Protein 8IDB (pdb70)

Organism: Mycobacterium tuberculosis (strain ATCC 25618 / H37Rv) (NCBI:txid83332)

Nearest PDB structures (foldseek):
  8idb-assembly1_C  TM=1.004E+00  e=2.161E-44  Mycobacterium tuberculosis
  8idc-assembly1_C  TM=9.417E-01  e=3.766E-32  Mycobacterium tuberculosis
  8igq-assembly1_C  TM=9.074E-01  e=1.293E-30  Mycobacterium tuberculosis
  8jia-assembly1_D  TM=6.764E-01  e=3.279E-31  Mycobacterium tuberculosis
  4n8n-assembly3_C  TM=8.341E-01  e=4.819E-09  Mycobacterium tuberculosis H37Rv

Structure (mmCIF, N/CA/C/O backbone):
data_8IDB
#
_entry.id   8IDB
#
_cell.length_a   1.00
_cell.length_b   1.00
_cell.length_c   1.00
_cell.angle_alpha   90.00
_cell.angle_beta   90.00
_cell.angle_gamma   90.00
#
_symmetry.space_group_name_H-M   'P 1'
#
loop_
_entity.id
_entity.type
_entity.pdbx_description
1 polymer 'Cell division ATP-binding protein FtsE'
2 polymer 'Cell division protein FtsX'
#
loop_
_atom_site.group_PDB
_atom_site.id
_atom_site.type_symbol
_atom_site.label_atom_id
_atom_site.label_alt_id
_atom_site.label_comp_id
_atom_site.label_asym_id
_atom_site.label_entity_id
_atom_site.label_seq_id
_atom_site.pdbx_PDB_ins_code
_atom_site.Cartn_x
_atom_site.Cartn_y
_atom_site.Cartn_z
_atom_site.occupancy
_atom_site.B_iso_or_equiv
_atom_site.auth_seq_id
_atom_site.auth_comp_id
_atom_site.auth_asym_id
_atom_site.auth_atom_id
_atom_site.pdbx_PDB_model_num
ATOM 1 N N . MET A 1 1 ? 209.740 166.514 248.573 1.00 130.26 1 MET A N 1
ATOM 2 C CA . MET A 1 1 ? 211.091 166.781 249.051 1.00 130.26 1 MET A CA 1
ATOM 3 C C . MET A 1 1 ? 211.931 167.418 247.954 1.00 130.26 1 MET A C 1
ATOM 4 O O . MET A 1 1 ? 213.056 167.852 248.193 1.00 130.26 1 MET A O 1
ATOM 9 N N . MET A 1 2 ? 211.377 167.463 246.741 1.00 138.16 2 MET A N 1
ATOM 10 C CA . MET A 1 2 ? 212.094 168.078 245.629 1.00 138.16 2 MET A CA 1
ATOM 11 C C . MET A 1 2 ? 212.019 169.599 245.700 1.00 138.16 2 MET A C 1
ATOM 12 O O . MET A 1 2 ? 212.889 170.296 245.165 1.00 138.16 2 MET A O 1
ATOM 17 N N . ILE A 1 3 ? 210.987 170.132 246.353 1.00 133.28 3 ILE A N 1
ATOM 18 C CA . ILE A 1 3 ? 210.808 171.579 246.490 1.00 133.28 3 ILE A CA 1
ATOM 19 C C . ILE A 1 3 ? 211.636 172.002 247.700 1.00 133.28 3 ILE A C 1
ATOM 20 O O . ILE A 1 3 ? 211.152 172.045 248.832 1.00 133.28 3 ILE A O 1
ATOM 25 N N . THR A 1 4 ? 212.909 172.312 247.456 1.00 138.81 4 THR A N 1
ATOM 26 C CA . THR A 1 4 ? 213.833 172.692 248.519 1.00 138.81 4 THR A CA 1
ATOM 27 C C . THR A 1 4 ? 214.930 173.562 247.926 1.00 138.81 4 THR A C 1
ATOM 28 O O . THR A 1 4 ? 215.583 173.160 246.959 1.00 138.81 4 THR A O 1
ATOM 32 N N . LEU A 1 5 ? 215.123 174.748 248.496 1.00 136.65 5 LEU A N 1
ATOM 33 C CA . LEU A 1 5 ? 216.227 175.627 248.131 1.00 136.65 5 LEU A CA 1
ATOM 34 C C . LEU A 1 5 ? 217.161 175.757 249.324 1.00 136.65 5 LEU A C 1
ATOM 35 O O . LEU A 1 5 ? 216.734 176.166 250.408 1.00 136.65 5 LEU A O 1
ATOM 40 N N . ASP A 1 6 ? 218.431 175.416 249.121 1.00 143.66 6 ASP A N 1
ATOM 41 C CA . ASP A 1 6 ? 219.441 175.474 250.168 1.00 143.66 6 ASP A CA 1
ATOM 42 C C . ASP A 1 6 ? 220.610 176.317 249.688 1.00 143.66 6 ASP A C 1
ATOM 43 O O . ASP A 1 6 ? 221.086 176.129 248.562 1.00 143.66 6 ASP A O 1
ATOM 48 N N . HIS A 1 7 ? 221.054 177.245 250.548 1.00 142.29 7 HIS A N 1
ATOM 49 C CA . HIS A 1 7 ? 222.244 178.083 250.339 1.00 142.29 7 HIS A CA 1
ATOM 50 C C . HIS A 1 7 ? 222.142 178.924 249.068 1.00 142.29 7 HIS A C 1
ATOM 51 O O . HIS A 1 7 ? 223.127 179.123 248.354 1.00 142.29 7 HIS A O 1
ATOM 58 N N . VAL A 1 8 ? 220.946 179.426 248.781 1.00 136.42 8 VAL A N 1
ATOM 59 C CA . VAL A 1 8 ? 220.695 180.231 247.592 1.00 136.42 8 VAL A CA 1
ATOM 60 C C . VAL A 1 8 ? 220.475 181.670 248.035 1.00 136.42 8 VAL A C 1
ATOM 61 O O . VAL A 1 8 ? 219.549 181.957 248.803 1.00 136.42 8 VAL A O 1
ATOM 65 N N . THR A 1 9 ? 221.326 182.571 247.551 1.00 136.76 9 THR A N 1
ATOM 66 C CA . THR A 1 9 ? 221.261 183.983 247.899 1.00 136.76 9 THR A CA 1
ATOM 67 C C . THR A 1 9 ? 221.269 184.812 246.625 1.00 136.76 9 THR A C 1
ATOM 68 O O . THR A 1 9 ? 222.128 184.617 245.759 1.00 136.76 9 THR A O 1
ATOM 72 N N . LYS A 1 10 ? 220.312 185.728 246.510 1.00 134.80 10 LYS A N 1
ATOM 73 C CA . LYS A 1 10 ? 220.256 186.649 245.389 1.00 134.80 10 LYS A CA 1
ATOM 74 C C . LYS A 1 10 ? 219.785 188.006 245.885 1.00 134.80 10 LYS A C 1
ATOM 75 O O . LYS A 1 10 ? 219.129 188.110 246.925 1.00 134.80 10 LYS A O 1
ATOM 77 N N . GLN A 1 11 ? 220.126 189.044 245.128 1.00 146.31 11 GLN A N 1
ATOM 78 C CA . GLN A 1 11 ? 219.758 190.414 245.453 1.00 146.31 11 GLN A CA 1
ATOM 79 C C . GLN A 1 11 ? 218.919 190.988 244.324 1.00 146.31 11 GLN A C 1
ATOM 80 O O . GLN A 1 11 ? 219.130 190.660 243.152 1.00 146.31 11 GLN A O 1
ATOM 82 N N . TYR A 1 12 ? 217.964 191.841 244.685 1.00 145.02 12 TYR A N 1
ATOM 83 C CA . TYR A 1 12 ? 217.084 192.479 243.712 1.00 145.02 12 TYR A CA 1
ATOM 84 C C . TYR A 1 12 ? 217.882 193.517 242.933 1.00 145.02 12 TYR A C 1
ATOM 85 O O . TYR A 1 12 ? 218.246 194.563 243.484 1.00 145.02 12 TYR A O 1
ATOM 94 N N . LYS A 1 13 ? 218.142 193.215 241.652 1.00 157.28 13 LYS A N 1
ATOM 95 C CA . LYS A 1 13 ? 218.887 194.074 240.719 1.00 157.28 13 LYS A CA 1
ATOM 96 C C . LYS A 1 13 ? 220.279 194.423 241.246 1.00 157.28 13 LYS A C 1
ATOM 97 O O . LYS A 1 13 ? 220.737 195.561 241.112 1.00 157.28 13 LYS A O 1
ATOM 99 N N . SER A 1 14 ? 220.941 193.421 241.843 1.00 157.37 14 SER A N 1
ATOM 100 C CA . SER A 1 14 ? 222.288 193.527 242.424 1.00 157.37 14 SER A CA 1
ATOM 101 C C . SER A 1 14 ? 222.370 194.632 243.474 1.00 157.37 14 SER A C 1
ATOM 102 O O . SER A 1 14 ? 223.280 195.464 243.465 1.00 157.37 14 SER A O 1
ATOM 105 N N . SER A 1 15 ? 221.399 194.646 244.382 1.00 157.02 15 SER A N 1
ATOM 106 C CA . SER A 1 15 ? 221.372 195.647 245.436 1.00 157.02 15 SER A CA 1
ATOM 107 C C . SER A 1 15 ? 222.451 195.369 246.476 1.00 157.02 15 SER A C 1
ATOM 108 O O . SER A 1 15 ? 222.970 194.255 246.586 1.00 157.02 15 SER A O 1
ATOM 111 N N . ALA A 1 16 ? 222.791 196.411 247.238 1.00 157.03 16 ALA A N 1
ATOM 112 C CA . ALA A 1 16 ? 223.768 196.261 248.312 1.00 157.03 16 ALA A CA 1
ATOM 113 C C . ALA A 1 16 ? 223.209 195.420 249.453 1.00 157.03 16 ALA A C 1
ATOM 114 O O . ALA A 1 16 ? 223.966 194.754 250.169 1.00 157.03 16 ALA A O 1
ATOM 116 N N . ARG A 1 17 ? 221.893 195.452 249.643 1.00 147.70 17 ARG A N 1
ATOM 117 C CA . ARG A 1 17 ? 221.257 194.600 250.631 1.00 147.70 17 ARG A CA 1
ATOM 118 C C . ARG A 1 17 ? 221.313 193.140 250.180 1.00 147.70 17 ARG A C 1
ATOM 119 O O . ARG A 1 17 ? 221.300 192.855 248.979 1.00 147.70 17 ARG A O 1
ATOM 121 N N . PRO A 1 18 ? 221.411 192.199 251.126 1.00 139.31 18 PRO A N 1
ATOM 122 C CA . PRO A 1 18 ? 221.392 190.774 250.747 1.00 139.31 18 PRO A CA 1
ATOM 123 C C . PRO A 1 18 ? 220.070 190.310 250.159 1.00 139.31 18 PRO A C 1
ATOM 124 O O . PRO A 1 18 ? 220.059 189.306 249.433 1.00 139.31 18 PRO A O 1
ATOM 128 N N . ALA A 1 19 ? 218.969 191.016 250.458 1.00 138.47 19 ALA A N 1
ATOM 129 C CA . ALA A 1 19 ? 217.605 190.730 250.014 1.00 138.47 19 ALA A CA 1
ATOM 130 C C . ALA A 1 19 ? 217.184 189.309 250.370 1.00 138.47 19 ALA A C 1
ATOM 131 O O . ALA A 1 19 ? 216.938 189.003 251.541 1.00 138.47 19 ALA A O 1
ATOM 133 N N . LEU A 1 20 ? 217.112 188.436 249.370 1.00 137.92 20 LEU A N 1
ATOM 134 C CA . LEU A 1 20 ? 216.821 187.027 249.605 1.00 137.92 20 LEU A CA 1
ATOM 135 C C . LEU A 1 20 ? 218.111 186.338 250.026 1.00 137.92 20 LEU A C 1
ATOM 136 O O . LEU A 1 20 ? 218.971 186.049 249.188 1.00 137.92 20 LEU A O 1
ATOM 138 N N . ASP A 1 21 ? 218.252 186.080 251.323 1.00 138.72 21 ASP A N 1
ATOM 139 C CA . ASP A 1 21 ? 219.451 185.451 251.850 1.00 138.72 21 ASP A CA 1
ATOM 140 C C . ASP A 1 21 ? 219.388 183.938 251.648 1.00 138.72 21 ASP A C 1
ATOM 141 O O . ASP A 1 21 ? 218.442 183.397 251.069 1.00 138.72 21 ASP A O 1
ATOM 143 N N . ASP A 1 22 ? 220.410 183.242 252.147 1.00 139.11 22 ASP A N 1
ATOM 144 C CA . ASP A 1 22 ? 220.486 181.786 252.042 1.00 139.11 22 ASP A CA 1
ATOM 145 C C . ASP A 1 22 ? 219.485 181.181 253.021 1.00 139.11 22 ASP A C 1
ATOM 146 O O . ASP A 1 22 ? 219.809 180.804 254.150 1.00 139.11 22 ASP A O 1
ATOM 148 N N . ILE A 1 23 ? 218.238 181.096 252.570 1.00 140.78 23 ILE A N 1
ATOM 149 C CA . ILE A 1 23 ? 217.147 180.539 253.359 1.00 140.78 23 ILE A CA 1
ATOM 150 C C . ILE A 1 23 ? 216.957 179.086 252.952 1.00 140.78 23 ILE A C 1
ATOM 151 O O . ILE A 1 23 ? 216.689 178.789 251.782 1.00 140.78 23 ILE A O 1
ATOM 153 N N . ASN A 1 24 ? 217.101 178.182 253.914 1.00 142.96 24 ASN A N 1
ATOM 154 C CA . ASN A 1 24 ? 216.981 176.748 253.670 1.00 142.96 24 ASN A CA 1
ATOM 155 C C . ASN A 1 24 ? 215.625 176.283 254.183 1.00 142.96 24 ASN A C 1
ATOM 156 O O . ASN A 1 24 ? 215.412 176.162 255.392 1.00 142.96 24 ASN A O 1
ATOM 161 N N . VAL A 1 25 ? 214.706 176.023 253.257 1.00 131.21 25 VAL A N 1
ATOM 162 C CA . VAL A 1 25 ? 213.381 175.510 253.577 1.00 131.21 25 VAL A CA 1
ATOM 163 C C . VAL A 1 25 ? 213.119 174.289 252.701 1.00 131.21 25 VAL A C 1
ATOM 164 O O . VAL A 1 25 ? 213.526 174.253 251.533 1.00 131.21 25 VAL A O 1
ATOM 168 N N . LYS A 1 26 ? 212.520 173.258 253.289 1.00 129.07 26 LYS A N 1
ATOM 169 C CA . LYS A 1 26 ? 212.149 172.048 252.571 1.00 129.07 26 LYS A CA 1
ATOM 170 C C . LYS A 1 26 ? 210.637 171.898 252.603 1.00 129.07 26 LYS A C 1
ATOM 171 O O . LYS A 1 26 ? 210.032 171.886 253.681 1.00 129.07 26 LYS A O 1
ATOM 173 N N . ILE A 1 27 ? 210.033 171.785 251.425 1.00 125.65 27 ILE A N 1
ATOM 174 C CA . ILE A 1 27 ? 208.588 171.665 251.288 1.00 125.65 27 ILE A CA 1
ATOM 175 C C . ILE A 1 27 ? 208.287 170.306 250.677 1.00 125.65 27 ILE A C 1
ATOM 176 O O . ILE A 1 27 ? 208.741 170.002 249.567 1.00 125.65 27 ILE A O 1
ATOM 181 N N . ASP A 1 28 ? 207.528 169.491 251.403 1.00 124.86 28 ASP A N 1
ATOM 182 C CA . ASP A 1 28 ? 207.080 168.201 250.908 1.00 124.86 28 ASP A CA 1
ATOM 183 C C . ASP A 1 28 ? 205.787 168.394 250.119 1.00 124.86 28 ASP A C 1
ATOM 184 O O . ASP A 1 28 ? 205.331 169.520 249.899 1.00 124.86 28 ASP A O 1
ATOM 189 N N . LYS A 1 29 ? 205.178 167.295 249.688 1.00 118.40 29 LYS A N 1
ATOM 190 C CA . LYS A 1 29 ? 203.978 167.389 248.872 1.00 118.40 29 LYS A CA 1
ATOM 191 C C . LYS A 1 29 ? 202.780 167.769 249.732 1.00 118.40 29 LYS A C 1
ATOM 192 O O . LYS A 1 29 ? 202.506 167.131 250.753 1.00 118.40 29 LYS A O 1
ATOM 198 N N . GLY A 1 30 ? 202.069 168.810 249.310 1.00 113.29 30 GLY A N 1
ATOM 199 C CA . GLY A 1 30 ? 200.922 169.305 250.042 1.00 113.29 30 GLY A CA 1
ATOM 200 C C . GLY A 1 30 ? 201.276 169.915 251.380 1.00 113.29 30 GLY A C 1
ATOM 201 O O . GLY A 1 30 ? 200.562 169.720 252.367 1.00 113.29 30 GLY A O 1
ATOM 202 N N . GLU A 1 31 ? 202.376 170.659 251.429 1.00 110.25 31 GLU A N 1
ATOM 203 C CA . GLU A 1 31 ? 202.841 171.301 252.655 1.00 110.25 31 GLU A CA 1
ATOM 204 C C . GLU A 1 31 ? 202.522 172.789 252.555 1.00 110.25 31 GLU A C 1
ATOM 205 O O . GLU A 1 31 ? 203.166 173.519 251.795 1.00 110.25 31 GLU A O 1
ATOM 207 N N . PHE A 1 32 ? 201.530 173.231 253.325 1.00 109.83 32 PHE A N 1
ATOM 208 C CA . PHE A 1 32 ? 201.089 174.620 253.308 1.00 109.83 32 PHE A CA 1
ATOM 209 C C . PHE A 1 32 ? 202.151 175.496 253.957 1.00 109.83 32 PHE A C 1
ATOM 210 O O . PHE A 1 32 ? 202.652 175.168 255.037 1.00 109.83 32 PHE A O 1
ATOM 218 N N . VAL A 1 33 ? 202.499 176.602 253.309 1.00 105.14 33 VAL A N 1
ATOM 219 C CA . VAL A 1 33 ? 203.416 177.573 253.888 1.00 105.14 33 VAL A CA 1
ATOM 220 C C . VAL A 1 33 ? 202.890 178.976 253.607 1.00 105.14 33 VAL A C 1
ATOM 221 O O . VAL A 1 33 ? 202.349 179.250 252.530 1.00 105.14 33 VAL A O 1
ATOM 225 N N . PHE A 1 34 ? 202.967 179.824 254.614 1.00 116.82 34 PHE A N 1
ATOM 226 C CA . PHE A 1 34 ? 202.639 181.233 254.555 1.00 116.82 34 PHE A CA 1
ATOM 227 C C . PHE A 1 34 ? 203.928 182.044 254.437 1.00 116.82 34 PHE A C 1
ATOM 228 O O . PHE A 1 34 ? 205.019 181.493 254.259 1.00 116.82 34 PHE A O 1
ATOM 236 N N . LEU A 1 35 ? 203.812 183.364 254.515 1.00 119.36 35 LEU A N 1
ATOM 237 C CA . LEU A 1 35 ? 204.974 184.239 254.578 1.00 119.36 35 LEU A CA 1
ATOM 238 C C . LEU A 1 35 ? 205.127 184.752 255.999 1.00 119.36 35 LEU A C 1
ATOM 239 O O . LEU A 1 35 ? 204.173 185.277 256.581 1.00 119.36 35 LEU A O 1
ATOM 241 N N . ILE A 1 36 ? 206.336 184.614 256.546 1.00 142.10 36 ILE A N 1
ATOM 242 C CA . ILE A 1 36 ? 206.592 185.041 257.914 1.00 142.10 36 ILE A CA 1
ATOM 243 C C . ILE A 1 36 ? 206.609 186.559 258.045 1.00 142.10 36 ILE A C 1
ATOM 244 O O . ILE A 1 36 ? 206.493 187.079 259.160 1.00 142.10 36 ILE A O 1
ATOM 249 N N . GLY A 1 37 ? 206.736 187.285 256.934 1.00 150.14 37 GLY A N 1
ATOM 250 C CA . GLY A 1 37 ? 206.692 188.727 256.949 1.00 150.14 37 GLY A CA 1
ATOM 251 C C . GLY A 1 37 ? 207.908 189.369 257.589 1.00 150.14 37 GLY A C 1
ATOM 252 O O . GLY A 1 37 ? 207.830 189.891 258.705 1.00 150.14 37 GLY A O 1
ATOM 253 N N . PRO A 1 38 ? 209.071 189.330 256.905 1.00 157.56 38 PRO A N 1
ATOM 254 C CA . PRO A 1 38 ? 210.278 189.936 257.487 1.00 157.56 38 PRO A CA 1
ATOM 255 C C . PRO A 1 38 ? 210.206 191.458 257.513 1.00 157.56 38 PRO A C 1
ATOM 256 O O . PRO A 1 38 ? 210.750 192.138 256.635 1.00 157.56 38 PRO A O 1
ATOM 260 N N . SER A 1 39 ? 209.502 191.973 258.531 1.00 163.90 39 SER A N 1
ATOM 261 C CA . SER A 1 39 ? 209.232 193.401 258.749 1.00 163.90 39 SER A CA 1
ATOM 262 C C . SER A 1 39 ? 208.491 194.041 257.576 1.00 163.90 39 SER A C 1
ATOM 263 O O . SER A 1 39 ? 208.634 195.240 257.326 1.00 163.90 39 SER A O 1
ATOM 266 N N . GLY A 1 40 ? 207.672 193.258 256.878 1.00 142.19 40 GLY A N 1
ATOM 267 C CA . GLY A 1 40 ? 206.907 193.771 255.751 1.00 142.19 40 GLY A CA 1
ATOM 268 C C . GLY A 1 40 ? 207.747 194.236 254.582 1.00 142.19 40 GLY A C 1
ATOM 269 O O . GLY A 1 40 ? 207.509 195.325 254.046 1.00 142.19 40 GLY A O 1
ATOM 270 N N . SER A 1 41 ? 208.731 193.436 254.174 1.00 125.96 41 SER A N 1
ATOM 271 C CA . SER A 1 41 ? 209.645 193.827 253.110 1.00 125.96 41 SER A CA 1
ATOM 272 C C . SER A 1 41 ? 208.973 193.694 251.743 1.00 125.96 41 SER A C 1
ATOM 273 O O . SER A 1 41 ? 207.775 193.416 251.627 1.00 125.96 41 SER A O 1
ATOM 276 N N . GLY A 1 42 ? 209.759 193.906 250.689 1.00 116.69 42 GLY A N 1
ATOM 277 C CA . GLY A 1 42 ? 209.241 193.799 249.338 1.00 116.69 42 GLY A CA 1
ATOM 278 C C . GLY A 1 42 ? 208.942 192.354 248.999 1.00 116.69 42 GLY A C 1
ATOM 279 O O . GLY A 1 42 ? 209.868 191.561 248.759 1.00 116.69 42 GLY A O 1
ATOM 280 N N . LYS A 1 43 ? 207.662 191.993 248.971 1.00 109.36 43 LYS A N 1
ATOM 281 C CA . LYS A 1 43 ? 207.279 190.597 248.821 1.00 109.36 43 LYS A CA 1
ATOM 282 C C . LYS A 1 43 ? 207.340 190.109 247.383 1.00 109.36 43 LYS A C 1
ATOM 283 O O . LYS A 1 43 ? 207.175 188.906 247.154 1.00 109.36 43 LYS A O 1
ATOM 289 N N . SER A 1 44 ? 207.551 191.003 246.413 1.00 107.67 44 SER A N 1
ATOM 290 C CA . SER A 1 44 ? 207.881 190.555 245.064 1.00 107.67 44 SER A CA 1
ATOM 291 C C . SER A 1 44 ? 209.220 189.831 245.053 1.00 107.67 44 SER A C 1
ATOM 292 O O . SER A 1 44 ? 209.393 188.835 244.340 1.00 107.67 44 SER A O 1
ATOM 295 N N . THR A 1 45 ? 210.173 190.320 245.840 1.00 106.99 45 THR A N 1
ATOM 296 C CA . THR A 1 45 ? 211.413 189.600 246.059 1.00 106.99 45 THR A CA 1
ATOM 297 C C . THR A 1 45 ? 211.153 188.352 246.895 1.00 106.99 45 THR A C 1
ATOM 298 O O . THR A 1 45 ? 210.209 188.298 247.690 1.00 106.99 45 THR A O 1
ATOM 302 N N . PHE A 1 46 ? 211.985 187.330 246.664 1.00 91.87 46 PHE A N 1
ATOM 303 C CA . PHE A 1 46 ? 211.974 186.038 247.357 1.00 91.87 46 PHE A CA 1
ATOM 304 C C . PHE A 1 46 ? 210.656 185.285 247.198 1.00 91.87 46 PHE A C 1
ATOM 305 O O . PHE A 1 46 ? 210.331 184.420 248.017 1.00 91.87 46 PHE A O 1
ATOM 307 N N . MET A 1 47 ? 209.891 185.586 246.151 1.00 81.66 47 MET A N 1
ATOM 308 C CA . MET A 1 47 ? 208.660 184.860 245.873 1.00 81.66 47 MET A CA 1
ATOM 309 C C . MET A 1 47 ? 208.600 184.462 244.405 1.00 81.66 47 MET A C 1
ATOM 310 O O . MET A 1 47 ? 208.032 183.424 244.055 1.00 81.66 47 MET A O 1
ATOM 312 N N . ARG A 1 48 ? 209.195 185.282 243.544 1.00 75.70 48 ARG A N 1
ATOM 313 C CA . ARG A 1 48 ? 209.156 185.072 242.107 1.00 75.70 48 ARG A CA 1
ATOM 314 C C . ARG A 1 48 ? 210.374 184.320 241.593 1.00 75.70 48 ARG A C 1
ATOM 315 O O . ARG A 1 48 ? 210.553 184.214 240.378 1.00 75.70 48 ARG A O 1
ATOM 317 N N . LEU A 1 49 ? 211.216 183.800 242.484 1.00 80.11 49 LEU A N 1
ATOM 318 C CA . LEU A 1 49 ? 212.426 183.118 242.046 1.00 80.11 49 LEU A CA 1
ATOM 319 C C . LEU A 1 49 ? 212.186 181.655 241.716 1.00 80.11 49 LEU A C 1
ATOM 320 O O . LEU A 1 49 ? 213.119 180.975 241.277 1.00 80.11 49 LEU A O 1
ATOM 325 N N . LEU A 1 50 ? 210.971 181.150 241.929 1.00 78.82 50 LEU A N 1
ATOM 326 C CA . LEU A 1 50 ? 210.711 179.739 241.671 1.00 78.82 50 LEU A CA 1
ATOM 327 C C . LEU A 1 50 ? 210.579 179.461 240.182 1.00 78.82 50 LEU A C 1
ATOM 328 O O . LEU A 1 50 ? 210.696 178.308 239.754 1.00 78.82 50 LEU A O 1
ATOM 333 N N . LEU A 1 51 ? 210.328 180.495 239.385 1.00 89.74 51 LEU A N 1
ATOM 334 C CA . LEU A 1 51 ? 210.350 180.384 237.936 1.00 89.74 51 LEU A CA 1
ATOM 335 C C . LEU A 1 51 ? 210.811 181.715 237.362 1.00 89.74 51 LEU A C 1
ATOM 336 O O . LEU A 1 51 ? 210.491 182.777 237.904 1.00 89.74 51 LEU A O 1
ATOM 341 N N . ALA A 1 52 ? 211.575 181.631 236.264 1.00 96.49 52 ALA A N 1
ATOM 342 C CA . ALA A 1 52 ? 212.121 182.784 235.531 1.00 96.49 52 ALA A CA 1
ATOM 343 C C . ALA A 1 52 ? 212.948 183.698 236.434 1.00 96.49 52 ALA A C 1
ATOM 344 O O . ALA A 1 52 ? 212.753 184.914 236.472 1.00 96.49 52 ALA A O 1
ATOM 346 N N . ALA A 1 53 ? 213.872 183.101 237.179 1.00 99.96 53 ALA A N 1
ATOM 347 C CA . ALA A 1 53 ? 214.710 183.838 238.111 1.00 99.96 53 ALA A CA 1
ATOM 348 C C . ALA A 1 53 ? 216.004 184.275 237.427 1.00 99.96 53 ALA A C 1
ATOM 349 O O . ALA A 1 53 ? 216.158 184.177 236.207 1.00 99.96 53 ALA A O 1
ATOM 351 N N . GLU A 1 54 ? 216.953 184.765 238.218 1.00 89.40 54 GLU A N 1
ATOM 352 C CA . GLU A 1 54 ? 218.253 185.168 237.703 1.00 89.40 54 GLU A CA 1
ATOM 353 C C . GLU A 1 54 ? 219.368 184.468 238.470 1.00 89.40 54 GLU A C 1
ATOM 354 O O . GLU A 1 54 ? 219.114 183.773 239.455 1.00 89.40 54 GLU A O 1
ATOM 356 N N . VAL A 1 63 ? 210.342 172.290 239.209 1.00 129.09 63 VAL A N 1
ATOM 357 C CA . VAL A 1 63 ? 210.673 172.091 240.613 1.00 129.09 63 VAL A CA 1
ATOM 358 C C . VAL A 1 63 ? 210.440 170.638 240.999 1.00 129.09 63 VAL A C 1
ATOM 359 O O . VAL A 1 63 ? 210.611 170.258 242.156 1.00 129.09 63 VAL A O 1
ATOM 363 N N . SER A 1 64 ? 210.045 169.827 240.020 1.00 135.16 64 SER A N 1
ATOM 364 C CA . SER A 1 64 ? 209.793 168.409 240.230 1.00 135.16 64 SER A CA 1
ATOM 365 C C . SER A 1 64 ? 210.789 167.526 239.499 1.00 135.16 64 SER A C 1
ATOM 366 O O . SER A 1 64 ? 211.449 166.689 240.120 1.00 135.16 64 SER A O 1
ATOM 369 N N . LYS A 1 65 ? 210.915 167.690 238.184 1.00 152.68 65 LYS A N 1
ATOM 370 C CA . LYS A 1 65 ? 211.882 166.935 237.404 1.00 152.68 65 LYS A CA 1
ATOM 371 C C . LYS A 1 65 ? 213.149 167.725 237.110 1.00 152.68 65 LYS A C 1
ATOM 372 O O . LYS A 1 65 ? 214.126 167.141 236.629 1.00 152.68 65 LYS A O 1
ATOM 374 N N . PHE A 1 66 ? 213.155 169.027 237.383 1.00 162.42 66 PHE A N 1
ATOM 375 C CA . PHE A 1 66 ? 214.323 169.868 237.178 1.00 162.42 66 PHE A CA 1
ATOM 376 C C . PHE A 1 66 ? 214.517 170.771 238.386 1.00 162.42 66 PHE A C 1
ATOM 377 O O . PHE A 1 66 ? 213.550 171.210 239.014 1.00 162.42 66 PHE A O 1
ATOM 379 N N . HIS A 1 67 ? 215.778 171.047 238.701 1.00 160.50 67 HIS A N 1
ATOM 380 C CA . HIS A 1 67 ? 216.126 171.910 239.818 1.00 160.50 67 HIS A CA 1
ATOM 381 C C . HIS A 1 67 ? 216.148 173.367 239.359 1.00 160.50 67 HIS A C 1
ATOM 382 O O . HIS A 1 67 ? 215.692 173.710 238.265 1.00 160.50 67 HIS A O 1
ATOM 389 N N . VAL A 1 68 ? 216.690 174.244 240.203 1.00 162.76 68 VAL A N 1
ATOM 390 C CA . VAL A 1 68 ? 216.821 175.659 239.885 1.00 162.76 68 VAL A CA 1
ATOM 391 C C . VAL A 1 68 ? 218.171 175.976 239.251 1.00 162.76 68 VAL A C 1
ATOM 392 O O . VAL A 1 68 ? 218.560 177.145 239.180 1.00 162.76 68 VAL A O 1
ATOM 396 N N . ASN A 1 69 ? 218.899 174.957 238.792 1.00 165.61 69 ASN A N 1
ATOM 397 C CA . ASN A 1 69 ? 220.204 175.153 238.177 1.00 165.61 69 ASN A CA 1
ATOM 398 C C . ASN A 1 69 ? 220.225 174.883 236.677 1.00 165.61 69 ASN A C 1
ATOM 399 O O . ASN A 1 69 ? 221.038 175.485 235.968 1.00 165.61 69 ASN A O 1
ATOM 404 N N . LYS A 1 70 ? 219.357 174.006 236.182 1.00 152.95 70 LYS A N 1
ATOM 405 C CA . LYS A 1 70 ? 219.288 173.698 234.755 1.00 152.95 70 LYS A CA 1
ATOM 406 C C . LYS A 1 70 ? 218.387 174.733 234.095 1.00 152.95 70 LYS A C 1
ATOM 407 O O . LYS A 1 70 ? 217.161 174.597 234.094 1.00 152.95 70 LYS A O 1
ATOM 409 N N . LEU A 1 71 ? 218.995 175.771 233.532 1.00 151.94 71 LEU A N 1
ATOM 410 C CA . LEU A 1 71 ? 218.271 176.870 232.908 1.00 151.94 71 LEU A CA 1
ATOM 411 C C . LEU A 1 71 ? 218.523 176.860 231.408 1.00 151.94 71 LEU A C 1
ATOM 412 O O . LEU A 1 71 ? 219.678 176.886 230.968 1.00 151.94 71 LEU A O 1
ATOM 417 N N . ARG A 1 72 ? 217.444 176.830 230.632 1.00 142.87 72 ARG A N 1
ATOM 418 C CA . ARG A 1 72 ? 217.528 176.901 229.180 1.00 142.87 72 ARG A CA 1
ATOM 419 C C . ARG A 1 72 ? 216.194 177.403 228.650 1.00 142.87 72 ARG A C 1
ATOM 420 O O . ARG A 1 72 ? 215.187 177.420 229.362 1.00 142.87 72 ARG A O 1
ATOM 422 N N . GLY A 1 73 ? 216.200 177.816 227.381 1.00 135.26 73 GLY A N 1
ATOM 423 C CA . GLY A 1 73 ? 214.976 178.264 226.742 1.00 135.26 73 GLY A CA 1
ATOM 424 C C . GLY A 1 73 ? 213.993 177.151 226.452 1.00 135.26 73 GLY A C 1
ATOM 425 O O . GLY A 1 73 ? 212.799 177.420 226.290 1.00 135.26 73 GLY A O 1
ATOM 426 N N . ARG A 1 74 ? 214.468 175.910 226.373 1.00 139.41 74 ARG A N 1
ATOM 427 C CA . ARG A 1 74 ? 213.609 174.746 226.211 1.00 139.41 74 ARG A CA 1
ATOM 428 C C . ARG A 1 74 ? 213.380 174.013 227.525 1.00 139.41 74 ARG A C 1
ATOM 429 O O . ARG A 1 74 ? 212.740 172.956 227.534 1.00 139.41 74 ARG A O 1
ATOM 431 N N . HIS A 1 75 ? 213.893 174.543 228.633 1.00 145.15 75 HIS A N 1
ATOM 432 C CA . HIS A 1 75 ? 213.703 173.949 229.950 1.00 145.15 75 HIS A CA 1
ATOM 433 C C . HIS A 1 75 ? 212.668 174.701 230.777 1.00 145.15 75 HIS A C 1
ATOM 434 O O . HIS A 1 75 ? 211.921 174.086 231.542 1.00 145.15 75 HIS A O 1
ATOM 441 N N . VAL A 1 76 ? 212.629 176.032 230.648 1.00 130.14 76 VAL A N 1
ATOM 442 C CA . VAL A 1 76 ? 211.596 176.815 231.338 1.00 130.14 76 VAL A CA 1
ATOM 443 C C . VAL A 1 76 ? 210.157 176.527 230.902 1.00 130.14 76 VAL A C 1
ATOM 444 O O . VAL A 1 76 ? 209.292 176.454 231.788 1.00 130.14 76 VAL A O 1
ATOM 448 N N . PRO A 1 77 ? 209.801 176.336 229.605 1.00 121.38 77 PRO A N 1
ATOM 449 C CA . PRO A 1 77 ? 208.359 176.227 229.314 1.00 121.38 77 PRO A CA 1
ATOM 450 C C . PRO A 1 77 ? 207.745 174.899 229.720 1.00 121.38 77 PRO A C 1
ATOM 451 O O . PRO A 1 77 ? 206.553 174.856 230.046 1.00 121.38 77 PRO A O 1
ATOM 455 N N . LYS A 1 78 ? 208.519 173.812 229.704 1.00 120.82 78 LYS A N 1
ATOM 456 C CA . LYS A 1 78 ? 207.976 172.514 230.088 1.00 120.82 78 LYS A CA 1
ATOM 457 C C . LYS A 1 78 ? 207.721 172.443 231.588 1.00 120.82 78 LYS A C 1
ATOM 458 O O . LYS A 1 78 ? 206.678 171.939 232.021 1.00 120.82 78 LYS A O 1
ATOM 460 N N . LEU A 1 79 ? 208.653 172.949 232.394 1.00 116.13 79 LEU A N 1
ATOM 461 C CA . LEU A 1 79 ? 208.487 172.979 233.840 1.00 116.13 79 LEU A CA 1
ATOM 462 C C . LEU A 1 79 ? 207.702 174.191 234.319 1.00 116.13 79 LEU A C 1
ATOM 463 O O . LEU A 1 79 ? 207.448 174.309 235.521 1.00 116.13 79 LEU A O 1
ATOM 465 N N . ARG A 1 80 ? 207.325 175.096 233.417 1.00 113.11 80 ARG A N 1
ATOM 466 C CA . ARG A 1 80 ? 206.426 176.179 233.783 1.00 113.11 80 ARG A CA 1
ATOM 467 C C . ARG A 1 80 ? 204.964 175.767 233.701 1.00 113.11 80 ARG A C 1
ATOM 468 O O . ARG A 1 80 ? 204.096 176.524 234.148 1.00 113.11 80 ARG A O 1
ATOM 470 N N . GLN A 1 81 ? 204.671 174.593 233.137 1.00 115.03 81 GLN A N 1
ATOM 471 C CA . GLN A 1 81 ? 203.293 174.126 233.051 1.00 115.03 81 GLN A CA 1
ATOM 472 C C . GLN A 1 81 ? 202.865 173.332 234.273 1.00 115.03 81 GLN A C 1
ATOM 473 O O . GLN A 1 81 ? 201.663 173.124 234.472 1.00 115.03 81 GLN A O 1
ATOM 479 N N . VAL A 1 82 ? 203.817 172.877 235.089 1.00 108.64 82 VAL A N 1
ATOM 480 C CA . VAL A 1 82 ? 203.486 172.170 236.320 1.00 108.64 82 VAL A CA 1
ATOM 481 C C . VAL A 1 82 ? 203.270 173.151 237.464 1.00 108.64 82 VAL A C 1
ATOM 482 O O . VAL A 1 82 ? 202.845 172.748 238.558 1.00 108.64 82 VAL A O 1
ATOM 486 N N . ILE A 1 83 ? 203.524 174.435 237.241 1.00 100.53 83 ILE A N 1
ATOM 487 C CA . ILE A 1 83 ? 203.385 175.465 238.259 1.00 100.53 83 ILE A CA 1
ATOM 488 C C . ILE A 1 83 ? 202.364 176.488 237.775 1.00 100.53 83 ILE A C 1
ATOM 489 O O . ILE A 1 83 ? 202.278 176.774 236.575 1.00 100.53 83 ILE A O 1
ATOM 494 N N . GLY A 1 84 ? 201.535 176.971 238.698 1.00 95.78 84 GLY A N 1
ATOM 495 C CA . GLY A 1 84 ? 200.643 178.076 238.444 1.00 95.78 84 GLY A CA 1
ATOM 496 C C . GLY A 1 84 ? 201.018 179.269 239.307 1.00 95.78 84 GLY A C 1
ATOM 497 O O . GLY A 1 84 ? 201.907 179.204 240.152 1.00 95.78 84 GLY A O 1
ATOM 498 N N . CYS A 1 85 ? 200.306 180.371 239.083 1.00 88.11 85 CYS A N 1
ATOM 499 C CA . CYS A 1 85 ? 200.528 181.601 239.827 1.00 88.11 85 CYS A CA 1
ATOM 500 C C . CYS A 1 85 ? 199.214 182.349 239.987 1.00 88.11 85 CYS A C 1
ATOM 501 O O . CYS A 1 85 ? 198.332 182.280 239.129 1.00 88.11 85 CYS A O 1
ATOM 504 N N . VAL A 1 86 ? 199.094 183.061 241.104 1.00 94.28 86 VAL A N 1
ATOM 505 C CA . VAL A 1 86 ? 197.978 183.963 241.368 1.00 94.28 86 VAL A CA 1
ATOM 506 C C . VAL A 1 86 ? 198.561 185.332 241.672 1.00 94.28 86 VAL A C 1
ATOM 507 O O . VAL A 1 86 ? 199.359 185.482 242.603 1.00 94.28 86 VAL A O 1
ATOM 511 N N . PHE A 1 87 ? 198.156 186.323 240.900 1.00 108.47 87 PHE A N 1
ATOM 512 C CA . PHE A 1 87 ? 198.674 187.677 240.988 1.00 108.47 87 PHE A CA 1
ATOM 513 C C . PHE A 1 87 ? 197.723 188.552 241.808 1.00 108.47 87 PHE A C 1
ATOM 514 O O . PHE A 1 87 ? 196.824 188.060 242.495 1.00 108.47 87 PHE A O 1
ATOM 522 N N . GLN A 1 88 ? 197.946 189.866 241.771 1.00 124.68 88 GLN A N 1
ATOM 523 C CA . GLN A 1 88 ? 197.143 190.818 242.535 1.00 124.68 88 GLN A CA 1
ATOM 524 C C . GLN A 1 88 ? 196.153 191.610 241.684 1.00 124.68 88 GLN A C 1
ATOM 525 O O . GLN A 1 88 ? 194.999 191.781 242.089 1.00 124.68 88 GLN A O 1
ATOM 531 N N . ASP A 1 89 ? 196.563 192.091 240.508 1.00 135.72 89 ASP A N 1
ATOM 532 C CA . ASP A 1 89 ? 195.666 192.861 239.649 1.00 135.72 89 ASP A CA 1
ATOM 533 C C . ASP A 1 89 ? 194.764 191.982 238.790 1.00 135.72 89 ASP A C 1
ATOM 534 O O . ASP A 1 89 ? 194.080 192.509 237.904 1.00 135.72 89 ASP A O 1
ATOM 536 N N . PHE A 1 90 ? 194.834 190.662 238.989 1.00 139.05 90 PHE A N 1
ATOM 537 C CA . PHE A 1 90 ? 193.946 189.580 238.564 1.00 139.05 90 PHE A CA 1
ATOM 538 C C . PHE A 1 90 ? 194.085 189.215 237.091 1.00 139.05 90 PHE A C 1
ATOM 539 O O . PHE A 1 90 ? 193.740 188.089 236.717 1.00 139.05 90 PHE A O 1
ATOM 547 N N . ARG A 1 91 ? 194.718 190.099 236.305 1.00 135.57 91 ARG A N 1
ATOM 548 C CA . ARG A 1 91 ? 194.928 189.960 234.852 1.00 135.57 91 ARG A CA 1
ATOM 549 C C . ARG A 1 91 ? 193.685 189.451 234.113 1.00 135.57 91 ARG A C 1
ATOM 550 O O . ARG A 1 91 ? 193.753 188.549 233.275 1.00 135.57 91 ARG A O 1
ATOM 558 N N . LEU A 1 92 ? 192.537 190.035 234.442 1.00 153.58 92 LEU A N 1
ATOM 559 C CA . LEU A 1 92 ? 191.264 189.705 233.819 1.00 153.58 92 LEU A CA 1
ATOM 560 C C . LEU A 1 92 ? 190.768 190.919 233.048 1.00 153.58 92 LEU A C 1
ATOM 561 O O . LEU A 1 92 ? 190.674 192.018 233.606 1.00 153.58 92 LEU A O 1
ATOM 563 N N . LEU A 1 93 ? 190.455 190.719 231.773 1.00 164.13 93 LEU A N 1
ATOM 564 C CA . LEU A 1 93 ? 190.054 191.799 230.886 1.00 164.13 93 LEU A CA 1
ATOM 565 C C . LEU A 1 93 ? 188.539 191.850 230.755 1.00 164.13 93 LEU A C 1
ATOM 566 O O . LEU A 1 93 ? 187.850 190.835 230.879 1.00 164.13 93 LEU A O 1
ATOM 571 N N . GLN A 1 94 ? 188.029 193.049 230.497 1.00 178.00 94 GLN A N 1
ATOM 572 C CA . GLN A 1 94 ? 186.609 193.262 230.261 1.00 178.00 94 GLN A CA 1
ATOM 573 C C . GLN A 1 94 ? 186.215 193.040 228.808 1.00 178.00 94 GLN A C 1
ATOM 574 O O . GLN A 1 94 ? 185.024 193.109 228.486 1.00 178.00 94 GLN A O 1
ATOM 580 N N . GLN A 1 95 ? 187.176 192.775 227.927 1.00 176.37 95 GLN A N 1
ATOM 581 C CA . GLN A 1 95 ? 186.902 192.581 226.511 1.00 176.37 95 GLN A CA 1
ATOM 582 C C . GLN A 1 95 ? 186.571 191.137 226.162 1.00 176.37 95 GLN A C 1
ATOM 583 O O . GLN A 1 95 ? 186.250 190.855 225.003 1.00 176.37 95 GLN A O 1
ATOM 585 N N . LYS A 1 96 ? 186.641 190.220 227.123 1.00 166.92 96 LYS A N 1
ATOM 586 C CA . LYS A 1 96 ? 186.351 188.816 226.879 1.00 166.92 96 LYS A CA 1
ATOM 587 C C . LYS A 1 96 ? 185.519 188.279 228.035 1.00 166.92 96 LYS A C 1
ATOM 588 O O . LYS A 1 96 ? 185.691 188.695 229.184 1.00 166.92 96 LYS A O 1
ATOM 594 N N . THR A 1 97 ? 184.597 187.370 227.716 1.00 173.37 97 THR A N 1
ATOM 595 C CA . THR A 1 97 ? 183.658 186.852 228.702 1.00 173.37 97 THR A CA 1
ATOM 596 C C . THR A 1 97 ? 184.355 185.977 229.739 1.00 173.37 97 THR A C 1
ATOM 597 O O . THR A 1 97 ? 185.397 185.372 229.476 1.00 173.37 97 THR A O 1
ATOM 601 N N . VAL A 1 98 ? 183.756 185.927 230.933 1.00 173.43 98 VAL A N 1
ATOM 602 C CA . VAL A 1 98 ? 184.375 185.268 232.082 1.00 173.43 98 VAL A CA 1
ATOM 603 C C . VAL A 1 98 ? 184.403 183.757 231.891 1.00 173.43 98 VAL A C 1
ATOM 604 O O . VAL A 1 98 ? 185.318 183.075 232.372 1.00 173.43 98 VAL A O 1
ATOM 608 N N . TYR A 1 99 ? 183.409 183.211 231.185 1.00 175.08 99 TYR A N 1
ATOM 609 C CA . TYR A 1 99 ? 183.366 181.772 230.946 1.00 175.08 99 TYR A CA 1
ATOM 610 C C . TYR A 1 99 ? 184.511 181.324 230.048 1.00 175.08 99 TYR A C 1
ATOM 611 O O . TYR A 1 99 ? 185.031 180.213 230.200 1.00 175.08 99 TYR A O 1
ATOM 620 N N . ASP A 1 100 ? 184.909 182.166 229.103 1.00 170.30 100 ASP A N 1
ATOM 621 C CA . ASP A 1 100 ? 186.035 181.849 228.242 1.00 170.30 100 ASP A CA 1
ATOM 622 C C . ASP A 1 100 ? 187.338 182.489 228.700 1.00 170.30 100 ASP A C 1
ATOM 623 O O . ASP A 1 100 ? 188.393 182.155 228.150 1.00 170.30 100 ASP A O 1
ATOM 628 N N . ASN A 1 101 ? 187.294 183.393 229.685 1.00 160.30 101 ASN A N 1
ATOM 629 C CA . ASN A 1 101 ? 188.525 184.008 230.174 1.00 160.30 101 ASN A CA 1
ATOM 630 C C . ASN A 1 101 ? 189.370 183.001 230.936 1.00 160.30 101 ASN A C 1
ATOM 631 O O . ASN A 1 101 ? 190.602 183.026 230.855 1.00 160.30 101 ASN A O 1
ATOM 636 N N . VAL A 1 102 ? 188.722 182.098 231.671 1.00 149.29 102 VAL A N 1
ATOM 637 C CA . VAL A 1 102 ? 189.454 181.027 232.330 1.00 149.29 102 VAL A CA 1
ATOM 638 C C . VAL A 1 102 ? 189.897 179.987 231.307 1.00 149.29 102 VAL A C 1
ATOM 639 O O . VAL A 1 102 ? 190.891 179.280 231.514 1.00 149.29 102 VAL A O 1
ATOM 643 N N . ALA A 1 103 ? 189.218 179.913 230.166 1.00 153.60 103 ALA A N 1
ATOM 644 C CA . ALA A 1 103 ? 189.550 178.946 229.132 1.00 153.60 103 ALA A CA 1
ATOM 645 C C . ALA A 1 103 ? 190.568 179.473 228.134 1.00 153.60 103 ALA A C 1
ATOM 646 O O . ALA A 1 103 ? 190.877 178.772 227.168 1.00 153.60 103 ALA A O 1
ATOM 648 N N . PHE A 1 104 ? 191.085 180.689 228.335 1.00 144.17 104 PHE A N 1
ATOM 649 C CA . PHE A 1 104 ? 192.097 181.224 227.428 1.00 144.17 104 PHE A CA 1
ATOM 650 C C . PHE A 1 104 ? 193.419 180.483 227.563 1.00 144.17 104 PHE A C 1
ATOM 651 O O . PHE A 1 104 ? 194.137 180.293 226.574 1.00 144.17 104 PHE A O 1
ATOM 659 N N . ALA A 1 105 ? 193.757 180.055 228.779 1.00 153.52 105 ALA A N 1
ATOM 660 C CA . ALA A 1 105 ? 195.048 179.429 229.028 1.00 153.52 105 ALA A CA 1
ATOM 661 C C . ALA A 1 105 ? 195.155 178.027 228.449 1.00 153.52 105 ALA A C 1
ATOM 662 O O . ALA A 1 105 ? 196.267 177.497 228.370 1.00 153.52 105 ALA A O 1
ATOM 664 N N . LEU A 1 106 ? 194.041 177.421 228.036 1.00 154.89 106 LEU A N 1
ATOM 665 C CA . LEU A 1 106 ? 194.076 176.032 227.598 1.00 154.89 106 LEU A CA 1
ATOM 666 C C . LEU A 1 106 ? 194.713 175.898 226.221 1.00 154.89 106 LEU A C 1
ATOM 667 O O . LEU A 1 106 ? 195.486 174.964 225.979 1.00 154.89 106 LEU A O 1
ATOM 672 N N . GLU A 1 107 ? 194.407 176.820 225.304 1.00 153.76 107 GLU A N 1
ATOM 673 C CA . GLU A 1 107 ? 194.941 176.720 223.951 1.00 153.76 107 GLU A CA 1
ATOM 674 C C . GLU A 1 107 ? 196.379 177.196 223.847 1.00 153.76 107 GLU A C 1
ATOM 675 O O . GLU A 1 107 ? 196.984 177.040 222.781 1.00 153.76 107 GLU A O 1
ATOM 681 N N . VAL A 1 108 ? 196.928 177.795 224.903 1.00 146.10 108 VAL A N 1
ATOM 682 C CA . VAL A 1 108 ? 198.346 178.132 224.898 1.00 146.10 108 VAL A CA 1
ATOM 683 C C . VAL A 1 108 ? 199.185 176.861 224.941 1.00 146.10 108 VAL A C 1
ATOM 684 O O . VAL A 1 108 ? 200.213 176.753 224.259 1.00 146.10 108 VAL A O 1
ATOM 688 N N . ILE A 1 109 ? 198.759 175.875 225.735 1.00 146.29 109 ILE A N 1
ATOM 689 C CA . ILE A 1 109 ? 199.346 174.540 225.640 1.00 146.29 109 ILE A CA 1
ATOM 690 C C . ILE A 1 109 ? 198.988 173.906 224.303 1.00 146.29 109 ILE A C 1
ATOM 691 O O . ILE A 1 109 ? 199.856 173.403 223.580 1.00 146.29 109 ILE A O 1
ATOM 696 N N . GLY A 1 110 ? 197.710 173.946 223.946 1.00 158.01 110 GLY A N 1
ATOM 697 C CA . GLY A 1 110 ? 197.249 173.311 222.733 1.00 158.01 110 GLY A CA 1
ATOM 698 C C . GLY A 1 110 ? 196.662 171.941 222.993 1.00 158.01 110 GLY A C 1
ATOM 699 O O . GLY A 1 110 ? 197.389 170.981 223.263 1.00 158.01 110 GLY A O 1
ATOM 700 N N . LYS A 1 111 ? 195.339 171.846 222.924 1.00 171.64 111 LYS A N 1
ATOM 701 C CA . LYS A 1 111 ? 194.635 170.578 223.033 1.00 171.64 111 LYS A CA 1
ATOM 702 C C . LYS A 1 111 ? 193.650 170.504 221.874 1.00 171.64 111 LYS A C 1
ATOM 703 O O . LYS A 1 111 ? 193.662 171.347 220.972 1.00 171.64 111 LYS A O 1
ATOM 705 N N . ARG A 1 112 ? 192.799 169.483 221.882 1.00 176.55 112 ARG A N 1
ATOM 706 C CA . ARG A 1 112 ? 191.772 169.399 220.858 1.00 176.55 112 ARG A CA 1
ATOM 707 C C . ARG A 1 112 ? 190.674 170.419 221.136 1.00 176.55 112 ARG A C 1
ATOM 708 O O . ARG A 1 112 ? 190.534 170.932 222.250 1.00 176.55 112 ARG A O 1
ATOM 710 N N . THR A 1 113 ? 189.906 170.728 220.088 1.00 190.38 113 THR A N 1
ATOM 711 C CA . THR A 1 11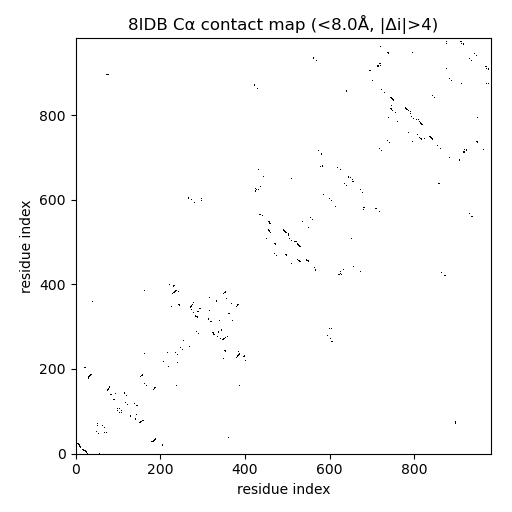3 ? 188.843 171.724 220.199 1.00 190.38 113 THR A CA 1
ATOM 712 C C . THR A 1 113 ? 187.729 171.247 221.124 1.00 190.38 113 THR A C 1
ATOM 713 O O . THR A 1 113 ? 187.220 172.016 221.948 1.00 190.38 113 THR A O 1
ATOM 717 N N . ASP A 1 114 ? 187.346 169.973 221.013 1.00 184.83 114 ASP A N 1
ATOM 718 C CA . ASP A 1 114 ? 186.370 169.411 221.935 1.00 184.83 114 ASP A CA 1
ATOM 719 C C . ASP A 1 114 ? 186.981 169.097 223.292 1.00 184.83 114 ASP A C 1
ATOM 720 O O . ASP A 1 114 ? 186.245 168.983 224.278 1.00 184.83 114 ASP A O 1
ATOM 722 N N . ALA A 1 115 ? 188.307 168.970 223.365 1.00 177.70 115 ALA A N 1
ATOM 723 C CA . ALA A 1 115 ? 188.976 168.693 224.629 1.00 177.70 115 ALA A CA 1
ATOM 724 C C . ALA A 1 115 ? 188.988 169.891 225.566 1.00 177.70 115 ALA A C 1
ATOM 725 O O . ALA A 1 115 ? 189.289 169.719 226.751 1.00 177.70 115 ALA A O 1
ATOM 727 N N . ILE A 1 116 ? 188.676 171.088 225.066 1.00 165.19 116 ILE A N 1
ATOM 728 C CA . ILE A 1 116 ? 188.672 172.275 225.910 1.00 165.19 116 ILE A CA 1
ATOM 729 C C . ILE A 1 116 ? 187.498 172.226 226.878 1.00 165.19 116 ILE A C 1
ATOM 730 O O . ILE A 1 116 ? 187.640 172.516 228.072 1.00 165.19 116 ILE A O 1
ATOM 735 N N . ASN A 1 117 ? 186.332 171.827 226.387 1.00 166.44 117 ASN A N 1
ATOM 736 C CA . ASN A 1 117 ? 185.087 171.946 227.127 1.00 166.44 117 ASN A CA 1
ATOM 737 C C . ASN A 1 117 ? 184.782 170.745 228.006 1.00 166.44 117 ASN A C 1
ATOM 738 O O . ASN A 1 117 ? 183.780 170.771 228.726 1.00 166.44 117 ASN A O 1
ATOM 743 N N . ARG A 1 118 ? 185.607 169.703 227.987 1.00 170.63 118 ARG A N 1
ATOM 744 C CA . ARG A 1 118 ? 185.317 168.541 228.813 1.00 170.63 118 ARG A CA 1
ATOM 745 C C . ARG A 1 118 ? 185.809 168.696 230.245 1.00 170.63 118 ARG A C 1
ATOM 746 O O . ARG A 1 118 ? 185.624 167.774 231.043 1.00 170.63 118 ARG A O 1
ATOM 754 N N . VAL A 1 119 ? 186.436 169.820 230.584 1.00 153.13 119 VAL A N 1
ATOM 755 C CA . VAL A 1 119 ? 186.997 170.017 231.913 1.00 153.13 119 VAL A CA 1
ATOM 756 C C . VAL A 1 119 ? 186.451 171.266 232.604 1.00 153.13 119 VAL A C 1
ATOM 757 O O . VAL A 1 119 ? 186.457 171.320 233.845 1.00 153.13 119 VAL A O 1
ATOM 761 N N . VAL A 1 120 ? 185.928 172.238 231.844 1.00 141.77 120 VAL A N 1
ATOM 762 C CA . VAL A 1 120 ? 185.371 173.460 232.442 1.00 141.77 120 VAL A CA 1
ATOM 763 C C . VAL A 1 120 ? 184.187 173.213 233.384 1.00 141.77 120 VAL A C 1
ATOM 764 O O . VAL A 1 120 ? 184.195 173.765 234.500 1.00 141.77 120 VAL A O 1
ATOM 768 N N . PRO A 1 121 ? 183.174 172.386 233.045 1.00 161.42 121 PRO A N 1
ATOM 769 C CA . PRO A 1 121 ? 182.080 172.191 234.016 1.00 161.42 121 PRO A CA 1
ATOM 770 C C . PRO A 1 121 ? 182.419 171.298 235.203 1.00 161.42 121 PRO A C 1
ATOM 771 O O . PRO A 1 121 ? 181.515 171.002 235.993 1.00 161.42 121 PRO A O 1
ATOM 775 N N . GLU A 1 122 ? 183.658 170.818 235.346 1.00 154.82 122 GLU A N 1
ATOM 776 C CA . GLU A 1 122 ? 184.063 170.184 236.596 1.00 154.82 122 GLU A CA 1
ATOM 777 C C . GLU A 1 122 ? 185.200 170.937 237.276 1.00 154.82 122 GLU A C 1
ATOM 778 O O . GLU A 1 122 ? 185.806 170.420 238.219 1.00 154.82 122 GLU A O 1
ATOM 784 N N . VAL A 1 123 ? 185.501 172.153 236.822 1.00 144.14 123 VAL A N 1
ATOM 785 C CA . VAL A 1 123 ? 186.438 173.011 237.540 1.00 144.14 123 VAL A CA 1
ATOM 786 C C . VAL A 1 123 ? 185.836 174.359 237.918 1.00 144.14 123 VAL A C 1
ATOM 787 O O . VAL A 1 123 ? 186.256 174.963 238.924 1.00 144.14 123 VAL A O 1
ATOM 791 N N . LEU A 1 124 ? 184.803 174.853 237.232 1.00 140.25 124 LEU A N 1
ATOM 792 C CA . LEU A 1 124 ? 184.211 176.135 237.607 1.00 140.25 124 LEU A CA 1
ATOM 793 C C . LEU A 1 124 ? 183.248 176.065 238.786 1.00 140.25 124 LEU A C 1
ATOM 794 O O . LEU A 1 124 ? 182.651 177.091 239.127 1.00 140.25 124 LEU A O 1
ATOM 799 N N . GLU A 1 125 ? 183.070 174.907 239.417 1.00 149.89 125 GLU A N 1
ATOM 800 C CA . GLU A 1 125 ? 182.330 174.856 240.671 1.00 149.89 125 GLU A CA 1
ATOM 801 C C . GLU A 1 125 ? 183.212 174.482 241.851 1.00 149.89 125 GLU A C 1
ATOM 802 O O . GLU A 1 125 ? 182.715 174.413 242.979 1.00 149.89 125 GLU A O 1
ATOM 808 N N . THR A 1 126 ? 184.499 174.212 241.616 1.00 140.29 126 THR A N 1
ATOM 809 C CA . THR A 1 126 ? 185.408 173.927 242.720 1.00 140.29 126 THR A CA 1
ATOM 810 C C . THR A 1 126 ? 185.650 175.171 243.562 1.00 140.29 126 THR A C 1
ATOM 811 O O . THR A 1 126 ? 185.765 175.087 244.790 1.00 140.29 126 THR A O 1
ATOM 815 N N . VAL A 1 127 ? 185.726 176.334 242.919 1.00 143.33 127 VAL A N 1
ATOM 816 C CA . VAL A 1 127 ? 185.871 177.593 243.637 1.00 143.33 127 VAL A CA 1
ATOM 817 C C . VAL A 1 127 ? 184.483 178.209 243.764 1.00 143.33 127 VAL A C 1
ATOM 818 O O . VAL A 1 127 ? 184.239 179.056 244.631 1.00 143.33 127 VAL A O 1
ATOM 822 N N . GLY A 1 128 ? 183.567 177.786 242.895 1.00 144.92 128 GLY A N 1
ATOM 823 C CA . GLY A 1 128 ? 182.177 178.180 242.971 1.00 144.92 128 GLY A CA 1
ATOM 824 C C . GLY A 1 128 ? 181.890 179.356 242.066 1.00 144.92 128 GLY A C 1
ATOM 825 O O . GLY A 1 128 ? 182.096 180.507 242.462 1.00 144.92 128 GLY A O 1
ATOM 826 N N . LEU A 1 129 ? 181.406 179.093 240.854 1.00 151.96 129 LEU A N 1
ATOM 827 C CA . LEU A 1 129 ? 181.105 180.180 239.934 1.00 151.96 129 LEU A CA 1
ATOM 828 C C . LEU A 1 129 ? 179.865 179.924 239.087 1.00 151.96 129 LEU A C 1
ATOM 829 O O . LEU A 1 129 ? 179.664 180.629 238.090 1.00 151.96 129 LEU A O 1
ATOM 834 N N . SER A 1 130 ? 179.037 178.936 239.436 1.00 167.50 130 SER A N 1
ATOM 835 C CA . SER A 1 130 ? 177.862 178.634 238.624 1.00 167.50 130 SER A CA 1
ATOM 836 C C . SER A 1 130 ? 176.798 179.717 238.741 1.00 167.50 130 SER A C 1
ATOM 837 O O . SER A 1 130 ? 176.011 179.912 237.808 1.00 167.50 130 SER A O 1
ATOM 840 N N . GLY A 1 131 ? 176.760 180.431 239.868 1.00 171.99 131 GLY A N 1
ATOM 841 C CA . GLY A 1 131 ? 175.795 181.505 240.019 1.00 171.99 131 GLY A CA 1
ATOM 842 C C . GLY A 1 131 ? 176.136 182.735 239.203 1.00 171.99 131 GLY A C 1
ATOM 843 O O . GLY A 1 131 ? 175.260 183.558 238.921 1.00 171.99 131 GLY A O 1
ATOM 844 N N . LYS A 1 132 ? 177.400 182.879 238.809 1.00 166.21 132 LYS A N 1
ATOM 845 C CA . LYS A 1 132 ? 177.863 184.057 238.074 1.00 166.21 132 LYS A CA 1
ATOM 846 C C . LYS A 1 132 ? 178.883 183.536 237.060 1.00 166.21 132 LYS A C 1
ATOM 847 O O . LYS A 1 132 ? 180.075 183.431 237.358 1.00 166.21 132 LYS A O 1
ATOM 853 N N . ALA A 1 133 ? 178.409 183.192 235.871 1.00 163.05 133 ALA A N 1
ATOM 854 C CA . ALA A 1 133 ? 179.303 182.540 234.919 1.00 163.05 133 ALA A CA 1
ATOM 855 C C . ALA A 1 133 ? 179.300 183.178 233.539 1.00 163.05 133 ALA A C 1
ATOM 856 O O . ALA A 1 133 ? 180.359 183.278 232.915 1.00 163.05 133 ALA A O 1
ATOM 858 N N . ASN A 1 134 ? 178.146 183.611 233.048 1.00 177.51 134 ASN A N 1
ATOM 859 C CA . ASN A 1 134 ? 178.049 184.154 231.699 1.00 177.51 134 ASN A CA 1
ATOM 860 C C . ASN A 1 134 ? 177.434 185.542 231.646 1.00 177.51 134 ASN A C 1
ATOM 861 O O . ASN A 1 134 ? 177.942 186.403 230.922 1.00 177.51 134 ASN A O 1
ATOM 863 N N . ARG A 1 135 ? 176.350 185.779 232.384 1.00 187.86 135 ARG A N 1
ATOM 864 C CA . ARG A 1 135 ? 175.750 187.106 232.437 1.00 187.86 135 ARG A CA 1
ATOM 865 C C . ARG A 1 135 ? 176.686 188.063 233.162 1.00 187.86 135 ARG A C 1
ATOM 866 O O . ARG A 1 135 ? 177.447 187.645 234.040 1.00 187.86 135 ARG A O 1
ATOM 868 N N . LEU A 1 136 ? 176.628 189.337 232.768 1.00 193.15 136 LEU A N 1
ATOM 869 C CA . LEU A 1 136 ? 177.517 190.393 233.247 1.00 193.15 136 LEU A CA 1
ATOM 870 C C . LEU A 1 136 ? 178.995 190.034 233.079 1.00 193.15 136 LEU A C 1
ATOM 871 O O . LEU A 1 136 ? 179.781 190.153 234.031 1.00 193.15 136 LEU A O 1
ATOM 873 N N . PRO A 1 137 ? 179.401 189.580 231.893 1.00 187.93 137 PRO A N 1
ATOM 874 C CA . PRO A 1 137 ? 180.808 189.200 231.696 1.00 187.93 137 PRO A CA 1
ATOM 875 C C . PRO A 1 137 ? 181.763 190.380 231.677 1.00 187.93 137 PRO A C 1
ATOM 876 O O . PRO A 1 137 ? 182.938 190.225 232.034 1.00 187.93 137 PRO A O 1
ATOM 878 N N . ASP A 1 138 ? 181.294 191.558 231.271 1.00 195.85 138 ASP A N 1
ATOM 879 C CA . ASP A 1 138 ? 182.120 192.760 231.290 1.00 195.85 138 ASP A CA 1
ATOM 880 C C . ASP A 1 138 ? 182.030 193.466 232.640 1.00 195.85 138 ASP A C 1
ATOM 881 O O . ASP A 1 138 ? 183.047 193.682 233.307 1.00 195.85 138 ASP A O 1
ATOM 883 N N . GLU A 1 139 ? 180.815 193.819 233.058 1.00 192.58 139 GLU A N 1
ATOM 884 C CA . GLU A 1 139 ? 180.585 194.468 234.348 1.00 192.58 139 GLU A CA 1
ATOM 885 C C . GLU A 1 139 ? 180.631 193.397 235.429 1.00 192.58 139 GLU A C 1
ATOM 886 O O . GLU A 1 139 ? 179.604 192.925 235.919 1.00 192.58 139 GLU A O 1
ATOM 888 N N . LEU A 1 140 ? 181.844 193.007 235.803 1.00 184.57 140 LEU A N 1
ATOM 889 C CA . LEU A 1 140 ? 182.072 191.983 236.810 1.00 184.57 140 LEU A CA 1
ATOM 890 C C . LEU A 1 140 ? 182.575 192.644 238.085 1.00 184.57 140 LEU A C 1
ATOM 891 O O . LEU A 1 140 ? 183.493 193.469 238.038 1.00 184.57 140 LEU A O 1
ATOM 893 N N . SER A 1 141 ? 181.973 192.284 239.214 1.00 178.11 141 SER A N 1
ATOM 894 C CA . SER A 1 141 ? 182.351 192.860 240.494 1.00 178.11 141 SER A CA 1
ATOM 895 C C . SER A 1 141 ? 183.679 192.277 240.976 1.00 178.11 141 SER A C 1
ATOM 896 O O . SER A 1 141 ? 184.195 191.295 240.437 1.00 178.11 141 SER A O 1
ATOM 899 N N . GLY A 1 142 ? 184.233 192.898 242.016 1.00 166.74 142 GLY A N 1
ATOM 900 C CA . GLY A 1 142 ? 185.515 192.474 242.545 1.00 166.74 142 GLY A CA 1
ATOM 901 C C . GLY A 1 142 ? 185.489 191.217 243.384 1.00 166.74 142 GLY A C 1
ATOM 902 O O . GLY A 1 142 ? 186.558 190.695 243.717 1.00 166.74 142 GLY A O 1
ATOM 903 N N . GLY A 1 143 ? 184.301 190.729 243.746 1.00 162.20 143 GLY A N 1
ATOM 904 C CA . GLY A 1 143 ? 184.219 189.523 244.554 1.00 162.20 143 GLY A CA 1
ATOM 905 C C . GLY A 1 143 ? 184.636 188.269 243.806 1.00 162.20 143 GLY A C 1
ATOM 906 O O . GLY A 1 143 ? 185.360 187.428 244.344 1.00 162.20 143 GLY A O 1
ATOM 907 N N . GLU A 1 144 ? 184.195 188.129 242.558 1.00 166.96 144 GLU A N 1
ATOM 908 C CA . GLU A 1 144 ? 184.465 186.933 241.771 1.00 166.96 144 GLU A CA 1
ATOM 909 C C . GLU A 1 144 ? 185.780 187.005 241.012 1.00 166.96 144 GLU A C 1
ATOM 910 O O . GLU A 1 144 ? 186.147 186.027 240.347 1.00 166.96 144 GLU A O 1
ATOM 916 N N . GLN A 1 145 ? 186.484 188.137 241.086 1.00 154.60 145 GLN A N 1
ATOM 917 C CA . GLN A 1 145 ? 187.789 188.252 240.445 1.00 154.60 145 GLN A CA 1
ATOM 918 C C . GLN A 1 145 ? 188.789 187.286 241.060 1.00 154.60 145 GLN A C 1
ATOM 919 O O . GLN A 1 145 ? 189.582 186.666 240.344 1.00 154.60 145 GLN A O 1
ATOM 925 N N . GLN A 1 146 ? 188.748 187.118 242.381 1.00 152.34 146 GLN A N 1
ATOM 926 C CA . GLN A 1 146 ? 189.658 186.170 243.008 1.00 152.34 146 GLN A CA 1
ATOM 927 C C . GLN A 1 146 ? 189.248 184.736 242.695 1.00 152.34 146 GLN A C 1
ATOM 928 O O . GLN A 1 146 ? 190.109 183.867 242.521 1.00 152.34 146 GLN A O 1
ATOM 934 N N . ARG A 1 147 ? 187.939 184.488 242.573 1.00 142.56 147 ARG A N 1
ATOM 935 C CA . ARG A 1 147 ? 187.450 183.162 242.203 1.00 142.56 147 ARG A CA 1
ATOM 936 C C . ARG A 1 147 ? 187.914 182.763 240.807 1.00 142.56 147 ARG A C 1
ATOM 937 O O . ARG A 1 147 ? 188.406 181.644 240.608 1.00 142.56 147 ARG A O 1
ATOM 945 N N . VAL A 1 148 ? 187.830 183.683 239.844 1.00 136.96 148 VAL A N 1
ATOM 946 C CA . VAL A 1 148 ? 188.274 183.351 238.494 1.00 136.96 148 VAL A CA 1
ATOM 947 C C . VAL A 1 148 ? 189.802 183.343 238.422 1.00 136.96 148 VAL A C 1
ATOM 948 O O . VAL A 1 148 ? 190.392 182.592 237.635 1.00 136.96 148 VAL A O 1
ATOM 952 N N . ALA A 1 149 ? 190.469 184.112 239.292 1.00 127.26 149 ALA A N 1
ATOM 953 C CA . ALA A 1 149 ? 191.927 184.088 239.333 1.00 127.26 149 ALA A CA 1
ATOM 954 C C . ALA A 1 149 ? 192.451 182.756 239.854 1.00 127.26 149 ALA A C 1
ATOM 955 O O . ALA A 1 149 ? 193.435 182.220 239.331 1.00 127.26 149 ALA A O 1
ATOM 957 N N . ILE A 1 150 ? 191.804 182.207 240.883 1.00 128.56 150 ILE A N 1
ATOM 958 C CA . ILE A 1 150 ? 192.181 180.890 241.391 1.00 128.56 150 ILE A CA 1
ATOM 959 C C . ILE A 1 150 ? 191.817 179.803 240.386 1.00 128.56 150 ILE A C 1
ATOM 960 O O . ILE A 1 150 ? 192.593 178.865 240.157 1.00 128.56 150 ILE A O 1
ATOM 965 N N . ALA A 1 151 ? 190.648 179.925 239.743 1.00 128.50 151 ALA A N 1
ATOM 966 C CA . ALA A 1 151 ? 190.239 178.930 238.756 1.00 128.50 151 ALA A CA 1
ATOM 967 C C . ALA A 1 151 ? 191.090 178.963 237.493 1.00 128.50 151 ALA A C 1
ATOM 968 O O . ALA A 1 151 ? 191.119 177.970 236.758 1.00 128.50 151 ALA A O 1
ATOM 970 N N . ARG A 1 152 ? 191.775 180.078 237.222 1.00 117.51 152 ARG A N 1
ATOM 971 C CA . ARG A 1 152 ? 192.718 180.115 236.109 1.00 117.51 152 ARG A CA 1
ATOM 972 C C . ARG A 1 152 ? 193.925 179.224 236.385 1.00 117.51 152 ARG A C 1
ATOM 973 O O . ARG A 1 152 ? 194.535 178.681 235.457 1.00 117.51 152 ARG A O 1
ATOM 981 N N . ALA A 1 153 ? 194.275 179.045 237.654 1.00 127.06 153 ALA A N 1
ATOM 982 C CA . ALA A 1 153 ? 195.416 178.215 238.009 1.00 127.06 153 ALA A CA 1
ATOM 983 C C . ALA A 1 153 ? 195.073 176.736 238.134 1.00 127.06 153 ALA A C 1
ATOM 984 O O . ALA A 1 153 ? 195.990 175.919 238.266 1.00 127.06 153 ALA A O 1
ATOM 986 N N . PHE A 1 154 ? 193.794 176.366 238.101 1.00 125.33 154 PHE A N 1
ATOM 987 C CA . PHE A 1 154 ? 193.384 174.978 238.282 1.00 125.33 154 PHE A CA 1
ATOM 988 C C . PHE A 1 154 ? 192.871 174.338 237.007 1.00 125.33 154 PHE A C 1
ATOM 989 O O . PHE A 1 154 ? 192.292 173.249 237.068 1.00 125.33 154 PHE A O 1
ATOM 997 N N . VAL A 1 155 ? 193.046 174.992 235.861 1.00 126.37 155 VAL A N 1
ATOM 998 C CA . VAL A 1 155 ? 192.648 174.372 234.604 1.00 126.37 155 VAL A CA 1
ATOM 999 C C . VAL A 1 155 ? 193.577 173.211 234.271 1.00 126.37 155 VAL A C 1
ATOM 1000 O O . VAL A 1 155 ? 193.174 172.238 233.625 1.00 126.37 155 VAL A O 1
ATOM 1004 N N . ASN A 1 156 ? 194.826 173.296 234.706 1.00 124.80 156 ASN A N 1
ATOM 1005 C CA . ASN A 1 156 ? 195.753 172.179 234.670 1.00 124.80 156 ASN A CA 1
ATOM 10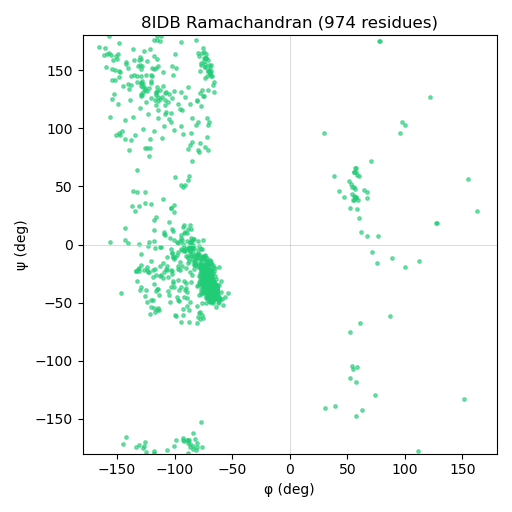06 C C . ASN A 1 156 ? 195.667 171.453 236.012 1.00 124.80 156 ASN A C 1
ATOM 1007 O O . ASN A 1 156 ? 194.750 171.692 236.801 1.00 124.80 156 ASN A O 1
ATOM 1012 N N . ARG A 1 157 ? 196.621 170.571 236.297 1.00 126.74 157 ARG A N 1
ATOM 1013 C CA . ARG A 1 157 ? 196.741 169.931 237.603 1.00 126.74 157 ARG A CA 1
ATOM 1014 C C . ARG A 1 157 ? 198.132 170.251 238.136 1.00 126.74 157 ARG A C 1
ATOM 1015 O O . ARG A 1 157 ? 199.031 169.396 238.108 1.00 126.74 157 ARG A O 1
ATOM 1017 N N . PRO A 1 158 ? 198.350 171.468 238.628 1.00 120.93 158 PRO A N 1
ATOM 1018 C CA . PRO A 1 158 ? 199.693 171.862 239.050 1.00 120.93 158 PRO A CA 1
ATOM 1019 C C . PRO A 1 158 ? 200.045 171.295 240.415 1.00 120.93 158 PRO A C 1
ATOM 1020 O O . PRO A 1 158 ? 199.185 170.876 241.191 1.00 120.93 158 PRO A O 1
ATOM 1024 N N . LEU A 1 159 ? 201.344 171.289 240.697 1.00 107.47 159 LEU A N 1
ATOM 1025 C CA . LEU A 1 159 ? 201.834 170.871 242.001 1.00 107.47 159 LEU A CA 1
ATOM 1026 C C . LEU A 1 159 ? 201.860 172.021 242.997 1.00 107.47 159 LEU A C 1
ATOM 1027 O O . LEU A 1 159 ? 201.344 171.893 244.111 1.00 107.47 159 LEU A O 1
ATOM 1032 N N . VAL A 1 160 ? 202.439 173.150 242.610 1.00 99.58 160 VAL A N 1
ATOM 1033 C CA . VAL A 1 160 ? 202.581 174.303 243.485 1.00 99.58 160 VAL A CA 1
ATOM 1034 C C . VAL A 1 160 ? 202.038 175.522 242.749 1.00 99.58 160 VAL A C 1
ATOM 1035 O O . VAL A 1 160 ? 202.178 175.630 241.525 1.00 99.58 160 VAL A O 1
ATOM 1039 N N . LEU A 1 161 ? 201.342 176.390 243.475 1.00 86.85 161 LEU A N 1
ATOM 1040 C CA . LEU A 1 161 ? 200.860 177.644 242.925 1.00 86.85 161 LEU A CA 1
ATOM 1041 C C . LEU A 1 161 ? 201.271 178.783 243.844 1.00 86.85 161 LEU A C 1
ATOM 1042 O O . LEU A 1 161 ? 201.233 178.663 245.071 1.00 86.85 161 LEU A O 1
ATOM 1047 N N . LEU A 1 162 ? 201.690 179.883 243.235 1.00 83.37 162 LEU A N 1
ATOM 1048 C CA . LEU A 1 162 ? 202.104 181.078 243.953 1.00 83.37 162 LEU A CA 1
ATOM 1049 C C . LEU A 1 162 ? 200.898 181.983 244.129 1.00 83.37 162 LEU A C 1
ATOM 1050 O O . LEU A 1 162 ? 200.217 182.307 243.153 1.00 83.37 162 LEU A O 1
ATOM 1055 N N . ALA A 1 163 ? 200.632 182.385 245.366 1.00 94.88 163 ALA A N 1
ATOM 1056 C CA . ALA A 1 163 ? 199.543 183.309 245.664 1.00 94.88 163 ALA A CA 1
ATOM 1057 C C . ALA A 1 163 ? 200.083 184.367 246.616 1.00 94.88 163 ALA A C 1
ATOM 1058 O O . ALA A 1 163 ? 200.093 184.165 247.833 1.00 94.88 163 ALA A O 1
ATOM 1060 N N . ASP A 1 164 ? 200.531 185.493 246.072 1.00 101.17 164 ASP A N 1
ATOM 1061 C CA . ASP A 1 164 ? 201.051 186.581 246.884 1.00 101.17 164 ASP A CA 1
ATOM 1062 C C . ASP A 1 164 ? 199.998 187.669 247.037 1.00 101.17 164 ASP A C 1
ATOM 1063 O O . ASP A 1 164 ? 199.383 188.088 246.051 1.00 101.17 164 ASP A O 1
ATOM 1068 N N . GLU A 1 165 ? 199.804 188.117 248.288 1.00 117.56 165 GLU A N 1
ATOM 1069 C CA . GLU A 1 165 ? 198.832 189.086 248.808 1.00 117.56 165 GLU A CA 1
ATOM 1070 C C . GLU A 1 165 ? 197.430 189.002 248.182 1.00 117.56 165 GLU A C 1
ATOM 1071 O O . GLU A 1 165 ? 196.889 189.999 247.686 1.00 117.56 165 GLU A O 1
ATOM 1077 N N . PRO A 1 166 ? 196.758 187.851 248.273 1.00 120.72 166 PRO A N 1
ATOM 1078 C CA . PRO A 1 166 ? 195.492 187.685 247.557 1.00 120.72 166 PRO A CA 1
ATOM 1079 C C . PRO A 1 166 ? 194.303 188.336 248.241 1.00 120.72 166 PRO A C 1
ATOM 1080 O O . PRO A 1 166 ? 193.192 188.254 247.709 1.00 120.72 166 PRO A O 1
ATOM 1084 N N . THR A 1 167 ? 194.495 188.966 249.403 1.00 131.98 167 THR A N 1
ATOM 1085 C CA . THR A 1 167 ? 193.384 189.600 250.101 1.00 131.98 167 THR A CA 1
ATOM 1086 C C . THR A 1 167 ? 192.901 190.863 249.400 1.00 131.98 167 THR A C 1
ATOM 1087 O O . THR A 1 167 ? 191.756 191.272 249.615 1.00 131.98 167 THR A O 1
ATOM 1091 N N . GLY A 1 168 ? 193.737 191.476 248.564 1.00 127.34 168 GLY A N 1
ATOM 1092 C CA . GLY A 1 168 ? 193.281 192.589 247.750 1.00 127.34 168 GLY A CA 1
ATOM 1093 C C . GLY A 1 168 ? 193.093 193.860 248.553 1.00 127.34 168 GLY A C 1
ATOM 1094 O O . GLY A 1 168 ? 193.975 194.298 249.301 1.00 127.34 168 GLY A O 1
ATOM 1095 N N . ASN A 1 169 ? 191.920 194.466 248.389 1.00 140.67 169 ASN A N 1
ATOM 1096 C CA . ASN A 1 169 ? 191.565 195.750 248.985 1.00 140.67 169 ASN A CA 1
ATOM 1097 C C . ASN A 1 169 ? 190.154 195.707 249.562 1.00 140.67 169 ASN A C 1
ATOM 1098 O O . ASN A 1 169 ? 189.345 196.616 249.367 1.00 140.67 169 ASN A O 1
ATOM 1103 N N . LEU A 1 170 ? 189.842 194.645 250.291 1.00 141.12 170 LEU A N 1
ATOM 1104 C CA . LEU A 1 170 ? 188.482 194.379 250.733 1.00 141.12 170 LEU A CA 1
ATOM 1105 C C . LEU A 1 170 ? 188.469 193.936 252.194 1.00 141.12 170 LEU A C 1
ATOM 1106 O O . LEU A 1 170 ? 189.508 193.641 252.790 1.00 141.12 170 LEU A O 1
ATOM 1111 N N . ASP A 1 171 ? 187.264 193.909 252.764 1.00 147.64 171 ASP A N 1
ATOM 1112 C CA . ASP A 1 171 ? 187.080 193.628 254.180 1.00 147.64 171 ASP A CA 1
ATOM 1113 C C . ASP A 1 171 ? 187.417 192.170 254.513 1.00 147.64 171 ASP A C 1
ATOM 1114 O O . ASP A 1 171 ? 187.252 191.280 253.675 1.00 147.64 171 ASP A O 1
ATOM 1119 N N . PRO A 1 172 ? 187.932 191.908 255.723 1.00 151.00 172 PRO A N 1
ATOM 1120 C CA . PRO A 1 172 ? 188.413 190.551 256.042 1.00 151.00 172 PRO A CA 1
ATOM 1121 C C . PRO A 1 172 ? 187.325 189.496 256.146 1.00 151.00 172 PRO A C 1
ATOM 1122 O O . PRO A 1 172 ? 187.626 188.306 255.965 1.00 151.00 172 PRO A O 1
ATOM 1126 N N . GLU A 1 173 ? 186.079 189.889 256.429 1.00 153.97 173 GLU A N 1
ATOM 1127 C CA . GLU A 1 173 ? 184.991 188.920 256.513 1.00 153.97 173 GLU A CA 1
ATOM 1128 C C . GLU A 1 173 ? 184.670 188.319 255.151 1.00 153.97 173 GLU A C 1
ATOM 1129 O O . GLU A 1 173 ? 184.161 187.196 255.076 1.00 153.97 173 GLU A O 1
ATOM 1131 N N . THR A 1 174 ? 184.957 189.045 254.074 1.00 147.09 174 THR A N 1
ATOM 1132 C CA . THR A 1 174 ? 184.872 188.506 252.727 1.00 147.09 174 THR A CA 1
ATOM 1133 C C . THR A 1 174 ? 186.237 188.138 252.169 1.00 147.09 174 THR A C 1
ATOM 1134 O O . THR A 1 174 ? 186.356 187.895 250.965 1.00 147.09 174 THR A O 1
ATOM 1138 N N . SER A 1 175 ? 187.273 188.108 253.008 1.00 145.77 175 SER A N 1
ATOM 1139 C CA . SER A 1 175 ? 188.575 187.618 252.586 1.00 145.77 175 SER A CA 1
ATOM 1140 C C . SER A 1 175 ? 188.933 186.284 253.216 1.00 145.77 175 SER A C 1
ATOM 1141 O O . SER A 1 175 ? 189.757 185.555 252.652 1.00 145.77 175 SER A O 1
ATOM 1144 N N . ARG A 1 176 ? 188.340 185.950 254.366 1.00 143.59 176 ARG A N 1
ATOM 1145 C CA . ARG A 1 176 ? 188.656 184.692 255.034 1.00 143.59 176 ARG A CA 1
ATOM 1146 C C . ARG A 1 176 ? 188.138 183.489 254.256 1.00 143.59 176 ARG A C 1
ATOM 1147 O O . ARG A 1 176 ? 188.670 182.383 254.403 1.00 143.59 176 ARG A O 1
ATOM 1149 N N . ASP A 1 177 ? 187.112 183.683 253.425 1.00 146.46 177 ASP A N 1
ATOM 1150 C CA . ASP A 1 177 ? 186.568 182.584 252.637 1.00 146.46 177 ASP A CA 1
ATOM 1151 C C . ASP A 1 177 ? 187.520 182.117 251.542 1.00 146.46 177 ASP A C 1
ATOM 1152 O O . ASP A 1 177 ? 187.440 180.954 251.142 1.00 146.46 177 ASP A O 1
ATOM 1157 N N . ILE A 1 178 ? 188.420 182.983 251.063 1.00 137.24 178 ILE A N 1
ATOM 1158 C CA . ILE A 1 178 ? 189.446 182.546 250.114 1.00 137.24 178 ILE A CA 1
ATOM 1159 C C . ILE A 1 178 ? 190.404 181.558 250.772 1.00 137.24 178 ILE A C 1
ATOM 1160 O O . ILE A 1 178 ? 190.716 180.504 250.204 1.00 137.24 178 ILE A O 1
ATOM 1165 N N . MET A 1 179 ? 190.863 181.863 251.988 1.00 138.54 179 MET A N 1
ATOM 1166 C CA . MET A 1 179 ? 191.688 180.905 252.717 1.00 138.54 179 MET A CA 1
ATOM 1167 C C . MET A 1 179 ? 190.894 179.663 253.105 1.00 138.54 179 MET A C 1
ATOM 1168 O O . MET A 1 179 ? 191.446 178.556 253.116 1.00 138.54 179 MET A O 1
ATOM 1170 N N . ASP A 1 180 ? 189.598 179.830 253.389 1.00 146.62 180 ASP A N 1
ATOM 1171 C CA . ASP A 1 180 ? 188.740 178.697 253.725 1.00 146.62 180 ASP A CA 1
ATOM 1172 C C . ASP A 1 180 ? 188.576 177.745 252.546 1.00 146.62 180 ASP A C 1
ATOM 1173 O O . ASP A 1 180 ? 188.580 176.521 252.725 1.00 146.62 180 ASP A O 1
ATOM 1175 N N . LEU A 1 181 ? 188.424 178.282 251.333 1.00 133.49 181 LEU A N 1
ATOM 1176 C CA . LEU A 1 181 ? 188.336 177.407 250.171 1.00 133.49 181 LEU A CA 1
ATOM 1177 C C . LEU A 1 181 ? 189.699 176.839 249.806 1.00 133.49 181 LEU A C 1
ATOM 1178 O O . LEU A 1 181 ? 189.785 175.682 249.394 1.00 133.49 181 LEU A O 1
ATOM 1183 N N . LEU A 1 182 ? 190.772 177.616 249.969 1.00 120.65 182 LEU A N 1
ATOM 1184 C CA . LEU A 1 182 ? 192.110 177.120 249.676 1.00 120.65 182 LEU A CA 1
ATOM 1185 C C . LEU A 1 182 ? 192.573 176.046 250.650 1.00 120.65 182 LEU A C 1
ATOM 1186 O O . LEU A 1 182 ? 193.466 175.267 250.302 1.00 120.65 182 LEU A O 1
ATOM 1191 N N . GLU A 1 183 ? 191.989 175.993 251.852 1.00 135.63 183 GLU A N 1
ATOM 1192 C CA . GLU A 1 183 ? 192.361 174.973 252.828 1.00 135.63 183 GLU A CA 1
ATOM 1193 C C . GLU A 1 183 ? 191.963 173.573 252.372 1.00 135.63 183 GLU A C 1
ATOM 1194 O O . GLU A 1 183 ? 192.713 172.613 252.586 1.00 135.63 183 GLU A O 1
ATOM 1196 N N . ARG A 1 184 ? 190.793 173.426 251.747 1.00 132.88 184 ARG A N 1
ATOM 1197 C CA . ARG A 1 184 ? 190.358 172.104 251.310 1.00 132.88 184 ARG A CA 1
ATOM 1198 C C . ARG A 1 184 ? 190.926 171.718 249.952 1.00 132.88 184 ARG A C 1
ATOM 1199 O O . ARG A 1 184 ? 190.668 170.607 249.480 1.00 132.88 184 ARG A O 1
ATOM 1207 N N . ILE A 1 185 ? 191.679 172.610 249.307 1.00 119.14 185 ILE A N 1
ATOM 1208 C CA . ILE A 1 185 ? 192.358 172.284 248.058 1.00 119.14 185 ILE A CA 1
ATOM 1209 C C . ILE A 1 185 ? 193.684 171.583 248.321 1.00 119.14 185 ILE A C 1
ATOM 1210 O O . ILE A 1 185 ? 194.165 170.828 247.459 1.00 119.14 185 ILE A O 1
ATOM 1215 N N . ASN A 1 186 ? 194.240 171.734 249.524 1.00 124.70 186 ASN A N 1
ATOM 1216 C CA . ASN A 1 186 ? 195.593 171.265 249.802 1.00 124.70 186 ASN A CA 1
ATOM 1217 C C . ASN A 1 186 ? 195.677 169.743 249.810 1.00 124.70 186 ASN A C 1
ATOM 1218 O O . ASN A 1 186 ? 196.643 169.167 249.297 1.00 124.70 186 ASN A O 1
ATOM 1223 N N . ARG A 1 187 ? 194.669 169.073 250.354 1.00 137.59 187 ARG A N 1
ATOM 1224 C CA . ARG A 1 187 ? 194.700 167.618 250.416 1.00 137.59 187 ARG A CA 1
ATOM 1225 C C . ARG A 1 187 ? 194.172 166.959 249.146 1.00 137.59 187 ARG A C 1
ATOM 1226 O O . ARG A 1 187 ? 194.083 165.727 249.094 1.00 137.59 187 ARG A O 1
ATOM 1234 N N . THR A 1 188 ? 193.853 167.742 248.112 1.00 127.55 188 THR A N 1
ATOM 1235 C CA . THR A 1 188 ? 193.533 167.166 246.811 1.00 127.55 188 THR A CA 1
ATOM 1236 C C . THR A 1 188 ? 194.763 166.607 246.109 1.00 127.55 188 THR A C 1
ATOM 1237 O O . THR A 1 188 ? 194.621 165.759 245.223 1.00 127.55 188 THR A O 1
ATOM 1241 N N . GLY A 1 189 ? 195.958 167.062 246.479 1.00 125.24 189 GLY A N 1
ATOM 1242 C CA . GLY A 1 189 ? 197.175 166.581 245.857 1.00 125.24 189 GLY A CA 1
ATOM 1243 C C . GLY A 1 189 ? 198.059 167.693 245.333 1.00 125.24 189 GLY A C 1
ATOM 1244 O O . GLY A 1 189 ? 198.938 167.456 244.498 1.00 125.24 189 GLY A O 1
ATOM 1245 N N . THR A 1 190 ? 197.839 168.913 245.817 1.00 115.46 190 THR A N 1
ATOM 1246 C CA . THR A 1 190 ? 198.610 170.066 245.381 1.00 115.46 190 THR A CA 1
ATOM 1247 C C . THR A 1 190 ? 199.134 170.813 246.598 1.00 115.46 190 THR A C 1
ATOM 1248 O O . THR A 1 190 ? 198.632 170.661 247.713 1.00 115.46 190 THR A O 1
ATOM 1252 N N . THR A 1 191 ? 200.172 171.609 246.370 1.00 105.50 191 THR A N 1
ATOM 1253 C CA . THR A 1 191 ? 200.817 172.395 247.411 1.00 105.50 191 THR A CA 1
ATOM 1254 C C . THR A 1 191 ? 200.472 173.861 247.205 1.00 105.50 191 THR A C 1
ATOM 1255 O O . THR A 1 191 ? 200.594 174.378 246.092 1.00 105.50 191 THR A O 1
ATOM 1259 N N . VAL A 1 192 ? 200.027 174.524 248.268 1.00 99.99 192 VAL A N 1
ATOM 1260 C CA . VAL A 1 192 ? 199.652 175.931 248.222 1.00 99.99 192 VAL A CA 1
ATOM 1261 C C . VAL A 1 192 ? 200.713 176.728 248.962 1.00 99.99 192 VAL A C 1
ATOM 1262 O O . VAL A 1 192 ? 201.003 176.449 250.131 1.00 99.99 192 VAL A O 1
ATOM 1266 N N . LEU A 1 193 ? 201.291 177.715 248.289 1.00 85.67 193 LEU A N 1
ATOM 1267 C CA . LEU A 1 193 ? 202.266 178.600 248.904 1.00 85.67 193 LEU A CA 1
ATOM 1268 C C . LEU A 1 193 ? 201.628 179.976 249.034 1.00 85.67 193 LEU A C 1
ATOM 1269 O O . LEU A 1 193 ? 201.123 180.527 248.052 1.00 85.67 193 LEU A O 1
ATOM 1274 N N . MET A 1 194 ? 201.656 180.520 250.245 1.00 98.00 194 MET A N 1
ATOM 1275 C CA . MET A 1 194 ? 201.002 181.775 250.584 1.00 98.00 194 MET A CA 1
ATOM 1276 C C . MET A 1 194 ? 202.049 182.848 250.834 1.00 98.00 194 MET A C 1
ATOM 1277 O O . MET A 1 194 ? 203.149 182.554 251.311 1.00 98.00 194 MET A O 1
ATOM 1282 N N . ALA A 1 195 ? 201.704 184.094 250.514 1.00 101.33 195 ALA A N 1
ATOM 1283 C CA . ALA A 1 195 ? 202.644 185.197 250.689 1.00 101.33 195 ALA A CA 1
ATOM 1284 C C . ALA A 1 195 ? 201.854 186.458 251.027 1.00 101.33 195 ALA A C 1
ATOM 1285 O O . ALA A 1 195 ? 201.375 187.152 250.128 1.00 101.33 195 ALA A O 1
ATOM 1287 N N . THR A 1 196 ? 201.736 186.754 252.318 1.00 115.16 196 THR A N 1
ATOM 1288 C CA . THR A 1 196 ? 201.080 187.974 252.761 1.00 115.16 196 THR A CA 1
ATOM 1289 C C . THR A 1 196 ? 201.713 188.464 254.056 1.00 115.16 196 THR A C 1
ATOM 1290 O O . THR A 1 196 ? 202.236 187.681 254.853 1.00 115.16 196 THR A O 1
ATOM 1294 N N . HIS A 1 197 ? 201.699 189.783 254.229 1.00 128.67 197 HIS A N 1
ATOM 1295 C CA . HIS A 1 197 ? 202.240 190.423 255.428 1.00 128.67 197 HIS A CA 1
ATOM 1296 C C . HIS A 1 197 ? 201.117 190.774 256.406 1.00 128.67 197 HIS A C 1
ATOM 1297 O O . HIS A 1 197 ? 200.919 191.926 256.789 1.00 128.67 197 HIS A O 1
ATOM 1304 N N . ASP A 1 198 ? 200.374 189.750 256.815 1.00 161.44 198 ASP A N 1
ATOM 1305 C CA . ASP A 1 198 ? 199.233 189.936 257.698 1.00 161.44 198 ASP A CA 1
ATOM 1306 C C . ASP A 1 198 ? 199.343 188.992 258.886 1.00 161.44 198 ASP A C 1
ATOM 1307 O O . ASP A 1 198 ? 199.971 187.933 258.804 1.00 161.44 198 ASP A O 1
ATOM 1312 N N . HIS A 1 199 ? 198.725 189.391 259.993 1.00 179.46 199 HIS A N 1
ATOM 1313 C CA . HIS A 1 199 ? 198.734 188.606 261.216 1.00 179.46 199 HIS A CA 1
ATOM 1314 C C . HIS A 1 199 ? 197.563 187.623 261.205 1.00 179.46 199 HIS A C 1
ATOM 1315 O O . HIS A 1 199 ? 196.913 187.423 260.175 1.00 179.46 199 HIS A O 1
ATOM 1322 N N . HIS A 1 200 ? 197.307 187.008 262.372 1.00 180.17 200 HIS A N 1
ATOM 1323 C CA . HIS A 1 200 ? 196.306 185.947 262.619 1.00 180.17 200 HIS A CA 1
ATOM 1324 C C . HIS A 1 200 ? 196.346 184.830 261.570 1.00 180.17 200 HIS A C 1
ATOM 1325 O O . HIS A 1 200 ? 195.316 184.307 261.139 1.00 180.17 200 HIS A O 1
ATOM 1332 N N . ILE A 1 201 ? 197.556 184.442 261.180 1.00 178.53 201 ILE A N 1
ATOM 1333 C CA . ILE A 1 201 ? 197.767 183.304 260.297 1.00 178.53 201 ILE A CA 1
ATOM 1334 C C . ILE A 1 201 ? 198.203 182.072 261.081 1.00 178.53 201 ILE A C 1
ATOM 1335 O O . ILE A 1 201 ? 197.860 180.946 260.721 1.00 178.53 201 ILE A O 1
ATOM 1340 N N . VAL A 1 202 ? 198.918 182.282 262.191 1.00 185.70 202 VAL A N 1
ATOM 1341 C CA . VAL A 1 202 ? 199.373 181.185 263.040 1.00 185.70 202 VAL A CA 1
ATOM 1342 C C . VAL A 1 202 ? 198.238 180.489 263.777 1.00 185.70 202 VAL A C 1
ATOM 1343 O O . VAL A 1 202 ? 198.435 179.380 264.287 1.00 185.70 202 VAL A O 1
ATOM 1347 N N . ASP A 1 203 ? 197.056 181.104 263.843 1.00 189.72 203 ASP A N 1
ATOM 1348 C CA . ASP A 1 203 ? 195.883 180.502 264.457 1.00 189.72 203 ASP A CA 1
ATOM 1349 C C . ASP A 1 203 ? 195.037 179.718 263.459 1.00 189.72 203 ASP A C 1
ATOM 1350 O O . ASP A 1 203 ? 193.910 179.329 263.785 1.00 189.72 203 ASP A O 1
ATOM 1352 N N . SER A 1 204 ? 195.553 179.483 262.253 1.00 181.12 204 SER A N 1
ATOM 1353 C CA . SER A 1 204 ? 194.845 178.723 261.230 1.00 181.12 204 SER A CA 1
ATOM 1354 C C . SER A 1 204 ? 195.264 177.258 261.192 1.00 181.12 204 SER A C 1
ATOM 1355 O O . SER A 1 204 ? 194.406 176.371 261.155 1.00 181.12 204 SER A O 1
ATOM 1358 N N . MET A 1 205 ? 196.570 176.980 261.201 1.00 170.87 205 MET A N 1
ATOM 1359 C CA . MET A 1 205 ? 197.059 175.610 261.144 1.00 170.87 205 MET A CA 1
ATOM 1360 C C . MET A 1 205 ? 197.872 175.180 262.357 1.00 170.87 205 MET A C 1
ATOM 1361 O O . MET A 1 205 ? 197.972 173.971 262.597 1.00 170.87 205 MET A O 1
ATOM 1366 N N . ARG A 1 206 ? 198.443 176.126 263.116 1.00 173.35 206 ARG A N 1
ATOM 1367 C CA . ARG A 1 206 ? 199.157 175.892 264.380 1.00 173.35 206 ARG A CA 1
ATOM 1368 C C . ARG A 1 206 ? 200.332 174.922 264.211 1.00 173.35 206 ARG A C 1
ATOM 1369 O O . ARG A 1 206 ? 200.374 173.840 264.800 1.00 173.35 206 ARG A O 1
ATOM 1371 N N . GLN A 1 207 ? 201.292 175.331 263.386 1.00 168.23 207 GLN A N 1
ATOM 1372 C CA . GLN A 1 207 ? 202.517 174.576 263.161 1.00 168.23 207 GLN A CA 1
ATOM 1373 C C . GLN A 1 207 ? 203.705 175.523 263.259 1.00 168.23 207 GLN A C 1
ATOM 1374 O O . GLN A 1 207 ? 203.638 176.659 262.779 1.00 168.23 207 GLN A O 1
ATOM 1380 N N . ARG A 1 208 ? 204.784 175.056 263.880 1.00 161.86 208 ARG A N 1
ATOM 1381 C CA . ARG A 1 208 ? 205.953 175.895 264.107 1.00 161.86 208 ARG A CA 1
ATOM 1382 C C . ARG A 1 208 ? 206.774 176.027 262.831 1.00 161.86 208 ARG A C 1
ATOM 1383 O O . ARG A 1 208 ? 207.105 175.028 262.186 1.00 161.86 208 ARG A O 1
ATOM 1385 N N . VAL A 1 209 ? 207.115 177.264 262.478 1.00 154.56 209 VAL A N 1
ATOM 1386 C CA . VAL A 1 209 ? 207.891 177.541 261.275 1.00 154.56 209 VAL A CA 1
ATOM 1387 C C . VAL A 1 209 ? 209.210 178.191 261.665 1.00 154.56 209 VAL A C 1
ATOM 1388 O O . VAL A 1 209 ? 209.488 178.399 262.850 1.00 154.56 209 VAL A O 1
ATOM 1392 N N . VAL A 1 210 ? 210.029 178.517 260.671 1.00 153.85 210 VAL A N 1
ATOM 1393 C CA . VAL A 1 210 ? 211.309 179.162 260.895 1.00 153.85 210 VAL A CA 1
ATOM 1394 C C . VAL A 1 210 ? 211.161 180.656 260.644 1.00 153.85 210 VAL A C 1
ATOM 1395 O O . VAL A 1 210 ? 210.187 181.123 260.048 1.00 153.85 210 VAL A O 1
ATOM 1399 N N . GLU A 1 211 ? 212.142 181.425 261.116 1.00 144.02 211 GLU A N 1
ATOM 1400 C CA . GLU A 1 211 ? 212.157 182.881 260.971 1.00 144.02 211 GLU A CA 1
ATOM 1401 C C . GLU A 1 211 ? 213.493 183.287 260.355 1.00 144.02 211 GLU A C 1
ATOM 1402 O O . GLU A 1 211 ? 214.504 183.379 261.058 1.00 144.02 211 GLU A O 1
ATOM 1408 N N . LEU A 1 212 ? 213.498 183.535 259.047 1.00 135.73 212 LEU A N 1
ATOM 1409 C CA . LEU A 1 212 ? 214.703 183.897 258.311 1.00 135.73 212 LEU A CA 1
ATOM 1410 C C . LEU A 1 212 ? 214.442 185.158 257.500 1.00 135.73 212 LEU A C 1
ATOM 1411 O O . LEU A 1 212 ? 213.394 185.281 256.860 1.00 135.73 212 LEU A O 1
ATOM 1416 N N . SER A 1 213 ? 215.396 186.083 257.517 1.00 119.63 213 SER A N 1
ATOM 1417 C CA . SER A 1 213 ? 215.280 187.309 256.732 1.00 119.63 213 SER A CA 1
ATOM 1418 C C . SER A 1 213 ? 216.512 187.522 255.859 1.00 119.63 213 SER A C 1
ATOM 1419 O O . SER A 1 213 ? 216.669 186.877 254.823 1.00 119.63 213 SER A O 1
ATOM 1422 N N . VAL B 1 8 ? 172.594 214.996 245.522 1.00 149.10 8 VAL B N 1
ATOM 1423 C CA . VAL B 1 8 ? 172.309 214.804 244.105 1.00 149.10 8 VAL B CA 1
ATOM 1424 C C . VAL B 1 8 ? 172.246 213.315 243.781 1.00 149.10 8 VAL B C 1
ATOM 1425 O O . VAL B 1 8 ? 172.508 212.475 244.642 1.00 149.10 8 VAL B O 1
ATOM 1429 N N . THR B 1 9 ? 171.899 212.991 242.537 1.00 151.74 9 THR B N 1
ATOM 1430 C CA . THR B 1 9 ? 171.731 211.609 242.111 1.00 151.74 9 THR B CA 1
ATOM 1431 C C . THR B 1 9 ? 172.452 211.372 240.793 1.00 151.74 9 THR B C 1
ATOM 1432 O O . THR B 1 9 ? 172.500 212.254 239.931 1.00 151.74 9 THR B O 1
ATOM 1434 N N . LYS B 1 10 ? 173.006 210.171 240.647 1.00 155.45 10 LYS B N 1
ATOM 1435 C CA . LYS B 1 10 ? 173.700 209.766 239.435 1.00 155.45 10 LYS B CA 1
ATOM 1436 C C . LYS B 1 10 ? 173.540 208.262 239.257 1.00 155.45 10 LYS B C 1
ATOM 1437 O O . LYS B 1 10 ? 173.139 207.548 240.178 1.00 155.45 10 LYS B O 1
ATOM 1439 N N . GLN B 1 11 ? 173.827 207.791 238.048 1.00 174.16 11 GLN B N 1
ATOM 1440 C CA . GLN B 1 11 ? 173.835 206.367 237.741 1.00 174.16 11 GLN B CA 1
ATOM 1441 C C . GLN B 1 11 ? 175.138 206.011 237.040 1.00 174.16 11 GLN B C 1
ATOM 1442 O O . GLN B 1 11 ? 175.412 206.506 235.942 1.00 174.16 11 GLN B O 1
ATOM 1444 N N . TYR B 1 12 ? 175.934 205.152 237.674 1.00 169.88 12 TYR B N 1
ATOM 1445 C CA . TYR B 1 12 ? 177.212 204.737 237.111 1.00 169.88 12 TYR B CA 1
ATOM 1446 C C . TYR B 1 12 ? 177.059 203.791 235.930 1.00 169.88 12 TYR B C 1
ATOM 1447 O O . TYR B 1 12 ? 177.845 203.868 234.979 1.00 169.88 12 TYR B O 1
ATOM 1456 N N . LYS B 1 13 ? 176.068 202.906 235.965 1.00 174.24 13 LYS B N 1
ATOM 1457 C CA . LYS B 1 13 ? 175.855 201.938 234.900 1.00 174.24 13 LYS B CA 1
ATOM 1458 C C . LYS B 1 13 ? 174.354 201.783 234.694 1.00 174.24 13 LYS B C 1
ATOM 1459 O O . LYS B 1 13 ? 173.553 202.596 235.165 1.00 174.24 13 LYS B O 1
ATOM 1461 N N . SER B 1 14 ? 173.971 200.728 233.977 1.00 171.43 14 SER B N 1
ATOM 1462 C CA . SER B 1 14 ? 172.572 200.424 233.711 1.00 171.43 14 SER B CA 1
ATOM 1463 C C . SER B 1 14 ? 172.065 199.277 234.582 1.00 171.43 14 SER B C 1
ATOM 1464 O O . SER B 1 14 ? 171.184 198.518 234.172 1.00 171.43 14 SER B O 1
ATOM 1467 N N . SER B 1 15 ? 172.610 199.147 235.788 1.00 169.81 15 SER B N 1
ATOM 1468 C CA . SER B 1 15 ? 172.202 198.108 236.724 1.00 169.81 15 SER B CA 1
ATOM 1469 C C . SER B 1 15 ? 172.000 198.756 238.090 1.00 169.81 15 SER B C 1
ATOM 1470 O O . SER B 1 15 ? 172.071 199.981 238.235 1.00 169.81 15 SER B O 1
ATOM 1473 N N . ALA B 1 16 ? 171.746 197.928 239.100 1.00 168.00 16 ALA B N 1
ATOM 1474 C CA . ALA B 1 16 ? 171.512 198.438 240.445 1.00 168.00 16 ALA B CA 1
ATOM 1475 C C . ALA B 1 16 ? 172.824 198.886 241.074 1.00 168.00 16 ALA B C 1
ATOM 1476 O O . ALA B 1 16 ? 173.797 198.127 241.116 1.00 168.00 16 ALA B O 1
ATOM 1478 N N . ARG B 1 17 ? 172.847 200.120 241.569 1.00 159.18 17 ARG B N 1
ATOM 1479 C CA . ARG B 1 17 ? 174.053 200.698 242.151 1.00 159.18 17 ARG B CA 1
ATOM 1480 C C . ARG B 1 17 ? 173.901 200.791 243.662 1.00 159.18 17 ARG B C 1
ATOM 1481 O O . ARG B 1 17 ? 173.050 201.554 244.147 1.00 159.18 17 ARG B O 1
ATOM 1489 N N . PRO B 1 18 ? 174.685 200.043 244.446 1.00 153.83 18 PRO B N 1
ATOM 1490 C CA . PRO B 1 18 ? 174.565 200.122 245.908 1.00 153.83 18 PRO B CA 1
ATOM 1491 C C . PRO B 1 18 ? 175.258 201.324 246.525 1.00 153.83 18 PRO B C 1
ATOM 1492 O O . PRO B 1 18 ? 175.093 201.555 247.729 1.00 153.83 18 PRO B O 1
ATOM 1496 N N . ALA B 1 19 ? 176.035 202.083 245.754 1.00 150.29 19 ALA B N 1
ATOM 1497 C CA . ALA B 1 19 ? 176.718 203.260 246.278 1.00 150.29 19 ALA B CA 1
ATOM 1498 C C . ALA B 1 19 ? 175.883 204.523 246.107 1.00 150.29 19 ALA B C 1
ATOM 1499 O O . ALA B 1 19 ? 175.767 205.326 247.038 1.00 150.29 19 ALA B O 1
ATOM 1501 N N . LEU B 1 20 ? 175.297 204.713 244.927 1.00 144.16 20 LEU B N 1
ATOM 1502 C CA . LEU B 1 20 ? 174.447 205.870 244.655 1.00 144.16 20 LEU B CA 1
ATOM 1503 C C . LEU B 1 20 ? 173.075 205.604 245.255 1.00 144.16 20 LEU B C 1
ATOM 1504 O O . LEU B 1 20 ? 172.136 205.197 244.570 1.00 144.16 20 LEU B O 1
ATOM 1509 N N . ASP B 1 21 ? 172.960 205.837 246.561 1.00 137.46 21 ASP B N 1
ATOM 1510 C CA . ASP B 1 21 ? 171.706 205.684 247.280 1.00 137.46 21 ASP B CA 1
ATOM 1511 C C . ASP B 1 21 ? 171.036 207.024 247.544 1.00 137.46 21 ASP B C 1
ATOM 1512 O O . ASP B 1 21 ? 170.092 207.084 248.341 1.00 137.46 21 ASP B O 1
ATOM 1517 N N . ASP B 1 22 ? 171.512 208.087 246.877 1.00 132.37 22 ASP B N 1
ATOM 1518 C CA . ASP B 1 22 ? 171.099 209.478 247.103 1.00 132.37 22 ASP B CA 1
ATOM 1519 C C . ASP B 1 22 ? 171.256 209.879 248.569 1.00 132.37 22 ASP B C 1
ATOM 1520 O O . ASP B 1 22 ? 170.383 210.521 249.156 1.00 132.37 22 ASP B O 1
ATOM 1522 N N . ILE B 1 23 ? 172.380 209.492 249.165 1.00 127.49 23 ILE B N 1
ATOM 1523 C CA . ILE B 1 23 ? 172.688 209.805 250.554 1.00 127.49 23 ILE B CA 1
ATOM 1524 C C . ILE B 1 23 ? 173.354 211.171 250.598 1.00 127.49 23 ILE B C 1
ATOM 1525 O O . ILE B 1 23 ? 174.407 211.379 249.982 1.00 127.49 23 ILE B O 1
ATOM 1527 N N . ASN B 1 24 ? 172.744 212.101 251.323 1.00 134.29 24 ASN B N 1
ATOM 1528 C CA . ASN B 1 24 ? 173.231 213.473 251.425 1.00 134.29 24 ASN B CA 1
ATOM 1529 C C . ASN B 1 24 ? 173.749 213.685 252.845 1.00 134.29 24 ASN B C 1
ATOM 1530 O O . ASN B 1 24 ? 172.999 214.060 253.748 1.00 134.29 24 ASN B O 1
ATOM 1535 N N . VAL B 1 25 ? 175.042 213.433 253.037 1.00 147.09 25 VAL B N 1
ATOM 1536 C CA . VAL B 1 25 ? 175.727 213.702 254.297 1.00 147.09 25 VAL B CA 1
ATOM 1537 C C . VAL B 1 25 ? 176.965 214.541 253.993 1.00 147.09 25 VAL B C 1
ATOM 1538 O O . VAL B 1 25 ? 177.664 214.296 253.003 1.00 147.09 25 VAL B O 1
ATOM 1542 N N . LYS B 1 26 ? 177.189 215.578 254.798 1.00 139.07 26 LYS B N 1
ATOM 1543 C CA . LYS B 1 26 ? 178.325 216.462 254.590 1.00 139.07 26 LYS B CA 1
ATOM 1544 C C . LYS B 1 26 ? 178.705 217.104 255.915 1.00 139.07 26 LYS B C 1
ATOM 1545 O O . LYS B 1 26 ? 177.834 217.445 256.718 1.00 139.07 26 LYS B O 1
ATOM 1547 N N . ILE B 1 27 ? 180.009 217.259 256.133 1.00 126.57 27 ILE B N 1
ATOM 1548 C CA . ILE B 1 27 ? 180.525 217.954 257.305 1.00 126.57 27 ILE B CA 1
ATOM 1549 C C . ILE B 1 27 ? 181.375 219.128 256.841 1.00 126.57 27 ILE B C 1
ATOM 1550 O O . ILE B 1 27 ? 181.103 220.282 257.194 1.00 126.57 27 ILE B O 1
ATOM 1552 N N . ASP B 1 28 ? 182.436 218.823 256.081 1.00 114.56 28 ASP B N 1
ATOM 1553 C CA . ASP B 1 28 ? 183.357 219.772 255.439 1.00 114.56 28 ASP B CA 1
ATOM 1554 C C . ASP B 1 28 ? 184.122 220.655 256.432 1.00 114.56 28 ASP B C 1
ATOM 1555 O O . ASP B 1 28 ? 184.786 221.614 256.024 1.00 114.56 28 ASP B O 1
ATOM 1557 N N . LYS B 1 29 ? 184.060 220.351 257.730 1.00 107.16 29 LYS B N 1
ATOM 1558 C CA . LYS B 1 29 ? 184.828 221.074 258.733 1.00 107.16 29 LYS B CA 1
ATOM 1559 C C . LYS B 1 29 ? 185.348 220.173 259.842 1.00 107.16 29 LYS B C 1
ATOM 1560 O O . LYS B 1 29 ? 185.944 220.684 260.795 1.00 107.16 29 LYS B O 1
ATOM 1562 N N . GLY B 1 30 ? 185.142 218.859 259.752 1.00 92.91 30 GLY B N 1
ATOM 1563 C CA . GLY B 1 30 ? 185.561 217.956 260.799 1.00 92.91 30 GLY B CA 1
ATOM 1564 C C . GLY B 1 30 ? 187.063 217.758 260.848 1.00 92.91 30 GLY B C 1
ATOM 1565 O O . GLY B 1 30 ? 187.799 218.070 259.913 1.00 92.91 30 GLY B O 1
ATOM 1566 N N . GLU B 1 31 ? 187.518 217.220 261.979 1.00 86.66 31 GLU B N 1
ATOM 1567 C CA . GLU B 1 31 ? 188.947 217.022 262.194 1.00 86.66 31 GLU B CA 1
ATOM 1568 C C . GLU B 1 31 ? 189.460 215.800 261.442 1.00 86.66 31 GLU B C 1
ATOM 1569 O O . GLU B 1 31 ? 190.379 215.902 260.624 1.00 86.66 31 GLU B O 1
ATOM 1571 N N . PHE B 1 32 ? 188.885 214.629 261.718 1.00 83.70 32 PHE B N 1
ATOM 1572 C CA . PHE B 1 32 ? 189.313 213.393 261.066 1.00 83.70 32 PHE B CA 1
ATOM 1573 C C . PHE B 1 32 ? 188.110 212.461 260.997 1.00 83.70 32 PHE B C 1
ATOM 1574 O O . PHE B 1 32 ? 187.840 211.721 261.947 1.00 83.70 32 PHE B O 1
ATOM 1582 N N . VAL B 1 33 ? 187.406 212.491 259.872 1.00 87.44 33 VAL B N 1
ATOM 1583 C CA . VAL B 1 33 ? 186.266 211.619 259.643 1.00 87.44 33 VAL B CA 1
ATOM 1584 C C . VAL B 1 33 ? 186.559 210.769 258.416 1.00 87.44 33 VAL B C 1
ATOM 1585 O O . VAL B 1 33 ? 187.308 211.165 257.522 1.00 87.44 33 VAL B O 1
ATOM 1589 N N . PHE B 1 34 ? 185.969 209.577 258.381 1.00 96.88 34 PHE B N 1
ATOM 1590 C CA . PHE B 1 34 ? 186.291 208.644 257.313 1.00 96.88 34 PHE B CA 1
ATOM 1591 C C . PHE B 1 34 ? 185.101 207.745 257.029 1.00 96.88 34 PHE B C 1
ATOM 1592 O O . PHE B 1 34 ? 184.183 207.613 257.841 1.00 96.88 34 PHE B O 1
ATOM 1600 N N . LEU B 1 35 ? 185.145 207.117 255.858 1.00 105.29 35 LEU B N 1
ATOM 1601 C CA . LEU B 1 35 ? 184.036 206.348 255.314 1.00 105.29 35 LEU B CA 1
ATOM 1602 C C . LEU B 1 35 ? 184.287 204.860 255.496 1.00 105.29 35 LEU B C 1
ATOM 1603 O O . LEU B 1 35 ? 185.330 204.345 255.081 1.00 105.29 35 LEU B O 1
ATOM 1605 N N . ILE B 1 36 ? 183.327 204.175 256.104 1.00 113.01 36 ILE B N 1
ATOM 1606 C CA . ILE B 1 36 ? 183.396 202.727 256.250 1.00 113.01 36 ILE B CA 1
ATOM 1607 C C . ILE B 1 36 ? 182.952 202.083 254.944 1.00 113.01 36 ILE B C 1
ATOM 1608 O O . ILE B 1 36 ? 181.852 202.350 254.449 1.00 113.01 36 ILE B O 1
ATOM 1610 N N . GLY B 1 37 ? 183.807 201.233 254.383 1.00 117.60 37 GLY B N 1
ATOM 1611 C CA . GLY B 1 37 ? 183.542 200.629 253.100 1.00 117.60 37 GLY B CA 1
ATOM 1612 C C . GLY B 1 37 ? 183.214 199.153 253.189 1.00 117.60 37 GLY B C 1
ATOM 1613 O O . GLY B 1 37 ? 184.060 198.325 253.539 1.00 117.60 37 GLY B O 1
ATOM 1614 N N . PRO B 1 38 ? 181.966 198.793 252.880 1.00 123.80 38 PRO B N 1
ATOM 1615 C CA . PRO B 1 38 ? 181.605 197.368 252.855 1.00 123.80 38 PRO B CA 1
ATOM 1616 C C . PRO B 1 38 ? 182.052 196.648 251.595 1.00 123.80 38 PRO B C 1
ATOM 1617 O O . PRO B 1 38 ? 182.377 195.457 251.668 1.00 123.80 38 PRO B O 1
ATOM 1621 N N . SER B 1 39 ? 182.087 197.327 250.447 1.00 108.94 39 SER B N 1
ATOM 1622 C CA . SER B 1 39 ? 182.417 196.692 249.180 1.00 108.94 39 SER B CA 1
ATOM 1623 C C . SER B 1 39 ? 183.803 197.036 248.659 1.00 108.94 39 SER B C 1
ATOM 1624 O O . SER B 1 39 ? 184.341 196.280 247.845 1.00 108.94 39 SER B O 1
ATOM 1627 N N . GLY B 1 40 ? 184.387 198.149 249.096 1.00 106.55 40 GLY B N 1
ATOM 1628 C CA . GLY B 1 40 ? 185.698 198.549 248.628 1.00 106.55 40 GLY B CA 1
ATOM 1629 C C . GLY B 1 40 ? 185.647 199.368 247.355 1.00 106.55 40 GLY B C 1
ATOM 1630 O O . GLY B 1 40 ? 186.082 200.523 247.334 1.00 106.55 40 GLY B O 1
ATOM 1631 N N . SER B 1 41 ? 185.127 198.769 246.281 1.00 108.68 41 SER B N 1
ATOM 1632 C CA . SER B 1 41 ? 184.969 199.496 245.026 1.00 108.68 41 SER B CA 1
ATOM 1633 C C . SER B 1 41 ? 183.883 200.556 245.135 1.00 108.68 41 SER B C 1
ATOM 1634 O O . SER B 1 41 ? 184.028 201.663 244.604 1.00 108.68 41 SER B O 1
ATOM 1637 N N . GLY B 1 42 ? 182.784 200.236 245.823 1.00 106.62 42 GLY B N 1
ATOM 1638 C CA . GLY B 1 42 ? 181.723 201.204 246.018 1.00 106.62 42 GLY B CA 1
ATOM 1639 C C . GLY B 1 42 ? 182.078 202.310 246.985 1.00 106.62 42 GLY B C 1
ATOM 1640 O O . GLY B 1 42 ? 181.465 203.381 246.938 1.00 106.62 42 GLY B O 1
ATOM 1641 N N . LYS B 1 43 ? 183.054 202.074 247.864 1.00 100.37 43 LYS B N 1
ATOM 1642 C CA . LYS B 1 43 ? 183.533 203.138 248.736 1.00 100.37 43 LYS B CA 1
ATOM 1643 C C . LYS B 1 43 ? 184.381 204.143 247.971 1.00 100.37 43 LYS B C 1
ATOM 1644 O O . LYS B 1 43 ? 184.445 205.316 248.356 1.00 100.37 43 LYS B O 1
ATOM 1646 N N . SER B 1 44 ? 185.028 203.707 246.888 1.00 97.09 44 SER B N 1
ATOM 1647 C CA . SER B 1 44 ? 185.888 204.595 246.117 1.00 97.09 44 SER B CA 1
ATOM 1648 C C . SER B 1 44 ? 185.097 205.615 245.309 1.00 97.09 44 SER B C 1
ATOM 1649 O O . SER B 1 44 ? 185.659 206.640 244.913 1.00 97.09 44 SER B O 1
ATOM 1652 N N . THR B 1 45 ? 183.813 205.359 245.056 1.00 101.89 45 THR B N 1
ATOM 1653 C CA . THR B 1 45 ? 183.009 206.313 244.301 1.00 101.89 45 THR B CA 1
ATOM 1654 C C . THR B 1 45 ? 182.671 207.539 245.139 1.00 101.89 45 THR B C 1
ATOM 1655 O O . THR B 1 45 ? 182.510 208.639 244.599 1.00 101.89 45 THR B O 1
ATOM 1659 N N . PHE B 1 46 ? 182.546 207.366 246.458 1.00 84.04 46 PHE B N 1
ATOM 1660 C CA . PHE B 1 46 ? 182.281 208.503 247.333 1.00 84.04 46 PHE B CA 1
ATOM 1661 C C . PHE B 1 46 ? 183.490 209.425 247.414 1.00 84.04 46 PHE B C 1
ATOM 1662 O O . PHE B 1 46 ? 183.343 210.651 247.490 1.00 84.04 46 PHE B O 1
ATOM 1664 N N . MET B 1 47 ? 184.695 208.851 247.409 1.00 84.81 47 MET B N 1
ATOM 1665 C CA . MET B 1 47 ? 185.900 209.670 247.357 1.00 84.81 47 MET B CA 1
ATOM 1666 C C . MET B 1 47 ? 186.065 210.310 245.987 1.00 84.81 47 MET B C 1
ATOM 1667 O O . MET B 1 47 ? 186.481 211.468 245.879 1.00 84.81 47 MET B O 1
ATOM 1669 N N . ARG B 1 48 ? 185.719 209.582 244.928 1.00 82.12 48 ARG B N 1
ATOM 1670 C CA . ARG B 1 48 ? 185.821 210.112 243.577 1.00 82.12 48 ARG B CA 1
ATOM 1671 C C . ARG B 1 48 ? 184.659 211.023 243.211 1.00 82.12 48 ARG B C 1
ATOM 1672 O O . ARG B 1 48 ? 184.666 211.594 242.118 1.00 82.12 48 ARG B O 1
ATOM 1674 N N . LEU B 1 49 ? 183.661 211.161 244.086 1.00 86.79 49 LEU B N 1
ATOM 1675 C CA . LEU B 1 49 ? 182.565 212.085 243.819 1.00 86.79 49 LEU B CA 1
ATOM 1676 C C . LEU B 1 49 ? 183.019 213.532 243.947 1.00 86.79 49 LEU B C 1
ATOM 1677 O O . LEU B 1 49 ? 182.469 214.416 243.280 1.00 86.79 49 LEU B O 1
ATOM 1682 N N . LEU B 1 50 ? 184.039 213.785 244.769 1.00 73.07 50 LEU B N 1
ATOM 1683 C CA . LEU B 1 50 ? 184.470 215.150 245.046 1.00 73.07 50 LEU B CA 1
ATOM 1684 C C . LEU B 1 50 ? 185.181 215.796 243.863 1.00 73.07 50 LEU B C 1
ATOM 1685 O O . LEU B 1 50 ? 185.295 217.026 243.826 1.00 73.07 50 LEU B O 1
ATOM 1690 N N . LEU B 1 51 ? 185.655 215.008 242.901 1.00 86.12 51 LEU B N 1
ATOM 1691 C CA . LEU B 1 51 ? 186.274 215.559 241.704 1.00 86.12 51 LEU B CA 1
ATOM 1692 C C . LEU B 1 51 ? 186.112 214.577 240.550 1.00 86.12 51 LEU B C 1
ATOM 1693 O O . LEU B 1 51 ? 186.399 213.385 240.697 1.00 86.12 51 LEU B O 1
ATOM 1698 N N . ALA B 1 52 ? 185.610 215.096 239.420 1.00 87.40 52 ALA B N 1
ATOM 1699 C CA . ALA B 1 52 ? 185.504 214.382 238.139 1.00 87.40 52 ALA B CA 1
ATOM 1700 C C . ALA B 1 52 ? 184.671 213.101 238.243 1.00 87.40 52 ALA B C 1
ATOM 1701 O O . ALA B 1 52 ? 185.150 211.997 237.977 1.00 87.40 52 ALA B O 1
ATOM 1703 N N . ALA B 1 53 ? 183.411 213.255 238.646 1.00 94.18 53 ALA B N 1
ATOM 1704 C CA . ALA B 1 53 ? 182.466 212.146 238.693 1.00 94.18 53 ALA B CA 1
ATOM 1705 C C . ALA B 1 53 ? 181.246 212.366 237.813 1.00 94.18 53 ALA B C 1
ATOM 1706 O O . ALA B 1 53 ? 180.919 211.515 236.981 1.00 94.18 53 ALA B O 1
ATOM 1708 N N . GLU B 1 54 ? 180.557 213.488 237.980 1.00 91.25 54 GLU B N 1
ATOM 1709 C CA . GLU B 1 54 ? 179.351 213.762 237.215 1.00 91.25 54 GLU B CA 1
ATOM 1710 C C . GLU B 1 54 ? 179.224 215.253 236.931 1.00 91.25 54 GLU B C 1
ATOM 1711 O O . GLU B 1 54 ? 179.503 216.082 237.796 1.00 91.25 54 GLU B O 1
ATOM 1713 N N . SER B 1 64 ? 183.555 221.513 250.808 1.00 97.93 64 SER B N 1
ATOM 1714 C CA . SER B 1 64 ? 184.462 222.195 249.895 1.00 97.93 64 SER B CA 1
ATOM 1715 C C . SER B 1 64 ? 184.119 223.677 249.794 1.00 97.93 64 SER B C 1
ATOM 1716 O O . SER B 1 64 ? 183.217 224.157 250.479 1.00 97.93 64 SER B O 1
ATOM 1719 N N . LYS B 1 65 ? 184.855 224.401 248.945 1.00 106.76 65 LYS B N 1
ATOM 1720 C CA . LYS B 1 65 ? 184.595 225.828 248.769 1.00 106.76 65 LYS B CA 1
ATOM 1721 C C . LYS B 1 65 ? 183.288 226.063 248.026 1.00 106.76 65 LYS B C 1
ATOM 1722 O O . LYS B 1 65 ? 182.583 227.044 248.289 1.00 106.76 65 LYS B O 1
ATOM 1724 N N . PHE B 1 66 ? 182.953 225.181 247.092 1.00 116.84 66 PHE B N 1
ATOM 1725 C CA . PHE B 1 66 ? 181.699 225.230 246.358 1.00 116.84 66 PHE B CA 1
ATOM 1726 C C . PHE B 1 66 ? 180.888 223.969 246.625 1.00 116.84 66 PHE B C 1
ATOM 1727 O O . PHE B 1 66 ? 181.406 222.948 247.084 1.00 116.84 66 PHE B O 1
ATOM 1735 N N . HIS B 1 67 ? 179.594 224.052 246.330 1.00 110.65 67 HIS B N 1
ATOM 1736 C CA . HIS B 1 67 ? 178.665 222.972 246.639 1.00 110.65 67 HIS B CA 1
ATOM 1737 C C . HIS B 1 67 ? 178.795 221.879 245.584 1.00 110.65 67 HIS B C 1
ATOM 1738 O O . HIS B 1 67 ? 178.263 222.020 244.477 1.00 110.65 67 HIS B O 1
ATOM 1740 N N . VAL B 1 68 ? 179.444 220.767 245.975 1.00 109.36 68 VAL B N 1
ATOM 1741 C CA . VAL B 1 68 ? 179.819 219.566 245.210 1.00 109.36 68 VAL B CA 1
ATOM 1742 C C . VAL B 1 68 ? 180.101 219.821 243.727 1.00 109.36 68 VAL B C 1
ATOM 1743 O O . VAL B 1 68 ? 180.721 220.828 243.367 1.00 109.36 68 VAL B O 1
ATOM 1747 N N . ASN B 1 69 ? 179.666 218.906 242.862 1.00 108.31 69 ASN B N 1
ATOM 1748 C CA . ASN B 1 69 ? 179.903 218.995 241.428 1.00 108.31 69 ASN B CA 1
ATOM 1749 C C . ASN B 1 69 ? 178.890 219.872 240.705 1.00 108.31 69 ASN B C 1
ATOM 1750 O O . ASN B 1 69 ? 178.918 219.929 239.471 1.00 108.31 69 ASN B O 1
ATOM 1755 N N . LYS B 1 70 ? 177.984 220.521 241.434 1.00 116.03 70 LYS B N 1
ATOM 1756 C CA . LYS B 1 70 ? 177.022 221.420 240.819 1.00 116.03 70 LYS B CA 1
ATOM 1757 C C . LYS B 1 70 ? 177.728 222.638 240.239 1.00 116.03 70 LYS B C 1
ATOM 1758 O O . LYS B 1 70 ? 178.640 223.201 240.853 1.00 116.03 70 LYS B O 1
ATOM 1760 N N . LEU B 1 71 ? 177.294 223.023 239.032 1.00 119.64 71 LEU B N 1
ATOM 1761 C CA . LEU B 1 71 ? 177.855 224.124 238.241 1.00 119.64 71 LEU B CA 1
ATOM 1762 C C . LEU B 1 71 ? 179.352 223.923 237.987 1.00 119.64 71 LEU B C 1
ATOM 1763 O O . LEU B 1 71 ? 180.204 224.665 238.479 1.00 119.64 71 LEU B O 1
ATOM 1765 N N . ARG B 1 72 ? 179.656 222.881 237.218 1.00 119.61 72 ARG B N 1
ATOM 1766 C CA . ARG B 1 72 ? 181.021 222.587 236.810 1.00 119.61 72 ARG B CA 1
ATOM 1767 C C . ARG B 1 72 ? 181.343 223.340 235.517 1.00 119.61 72 ARG B C 1
ATOM 1768 O O . ARG B 1 72 ? 180.576 224.191 235.059 1.00 119.61 72 ARG B O 1
ATOM 1770 N N . GLY B 1 73 ? 182.490 223.034 234.915 1.00 123.96 73 GLY B N 1
ATOM 1771 C CA . GLY B 1 73 ? 182.891 223.677 233.678 1.00 123.96 73 GLY B CA 1
ATOM 1772 C C . GLY B 1 73 ? 184.393 223.760 233.495 1.00 123.96 73 GLY B C 1
ATOM 1773 O O . GLY B 1 73 ? 185.104 222.768 233.678 1.00 123.96 73 GLY B O 1
ATOM 1774 N N . ARG B 1 74 ? 184.889 224.939 233.119 1.00 122.12 74 ARG B N 1
ATOM 1775 C CA . ARG B 1 74 ? 186.322 225.150 232.962 1.00 122.12 74 ARG B CA 1
ATOM 1776 C C . ARG B 1 74 ? 187.002 225.580 234.254 1.00 122.12 74 ARG B C 1
ATOM 1777 O O . ARG B 1 74 ? 188.236 225.618 234.304 1.00 122.12 74 ARG B O 1
ATOM 1779 N N . HIS B 1 75 ? 186.233 225.899 235.291 1.00 122.07 75 HIS B N 1
ATOM 1780 C CA . HIS B 1 75 ? 186.764 226.248 236.599 1.00 122.07 75 HIS B CA 1
ATOM 1781 C C . HIS B 1 75 ? 186.882 225.042 237.519 1.00 122.07 75 HIS B C 1
ATOM 1782 O O . HIS B 1 75 ? 187.114 225.209 238.721 1.00 122.07 75 HIS B O 1
ATOM 1789 N N . VAL B 1 76 ? 186.698 223.835 236.981 1.00 116.54 76 VAL B N 1
ATOM 1790 C CA . VAL B 1 76 ? 186.969 222.614 237.750 1.00 116.54 76 VAL B CA 1
ATOM 1791 C C . VAL B 1 76 ? 188.436 222.469 238.176 1.00 116.54 76 VAL B C 1
ATOM 1792 O O . VAL B 1 76 ? 188.676 222.155 239.353 1.00 116.54 76 VAL B O 1
ATOM 1796 N N . PRO B 1 77 ? 189.451 222.666 237.304 1.00 111.37 77 PRO B N 1
ATOM 1797 C CA . PRO B 1 77 ? 190.836 222.536 237.806 1.00 111.37 77 PRO B CA 1
ATOM 1798 C C . PRO B 1 77 ? 191.261 223.617 238.786 1.00 111.37 77 PRO B C 1
ATOM 1799 O O . PRO B 1 77 ? 192.270 223.432 239.477 1.00 111.37 77 PRO B O 1
ATOM 1803 N N . LYS B 1 78 ? 190.546 224.740 238.857 1.00 106.67 78 LYS B N 1
ATOM 1804 C CA . LYS B 1 78 ? 190.836 225.725 239.891 1.00 106.67 78 LYS B CA 1
ATOM 1805 C C . LYS B 1 78 ? 190.468 225.195 241.270 1.00 106.67 78 LYS B C 1
ATOM 1806 O O . LYS B 1 78 ? 191.168 225.464 242.253 1.00 106.67 78 LYS B O 1
ATOM 1808 N N . LEU B 1 79 ? 189.379 224.436 241.361 1.00 100.39 79 LEU B N 1
ATOM 1809 C CA . LEU B 1 79 ? 188.940 223.874 242.629 1.00 100.39 79 LEU B CA 1
ATOM 1810 C C . LEU B 1 79 ? 189.544 222.504 242.908 1.00 100.39 79 LEU B C 1
ATOM 1811 O O . LEU B 1 79 ? 189.604 222.098 244.071 1.00 100.39 79 LEU B O 1
ATOM 1816 N N . ARG B 1 80 ? 190.021 221.794 241.889 1.00 96.46 80 ARG B N 1
ATOM 1817 C CA . ARG B 1 80 ? 190.714 220.531 242.107 1.00 96.46 80 ARG B CA 1
ATOM 1818 C C . ARG B 1 80 ? 192.129 220.718 242.634 1.00 96.46 80 ARG B C 1
ATOM 1819 O O . ARG B 1 80 ? 192.759 219.735 243.035 1.00 96.46 80 ARG B O 1
ATOM 1827 N N . GLN B 1 81 ? 192.639 221.947 242.646 1.00 88.50 81 GLN B N 1
ATOM 1828 C CA . GLN B 1 81 ? 193.957 222.250 243.181 1.00 88.50 81 GLN B CA 1
ATOM 1829 C C . GLN B 1 81 ? 193.942 222.511 244.677 1.00 88.50 81 GLN B C 1
ATOM 1830 O O . GLN B 1 81 ? 195.003 222.747 245.260 1.00 88.50 81 GLN B O 1
ATOM 1832 N N . VAL B 1 82 ? 192.775 222.478 245.309 1.00 82.53 82 VAL B N 1
ATOM 1833 C CA . VAL B 1 82 ? 192.648 222.747 246.734 1.00 82.53 82 VAL B CA 1
ATOM 1834 C C . VAL B 1 82 ? 192.583 221.461 247.541 1.00 82.53 82 VAL B C 1
ATOM 1835 O O . VAL B 1 82 ? 193.256 221.327 248.562 1.00 82.53 82 VAL B O 1
ATOM 1839 N N . ILE B 1 83 ? 191.785 220.493 247.095 1.00 80.13 83 ILE B N 1
ATOM 1840 C CA . ILE B 1 83 ? 191.564 219.291 247.894 1.00 80.13 83 ILE B CA 1
ATOM 1841 C C . ILE B 1 83 ? 192.750 218.340 247.785 1.00 80.13 83 ILE B C 1
ATOM 1842 O O . ILE B 1 83 ? 193.449 218.077 248.769 1.00 80.13 83 ILE B O 1
ATOM 1847 N N . GLY B 1 84 ? 193.005 217.815 246.593 1.00 82.11 84 GLY B N 1
ATOM 1848 C CA . GLY B 1 84 ? 194.069 216.847 246.430 1.00 82.11 84 GLY B CA 1
ATOM 1849 C C . GLY B 1 84 ? 193.668 215.470 246.920 1.00 82.11 84 GLY B C 1
ATOM 1850 O O . GLY B 1 84 ? 192.601 215.259 247.494 1.00 82.11 84 GLY B O 1
ATOM 1851 N N . CYS B 1 85 ? 194.561 214.510 246.698 1.00 75.82 85 CYS B N 1
ATOM 1852 C CA . CYS B 1 85 ? 194.232 213.115 246.952 1.00 75.82 85 CYS B CA 1
ATOM 1853 C C . CYS B 1 85 ? 195.509 212.308 247.097 1.00 75.82 85 CYS B C 1
ATOM 1854 O O . CYS B 1 85 ? 196.608 212.793 246.824 1.00 75.82 85 CYS B O 1
ATOM 1857 N N . VAL B 1 86 ? 195.344 211.067 247.547 1.00 75.18 86 VAL B N 1
ATOM 1858 C CA . VAL B 1 86 ? 196.403 210.067 247.504 1.00 75.18 86 VAL B CA 1
ATOM 1859 C C . VAL B 1 86 ? 195.770 208.733 247.116 1.00 75.18 86 VAL B C 1
ATOM 1860 O O . VAL B 1 86 ? 194.656 208.414 247.545 1.00 75.18 86 VAL B O 1
ATOM 1864 N N . PHE B 1 87 ? 196.439 207.993 246.239 1.00 80.77 87 PHE B N 1
ATOM 1865 C CA . PHE B 1 87 ? 195.914 206.722 245.775 1.00 80.77 87 PHE B CA 1
ATOM 1866 C C . PHE B 1 87 ? 196.212 205.618 246.778 1.00 80.77 87 PHE B C 1
ATOM 1867 O O . PHE B 1 87 ? 196.874 205.825 247.798 1.00 80.77 87 PHE B O 1
ATOM 1875 N N . GLN B 1 88 ? 195.694 204.429 246.474 1.00 96.28 88 GLN B N 1
ATOM 1876 C CA . GLN B 1 88 ? 196.037 203.253 247.263 1.00 96.28 88 GLN B CA 1
ATOM 1877 C C . GLN B 1 88 ? 197.489 202.858 247.064 1.00 96.28 88 GLN B C 1
ATOM 1878 O O . GLN B 1 88 ? 198.221 202.648 248.037 1.00 96.28 88 GLN B O 1
ATOM 1884 N N . ASP B 1 89 ? 197.927 202.768 245.814 1.00 101.04 89 ASP B N 1
ATOM 1885 C CA . ASP B 1 89 ? 199.245 202.258 245.488 1.00 101.04 89 ASP B CA 1
ATOM 1886 C C . ASP B 1 89 ? 199.932 203.199 244.512 1.00 101.04 89 ASP B C 1
ATOM 1887 O O . ASP B 1 89 ? 199.280 203.921 243.753 1.00 101.04 89 ASP B O 1
ATOM 1892 N N . PHE B 1 90 ? 201.268 203.172 244.564 1.00 100.51 90 PHE B N 1
ATOM 1893 C CA . PHE B 1 90 ? 202.172 203.901 243.678 1.00 100.51 90 PHE B CA 1
ATOM 1894 C C . PHE B 1 90 ? 201.958 205.409 243.716 1.00 100.51 90 PHE B C 1
ATOM 1895 O O . PHE B 1 90 ? 202.330 206.059 244.700 1.00 100.51 90 PHE B O 1
ATOM 1897 N N . ARG B 1 91 ? 201.336 205.949 242.657 1.00 110.35 91 ARG B N 1
ATOM 1898 C CA . ARG B 1 91 ? 201.383 207.375 242.307 1.00 110.35 91 ARG B CA 1
ATOM 1899 C C . ARG B 1 91 ? 202.828 207.865 242.262 1.00 110.35 91 ARG B C 1
ATOM 1900 O O . ARG B 1 91 ? 203.200 208.837 242.922 1.00 110.35 91 ARG B O 1
ATOM 1902 N N . LEU B 1 92 ? 203.649 207.178 241.473 1.00 117.00 92 LEU B N 1
ATOM 1903 C CA . LEU B 1 92 ? 205.089 207.357 241.502 1.00 117.00 92 LEU B CA 1
ATOM 1904 C C . LEU B 1 92 ? 205.630 207.553 240.097 1.00 117.00 92 LEU B C 1
ATOM 1905 O O . LEU B 1 92 ? 204.999 207.187 239.103 1.00 117.00 92 LEU B O 1
ATOM 1910 N N . LEU B 1 93 ? 206.818 208.142 240.039 1.00 121.71 93 LEU B N 1
ATOM 1911 C CA . LEU B 1 93 ? 207.635 208.223 238.839 1.00 121.71 93 LEU B CA 1
ATOM 1912 C C . LEU B 1 93 ? 209.088 207.984 239.224 1.00 121.71 93 LEU B C 1
ATOM 1913 O O . LEU B 1 93 ? 209.572 208.525 240.223 1.00 121.71 93 LEU B O 1
ATOM 1918 N N . GLN B 1 94 ? 209.770 207.139 238.455 1.00 131.81 94 GLN B N 1
ATOM 1919 C CA . GLN B 1 94 ? 211.133 206.735 238.774 1.00 131.81 94 GLN B CA 1
ATOM 1920 C C . GLN B 1 94 ? 212.192 207.527 238.023 1.00 131.81 94 GLN B C 1
ATOM 1921 O O . GLN B 1 94 ? 213.383 207.350 238.298 1.00 131.81 94 GLN B O 1
ATOM 1927 N N . GLN B 1 95 ? 211.798 208.381 237.079 1.00 133.79 95 GLN B N 1
ATOM 1928 C CA . GLN B 1 95 ? 212.785 209.175 236.355 1.00 133.79 95 GLN B CA 1
ATOM 1929 C C . GLN B 1 95 ? 213.354 210.280 237.234 1.00 133.79 95 GLN B C 1
ATOM 1930 O O . GLN B 1 95 ? 214.532 210.632 237.115 1.00 133.79 95 GLN B O 1
ATOM 1932 N N . LYS B 1 96 ? 212.537 210.829 238.124 1.00 122.75 96 LYS B N 1
ATOM 1933 C CA . LYS B 1 96 ? 212.941 211.933 238.979 1.00 122.75 96 LYS B CA 1
ATOM 1934 C C . LYS B 1 96 ? 213.548 211.392 240.272 1.00 122.75 96 LYS B C 1
ATOM 1935 O O . LYS B 1 96 ? 213.862 210.206 240.389 1.00 122.75 96 LYS B O 1
ATOM 1937 N N . THR B 1 97 ? 213.741 212.269 241.250 1.00 117.63 97 THR B N 1
ATOM 1938 C CA . THR B 1 97 ? 214.185 211.898 242.585 1.00 117.63 97 THR B CA 1
ATOM 1939 C C . THR B 1 97 ? 213.083 212.211 243.589 1.00 117.63 97 THR B C 1
ATOM 1940 O O . THR B 1 97 ? 212.014 212.710 243.233 1.00 117.63 97 THR B O 1
ATOM 1944 N N . VAL B 1 98 ? 213.362 211.913 244.859 1.00 113.58 98 VAL B N 1
ATOM 1945 C CA . VAL B 1 98 ? 212.360 212.095 245.904 1.00 113.58 98 VAL B CA 1
ATOM 1946 C C . VAL B 1 98 ? 212.104 213.580 246.164 1.00 113.58 98 VAL B C 1
ATOM 1947 O O . VAL B 1 98 ? 210.962 213.987 246.416 1.00 113.58 98 VAL B O 1
ATOM 1951 N N . TYR B 1 99 ? 213.142 214.419 246.057 1.00 120.37 99 TYR B N 1
ATOM 1952 C CA . TYR B 1 99 ? 212.945 215.864 246.142 1.00 120.37 99 TYR B CA 1
ATOM 1953 C C . TYR B 1 99 ? 212.132 216.388 244.971 1.00 120.37 99 TYR B C 1
ATOM 1954 O O . TYR B 1 99 ? 211.240 217.226 245.151 1.00 120.37 99 TYR B O 1
ATOM 1963 N N . ASP B 1 100 ? 212.430 215.911 243.762 1.00 120.36 100 ASP B N 1
ATOM 1964 C CA . ASP B 1 100 ? 211.647 216.311 242.601 1.00 120.36 100 ASP B CA 1
ATOM 1965 C C . ASP B 1 100 ? 210.224 215.781 242.685 1.00 120.36 100 ASP B C 1
ATOM 1966 O O . ASP B 1 100 ? 209.290 216.474 242.275 1.00 120.36 100 ASP B O 1
ATOM 1968 N N . ASN B 1 101 ? 210.038 214.583 243.250 1.00 119.32 101 ASN B N 1
ATOM 1969 C CA . ASN B 1 101 ? 208.691 214.050 243.426 1.00 119.32 101 ASN B CA 1
ATOM 1970 C C . ASN B 1 101 ? 207.885 214.876 244.419 1.00 119.32 101 ASN B C 1
ATOM 1971 O O . ASN B 1 101 ? 206.700 215.141 244.191 1.00 119.32 101 ASN B O 1
ATOM 1976 N N . VAL B 1 102 ? 208.506 215.302 245.521 1.00 118.63 102 VAL B N 1
ATOM 1977 C CA . VAL B 1 102 ? 207.722 216.024 246.517 1.00 118.63 102 VAL B CA 1
ATOM 1978 C C . VAL B 1 102 ? 207.515 217.473 246.083 1.00 118.63 102 VAL B C 1
ATOM 1979 O O . VAL B 1 102 ? 206.493 218.084 246.414 1.00 118.63 102 VAL B O 1
ATOM 1983 N N . ALA B 1 103 ? 208.425 218.034 245.288 1.00 115.96 103 ALA B N 1
ATOM 1984 C CA . ALA B 1 103 ? 208.268 219.404 244.823 1.00 115.96 103 ALA B CA 1
ATOM 1985 C C . ALA B 1 103 ? 207.628 219.496 243.448 1.00 115.96 103 ALA B C 1
ATOM 1986 O O . ALA B 1 103 ? 207.504 220.601 242.914 1.00 115.96 103 ALA B O 1
ATOM 1988 N N . PHE B 1 104 ? 207.228 218.364 242.865 1.00 114.73 104 PHE B N 1
ATOM 1989 C CA . PHE B 1 104 ? 206.697 218.366 241.508 1.00 114.73 104 PHE B CA 1
ATOM 1990 C C . PHE B 1 104 ? 205.320 219.011 241.441 1.00 114.73 104 PHE B C 1
ATOM 1991 O O . PHE B 1 104 ? 204.972 219.637 240.433 1.00 114.73 104 PHE B O 1
ATOM 1999 N N . ALA B 1 105 ? 204.525 218.878 242.495 1.00 118.57 105 ALA B N 1
ATOM 2000 C CA . ALA B 1 105 ? 203.219 219.532 242.538 1.00 118.57 105 ALA B CA 1
ATOM 2001 C C . ALA B 1 105 ? 203.304 220.903 243.199 1.00 118.57 105 ALA B C 1
ATOM 2002 O O . ALA B 1 105 ? 202.527 221.238 244.090 1.00 118.57 105 ALA B O 1
ATOM 2004 N N . LEU B 1 106 ? 204.257 221.706 242.762 1.00 120.25 106 LEU B N 1
ATOM 2005 C CA . LEU B 1 106 ? 204.392 223.080 243.226 1.00 120.25 106 LEU B CA 1
ATOM 2006 C C . LEU B 1 106 ? 204.504 224.074 242.083 1.00 120.25 106 LEU B C 1
ATOM 2007 O O . LEU B 1 106 ? 203.983 225.186 242.190 1.00 120.25 106 LEU B O 1
ATOM 2012 N N . GLU B 1 107 ? 205.174 223.705 240.996 1.00 121.12 107 GLU B N 1
ATOM 2013 C CA . GLU B 1 107 ? 205.299 224.569 239.832 1.00 121.12 107 GLU B CA 1
ATOM 2014 C C . GLU B 1 107 ? 204.143 224.410 238.859 1.00 121.12 107 GLU B C 1
ATOM 2015 O O . GLU B 1 107 ? 203.981 225.248 237.967 1.00 121.12 107 GLU B O 1
ATOM 2021 N N . VAL B 1 108 ? 203.338 223.358 239.008 1.00 112.81 108 VAL B N 1
ATOM 2022 C CA . VAL B 1 108 ? 202.210 223.157 238.111 1.00 112.81 108 VAL B CA 1
ATOM 2023 C C . VAL B 1 108 ? 201.003 223.975 238.537 1.00 112.81 108 VAL B C 1
ATOM 2024 O O . VAL B 1 108 ? 200.068 224.144 237.746 1.00 112.81 108 VAL B O 1
ATOM 2028 N N . ILE B 1 109 ? 200.999 224.489 239.768 1.00 118.94 109 ILE B N 1
ATOM 2029 C CA . ILE B 1 109 ? 199.936 225.373 240.230 1.00 118.94 109 ILE B CA 1
ATOM 2030 C C . ILE B 1 109 ? 200.297 226.840 240.069 1.00 118.94 109 ILE B C 1
ATOM 2031 O O . ILE B 1 109 ? 199.404 227.699 240.151 1.00 118.94 109 ILE B O 1
ATOM 2033 N N . GLY B 1 110 ? 201.568 227.157 239.841 1.00 126.62 110 GLY B N 1
ATOM 2034 C CA . GLY B 1 110 ? 201.987 228.531 239.658 1.00 126.62 110 GLY B CA 1
ATOM 2035 C C . GLY B 1 110 ? 202.592 229.126 240.911 1.00 126.62 110 GLY B C 1
ATOM 2036 O O . GLY B 1 110 ? 201.871 229.498 241.841 1.00 126.62 110 GLY B O 1
ATOM 2037 N N . LYS B 1 111 ? 203.919 229.220 240.946 1.00 139.27 111 LYS B N 1
ATOM 2038 C CA . LYS B 1 111 ? 204.615 229.802 242.082 1.00 139.27 111 LYS B CA 1
ATOM 2039 C C . LYS B 1 111 ? 205.948 230.359 241.611 1.00 139.27 111 LYS B C 1
ATOM 2040 O O . LYS B 1 111 ? 206.478 229.963 240.570 1.00 139.27 111 LYS B O 1
ATOM 2042 N N . ARG B 1 112 ? 206.485 231.289 242.394 1.00 141.99 112 ARG B N 1
ATOM 2043 C CA . ARG B 1 112 ? 207.805 231.827 242.117 1.00 141.99 112 ARG B CA 1
ATOM 2044 C C . ARG B 1 112 ? 208.872 230.791 242.451 1.00 141.99 112 ARG B C 1
ATOM 2045 O O . ARG B 1 112 ? 208.632 229.834 243.191 1.00 141.99 112 ARG B O 1
ATOM 2047 N N . THR B 1 113 ? 210.062 230.988 241.875 1.00 143.12 113 THR B N 1
ATOM 2048 C CA . THR B 1 113 ? 211.175 230.076 242.131 1.00 143.12 113 THR B CA 1
ATOM 2049 C C . THR B 1 113 ? 211.634 230.158 243.581 1.00 143.12 113 THR B C 1
ATOM 2050 O O . THR B 1 113 ? 212.013 229.145 244.180 1.00 143.12 113 THR B O 1
ATOM 2052 N N . ASP B 1 114 ? 211.603 231.358 244.162 1.00 146.48 114 ASP B N 1
ATOM 2053 C CA . ASP B 1 114 ? 211.853 231.487 245.592 1.00 146.48 114 ASP B CA 1
ATOM 2054 C C . ASP B 1 114 ? 210.681 230.964 246.409 1.00 146.48 114 ASP B C 1
ATOM 2055 O O . ASP B 1 114 ? 210.869 230.522 247.546 1.00 146.48 114 ASP B O 1
ATOM 2057 N N . ALA B 1 115 ? 209.469 230.998 245.848 1.00 148.28 115 ALA B N 1
ATOM 2058 C CA . ALA B 1 115 ? 208.301 230.519 246.578 1.00 148.28 115 ALA B CA 1
ATOM 2059 C C . ALA B 1 115 ? 208.271 228.998 246.676 1.00 148.28 115 ALA B C 1
ATOM 2060 O O . ALA B 1 115 ? 207.781 228.456 247.674 1.00 148.28 115 ALA B O 1
ATOM 2062 N N . ILE B 1 116 ? 208.770 228.300 245.652 1.00 139.25 116 ILE B N 1
ATOM 2063 C CA . ILE B 1 116 ? 208.768 226.838 245.664 1.00 139.25 116 ILE B CA 1
ATOM 2064 C C . ILE B 1 116 ? 209.737 226.308 246.712 1.00 139.25 116 ILE B C 1
ATOM 2065 O O . ILE B 1 116 ? 209.384 225.449 247.530 1.00 139.25 116 ILE B O 1
ATOM 2070 N N . ASN B 1 117 ? 210.958 226.829 246.727 1.00 140.99 117 ASN B N 1
ATOM 2071 C CA . ASN B 1 117 ? 211.973 226.426 247.690 1.00 140.99 117 ASN B CA 1
ATOM 2072 C C . ASN B 1 117 ? 212.076 227.437 248.825 1.00 140.99 117 ASN B C 1
ATOM 2073 O O . ASN B 1 117 ? 213.139 227.619 249.422 1.00 140.99 117 ASN B O 1
ATOM 2075 N N . ARG B 1 118 ? 210.966 228.122 249.111 1.00 140.67 118 ARG B N 1
ATOM 2076 C CA . ARG B 1 118 ? 210.910 229.026 250.254 1.00 140.67 118 ARG B CA 1
ATOM 2077 C C . ARG B 1 118 ? 211.042 228.254 251.558 1.00 140.67 118 ARG B C 1
ATOM 2078 O O . ARG B 1 118 ? 211.811 228.634 252.448 1.00 140.67 118 ARG B O 1
ATOM 2080 N N . VAL B 1 119 ? 210.298 227.160 251.688 1.00 136.01 119 VAL B N 1
ATOM 2081 C CA . VAL B 1 119 ? 210.500 226.206 252.770 1.00 136.01 119 VAL B CA 1
ATOM 2082 C C . VAL B 1 119 ? 210.439 224.789 252.189 1.00 136.01 119 VAL B C 1
ATOM 2083 O O . VAL B 1 119 ? 209.407 224.342 251.671 1.00 136.01 119 VAL B O 1
ATOM 2087 N N . VAL B 1 120 ? 211.591 224.132 252.154 1.00 126.83 120 VAL B N 1
ATOM 2088 C CA . VAL B 1 120 ? 211.691 222.730 251.761 1.00 126.83 120 VAL B CA 1
ATOM 2089 C C . VAL B 1 120 ? 211.312 221.766 252.887 1.00 126.83 120 VAL B C 1
ATOM 2090 O O . VAL B 1 120 ? 210.336 221.022 252.716 1.00 126.83 120 VAL B O 1
ATOM 2094 N N . PRO B 1 121 ? 212.001 221.716 254.039 1.00 124.83 121 PRO B N 1
ATOM 2095 C CA . PRO B 1 121 ? 211.858 220.525 254.882 1.00 124.83 121 PRO B CA 1
ATOM 2096 C C . PRO B 1 121 ? 210.679 220.572 255.834 1.00 124.83 121 PRO B C 1
ATOM 2097 O O . PRO B 1 121 ? 210.631 219.752 256.756 1.00 124.83 121 PRO B O 1
ATOM 2101 N N . GLU B 1 122 ? 209.741 221.504 255.660 1.00 118.50 122 GLU B N 1
ATOM 2102 C CA . GLU B 1 122 ? 208.513 221.456 256.441 1.00 118.50 122 GLU B CA 1
ATOM 2103 C C . GLU B 1 122 ? 207.685 220.239 256.066 1.00 118.50 122 GLU B C 1
ATOM 2104 O O . GLU B 1 122 ? 207.086 219.593 256.933 1.00 118.50 122 GLU B O 1
ATOM 2106 N N . VAL B 1 123 ? 207.651 219.902 254.778 1.00 113.25 123 VAL B N 1
ATOM 2107 C CA . VAL B 1 123 ? 206.857 218.763 254.339 1.00 113.25 123 VAL B CA 1
ATOM 2108 C C . VAL B 1 123 ? 207.552 217.448 254.679 1.00 113.25 123 VAL B C 1
ATOM 2109 O O . VAL B 1 123 ? 206.890 216.431 254.911 1.00 113.25 123 VAL B O 1
ATOM 2113 N N . LEU B 1 124 ? 208.887 217.438 254.730 1.00 110.02 124 LEU B N 1
ATOM 2114 C CA . LEU B 1 124 ? 209.583 216.217 255.124 1.00 110.02 124 LEU B CA 1
ATOM 2115 C C . LEU B 1 124 ? 209.785 216.112 256.629 1.00 110.02 124 LEU B C 1
ATOM 2116 O O . LEU B 1 124 ? 210.175 215.043 257.109 1.00 110.02 124 LEU B O 1
ATOM 2121 N N . GLU B 1 125 ? 209.542 217.184 257.382 1.00 115.73 125 GLU B N 1
ATOM 2122 C CA . GLU B 1 125 ? 209.618 217.111 258.833 1.00 115.73 125 GLU B CA 1
ATOM 2123 C C . GLU B 1 125 ? 208.333 216.583 259.450 1.00 115.73 125 GLU B C 1
ATOM 2124 O O . GLU B 1 125 ? 208.343 216.162 260.612 1.00 115.73 125 GLU B O 1
ATOM 2126 N N . THR B 1 126 ? 207.234 216.597 258.701 1.00 115.85 126 THR B N 1
ATOM 2127 C CA . THR B 1 126 ? 205.964 216.073 259.176 1.00 115.85 126 THR B CA 1
ATOM 2128 C C . THR B 1 126 ? 205.753 214.610 258.821 1.00 115.85 126 THR B C 1
ATOM 2129 O O . THR B 1 126 ? 204.729 214.039 259.207 1.00 115.85 126 THR B O 1
ATOM 2133 N N . VAL B 1 127 ? 206.689 213.987 258.110 1.00 105.85 127 VAL B N 1
ATOM 2134 C CA . VAL B 1 127 ? 206.549 212.589 257.721 1.00 105.85 127 VAL B CA 1
ATOM 2135 C C . VAL B 1 127 ? 207.453 211.660 258.508 1.00 105.85 127 VAL B C 1
ATOM 2136 O O . VAL B 1 127 ? 207.283 210.434 258.414 1.00 105.85 127 VAL B O 1
ATOM 2140 N N . GLY B 1 128 ? 208.398 212.187 259.281 1.00 112.74 128 GLY B N 1
ATOM 2141 C CA . GLY B 1 128 ? 209.302 211.361 260.048 1.00 112.74 128 GLY B CA 1
ATOM 2142 C C . GLY B 1 128 ? 210.565 210.957 259.324 1.00 112.74 128 GLY B C 1
ATOM 2143 O O . GLY B 1 128 ? 211.489 210.439 259.964 1.00 112.74 128 GLY B O 1
ATOM 2144 N N . LEU B 1 129 ? 210.638 211.173 258.015 1.00 111.50 129 LEU B N 1
ATOM 2145 C CA . LEU B 1 129 ? 211.853 210.957 257.239 1.00 111.50 129 LEU B CA 1
ATOM 2146 C C . LEU B 1 129 ? 212.317 212.312 256.725 1.00 111.50 129 LEU B C 1
ATOM 2147 O O . LEU B 1 129 ? 211.687 212.895 255.838 1.00 111.50 129 LEU B O 1
ATOM 2152 N N . SER B 1 130 ? 213.414 212.808 257.285 1.00 123.42 130 SER B N 1
ATOM 2153 C CA . SER B 1 130 ? 213.965 214.104 256.929 1.00 123.42 130 SER B CA 1
ATOM 2154 C C . SER B 1 130 ? 215.371 213.918 256.384 1.00 123.42 130 SER B C 1
ATOM 2155 O O . SER B 1 130 ? 216.108 213.033 256.828 1.00 123.42 130 SER B O 1
ATOM 2158 N N . GLY B 1 131 ? 215.731 214.744 255.412 1.00 124.65 131 GLY B N 1
ATOM 2159 C CA . GLY B 1 131 ? 217.033 214.660 254.791 1.00 124.65 131 GLY B CA 1
ATOM 2160 C C . GLY B 1 131 ? 217.114 213.537 253.776 1.00 124.65 131 GLY B C 1
ATOM 2161 O O . GLY B 1 131 ? 216.188 212.740 253.596 1.00 124.65 131 GLY B O 1
ATOM 2162 N N . LYS B 1 132 ? 218.275 213.488 253.111 1.00 126.85 132 LYS B N 1
ATOM 2163 C CA . LYS B 1 132 ? 218.591 212.550 252.029 1.00 126.85 132 LYS B CA 1
ATOM 2164 C C . LYS B 1 132 ? 217.552 212.641 250.908 1.00 126.85 132 LYS B C 1
ATOM 2165 O O . LYS B 1 132 ? 216.820 211.697 250.609 1.00 126.85 132 LYS B O 1
ATOM 2167 N N . ALA B 1 133 ? 217.491 213.823 250.303 1.00 116.51 133 ALA B N 1
ATOM 2168 C CA . ALA B 1 133 ? 216.523 214.124 249.260 1.00 116.51 133 ALA B CA 1
ATOM 2169 C C . ALA B 1 133 ? 217.023 213.771 247.868 1.00 116.51 133 ALA B C 1
ATOM 2170 O O . ALA B 1 133 ? 216.383 214.146 246.882 1.00 116.51 133 ALA B O 1
ATOM 2172 N N . ASN B 1 134 ? 218.144 213.071 247.758 1.00 122.29 134 ASN B N 1
ATOM 2173 C CA . ASN B 1 134 ? 218.697 212.726 246.460 1.00 122.29 134 ASN B CA 1
ATOM 2174 C C . ASN B 1 134 ? 218.462 211.274 246.066 1.00 122.29 134 ASN B C 1
ATOM 2175 O O . ASN B 1 134 ? 218.989 210.840 245.037 1.00 122.29 134 ASN B O 1
ATOM 2180 N N . ARG B 1 135 ? 217.700 210.512 246.849 1.00 118.60 135 ARG B N 1
ATOM 2181 C CA . ARG B 1 135 ? 217.413 209.131 246.487 1.00 118.60 135 ARG B CA 1
ATOM 2182 C C . ARG B 1 135 ? 216.452 209.059 245.310 1.00 118.60 135 ARG B C 1
ATOM 2183 O O . ARG B 1 135 ? 215.553 209.891 245.158 1.00 118.60 135 ARG B O 1
ATOM 2191 N N . LEU B 1 136 ? 216.658 208.051 244.472 1.00 120.27 136 LEU B N 1
ATOM 2192 C CA . LEU B 1 136 ? 215.641 207.677 243.511 1.00 120.27 136 LEU B CA 1
ATOM 2193 C C . LEU B 1 136 ? 214.469 207.033 244.251 1.00 120.27 136 LEU B C 1
ATOM 2194 O O . LEU B 1 136 ? 214.658 206.423 245.307 1.00 120.27 136 LEU B O 1
ATOM 2196 N N . PRO B 1 137 ? 213.243 207.182 243.736 1.00 114.69 137 PRO B N 1
ATOM 2197 C CA . PRO B 1 137 ? 212.083 206.571 244.409 1.00 114.69 137 PRO B CA 1
ATOM 2198 C C . PRO B 1 137 ? 212.099 205.052 244.425 1.00 114.69 137 PRO B C 1
ATOM 2199 O O . PRO B 1 137 ? 211.415 204.447 245.259 1.00 114.69 137 PRO B O 1
ATOM 2203 N N . ASP B 1 138 ? 212.860 204.414 243.535 1.00 114.24 138 ASP B N 1
ATOM 2204 C CA . ASP B 1 138 ? 212.979 202.963 243.558 1.00 114.24 138 ASP B CA 1
ATOM 2205 C C . ASP B 1 138 ? 213.795 202.457 244.738 1.00 114.24 138 ASP B C 1
ATOM 2206 O O . ASP B 1 138 ? 213.662 201.284 245.101 1.00 114.24 138 ASP B O 1
ATOM 2208 N N . GLU B 1 139 ? 214.622 203.301 245.347 1.00 117.76 139 GLU B N 1
ATOM 2209 C CA . GLU B 1 139 ? 215.463 202.896 246.464 1.00 117.76 139 GLU B CA 1
ATOM 2210 C C . GLU B 1 139 ? 214.769 203.020 247.813 1.00 117.76 139 GLU B C 1
ATOM 2211 O O . GLU B 1 139 ? 215.360 202.646 248.831 1.00 117.76 139 GLU B O 1
ATOM 2213 N N . LEU B 1 140 ? 213.543 203.533 247.849 1.00 113.57 140 LEU B N 1
ATOM 2214 C CA . LEU B 1 140 ? 212.840 203.703 249.112 1.00 113.57 140 LEU B CA 1
ATOM 2215 C C . LEU B 1 140 ? 212.364 202.363 249.654 1.00 113.57 140 LEU B C 1
ATOM 2216 O O . LEU B 1 140 ? 212.172 201.397 248.911 1.00 113.57 140 LEU B O 1
ATOM 2221 N N . SER B 1 141 ? 212.181 202.312 250.970 1.00 113.61 141 SER B N 1
ATOM 2222 C CA . SER B 1 141 ? 211.676 201.108 251.606 1.00 113.61 141 SER B CA 1
ATOM 2223 C C . SER B 1 141 ? 210.184 200.946 251.327 1.00 113.61 141 SER B C 1
ATOM 2224 O O . SER B 1 141 ? 209.478 201.906 251.007 1.00 113.61 141 SER B O 1
ATOM 2227 N N . GLY B 1 142 ? 209.715 199.700 251.442 1.00 116.84 142 GLY B N 1
ATOM 2228 C CA . GLY B 1 142 ? 208.324 199.402 251.132 1.00 116.84 142 GLY B CA 1
ATOM 2229 C C . GLY B 1 142 ? 207.347 200.021 252.113 1.00 116.84 142 GLY B C 1
ATOM 2230 O O . GLY B 1 142 ? 206.285 200.508 251.719 1.00 116.84 142 GLY B O 1
ATOM 2231 N N . GLY B 1 143 ? 207.692 200.013 253.403 1.00 116.91 143 GLY B N 1
ATOM 2232 C CA . GLY B 1 143 ? 206.836 200.620 254.409 1.00 116.91 143 GLY B CA 1
ATOM 2233 C C . GLY B 1 143 ? 206.798 202.133 254.360 1.00 116.91 143 GLY B C 1
ATOM 2234 O O . GLY B 1 143 ? 205.805 202.732 254.786 1.00 116.91 143 GLY B O 1
ATOM 2235 N N . GLU B 1 144 ? 207.854 202.761 253.853 1.00 105.45 144 GLU B N 1
ATOM 2236 C CA . GLU B 1 144 ? 207.908 204.204 253.678 1.00 105.45 144 GLU B CA 1
ATOM 2237 C C . GLU B 1 144 ? 207.748 204.607 252.225 1.00 105.45 144 GLU B C 1
ATOM 2238 O O . GLU B 1 144 ? 208.137 205.718 251.855 1.00 105.45 144 GLU B O 1
ATOM 2240 N N . GLN B 1 145 ? 207.205 203.716 251.394 1.00 107.58 145 GLN B N 1
ATOM 2241 C CA . GLN B 1 145 ? 207.120 203.982 249.963 1.00 107.58 145 GLN B CA 1
ATOM 2242 C C . GLN B 1 145 ? 206.081 205.060 249.681 1.00 107.58 145 GLN B C 1
ATOM 2243 O O . GLN B 1 145 ? 206.365 206.041 248.988 1.00 107.58 145 GLN B O 1
ATOM 2249 N N . GLN B 1 146 ? 204.898 204.941 250.280 1.00 101.68 146 GLN B N 1
ATOM 2250 C CA . GLN B 1 146 ? 203.836 205.917 250.079 1.00 101.68 146 GLN B CA 1
ATOM 2251 C C . GLN B 1 146 ? 203.969 207.116 251.006 1.00 101.68 146 GLN B C 1
ATOM 2252 O O . GLN B 1 146 ? 203.103 208.000 250.987 1.00 101.68 146 GLN B O 1
ATOM 2258 N N . ARG B 1 147 ? 205.031 207.156 251.814 1.00 90.82 147 ARG B N 1
ATOM 2259 C CA . ARG B 1 147 ? 205.306 208.315 252.653 1.00 90.82 147 ARG B CA 1
ATOM 2260 C C . ARG B 1 147 ? 205.596 209.551 251.810 1.00 90.82 147 ARG B C 1
ATOM 2261 O O . ARG B 1 147 ? 205.181 210.662 252.163 1.00 90.82 147 ARG B O 1
ATOM 2269 N N . VAL B 1 148 ? 206.263 209.372 250.666 1.00 90.58 148 VAL B N 1
ATOM 2270 C CA . VAL B 1 148 ? 206.490 210.496 249.763 1.00 90.58 148 VAL B CA 1
ATOM 2271 C C . VAL B 1 148 ? 205.175 210.952 249.133 1.00 90.58 148 VAL B C 1
ATOM 2272 O O . VAL B 1 148 ? 204.982 212.144 248.870 1.00 90.58 148 VAL B O 1
ATOM 2276 N N . ALA B 1 149 ? 204.223 210.031 248.949 1.00 84.12 149 ALA B N 1
ATOM 2277 C CA . ALA B 1 149 ? 202.923 210.410 248.404 1.00 84.12 149 ALA B CA 1
ATOM 2278 C C . ALA B 1 149 ? 202.108 211.193 249.423 1.00 84.12 149 ALA B C 1
ATOM 2279 O O . ALA B 1 149 ? 201.421 212.161 249.071 1.00 84.12 149 ALA B O 1
ATOM 2281 N N . ILE B 1 150 ? 202.176 210.784 250.692 1.00 79.81 150 ILE B N 1
ATOM 2282 C CA . ILE B 1 150 ? 201.526 211.534 251.765 1.00 79.81 150 ILE B CA 1
ATOM 2283 C C . ILE B 1 150 ? 202.161 212.913 251.912 1.00 79.81 150 ILE B C 1
ATOM 2284 O O . ILE B 1 150 ? 201.467 213.910 252.151 1.00 79.81 150 ILE B O 1
ATOM 2289 N N . ALA B 1 151 ? 203.484 212.992 251.741 1.00 94.41 151 ALA B N 1
ATOM 2290 C CA . ALA B 1 151 ? 204.174 214.278 251.772 1.00 94.41 151 ALA B CA 1
ATOM 2291 C C . ALA B 1 151 ? 203.745 215.173 250.614 1.00 94.41 151 ALA B C 1
ATOM 2292 O O . ALA B 1 151 ? 203.544 216.380 250.795 1.00 94.41 151 ALA B O 1
ATOM 2294 N N . ARG B 1 152 ? 203.589 214.596 249.421 1.00 84.71 152 ARG B N 1
ATOM 2295 C CA . ARG B 1 152 ? 203.130 215.352 248.262 1.00 84.71 152 ARG B CA 1
ATOM 2296 C C . ARG B 1 152 ? 201.677 215.784 248.406 1.00 84.71 152 ARG B C 1
ATOM 2297 O O . ARG B 1 152 ? 201.301 216.844 247.892 1.00 84.71 152 ARG B O 1
ATOM 2305 N N . ALA B 1 153 ? 200.876 215.028 249.153 1.00 88.01 153 ALA B N 1
ATOM 2306 C CA . ALA B 1 153 ? 199.474 215.364 249.361 1.00 88.01 153 ALA B CA 1
ATOM 2307 C C . ALA B 1 153 ? 199.262 216.636 250.172 1.00 88.01 153 ALA B C 1
ATOM 2308 O O . ALA B 1 153 ? 198.174 217.216 250.099 1.00 88.01 153 ALA B O 1
ATOM 2310 N N . PHE B 1 154 ? 200.258 217.093 250.933 1.00 83.63 154 PHE B N 1
ATOM 2311 C CA . PHE B 1 154 ? 200.110 218.297 251.743 1.00 83.63 154 PHE B CA 1
ATOM 2312 C C . PHE B 1 154 ? 201.301 219.233 251.583 1.00 83.63 154 PHE B C 1
ATOM 2313 O O . PHE B 1 154 ? 201.824 219.748 252.574 1.00 83.63 154 PHE B O 1
ATOM 2315 N N . VAL B 1 155 ? 201.747 219.458 250.344 1.00 90.83 155 VAL B N 1
ATOM 2316 C CA . VAL B 1 155 ? 202.859 220.376 250.111 1.00 90.83 155 VAL B CA 1
ATOM 2317 C C . VAL B 1 155 ? 202.432 221.821 250.346 1.00 90.83 155 VAL B C 1
ATOM 2318 O O . VAL B 1 155 ? 203.200 222.628 250.883 1.00 90.83 155 VAL B O 1
ATOM 2322 N N . ASN B 1 156 ? 201.214 222.173 249.955 1.00 82.87 156 ASN B N 1
ATOM 2323 C CA . ASN B 1 156 ? 200.609 223.441 250.320 1.00 82.87 156 ASN B CA 1
ATOM 2324 C C . ASN B 1 156 ? 199.439 223.163 251.249 1.00 82.87 156 ASN B C 1
ATOM 2325 O O . ASN B 1 156 ? 199.104 222.006 251.510 1.00 82.87 156 ASN B O 1
ATOM 2330 N N . ARG B 1 157 ? 198.836 224.225 251.757 1.00 88.86 157 ARG B N 1
ATOM 2331 C CA . ARG B 1 157 ? 197.727 224.072 252.691 1.00 88.86 157 ARG B CA 1
ATOM 2332 C C . ARG B 1 157 ? 196.458 223.690 251.941 1.00 88.86 157 ARG B C 1
ATOM 2333 O O . ARG B 1 157 ? 196.010 224.451 251.075 1.00 88.86 157 ARG B O 1
ATOM 2335 N N . PRO B 1 158 ? 195.857 222.537 252.225 1.00 88.67 158 PRO B N 1
ATOM 2336 C CA . PRO B 1 158 ? 194.586 222.196 251.583 1.00 88.67 158 PRO B CA 1
ATOM 2337 C C . PRO B 1 158 ? 193.393 222.594 252.436 1.00 88.67 158 PRO B C 1
ATOM 2338 O O . PRO B 1 158 ? 193.554 223.056 253.570 1.00 88.67 158 PRO B O 1
ATOM 2342 N N . LEU B 1 159 ? 192.189 222.438 251.897 1.00 81.71 159 LEU B N 1
ATOM 2343 C CA . LEU B 1 159 ? 190.982 222.558 252.701 1.00 81.71 159 LEU B CA 1
ATOM 2344 C C . LEU B 1 159 ? 190.392 221.206 253.062 1.00 81.71 159 LEU B C 1
ATOM 2345 O O . LEU B 1 159 ? 189.659 221.102 254.049 1.00 81.71 159 LEU B O 1
ATOM 2347 N N . VAL B 1 160 ? 190.702 220.175 252.281 1.00 68.03 160 VAL B N 1
ATOM 2348 C CA . VAL B 1 160 ? 190.274 218.807 252.534 1.00 68.03 160 VAL B CA 1
ATOM 2349 C C . VAL B 1 160 ? 191.368 217.885 252.014 1.00 68.03 160 VAL B C 1
ATOM 2350 O O . VAL B 1 160 ? 192.334 218.330 251.395 1.00 68.03 160 VAL B O 1
ATOM 2352 N N . LEU B 1 161 ? 191.222 216.590 252.280 1.00 67.33 161 LEU B N 1
ATOM 2353 C CA . LEU B 1 161 ? 192.153 215.593 251.763 1.00 67.33 161 LEU B CA 1
ATOM 2354 C C . LEU B 1 161 ? 191.428 214.259 251.717 1.00 67.33 161 LEU B C 1
ATOM 2355 O O . LEU B 1 161 ? 191.150 213.671 252.764 1.00 67.33 161 LEU B O 1
ATOM 2360 N N . LEU B 1 162 ? 191.133 213.780 250.516 1.00 58.60 162 LEU B N 1
ATOM 2361 C CA . LEU B 1 162 ? 190.436 212.512 250.327 1.00 58.60 162 LEU B CA 1
ATOM 2362 C C . LEU B 1 162 ? 191.485 211.418 250.167 1.00 58.60 162 LEU B C 1
ATOM 2363 O O . LEU B 1 162 ? 191.982 211.176 249.066 1.00 58.60 162 LEU B O 1
ATOM 2365 N N . ALA B 1 163 ? 191.817 210.754 251.269 1.00 74.07 163 ALA B N 1
ATOM 2366 C CA . ALA B 1 163 ? 192.823 209.695 251.264 1.00 74.07 163 ALA B CA 1
ATOM 2367 C C . ALA B 1 163 ? 192.152 208.366 250.949 1.00 74.07 163 ALA B C 1
ATOM 2368 O O . ALA B 1 163 ? 191.852 207.569 251.838 1.00 74.07 163 ALA B O 1
ATOM 2370 N N . ASP B 1 164 ? 191.931 208.114 249.662 1.00 76.96 164 ASP B N 1
ATOM 2371 C CA . ASP B 1 164 ? 191.282 206.886 249.205 1.00 76.96 164 ASP B CA 1
ATOM 2372 C C . ASP B 1 164 ? 192.247 205.725 249.398 1.00 76.96 164 ASP B C 1
ATOM 2373 O O . ASP B 1 164 ? 193.184 205.535 248.618 1.00 76.96 164 ASP B O 1
ATOM 2375 N N . GLU B 1 165 ? 191.991 204.960 250.459 1.00 85.74 165 GLU B N 1
ATOM 2376 C CA . GLU B 1 165 ? 192.799 203.819 250.878 1.00 85.74 165 GLU B CA 1
ATOM 2377 C C . GLU B 1 165 ? 194.268 204.191 251.096 1.00 85.74 165 GLU B C 1
ATOM 2378 O O . GLU B 1 165 ? 195.152 203.682 250.402 1.00 85.74 165 GLU B O 1
ATOM 2380 N N . PRO B 1 166 ? 194.557 205.080 252.049 1.00 87.30 166 PRO B N 1
ATOM 2381 C CA . PRO B 1 166 ? 195.958 205.474 252.260 1.00 87.30 166 PRO B CA 1
ATOM 2382 C C . PRO B 1 166 ? 196.796 204.399 252.919 1.00 87.30 166 PRO B C 1
ATOM 2383 O O . PRO B 1 166 ? 198.027 204.436 252.798 1.00 87.30 166 PRO B O 1
ATOM 2385 N N . THR B 1 167 ? 196.174 203.449 253.622 1.00 93.00 167 THR B N 1
ATOM 2386 C CA . THR B 1 167 ? 196.932 202.342 254.197 1.00 93.00 167 THR B CA 1
ATOM 2387 C C . THR B 1 167 ? 197.468 201.420 253.111 1.00 93.00 167 THR B C 1
ATOM 2388 O O . THR B 1 167 ? 198.663 201.102 253.098 1.00 93.00 167 THR B O 1
ATOM 2390 N N . GLY B 1 168 ? 196.603 201.004 252.186 1.00 97.74 168 GLY B N 1
ATOM 2391 C CA . GLY B 1 168 ? 196.984 200.208 251.035 1.00 97.74 168 GLY B CA 1
ATOM 2392 C C . GLY B 1 168 ? 197.559 198.852 251.406 1.00 97.74 168 GLY B C 1
ATOM 2393 O O . GLY B 1 168 ? 197.132 198.194 252.359 1.00 97.74 168 GLY B O 1
ATOM 2394 N N . ASN B 1 169 ? 198.558 198.438 250.635 1.00 107.69 169 ASN B N 1
ATOM 2395 C CA . ASN B 1 169 ? 199.327 197.233 250.915 1.00 107.69 169 ASN B CA 1
ATOM 2396 C C . ASN B 1 169 ? 200.561 197.643 251.709 1.00 107.69 169 ASN B C 1
ATOM 2397 O O . ASN B 1 169 ? 201.527 198.163 251.142 1.00 107.69 169 ASN B O 1
ATOM 2399 N N . LEU B 1 170 ? 200.524 197.416 253.019 1.00 98.20 170 LEU B N 1
ATOM 2400 C CA . LEU B 1 170 ? 201.627 197.786 253.890 1.00 98.20 170 LEU B CA 1
ATOM 2401 C C . LEU B 1 170 ? 201.596 196.906 255.129 1.00 98.20 170 LEU B C 1
ATOM 2402 O O . LEU B 1 170 ? 200.588 196.264 255.434 1.00 98.20 170 LEU B O 1
ATOM 2404 N N . ASP B 1 171 ? 202.722 196.881 255.839 1.00 101.03 171 ASP B N 1
ATOM 2405 C CA . ASP B 1 171 ? 202.812 196.134 257.079 1.00 101.03 171 ASP B CA 1
ATOM 2406 C C . ASP B 1 171 ? 201.970 196.809 258.156 1.00 101.03 171 ASP B C 1
ATOM 2407 O O . ASP B 1 171 ? 201.713 198.013 258.086 1.00 101.03 171 ASP B O 1
ATOM 2409 N N . PRO B 1 172 ? 201.506 196.038 259.147 1.00 110.48 172 PRO B N 1
ATOM 2410 C CA . PRO B 1 172 ? 200.645 196.617 260.195 1.00 110.48 172 PRO B CA 1
ATOM 2411 C C . PRO B 1 172 ? 201.323 197.680 261.042 1.00 110.48 172 PRO B C 1
ATOM 2412 O O . PRO B 1 172 ? 200.668 198.657 261.429 1.00 110.48 172 PRO B O 1
ATOM 2414 N N . GLU B 1 173 ? 202.618 197.529 261.326 1.00 115.13 173 GLU B N 1
ATOM 2415 C CA . GLU B 1 173 ? 203.347 198.582 262.026 1.00 115.13 173 GLU B CA 1
ATOM 2416 C C . GLU B 1 173 ? 203.504 199.815 261.144 1.00 115.13 173 GLU B C 1
ATOM 2417 O O . GLU B 1 173 ? 203.332 200.949 261.609 1.00 115.13 173 GLU B O 1
ATOM 2419 N N . THR B 1 174 ? 203.807 199.608 259.861 1.00 105.85 174 THR B N 1
ATOM 2420 C CA . THR B 1 174 ? 203.918 200.728 258.934 1.00 105.85 174 THR B CA 1
ATOM 2421 C C . THR B 1 174 ? 202.560 201.370 258.681 1.00 105.85 174 THR B C 1
ATOM 2422 O O . THR B 1 174 ? 202.470 202.590 258.508 1.00 105.85 174 THR B O 1
ATOM 2424 N N . SER B 1 175 ? 201.492 200.565 258.668 1.00 111.87 175 SER B N 1
ATOM 2425 C CA . SER B 1 175 ? 200.149 201.120 258.522 1.00 111.87 175 SER B CA 1
ATOM 2426 C C . SER B 1 175 ? 199.755 201.938 259.743 1.00 111.87 175 SER B C 1
ATOM 2427 O O . SER B 1 175 ? 199.109 202.984 259.613 1.00 111.87 175 SER B O 1
ATOM 2429 N N . ARG B 1 176 ? 200.140 201.479 260.938 1.00 109.59 176 ARG B N 1
ATOM 2430 C CA . ARG B 1 176 ? 199.885 202.254 262.148 1.00 109.59 176 ARG B CA 1
ATOM 2431 C C . ARG B 1 176 ? 200.687 203.548 262.150 1.00 109.59 176 ARG B C 1
ATOM 2432 O O . ARG B 1 176 ? 200.192 204.591 262.592 1.00 109.59 176 ARG B O 1
ATOM 2434 N N . ASP B 1 177 ? 201.922 203.500 261.642 1.00 103.81 177 ASP B N 1
ATOM 2435 C CA . ASP B 1 177 ? 202.731 204.710 261.523 1.00 103.81 177 ASP B CA 1
ATOM 2436 C C . ASP B 1 177 ? 202.125 205.692 260.525 1.00 103.81 177 ASP B C 1
ATOM 2437 O O . ASP B 1 177 ? 202.110 206.905 260.768 1.00 103.81 177 ASP B O 1
ATOM 2439 N N . ILE B 1 178 ? 201.608 205.181 259.404 1.00 95.13 178 ILE B N 1
ATOM 2440 C CA . ILE B 1 178 ? 200.989 206.040 258.398 1.00 95.13 178 ILE B CA 1
ATOM 2441 C C . ILE B 1 178 ? 199.693 206.638 258.928 1.00 95.13 178 ILE B C 1
ATOM 2442 O O . ILE B 1 178 ? 199.380 207.806 258.665 1.00 95.13 178 ILE B O 1
ATOM 2444 N N . MET B 1 179 ? 198.930 205.857 259.697 1.00 102.39 179 MET B N 1
ATOM 2445 C CA . MET B 1 179 ? 197.709 206.371 260.306 1.00 102.39 179 MET B CA 1
ATOM 2446 C C . MET B 1 179 ? 198.018 207.421 261.367 1.00 102.39 179 MET B C 1
ATOM 2447 O O . MET B 1 179 ? 197.287 208.407 261.501 1.00 102.39 179 MET B O 1
ATOM 2449 N N . ASP B 1 180 ? 199.104 207.228 262.124 1.00 97.40 180 ASP B N 1
ATOM 2450 C CA . ASP B 1 180 ? 199.516 208.229 263.103 1.00 97.40 180 ASP B CA 1
ATOM 2451 C C . ASP B 1 180 ? 199.977 209.511 262.423 1.00 97.40 180 ASP B C 1
ATOM 2452 O O . ASP B 1 180 ? 199.680 210.615 262.896 1.00 97.40 180 ASP B O 1
ATOM 2454 N N . LEU B 1 181 ? 200.695 209.380 261.303 1.00 97.10 181 LEU B N 1
ATOM 2455 C CA . LEU B 1 181 ? 201.116 210.552 260.543 1.00 97.10 181 LEU B CA 1
ATOM 2456 C C . LEU B 1 181 ? 199.920 211.294 259.962 1.00 97.10 181 LEU B C 1
ATOM 2457 O O . LEU B 1 181 ? 199.895 212.529 259.953 1.00 97.10 181 LEU B O 1
ATOM 2459 N N . LEU B 1 182 ? 198.915 210.555 259.483 1.00 92.95 182 LEU B N 1
ATOM 2460 C CA . LEU B 1 182 ? 197.696 211.184 258.986 1.00 92.95 182 LEU B CA 1
ATOM 2461 C C . LEU B 1 182 ? 196.909 211.858 260.105 1.00 92.95 182 LEU B C 1
ATOM 2462 O O . LEU B 1 182 ? 196.368 212.951 259.908 1.00 92.95 182 LEU B O 1
ATOM 2464 N N . GLU B 1 183 ? 196.848 211.238 261.284 1.00 99.72 183 GLU B N 1
ATOM 2465 C CA . GLU B 1 183 ? 196.120 211.827 262.399 1.00 99.72 183 GLU B CA 1
ATOM 2466 C C . GLU B 1 183 ? 196.889 212.961 263.059 1.00 99.72 183 GLU B C 1
ATOM 2467 O O . GLU B 1 183 ? 196.317 213.688 263.876 1.00 99.72 183 GLU B O 1
ATOM 2469 N N . ARG B 1 184 ? 198.175 213.112 262.744 1.00 105.46 184 ARG B N 1
ATOM 2470 C CA . ARG B 1 184 ? 198.943 214.243 263.237 1.00 105.46 184 ARG B CA 1
ATOM 2471 C C . ARG B 1 184 ? 199.037 215.390 262.239 1.00 105.46 184 ARG B C 1
ATOM 2472 O O . ARG B 1 184 ? 199.088 216.550 262.662 1.00 105.46 184 ARG B O 1
ATOM 2480 N N . ILE B 1 185 ? 199.010 215.105 260.933 1.00 101.96 185 ILE B N 1
ATOM 2481 C CA . ILE B 1 185 ? 199.170 216.156 259.933 1.00 101.96 185 ILE B CA 1
ATOM 2482 C C . ILE B 1 185 ? 197.928 217.040 259.842 1.00 101.96 185 ILE B C 1
ATOM 2483 O O . ILE B 1 185 ? 198.032 218.215 259.468 1.00 101.96 185 ILE B O 1
ATOM 2488 N N . ASN B 1 186 ? 196.760 216.539 260.238 1.00 101.72 186 ASN B N 1
ATOM 2489 C CA . ASN B 1 186 ? 195.542 217.334 260.183 1.00 101.72 186 ASN B CA 1
ATOM 2490 C C . ASN B 1 186 ? 195.320 218.155 261.444 1.00 101.72 186 ASN B C 1
ATOM 2491 O O . ASN B 1 186 ? 194.220 218.681 261.637 1.00 101.72 186 ASN B O 1
ATOM 2496 N N . ARG B 1 187 ? 196.334 218.276 262.304 1.00 101.01 187 ARG B N 1
ATOM 2497 C CA . ARG B 1 187 ? 196.247 219.151 263.466 1.00 101.01 187 ARG B CA 1
ATOM 2498 C C . ARG B 1 187 ? 196.235 220.626 263.090 1.00 101.01 187 ARG B C 1
ATOM 2499 O O . ARG B 1 187 ? 195.876 221.457 263.930 1.00 101.01 187 ARG B O 1
ATOM 2501 N N . THR B 1 188 ? 196.630 220.969 261.862 1.00 106.32 188 THR B N 1
ATOM 2502 C CA . THR B 1 188 ? 196.470 222.331 261.374 1.00 106.32 188 THR B CA 1
ATOM 2503 C C . THR B 1 188 ? 195.008 222.697 261.163 1.00 106.32 188 THR B C 1
ATOM 2504 O O . THR B 1 188 ? 194.654 223.874 261.291 1.00 106.32 188 THR B O 1
ATOM 2508 N N . GLY B 1 189 ? 194.155 221.724 260.849 1.00 109.01 189 GLY B N 1
ATOM 2509 C CA . GLY B 1 189 ? 192.744 221.997 260.671 1.00 109.01 189 GLY B CA 1
ATOM 2510 C C . GLY B 1 189 ? 192.161 221.488 259.369 1.00 109.01 189 GLY B C 1
ATOM 2511 O O . GLY B 1 189 ? 191.094 221.942 258.945 1.00 109.01 189 GLY B O 1
ATOM 2512 N N . THR B 1 190 ? 192.842 220.547 258.723 1.00 93.03 190 THR B N 1
ATOM 2513 C CA . THR B 1 190 ? 192.351 219.938 257.499 1.00 93.03 190 THR B CA 1
ATOM 2514 C C . THR B 1 190 ? 191.437 218.764 257.839 1.00 93.03 190 THR B C 1
ATOM 2515 O O . THR B 1 190 ? 191.073 218.536 258.994 1.00 93.03 190 THR B O 1
ATOM 2519 N N . THR B 1 191 ? 191.054 218.011 256.812 1.00 74.57 191 THR B N 1
ATOM 2520 C CA . THR B 1 191 ? 190.179 216.862 256.993 1.00 74.57 191 THR B CA 1
ATOM 2521 C C . THR B 1 191 ? 190.672 215.715 256.127 1.00 74.57 191 THR B C 1
ATOM 2522 O O . THR B 1 191 ? 190.809 215.871 254.910 1.00 74.57 191 THR B O 1
ATOM 2526 N N . VAL B 1 192 ? 190.925 214.567 256.749 1.00 75.54 192 VAL B N 1
ATOM 2527 C CA . VAL B 1 192 ? 191.498 213.408 256.076 1.00 75.54 192 VAL B CA 1
ATOM 2528 C C . VAL B 1 192 ? 190.470 212.286 256.073 1.00 75.54 192 VAL B C 1
ATOM 2529 O O . VAL B 1 192 ? 190.110 211.769 257.135 1.00 75.54 192 VAL B O 1
ATOM 2531 N N . LEU B 1 193 ? 190.022 211.896 254.878 1.00 79.35 193 LEU B N 1
ATOM 2532 C CA . LEU B 1 193 ? 188.998 210.863 254.698 1.00 79.35 193 LEU B CA 1
ATOM 2533 C C . LEU B 1 193 ? 189.670 209.547 254.319 1.00 79.35 193 LEU B C 1
ATOM 2534 O O . LEU B 1 193 ? 190.006 209.314 253.161 1.00 79.35 193 LEU B O 1
ATOM 2539 N N . MET B 1 194 ? 189.851 208.674 255.302 1.00 94.41 194 MET B N 1
ATOM 2540 C CA . MET B 1 194 ? 190.346 207.331 255.046 1.00 94.41 194 MET B CA 1
ATOM 2541 C C . MET B 1 194 ? 189.271 206.466 254.399 1.00 94.41 194 MET B C 1
ATOM 2542 O O . MET B 1 194 ? 188.076 206.759 254.462 1.00 94.41 194 MET B O 1
ATOM 2547 N N . ALA B 1 195 ? 189.717 205.390 253.760 1.00 99.94 195 ALA B N 1
ATOM 2548 C CA . ALA B 1 195 ? 188.845 204.316 253.309 1.00 99.94 195 ALA B CA 1
ATOM 2549 C C . ALA B 1 195 ? 189.205 203.052 254.073 1.00 99.94 195 ALA B C 1
ATOM 2550 O O . ALA B 1 195 ? 190.388 202.737 254.232 1.00 99.94 195 ALA B O 1
ATOM 2552 N N . THR B 1 196 ? 188.191 202.330 254.540 1.00 121.68 196 THR B N 1
ATOM 2553 C CA . THR B 1 196 ? 188.402 201.222 255.461 1.00 121.68 196 THR B CA 1
ATOM 2554 C C . THR B 1 196 ? 188.652 199.924 254.707 1.00 121.68 196 THR B C 1
ATOM 2555 O O . THR B 1 196 ? 187.952 199.611 253.739 1.00 121.68 196 THR B O 1
ATOM 2559 N N . HIS B 1 197 ? 189.653 199.172 255.162 1.00 126.72 197 HIS B N 1
ATOM 2560 C CA . HIS B 1 197 ? 189.913 197.829 254.672 1.00 126.72 197 HIS B CA 1
ATOM 2561 C C . HIS B 1 197 ? 189.746 196.756 255.732 1.00 126.72 197 HIS B C 1
ATOM 2562 O O . HIS B 1 197 ? 189.455 195.610 255.379 1.00 126.72 197 HIS B O 1
ATOM 2569 N N . ASP B 1 198 ? 189.927 197.086 257.008 1.00 147.56 198 ASP B N 1
ATOM 2570 C CA . ASP B 1 198 ? 189.783 196.149 258.112 1.00 147.56 198 ASP B CA 1
ATOM 2571 C C . ASP B 1 198 ? 188.783 196.717 259.110 1.00 147.56 198 ASP B C 1
ATOM 2572 O O . ASP B 1 198 ? 188.198 197.781 258.896 1.00 147.56 198 ASP B O 1
ATOM 2577 N N . HIS B 1 199 ? 188.567 195.988 260.206 1.00 152.03 199 HIS B N 1
ATOM 2578 C CA . HIS B 1 199 ? 187.733 196.479 261.297 1.00 152.03 199 HIS B CA 1
ATOM 2579 C C . HIS B 1 199 ? 188.347 196.183 262.661 1.00 152.03 199 HIS B C 1
ATOM 2580 O O . HIS B 1 199 ? 187.614 195.942 263.626 1.00 152.03 199 HIS B O 1
ATOM 2587 N N . HIS B 1 200 ? 189.676 196.191 262.759 1.00 150.65 200 HIS B N 1
ATOM 2588 C CA . HIS B 1 200 ? 190.362 196.088 264.037 1.00 150.65 200 HIS B CA 1
ATOM 2589 C C . HIS B 1 200 ? 191.409 197.170 264.238 1.00 150.65 200 HIS B C 1
ATOM 2590 O O . HIS B 1 200 ? 191.948 197.284 265.343 1.00 150.65 200 HIS B O 1
ATOM 2597 N N . ILE B 1 201 ? 191.711 197.964 263.211 1.00 142.30 201 ILE B N 1
ATOM 2598 C CA . ILE B 1 201 ? 192.634 199.082 263.316 1.00 142.30 201 ILE B CA 1
ATOM 2599 C C . ILE B 1 201 ? 191.923 200.413 263.116 1.00 142.30 201 ILE B C 1
ATOM 2600 O O . ILE B 1 201 ? 192.134 201.358 263.885 1.00 142.30 201 ILE B O 1
ATOM 2605 N N . VAL B 1 202 ? 191.037 200.492 262.121 1.00 137.10 202 VAL B N 1
ATOM 2606 C CA . VAL B 1 202 ? 190.421 201.757 261.740 1.00 137.10 202 VAL B CA 1
ATOM 2607 C C . VAL B 1 202 ? 189.316 202.177 262.701 1.00 137.10 202 VAL B C 1
ATOM 2608 O O . VAL B 1 202 ? 188.844 203.317 262.643 1.00 137.10 202 VAL B O 1
ATOM 2612 N N . ASP B 1 203 ? 188.896 201.293 263.599 1.00 144.83 203 ASP B N 1
ATOM 2613 C CA . ASP B 1 203 ? 187.940 201.627 264.646 1.00 144.83 203 ASP B CA 1
ATOM 2614 C C . ASP B 1 203 ? 188.616 201.626 266.012 1.00 144.83 203 ASP B C 1
ATOM 2615 O O . ASP B 1 203 ? 188.046 201.178 267.009 1.00 144.83 203 ASP B O 1
ATOM 2620 N N . SER B 1 204 ? 189.850 202.130 266.071 1.00 133.77 204 SER B N 1
ATOM 2621 C CA . SER B 1 204 ? 190.637 202.100 267.299 1.00 133.77 204 SER B CA 1
ATOM 2622 C C . SER B 1 204 ? 191.248 203.462 267.613 1.00 133.77 204 SER B C 1
ATOM 2623 O O . SER B 1 204 ? 192.349 203.537 268.164 1.00 133.77 204 SER B O 1
ATOM 2626 N N . MET B 1 205 ? 190.557 204.551 267.262 1.00 123.60 205 MET B N 1
ATOM 2627 C CA . MET B 1 205 ? 191.021 205.877 267.651 1.00 123.60 205 MET B CA 1
ATOM 2628 C C . MET B 1 205 ? 189.882 206.798 268.071 1.00 123.60 205 MET B C 1
ATOM 2629 O O . MET B 1 205 ? 190.151 207.959 268.410 1.00 123.60 205 MET B O 1
ATOM 2634 N N . ARG B 1 206 ? 188.636 206.306 268.066 1.00 108.44 206 ARG B N 1
ATOM 2635 C CA . ARG B 1 206 ? 187.423 207.045 268.442 1.00 108.44 206 ARG B CA 1
ATOM 2636 C C . ARG B 1 206 ? 187.248 208.302 267.577 1.00 108.44 206 ARG B C 1
ATOM 2637 O O . ARG B 1 206 ? 187.353 209.442 268.037 1.00 108.44 206 ARG B O 1
ATOM 2645 N N . GLN B 1 207 ? 187.025 208.065 266.287 1.00 97.38 207 GLN B N 1
ATOM 2646 C CA . GLN B 1 207 ? 186.650 209.108 265.344 1.00 97.38 207 GLN B CA 1
ATOM 2647 C C . GLN B 1 207 ? 185.424 208.659 264.562 1.00 97.38 207 GLN B C 1
ATOM 2648 O O . GLN B 1 207 ? 185.102 207.468 264.519 1.00 97.38 207 GLN B O 1
ATOM 2654 N N . ARG B 1 208 ? 184.742 209.621 263.947 1.00 96.26 208 ARG B N 1
ATOM 2655 C CA . ARG B 1 208 ? 183.434 209.354 263.365 1.00 96.26 208 ARG B CA 1
ATOM 2656 C C . ARG B 1 208 ? 183.537 208.538 262.081 1.00 96.26 208 ARG B C 1
ATOM 2657 O O . ARG B 1 208 ? 184.543 208.569 261.369 1.00 96.26 208 ARG B O 1
ATOM 2665 N N . VAL B 1 209 ? 182.472 207.786 261.807 1.00 96.76 209 VAL B N 1
ATOM 2666 C CA . VAL B 1 209 ? 182.349 206.949 260.619 1.00 96.76 209 VAL B CA 1
ATOM 2667 C C . VAL B 1 209 ? 181.044 207.315 259.926 1.00 96.76 209 VAL B C 1
ATOM 2668 O O . VAL B 1 209 ? 180.373 208.275 260.321 1.00 96.76 209 VAL B O 1
ATOM 2672 N N . VAL B 1 210 ? 180.675 206.568 258.884 1.00 100.27 210 VAL B N 1
ATOM 2673 C CA . VAL B 1 210 ? 179.424 206.803 258.178 1.00 100.27 210 VAL B CA 1
ATOM 2674 C C . VAL B 1 210 ? 178.591 205.528 258.179 1.00 100.27 210 VAL B C 1
ATOM 2675 O O . VAL B 1 210 ? 179.101 204.418 258.350 1.00 100.27 210 VAL B O 1
ATOM 2679 N N . GLU B 1 211 ? 177.284 205.709 257.990 1.00 108.20 211 GLU B N 1
ATOM 2680 C CA . GLU B 1 211 ? 176.334 204.614 257.845 1.00 108.20 211 GLU B CA 1
ATOM 2681 C C . GLU B 1 211 ? 175.655 204.737 256.489 1.00 108.20 211 GLU B C 1
ATOM 2682 O O . GLU B 1 211 ? 175.084 205.785 256.168 1.00 108.20 211 GLU B O 1
ATOM 2688 N N . LEU B 1 212 ? 175.709 203.665 255.707 1.00 106.78 212 LEU B N 1
ATOM 2689 C CA . LEU B 1 212 ? 175.305 203.714 254.309 1.00 106.78 212 LEU B CA 1
ATOM 2690 C C . LEU B 1 212 ? 174.934 202.306 253.869 1.00 106.78 212 LEU B C 1
ATOM 2691 O O . LEU B 1 212 ? 175.011 201.351 254.645 1.00 106.78 212 LEU B O 1
ATOM 2696 N N . SER B 1 213 ? 174.529 202.192 252.610 1.00 115.42 213 SER B N 1
ATOM 2697 C CA . SER B 1 213 ? 174.186 200.898 252.037 1.00 115.42 213 SER B CA 1
ATOM 2698 C C . SER B 1 213 ? 174.951 200.651 250.743 1.00 115.42 213 SER B C 1
ATOM 2699 O O . SER B 1 213 ? 175.828 199.789 250.684 1.00 115.42 213 SER B O 1
ATOM 2702 N N . GLY C 2 4 ? 206.131 229.333 230.465 1.00 160.82 4 GLY C N 1
ATOM 2703 C CA . GLY C 2 4 ? 207.364 229.691 229.792 1.00 160.82 4 GLY C CA 1
ATOM 2704 C C . GLY C 2 4 ? 208.563 229.731 230.718 1.00 160.82 4 GLY C C 1
ATOM 2705 O O . GLY C 2 4 ? 209.705 229.786 230.260 1.00 160.82 4 GLY C O 1
ATOM 2706 N N . PHE C 2 5 ? 208.294 229.715 232.028 1.00 160.26 5 PHE C N 1
ATOM 2707 C CA . PHE C 2 5 ? 209.375 229.741 233.012 1.00 160.26 5 PHE C CA 1
ATOM 2708 C C . PHE C 2 5 ? 210.167 228.441 232.999 1.00 160.26 5 PHE C C 1
ATOM 2709 O O . PHE C 2 5 ? 211.395 228.452 233.140 1.00 160.26 5 PHE C O 1
ATOM 2717 N N . LEU C 2 6 ? 209.486 227.315 232.830 1.00 143.94 6 LEU C N 1
ATOM 2718 C CA . LEU C 2 6 ? 210.149 226.023 232.737 1.00 143.94 6 LEU C CA 1
ATOM 2719 C C . LEU C 2 6 ? 210.371 225.693 231.268 1.00 143.94 6 LEU C C 1
ATOM 2720 O O . LEU C 2 6 ? 209.447 225.800 230.456 1.00 143.94 6 LEU C O 1
ATOM 2725 N N . LEU C 2 7 ? 211.595 225.290 230.931 1.00 148.12 7 LEU C N 1
ATOM 2726 C CA . LEU C 2 7 ? 211.960 224.988 229.553 1.00 148.12 7 LEU C CA 1
ATOM 2727 C C . LEU C 2 7 ? 212.672 223.654 229.376 1.00 148.12 7 LEU C C 1
ATOM 2728 O O . LEU C 2 7 ? 212.686 223.134 228.254 1.00 148.12 7 LEU C O 1
ATOM 2733 N N . ASN C 2 8 ? 213.256 223.084 230.430 1.00 153.57 8 ASN C N 1
ATOM 2734 C CA . ASN C 2 8 ? 214.061 221.873 230.335 1.00 153.57 8 ASN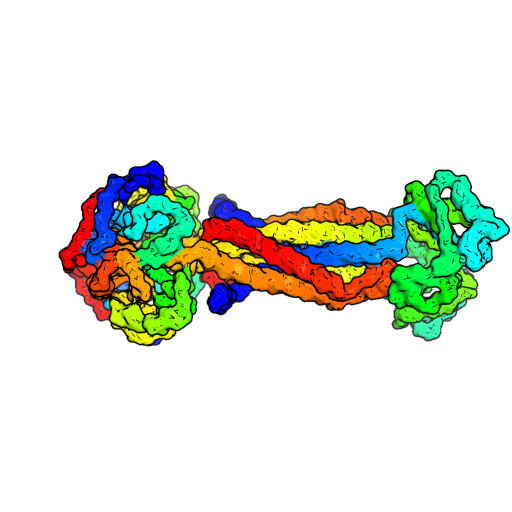 C CA 1
ATOM 2735 C C . ASN C 2 8 ? 213.289 220.628 230.758 1.00 153.57 8 ASN C C 1
ATOM 2736 O O . ASN C 2 8 ? 213.867 219.704 231.339 1.00 153.57 8 ASN C O 1
ATOM 2741 N N . GLU C 2 9 ? 211.987 220.587 230.479 1.00 132.67 9 GLU C N 1
ATOM 2742 C CA . GLU C 2 9 ? 211.146 219.466 230.868 1.00 132.67 9 GLU C CA 1
ATOM 2743 C C . GLU C 2 9 ? 210.636 218.655 229.690 1.00 132.67 9 GLU C C 1
ATOM 2744 O O . GLU C 2 9 ? 210.227 217.507 229.885 1.00 132.67 9 GLU C O 1
ATOM 2750 N N . VAL C 2 10 ? 210.655 219.213 228.479 1.00 129.10 10 VAL C N 1
ATOM 2751 C CA . VAL C 2 10 ? 210.277 218.434 227.308 1.00 129.10 10 VAL C CA 1
ATOM 2752 C C . VAL C 2 10 ? 211.395 217.502 226.876 1.00 129.10 10 VAL C C 1
ATOM 2753 O O . VAL C 2 10 ? 211.139 216.537 226.147 1.00 129.10 10 VAL C O 1
ATOM 2757 N N . LEU C 2 11 ? 212.624 217.751 227.326 1.00 138.25 11 LEU C N 1
ATOM 2758 C CA . LEU C 2 11 ? 213.751 216.873 227.046 1.00 138.25 11 LEU C CA 1
ATOM 2759 C C . LEU C 2 11 ? 213.690 215.574 227.834 1.00 138.25 11 LEU C C 1
ATOM 2760 O O . LEU C 2 11 ? 214.431 214.644 227.505 1.00 138.25 11 LEU C O 1
ATOM 2765 N N . THR C 2 12 ? 212.840 215.499 228.863 1.00 132.65 12 THR C N 1
ATOM 2766 C CA . THR C 2 12 ? 212.640 214.249 229.588 1.00 132.65 12 THR C CA 1
ATOM 2767 C C . THR C 2 12 ? 212.047 213.180 228.682 1.00 132.65 12 THR C C 1
ATOM 2768 O O . THR C 2 12 ? 212.438 212.009 228.754 1.00 132.65 12 THR C O 1
ATOM 2772 N N . GLY C 2 13 ? 211.125 213.574 227.801 1.00 132.11 13 GLY C N 1
ATOM 2773 C CA . GLY C 2 13 ? 210.584 212.630 226.837 1.00 132.11 13 GLY C CA 1
ATOM 2774 C C . GLY C 2 13 ? 211.618 212.153 225.835 1.00 132.11 13 GLY C C 1
ATOM 2775 O O . GLY C 2 13 ? 211.664 210.969 225.501 1.00 132.11 13 GLY C O 1
ATOM 2776 N N . PHE C 2 14 ? 212.485 213.061 225.376 1.00 141.02 14 PHE C N 1
ATOM 2777 C CA . PHE C 2 14 ? 213.558 212.679 224.462 1.00 141.02 14 PHE C CA 1
ATOM 2778 C C . PHE C 2 14 ? 214.561 211.754 225.136 1.00 141.02 14 PHE C C 1
ATOM 2779 O O . PHE C 2 14 ? 215.028 210.787 224.527 1.00 141.02 14 PHE C O 1
ATOM 2787 N N . ARG C 2 15 ? 214.894 212.021 226.398 1.00 142.34 15 ARG C N 1
ATOM 2788 C CA . ARG C 2 15 ? 215.798 211.120 227.103 1.00 142.34 15 ARG C CA 1
ATOM 2789 C C . ARG C 2 15 ? 215.128 209.789 227.419 1.00 142.34 15 ARG C C 1
ATOM 2790 O O . ARG C 2 15 ? 215.821 208.784 227.607 1.00 142.34 15 ARG C O 1
ATOM 2798 N N . ARG C 2 16 ? 213.791 209.758 227.488 1.00 137.94 16 ARG C N 1
ATOM 2799 C CA . ARG C 2 16 ? 213.103 208.475 227.602 1.00 137.94 16 ARG C CA 1
ATOM 2800 C C . ARG C 2 16 ? 213.202 207.675 226.311 1.00 137.94 16 ARG C C 1
ATOM 2801 O O . ARG C 2 16 ? 213.539 206.485 226.337 1.00 137.94 16 ARG C O 1
ATOM 2809 N N . ASN C 2 17 ? 212.907 208.298 225.168 1.00 137.69 17 ASN C N 1
ATOM 2810 C CA . ASN C 2 17 ? 213.030 207.571 223.900 1.00 137.69 17 ASN C CA 1
ATOM 2811 C C . ASN C 2 17 ? 213.625 208.409 222.762 1.00 137.69 17 ASN C C 1
ATOM 2812 O O . ASN C 2 17 ? 212.909 208.865 221.876 1.00 137.69 17 ASN C O 1
ATOM 2817 N N . VAL C 2 18 ? 214.959 208.515 222.743 1.00 150.80 18 VAL C N 1
ATOM 2818 C CA . VAL C 2 18 ? 215.665 208.859 221.505 1.00 150.80 18 VAL C CA 1
ATOM 2819 C C . VAL C 2 18 ? 215.350 207.849 220.411 1.00 150.80 18 VAL C C 1
ATOM 2820 O O . VAL C 2 18 ? 214.867 208.215 219.332 1.00 150.80 18 VAL C O 1
ATOM 2824 N N . THR C 2 19 ? 215.530 206.558 220.711 1.00 149.45 19 THR C N 1
ATOM 2825 C CA . THR C 2 19 ? 215.499 205.511 219.697 1.00 149.45 19 THR C CA 1
ATOM 2826 C C . THR C 2 19 ? 214.102 205.273 219.133 1.00 149.45 19 THR C C 1
ATOM 2827 O O . THR C 2 19 ? 213.973 204.714 218.041 1.00 149.45 19 THR C O 1
ATOM 2831 N N . MET C 2 20 ? 213.059 205.685 219.846 1.00 129.71 20 MET C N 1
ATOM 2832 C CA . MET C 2 20 ? 211.718 205.591 219.285 1.00 129.71 20 MET C CA 1
ATOM 2833 C C . MET C 2 20 ? 211.068 206.940 218.965 1.00 129.71 20 MET C C 1
ATOM 2834 O O . MET C 2 20 ? 210.259 206.992 218.039 1.00 129.71 20 MET C O 1
ATOM 2839 N N . THR C 2 21 ? 211.428 208.055 219.626 1.00 132.68 21 THR C N 1
ATOM 2840 C CA . THR C 2 21 ? 211.015 209.378 219.159 1.00 132.68 21 THR C CA 1
ATOM 2841 C C . THR C 2 21 ? 211.623 209.722 217.806 1.00 132.68 21 THR C C 1
ATOM 2842 O O . THR C 2 21 ? 210.968 210.406 217.007 1.00 132.68 21 THR C O 1
ATOM 2846 N N . ILE C 2 22 ? 212.791 209.150 217.471 1.00 129.04 22 ILE C N 1
ATOM 2847 C CA . ILE C 2 22 ? 213.483 209.470 216.224 1.00 129.04 22 ILE C CA 1
ATOM 2848 C C . ILE C 2 22 ? 212.707 209.007 214.994 1.00 129.04 22 ILE C C 1
ATOM 2849 O O . ILE C 2 22 ? 212.894 209.580 213.911 1.00 129.04 22 ILE C O 1
ATOM 2854 N N . ALA C 2 23 ? 211.741 208.094 215.161 1.00 110.22 23 ALA C N 1
ATOM 2855 C CA . ALA C 2 23 ? 211.004 207.417 214.098 1.00 110.22 23 ALA C CA 1
ATOM 2856 C C . ALA C 2 23 ? 210.199 208.345 213.205 1.00 110.22 23 ALA C C 1
ATOM 2857 O O . ALA C 2 23 ? 209.831 207.941 212.099 1.00 110.22 23 ALA C O 1
ATOM 2859 N N . MET C 2 24 ? 209.909 209.559 213.653 1.00 106.44 24 MET C N 1
ATOM 2860 C CA . MET C 2 24 ? 209.058 210.443 212.862 1.00 106.44 24 MET C CA 1
ATOM 2861 C C . MET C 2 24 ? 209.852 211.495 212.108 1.00 106.44 24 MET C C 1
ATOM 2862 O O . MET C 2 24 ? 209.473 211.893 211.007 1.00 106.44 24 MET C O 1
ATOM 2867 N N . ILE C 2 25 ? 210.956 211.944 212.688 1.00 110.58 25 ILE C N 1
ATOM 2868 C CA . ILE C 2 25 ? 211.729 213.022 212.068 1.00 110.58 25 ILE C CA 1
ATOM 2869 C C . ILE C 2 25 ? 212.126 212.653 210.643 1.00 110.58 25 ILE C C 1
ATOM 2870 O O . ILE C 2 25 ? 211.954 213.443 209.707 1.00 110.58 25 ILE C O 1
ATOM 2875 N N . LEU C 2 26 ? 212.603 211.429 210.446 1.00 102.94 26 LEU C N 1
ATOM 2876 C CA . LEU C 2 26 ? 212.968 210.996 209.106 1.00 102.94 26 LEU C CA 1
ATOM 2877 C C . LEU C 2 26 ? 211.768 210.535 208.291 1.00 102.94 26 LEU C C 1
ATOM 2878 O O . LEU C 2 26 ? 211.904 210.339 207.080 1.00 102.94 26 LEU C O 1
ATOM 2883 N N . THR C 2 27 ? 210.609 210.348 208.918 1.00 101.70 27 THR C N 1
ATOM 2884 C CA . THR C 2 27 ? 209.418 209.912 208.202 1.00 101.70 27 THR C CA 1
ATOM 2885 C C . THR C 2 27 ? 208.617 211.093 207.668 1.00 101.70 27 THR C C 1
ATOM 2886 O O . THR C 2 27 ? 208.151 211.062 206.527 1.00 101.70 27 THR C O 1
ATOM 2890 N N . THR C 2 28 ? 208.480 212.160 208.451 1.00 104.50 28 THR C N 1
ATOM 2891 C CA . THR C 2 28 ? 207.882 213.385 207.939 1.00 104.50 28 THR C CA 1
ATOM 2892 C C . THR C 2 28 ? 208.807 214.144 207.001 1.00 104.50 28 THR C C 1
ATOM 2893 O O . THR C 2 28 ? 208.353 215.102 206.362 1.00 104.50 28 THR C O 1
ATOM 2897 N N . ALA C 2 29 ? 210.082 213.745 206.919 1.00 100.03 29 ALA C N 1
ATOM 2898 C CA . ALA C 2 29 ? 211.026 214.401 206.024 1.00 100.03 29 ALA C CA 1
ATOM 2899 C C . ALA C 2 29 ? 210.617 214.232 204.569 1.00 100.03 29 ALA C C 1
ATOM 2900 O O . ALA C 2 29 ? 210.666 215.191 203.795 1.00 100.03 29 ALA C O 1
ATOM 2902 N N . ILE C 2 30 ? 210.164 213.036 204.187 1.00 88.32 30 ILE C N 1
ATOM 2903 C CA . ILE C 2 30 ? 209.695 212.850 202.819 1.00 88.32 30 ILE C CA 1
ATOM 2904 C C . ILE C 2 30 ? 208.344 213.527 202.623 1.00 88.32 30 ILE C C 1
ATOM 2905 O O . ILE C 2 30 ? 207.975 213.888 201.503 1.00 88.32 30 ILE C O 1
ATOM 2910 N N . SER C 2 31 ? 207.585 213.715 203.702 1.00 94.09 31 SER C N 1
ATOM 2911 C CA . SER C 2 31 ? 206.268 214.315 203.562 1.00 94.09 31 SER C CA 1
ATOM 2912 C C . SER C 2 31 ? 206.348 215.817 203.389 1.00 94.09 31 SER C C 1
ATOM 2913 O O . SER C 2 31 ? 205.450 216.407 202.784 1.00 94.09 31 SER C O 1
ATOM 2916 N N . VAL C 2 32 ? 207.392 216.449 203.908 1.00 93.91 32 VAL C N 1
ATOM 2917 C CA . VAL C 2 32 ? 207.532 217.889 203.760 1.00 93.91 32 VAL C CA 1
ATOM 2918 C C . VAL C 2 32 ? 208.560 218.257 202.688 1.00 93.91 32 VAL C C 1
ATOM 2919 O O . VAL C 2 32 ? 208.460 219.349 202.106 1.00 93.91 32 VAL C O 1
ATOM 2923 N N . GLY C 2 33 ? 209.493 217.363 202.348 1.00 87.01 33 GLY C N 1
ATOM 2924 C CA . GLY C 2 33 ? 210.454 217.665 201.308 1.00 87.01 33 GLY C CA 1
ATOM 2925 C C . GLY C 2 33 ? 209.986 217.340 199.907 1.00 87.01 33 GLY C C 1
ATOM 2926 O O . GLY C 2 33 ? 210.493 217.929 198.948 1.00 87.01 33 GLY C O 1
ATOM 2927 N N . LEU C 2 34 ? 209.034 216.417 199.756 1.00 77.73 34 LEU C N 1
ATOM 2928 C CA . LEU C 2 34 ? 208.483 216.177 198.427 1.00 77.73 34 LEU C CA 1
ATOM 2929 C C . LEU C 2 34 ? 207.625 217.347 197.971 1.00 77.73 34 LEU C C 1
ATOM 2930 O O . LEU C 2 34 ? 207.577 217.649 196.776 1.00 77.73 34 LEU C O 1
ATOM 2935 N N . PHE C 2 35 ? 206.953 218.026 198.906 1.00 85.65 35 PHE C N 1
ATOM 2936 C CA . PHE C 2 35 ? 206.301 219.289 198.571 1.00 85.65 35 PHE C CA 1
ATOM 2937 C C . PHE C 2 35 ? 207.315 220.340 198.149 1.00 85.65 35 PHE C C 1
ATOM 2938 O O . PHE C 2 35 ? 207.053 221.127 197.232 1.00 85.65 35 PHE C O 1
ATOM 2946 N N . GLY C 2 36 ? 208.477 220.366 198.805 1.00 84.90 36 GLY C N 1
ATOM 2947 C CA . GLY C 2 36 ? 209.525 221.290 198.401 1.00 84.90 36 GLY C CA 1
ATOM 2948 C C . GLY C 2 36 ? 210.065 220.991 197.016 1.00 84.90 36 GLY C C 1
ATOM 2949 O O . GLY C 2 36 ? 210.280 221.902 196.216 1.00 84.90 36 GLY C O 1
ATOM 2950 N N . GLY C 2 37 ? 210.255 219.708 196.706 1.00 74.96 37 GLY C N 1
ATOM 2951 C CA . GLY C 2 37 ? 210.691 219.331 195.371 1.00 74.96 37 GLY C CA 1
ATOM 2952 C C . GLY C 2 37 ? 209.643 219.607 194.309 1.00 74.96 37 GLY C C 1
ATOM 2953 O O . GLY C 2 37 ? 209.971 220.029 193.197 1.00 74.96 37 GLY C O 1
ATOM 2954 N N . GLY C 2 38 ? 208.371 219.380 194.641 1.00 77.59 38 GLY C N 1
ATOM 2955 C CA . GLY C 2 38 ? 207.301 219.660 193.701 1.00 77.59 38 GLY C CA 1
ATOM 2956 C C . GLY C 2 38 ? 207.114 221.141 193.442 1.00 77.59 38 GLY C C 1
ATOM 2957 O O . GLY C 2 38 ? 206.795 221.548 192.325 1.00 77.59 38 GLY C O 1
ATOM 2958 N N . MET C 2 39 ? 207.293 221.968 194.472 1.00 82.77 39 MET C N 1
ATOM 2959 C CA . MET C 2 39 ? 207.300 223.406 194.244 1.00 82.77 39 MET C CA 1
ATOM 2960 C C . MET C 2 39 ? 208.551 223.838 193.494 1.00 82.77 39 MET C C 1
ATOM 2961 O O . MET C 2 39 ? 208.499 224.784 192.700 1.00 82.77 39 MET C O 1
ATOM 2966 N N . LEU C 2 40 ? 209.666 223.137 193.707 1.00 77.27 40 LEU C N 1
ATOM 2967 C CA . LEU C 2 40 ? 210.923 223.488 193.061 1.00 77.27 40 LEU C CA 1
ATOM 2968 C C . LEU C 2 40 ? 210.876 223.232 191.559 1.00 77.27 40 LEU C C 1
ATOM 2969 O O . LEU C 2 40 ? 211.347 224.063 190.769 1.00 77.27 40 LEU C O 1
ATOM 2974 N N . VAL C 2 41 ? 210.313 222.092 191.145 1.00 73.36 41 VAL C N 1
ATOM 2975 C CA . VAL C 2 41 ? 210.252 221.794 189.715 1.00 73.36 41 VAL C CA 1
ATOM 2976 C C . VAL C 2 41 ? 209.266 222.718 189.006 1.00 73.36 41 VAL C C 1
ATOM 2977 O O . VAL C 2 41 ? 209.508 223.118 187.864 1.00 73.36 41 VAL C O 1
ATOM 2981 N N . VAL C 2 42 ? 208.171 223.101 189.668 1.00 75.29 42 VAL C N 1
ATOM 2982 C CA . VAL C 2 42 ? 207.247 224.069 189.083 1.00 75.29 42 VAL C CA 1
ATOM 2983 C C . VAL C 2 42 ? 207.901 225.443 188.991 1.00 75.29 42 VAL C C 1
ATOM 2984 O O . VAL C 2 42 ? 207.738 226.156 187.990 1.00 75.29 42 VAL C O 1
ATOM 2988 N N . ARG C 2 43 ? 208.686 225.813 190.009 1.00 86.17 43 ARG C N 1
ATOM 2989 C CA . ARG C 2 43 ? 209.383 227.096 190.002 1.00 86.17 43 ARG C CA 1
ATOM 2990 C C . ARG C 2 43 ? 210.420 227.162 188.887 1.00 86.17 43 ARG C C 1
ATOM 2991 O O . ARG C 2 43 ? 210.572 228.202 188.235 1.00 86.17 43 ARG C O 1
ATOM 2999 N N . LEU C 2 44 ? 211.132 226.061 188.639 1.00 79.80 44 LEU C N 1
ATOM 3000 C CA . LEU C 2 44 ? 212.095 226.082 187.544 1.00 79.80 44 LEU C CA 1
ATOM 3001 C C . LEU C 2 44 ? 211.413 225.944 186.186 1.00 79.80 44 LEU C C 1
ATOM 3002 O O . LEU C 2 44 ? 211.923 226.472 185.193 1.00 79.80 44 LEU C O 1
ATOM 3007 N N . ALA C 2 45 ? 210.267 225.258 186.122 1.00 71.76 45 ALA C N 1
ATOM 3008 C CA . ALA C 2 45 ? 209.526 225.152 184.868 1.00 71.76 45 ALA C CA 1
ATOM 3009 C C . ALA C 2 45 ? 208.962 226.500 184.440 1.00 71.76 45 ALA C C 1
ATOM 3010 O O . ALA C 2 45 ? 208.977 226.838 183.250 1.00 71.76 45 ALA C O 1
ATOM 3012 N N . ASP C 2 46 ? 208.469 227.285 185.401 1.00 82.45 46 ASP C N 1
ATOM 3013 C CA . ASP C 2 46 ? 207.912 228.594 185.076 1.00 82.45 46 ASP C CA 1
ATOM 3014 C C . ASP C 2 46 ? 208.998 229.565 184.634 1.00 82.45 46 ASP C C 1
ATOM 3015 O O . ASP C 2 46 ? 208.736 230.485 183.851 1.00 82.45 46 ASP C O 1
ATOM 3020 N N . SER C 2 47 ? 210.223 229.381 185.126 1.00 85.83 47 SER C N 1
ATOM 3021 C CA . SER C 2 47 ? 211.335 230.175 184.617 1.00 85.83 47 SER C CA 1
ATOM 3022 C C . SER C 2 47 ? 211.801 229.675 183.256 1.00 85.83 47 SER C C 1
ATOM 3023 O O . SER C 2 47 ? 212.210 230.477 182.411 1.00 85.83 47 SER C O 1
ATOM 3026 N N . SER C 2 48 ? 211.744 228.362 183.024 1.00 79.86 48 SER C N 1
ATOM 3027 C CA . SER C 2 48 ? 212.206 227.809 181.759 1.00 79.86 48 SER C CA 1
ATOM 3028 C C . SER C 2 48 ? 211.225 228.048 180.625 1.00 79.86 48 SER C C 1
ATOM 3029 O O . SER C 2 48 ? 211.620 227.966 179.458 1.00 79.86 48 SER C O 1
ATOM 3032 N N . ARG C 2 49 ? 209.959 228.335 180.936 1.00 83.21 49 ARG C N 1
ATOM 3033 C CA . ARG C 2 49 ? 208.969 228.594 179.894 1.00 83.21 49 ARG C CA 1
ATOM 3034 C C . ARG C 2 49 ? 209.217 229.891 179.132 1.00 83.21 49 ARG C C 1
ATOM 3035 O O . ARG C 2 49 ? 208.624 230.080 178.066 1.00 83.21 49 ARG C O 1
ATOM 3043 N N . ALA C 2 50 ? 210.063 230.783 179.649 1.00 92.54 50 ALA C N 1
ATOM 3044 C CA . ALA C 2 50 ? 210.297 232.057 178.979 1.00 92.54 50 ALA C CA 1
ATOM 3045 C C . ALA C 2 50 ? 211.145 231.888 177.724 1.00 92.54 50 ALA C C 1
ATOM 3046 O O . ALA C 2 50 ? 210.916 232.575 176.722 1.00 92.54 50 ALA C O 1
ATOM 3048 N N . ILE C 2 51 ? 212.127 230.984 177.753 1.00 95.99 51 ILE C N 1
ATOM 3049 C CA . ILE C 2 51 ? 213.050 230.883 176.627 1.00 95.99 51 ILE C CA 1
ATOM 3050 C C . ILE C 2 51 ? 212.445 230.157 175.435 1.00 95.99 51 ILE C C 1
ATOM 3051 O O . ILE C 2 51 ? 212.980 230.256 174.326 1.00 95.99 51 ILE C O 1
ATOM 3056 N N . TYR C 2 52 ? 211.345 229.440 175.623 1.00 95.31 52 TYR C N 1
ATOM 3057 C CA . TYR C 2 52 ? 210.708 228.727 174.531 1.00 95.31 52 TYR C CA 1
ATOM 3058 C C . TYR C 2 52 ? 209.640 229.613 173.898 1.00 95.31 52 TYR C C 1
ATOM 3059 O O . TYR C 2 52 ? 209.554 230.815 174.161 1.00 95.31 52 TYR C O 1
ATOM 3068 N N . LEU C 2 53 ? 208.816 229.019 173.051 1.00 106.96 53 LEU C N 1
ATOM 3069 C CA . LEU C 2 53 ? 207.644 229.664 172.490 1.00 106.96 53 LEU C CA 1
ATOM 3070 C C . LEU C 2 53 ? 206.399 228.992 173.056 1.00 106.96 53 LEU C C 1
ATOM 3071 O O . LEU C 2 53 ? 206.476 228.032 173.827 1.00 106.96 53 LEU C O 1
ATOM 3076 N N . ASP C 2 54 ? 205.236 229.482 172.642 1.00 120.21 54 ASP C N 1
ATOM 3077 C CA . ASP C 2 54 ? 203.978 228.926 173.132 1.00 120.21 54 ASP C CA 1
ATOM 3078 C C . ASP C 2 54 ? 203.616 227.608 172.468 1.00 120.21 54 ASP C C 1
ATOM 3079 O O . ASP C 2 54 ? 204.491 226.867 172.020 1.00 120.21 54 ASP C O 1
ATOM 3084 N N . ARG C 2 55 ? 202.323 227.317 172.400 1.00 130.09 55 ARG C N 1
ATOM 3085 C CA . ARG C 2 55 ? 201.860 226.067 171.798 1.00 130.09 55 ARG C CA 1
ATOM 3086 C C . ARG C 2 55 ? 201.903 226.107 170.273 1.00 130.09 55 ARG C C 1
ATOM 3087 O O . ARG C 2 55 ? 202.316 225.133 169.634 1.00 130.09 55 ARG C O 1
ATOM 3095 N N . VAL C 2 56 ? 201.481 227.214 169.668 1.00 127.44 56 VAL C N 1
ATOM 3096 C CA . VAL C 2 56 ? 201.492 227.375 168.216 1.00 127.44 56 VAL C CA 1
ATOM 3097 C C . VAL C 2 56 ? 202.307 228.617 167.840 1.00 127.44 56 VAL C C 1
ATOM 3098 O O . VAL C 2 56 ? 201.925 229.753 168.147 1.00 127.44 56 VAL C O 1
ATOM 3102 N N . GLU C 2 57 ? 203.447 228.394 167.189 1.00 127.55 57 GLU C N 1
ATOM 3103 C CA . GLU C 2 57 ? 204.324 229.494 166.808 1.00 127.55 57 GLU C CA 1
ATOM 3104 C C . GLU C 2 57 ? 205.241 229.040 165.681 1.00 127.55 57 GLU C C 1
ATOM 3105 O O . GLU C 2 57 ? 205.547 227.854 165.541 1.00 127.55 57 GLU C O 1
ATOM 3111 N N . SER C 2 58 ? 205.667 230.010 164.875 1.00 123.55 58 SER C N 1
ATOM 3112 C CA . SER C 2 58 ? 206.623 229.788 163.803 1.00 123.55 58 SER C CA 1
ATOM 3113 C C . SER C 2 58 ? 207.661 230.897 163.833 1.00 123.55 58 SER C C 1
ATOM 3114 O O . SER C 2 58 ? 207.428 231.969 164.395 1.00 123.55 58 SER C O 1
ATOM 3117 N N . GLN C 2 59 ? 208.816 230.627 163.235 1.00 117.36 59 GLN C N 1
ATOM 3118 C CA . GLN C 2 59 ? 209.881 231.609 163.110 1.00 117.36 59 GLN C CA 1
ATOM 3119 C C . GLN C 2 59 ? 210.310 231.698 161.655 1.00 117.36 59 GLN C C 1
ATOM 3120 O O . GLN C 2 59 ? 210.428 230.678 160.971 1.00 117.36 59 GLN C O 1
ATOM 3122 N N . VAL C 2 60 ? 210.545 232.921 161.185 1.00 118.46 60 VAL C N 1
ATOM 3123 C CA . VAL C 2 60 ? 210.905 233.181 159.796 1.00 118.46 60 VAL C CA 1
ATOM 3124 C C . VAL C 2 60 ? 212.298 233.797 159.795 1.00 118.46 60 VAL C C 1
ATOM 3125 O O . VAL C 2 60 ? 212.452 235.007 159.994 1.00 118.46 60 VAL C O 1
ATOM 3127 N N . PHE C 2 61 ? 213.317 232.969 159.566 1.00 126.10 61 PHE C N 1
ATOM 3128 C CA . PHE C 2 61 ? 214.704 233.409 159.497 1.00 126.10 61 PHE C CA 1
ATOM 3129 C C . PHE C 2 61 ? 215.319 233.154 158.125 1.00 126.10 61 PHE C C 1
ATOM 3130 O O . PHE C 2 61 ? 216.546 233.073 158.006 1.00 126.10 61 PHE C O 1
ATOM 3138 N N . LEU C 2 62 ? 214.488 233.006 157.090 1.00 124.59 62 LEU C N 1
ATOM 3139 C CA . LEU C 2 62 ? 215.001 232.691 155.760 1.00 124.59 62 LEU C CA 1
ATOM 3140 C C . LEU C 2 62 ? 215.702 233.892 155.138 1.00 124.59 62 LEU C C 1
ATOM 3141 O O . LEU C 2 62 ? 216.801 233.765 154.585 1.00 124.59 62 LEU C O 1
ATOM 3143 N N . THR C 2 63 ? 215.089 235.068 155.228 1.00 125.69 63 THR C N 1
ATOM 3144 C CA . THR C 2 63 ? 215.652 236.297 154.687 1.00 125.69 63 THR C CA 1
ATOM 3145 C C . THR C 2 63 ? 215.958 237.254 155.829 1.00 125.69 63 THR C C 1
ATOM 3146 O O . THR C 2 63 ? 215.121 237.462 156.714 1.00 125.69 63 THR C O 1
ATOM 3150 N N . GLU C 2 64 ? 217.162 237.823 155.811 1.00 135.60 64 GLU C N 1
ATOM 3151 C CA . GLU C 2 64 ? 217.582 238.787 156.820 1.00 135.60 64 GLU C CA 1
ATOM 3152 C C . GLU C 2 64 ? 218.214 240.045 156.248 1.00 135.60 64 GLU C C 1
ATOM 3153 O O . GLU C 2 64 ? 218.245 241.064 156.948 1.00 135.60 64 GLU C O 1
ATOM 3155 N N . ASP C 2 65 ? 218.721 240.015 155.013 1.00 136.69 65 ASP C N 1
ATOM 3156 C CA . ASP C 2 65 ? 219.304 241.215 154.426 1.00 136.69 65 ASP C CA 1
ATOM 3157 C C . ASP C 2 65 ? 218.235 242.227 154.041 1.00 136.69 65 ASP C C 1
ATOM 3158 O O . ASP C 2 65 ? 218.518 243.427 153.964 1.00 136.69 65 ASP C O 1
ATOM 3160 N N . VAL C 2 66 ? 217.005 241.766 153.801 1.00 143.63 66 VAL C N 1
ATOM 3161 C CA . VAL C 2 66 ? 215.921 242.686 153.473 1.00 143.63 66 VAL C CA 1
ATOM 3162 C C . VAL C 2 66 ? 215.439 243.402 154.731 1.00 143.63 66 VAL C C 1
ATOM 3163 O O . VAL C 2 66 ? 214.861 244.495 154.661 1.00 143.63 66 VAL C O 1
ATOM 3167 N N . SER C 2 67 ? 215.691 242.816 155.905 1.00 147.75 67 SER C N 1
ATOM 3168 C CA . SER C 2 67 ? 215.397 243.512 157.152 1.00 147.75 67 SER C CA 1
ATOM 3169 C C . SER C 2 67 ? 216.380 244.652 157.382 1.00 147.75 67 SER C C 1
ATOM 3170 O O . SER C 2 67 ? 215.969 245.769 157.727 1.00 147.75 67 SER C O 1
ATOM 3173 N N . ALA C 2 68 ? 217.677 244.380 157.176 1.00 156.12 68 ALA C N 1
ATOM 3174 C CA . ALA C 2 68 ? 218.796 245.329 157.284 1.00 156.12 68 ALA C CA 1
ATOM 3175 C C . ALA C 2 68 ? 218.808 245.922 158.689 1.00 156.12 68 ALA C C 1
ATOM 3176 O O . ALA C 2 68 ? 218.973 245.161 159.658 1.00 156.12 68 ALA C O 1
ATOM 3178 N N . ASN C 2 69 ? 218.642 247.232 158.856 1.00 158.75 69 ASN C N 1
ATOM 3179 C CA . ASN C 2 69 ? 218.550 247.846 160.171 1.00 158.75 69 ASN C CA 1
ATOM 3180 C C . ASN C 2 69 ? 217.259 248.625 160.368 1.00 158.75 69 ASN C C 1
ATOM 3181 O O . ASN C 2 69 ? 217.080 249.239 161.427 1.00 158.75 69 ASN C O 1
ATOM 3183 N N . ASP C 2 70 ? 216.363 248.624 159.385 1.00 154.34 70 ASP C N 1
ATOM 3184 C CA . ASP C 2 70 ? 215.101 249.337 159.517 1.00 154.34 70 ASP C CA 1
ATOM 3185 C C . ASP C 2 70 ? 214.168 248.600 160.468 1.00 154.34 70 ASP C C 1
ATOM 3186 O O . ASP C 2 70 ? 214.130 247.367 160.498 1.00 154.34 70 ASP C O 1
ATOM 3188 N N . SER C 2 71 ? 213.413 249.368 161.255 1.00 145.64 71 SER C N 1
ATOM 3189 C CA . SER C 2 71 ? 212.488 248.768 162.211 1.00 145.64 71 SER C CA 1
ATOM 3190 C C . SER C 2 71 ? 211.258 248.217 161.503 1.00 145.64 71 SER C C 1
ATOM 3191 O O . SER C 2 71 ? 211.009 247.006 161.514 1.00 145.64 71 SER C O 1
ATOM 3194 N N . SER C 2 72 ? 210.484 249.093 160.871 1.00 147.65 72 SER C N 1
ATOM 3195 C CA . SER C 2 72 ? 209.297 248.666 160.146 1.00 147.65 72 SER C CA 1
ATOM 3196 C C . SER C 2 72 ? 209.701 248.038 158.820 1.00 147.65 72 SER C C 1
ATOM 3197 O O . SER C 2 72 ? 210.522 248.593 158.084 1.00 147.65 72 SER C O 1
ATOM 3200 N N . CYS C 2 73 ? 209.124 246.876 158.519 1.00 149.32 73 CYS C N 1
ATOM 3201 C CA . CYS C 2 73 ? 209.398 246.184 157.260 1.00 149.32 73 CYS C CA 1
ATOM 3202 C C . CYS C 2 73 ? 208.482 246.739 156.170 1.00 149.32 73 CYS C C 1
ATOM 3203 O O . CYS C 2 73 ? 207.525 246.108 155.722 1.00 149.32 73 CYS C O 1
ATOM 3205 N N . ASP C 2 74 ? 208.796 247.969 155.757 1.00 150.80 74 ASP C N 1
ATOM 3206 C CA . ASP C 2 74 ? 208.070 248.644 154.690 1.00 150.80 74 ASP C CA 1
ATOM 3207 C C . ASP C 2 74 ? 209.032 249.304 153.712 1.00 150.80 74 ASP C C 1
ATOM 3208 O O . ASP C 2 74 ? 208.691 250.312 153.082 1.00 150.80 74 ASP C O 1
ATOM 3210 N N . THR C 2 75 ? 210.233 248.751 153.575 1.00 153.86 75 THR C N 1
ATOM 3211 C CA . THR C 2 75 ? 211.282 249.312 152.728 1.00 153.86 75 THR C CA 1
ATOM 3212 C C . THR C 2 75 ? 211.449 248.406 151.512 1.00 153.86 75 THR C C 1
ATOM 3213 O O . THR C 2 75 ? 212.086 247.351 151.604 1.00 153.86 75 THR C O 1
ATOM 3217 N N . THR C 2 76 ? 210.878 248.842 150.381 1.00 159.72 76 THR C N 1
ATOM 3218 C CA . THR C 2 76 ? 210.898 248.160 149.086 1.00 159.72 76 THR C CA 1
ATOM 3219 C C . THR C 2 76 ? 210.382 246.729 149.179 1.00 159.72 76 THR C C 1
ATOM 3220 O O . THR C 2 76 ? 209.172 246.503 149.290 1.00 159.72 76 THR C O 1
ATOM 3222 N N . ALA C 2 77 ? 211.293 245.755 149.137 1.00 154.49 77 ALA C N 1
ATOM 3223 C CA . ALA C 2 77 ? 210.893 244.357 149.213 1.00 154.49 77 ALA C CA 1
ATOM 3224 C C . ALA C 2 77 ? 210.479 243.946 150.618 1.00 154.49 77 ALA C C 1
ATOM 3225 O O . ALA C 2 77 ? 209.784 242.936 150.769 1.00 154.49 77 ALA C O 1
ATOM 3227 N N . CYS C 2 78 ? 210.886 244.701 151.644 1.00 147.60 78 CYS C N 1
ATOM 3228 C CA . CYS C 2 78 ? 210.488 244.378 153.011 1.00 147.60 78 CYS C CA 1
ATOM 3229 C C . CYS C 2 78 ? 208.993 244.581 153.210 1.00 147.60 78 CYS C C 1
ATOM 3230 O O . CYS C 2 78 ? 208.367 243.870 154.005 1.00 147.60 78 CYS C O 1
ATOM 3232 N N . LYS C 2 79 ? 208.406 245.534 152.478 1.00 149.73 79 LYS C N 1
ATOM 3233 C CA . LYS C 2 79 ? 206.956 245.708 152.486 1.00 149.73 79 LYS C CA 1
ATOM 3234 C C . LYS C 2 79 ? 206.250 244.479 151.931 1.00 149.73 79 LYS C C 1
ATOM 3235 O O . LYS C 2 79 ? 205.250 244.024 152.497 1.00 149.73 79 LYS C O 1
ATOM 3237 N N . ALA C 2 80 ? 206.777 243.910 150.843 1.00 146.49 80 ALA C N 1
ATOM 3238 C CA . ALA C 2 80 ? 206.190 242.701 150.271 1.00 146.49 80 ALA C CA 1
ATOM 3239 C C . ALA C 2 80 ? 206.381 241.498 151.188 1.00 146.49 80 ALA C C 1
ATOM 3240 O O . ALA C 2 80 ? 205.466 240.681 151.349 1.00 146.49 80 ALA C O 1
ATOM 3242 N N . LEU C 2 81 ? 207.562 241.381 151.803 1.00 143.00 81 LEU C N 1
ATOM 3243 C CA . LEU C 2 81 ? 207.832 240.256 152.696 1.00 143.00 81 LEU C CA 1
ATOM 3244 C C . LEU C 2 81 ? 207.009 240.339 153.977 1.00 143.00 81 LEU C C 1
ATOM 3245 O O . LEU C 2 81 ? 206.647 239.306 154.550 1.00 143.00 81 LEU C O 1
ATOM 3250 N N . ARG C 2 82 ? 206.708 241.549 154.451 1.00 148.16 82 ARG C N 1
ATOM 3251 C CA . ARG C 2 82 ? 205.814 241.670 155.595 1.00 148.16 82 ARG C CA 1
ATOM 3252 C C . ARG C 2 82 ? 204.355 241.490 155.194 1.00 148.16 82 ARG C C 1
ATOM 3253 O O . ARG C 2 82 ? 203.567 240.944 155.974 1.00 148.16 82 ARG C O 1
ATOM 3261 N N . GLU C 2 83 ? 203.982 241.917 153.985 1.00 147.72 83 GLU C N 1
ATOM 3262 C CA . GLU C 2 83 ? 202.593 241.815 153.558 1.00 147.72 83 GLU C CA 1
ATOM 3263 C C . GLU C 2 83 ? 202.208 240.386 153.199 1.00 147.72 83 GLU C C 1
ATOM 3264 O O . GLU C 2 83 ? 201.037 240.013 153.331 1.00 147.72 83 GLU C O 1
ATOM 3266 N N . LYS C 2 84 ? 203.167 239.573 152.753 1.00 142.50 84 LYS C N 1
ATOM 3267 C CA . LYS C 2 84 ? 202.861 238.206 152.350 1.00 142.50 84 LYS C CA 1
ATOM 3268 C C . LYS C 2 84 ? 202.610 237.271 153.525 1.00 142.50 84 LYS C C 1
ATOM 3269 O O . LYS C 2 84 ? 202.161 236.140 153.304 1.00 142.50 84 LYS C O 1
ATOM 3275 N N . ILE C 2 85 ? 202.902 237.700 154.756 1.00 140.61 85 ILE C N 1
ATOM 3276 C CA . ILE C 2 85 ? 202.712 236.830 155.912 1.00 140.61 85 ILE C CA 1
ATOM 3277 C C . ILE C 2 85 ? 201.228 236.630 156.200 1.00 140.61 85 ILE C C 1
ATOM 3278 O O . ILE C 2 85 ? 200.773 235.502 156.424 1.00 140.61 85 ILE C O 1
ATOM 3283 N N . GLU C 2 86 ? 200.448 237.709 156.179 1.00 146.09 86 GLU C N 1
ATOM 3284 C CA . GLU C 2 86 ? 199.030 237.637 156.503 1.00 146.09 86 GLU C CA 1
ATOM 3285 C C . GLU C 2 86 ? 198.163 237.296 155.301 1.00 146.09 86 GLU C C 1
ATOM 3286 O O . GLU C 2 86 ? 196.935 237.263 155.434 1.00 146.09 86 GLU C O 1
ATOM 3292 N N . THR C 2 87 ? 198.768 237.058 154.134 1.00 145.35 87 THR C N 1
ATOM 3293 C CA . THR C 2 87 ? 197.996 236.649 152.967 1.00 145.35 87 THR C CA 1
ATOM 3294 C C . THR C 2 87 ? 197.406 235.258 153.144 1.00 145.35 87 THR C C 1
ATOM 3295 O O . THR C 2 87 ? 196.325 234.971 152.618 1.00 145.35 87 THR C O 1
ATOM 3299 N N . ARG C 2 88 ? 198.094 234.390 153.879 1.00 134.87 88 ARG C N 1
ATOM 3300 C CA . ARG C 2 88 ? 197.602 233.047 154.129 1.00 134.87 88 ARG C CA 1
ATOM 3301 C C . ARG C 2 88 ? 196.450 233.071 155.128 1.00 134.87 88 ARG C C 1
ATOM 3302 O O . ARG C 2 88 ? 196.335 233.966 155.970 1.00 134.87 88 ARG C O 1
ATOM 3310 N N . SER C 2 89 ? 195.583 232.070 155.019 1.00 142.15 89 SER C N 1
ATOM 3311 C CA . SER C 2 89 ? 194.376 231.995 155.829 1.00 142.15 89 SER C CA 1
ATOM 3312 C C . SER C 2 89 ? 194.555 231.185 157.105 1.00 142.15 89 SER C C 1
ATOM 3313 O O . SER C 2 89 ? 193.623 231.121 157.913 1.00 142.15 89 SER C O 1
ATOM 3316 N N . ASP C 2 90 ? 195.717 230.569 157.314 1.00 142.57 90 ASP C N 1
ATOM 3317 C CA . ASP C 2 90 ? 195.959 229.744 158.490 1.00 142.57 90 ASP C CA 1
ATOM 3318 C C . ASP C 2 90 ? 196.820 230.464 159.524 1.00 142.57 90 ASP C C 1
ATOM 3319 O O . ASP C 2 90 ? 197.595 229.834 160.245 1.00 142.57 90 ASP C O 1
ATOM 3324 N N . VAL C 2 91 ? 196.696 231.788 159.600 1.00 143.46 91 VAL C N 1
ATOM 3325 C CA . VAL C 2 91 ? 197.410 232.596 160.577 1.00 143.46 91 VAL C CA 1
ATOM 3326 C C . VAL C 2 91 ? 196.392 233.448 161.319 1.00 143.46 91 VAL C C 1
ATOM 3327 O O . VAL C 2 91 ? 195.233 233.564 160.916 1.00 143.46 91 VAL C O 1
ATOM 3331 N N . LYS C 2 92 ? 196.834 234.038 162.427 1.00 140.53 92 LYS C N 1
ATOM 3332 C CA . LYS C 2 92 ? 196.002 234.965 163.182 1.00 140.53 92 LYS C CA 1
ATOM 3333 C C . LYS C 2 92 ? 196.537 236.388 163.185 1.00 140.53 92 LYS C C 1
ATOM 3334 O O . LYS C 2 92 ? 195.811 237.318 162.822 1.00 140.53 92 LYS C O 1
ATOM 3340 N N . ALA C 2 93 ? 197.788 236.593 163.588 1.00 136.76 93 ALA C N 1
ATOM 3341 C CA . ALA C 2 93 ? 198.341 237.935 163.668 1.00 136.76 93 ALA C CA 1
ATOM 3342 C C . ALA C 2 93 ? 199.797 237.917 163.233 1.00 136.76 93 ALA C C 1
ATOM 3343 O O . ALA C 2 93 ? 200.483 236.897 163.322 1.00 136.76 93 ALA C O 1
ATOM 3345 N N . VAL C 2 94 ? 200.263 239.073 162.773 1.00 131.77 94 VAL C N 1
ATOM 3346 C CA . VAL C 2 94 ? 201.623 239.232 162.279 1.00 131.77 94 VAL C CA 1
ATOM 3347 C C . VAL C 2 94 ? 202.361 240.210 163.182 1.00 131.77 94 VAL C C 1
ATOM 3348 O O . VAL C 2 94 ? 201.756 241.086 163.811 1.00 131.77 94 VAL C O 1
ATOM 3352 N N . ARG C 2 95 ? 203.679 240.036 163.260 1.00 131.44 95 ARG C N 1
ATOM 3353 C CA . ARG C 2 95 ? 204.527 240.889 164.080 1.00 131.44 95 ARG C CA 1
ATOM 3354 C C . ARG C 2 95 ? 205.963 240.751 163.604 1.00 131.44 95 ARG C C 1
ATOM 3355 O O . ARG C 2 95 ? 206.315 239.808 162.891 1.00 131.44 95 ARG C O 1
ATOM 3363 N N . PHE C 2 96 ? 206.790 241.707 164.016 1.00 139.50 96 PHE C N 1
ATOM 3364 C CA . PHE C 2 96 ? 208.187 241.740 163.614 1.00 139.50 96 PHE C CA 1
ATOM 3365 C C . PHE C 2 96 ? 209.008 242.383 164.719 1.00 139.50 96 PHE C C 1
ATOM 3366 O O . PHE C 2 96 ? 208.487 243.109 165.568 1.00 139.50 96 PHE C O 1
ATOM 3374 N N . LEU C 2 97 ? 210.307 242.104 164.696 1.00 136.21 97 LEU C N 1
ATOM 3375 C CA . LEU C 2 97 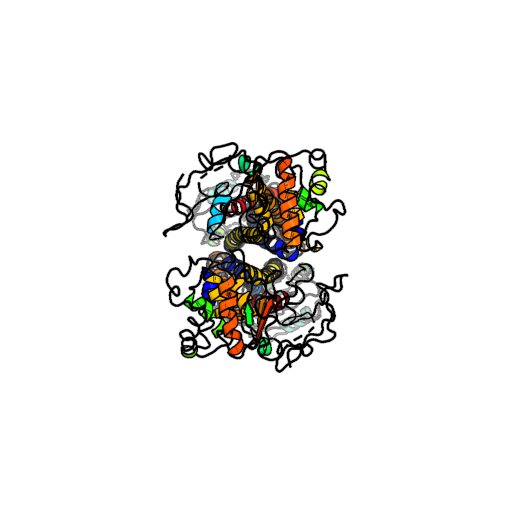? 211.248 242.696 165.632 1.00 136.21 97 LEU C CA 1
ATOM 3376 C C . LEU C 2 97 ? 212.366 243.373 164.857 1.00 136.21 97 LEU C C 1
ATOM 3377 O O . LEU C 2 97 ? 212.772 242.913 163.788 1.00 136.21 97 LEU C O 1
ATOM 3382 N N . ASN C 2 98 ? 212.856 244.473 165.410 1.00 149.55 98 ASN C N 1
ATOM 3383 C CA . ASN C 2 98 ? 213.879 245.271 164.757 1.00 149.55 98 ASN C CA 1
ATOM 3384 C C . ASN C 2 98 ? 215.269 244.700 165.042 1.00 149.55 98 ASN C C 1
ATOM 3385 O O . ASN C 2 98 ? 215.420 243.632 165.642 1.00 149.55 98 ASN C O 1
ATOM 3390 N N . ARG C 2 99 ? 216.304 245.421 164.605 1.00 154.70 99 ARG C N 1
ATOM 3391 C CA . ARG C 2 99 ? 217.675 244.998 164.868 1.00 154.70 99 ARG C CA 1
ATOM 3392 C C . ARG C 2 99 ? 218.045 245.200 166.332 1.00 154.70 99 ARG C C 1
ATOM 3393 O O . ARG C 2 99 ? 218.936 244.514 166.848 1.00 154.70 99 ARG C O 1
ATOM 3401 N N . GLN C 2 100 ? 217.368 246.129 167.014 1.00 157.33 100 GLN C N 1
ATOM 3402 C CA . GLN C 2 100 ? 217.610 246.347 168.436 1.00 157.33 100 GLN C CA 1
ATOM 3403 C C . GLN C 2 100 ? 217.128 245.165 169.266 1.00 157.33 100 GLN C C 1
ATOM 3404 O O . GLN C 2 100 ? 217.710 244.869 170.314 1.00 157.33 100 GLN C O 1
ATOM 3410 N N . GLN C 2 101 ? 216.087 244.472 168.812 1.00 151.20 101 GLN C N 1
ATOM 3411 C CA . GLN C 2 101 ? 215.581 243.286 169.503 1.00 151.20 101 GLN C CA 1
ATOM 3412 C C . GLN C 2 101 ? 216.301 242.023 169.033 1.00 151.20 101 GLN C C 1
ATOM 3413 O O . GLN C 2 101 ? 215.695 241.054 168.580 1.00 151.20 101 GLN C O 1
ATOM 3419 N N . ALA C 2 102 ? 217.629 242.043 169.131 1.00 155.26 102 ALA C N 1
ATOM 3420 C CA . ALA C 2 102 ? 218.464 240.920 168.730 1.00 155.26 102 ALA C CA 1
ATOM 3421 C C . ALA C 2 102 ? 219.535 240.556 169.744 1.00 155.26 102 ALA C C 1
ATOM 3422 O O . ALA C 2 102 ? 220.006 239.413 169.727 1.00 155.26 102 ALA C O 1
ATOM 3424 N N . TYR C 2 103 ? 219.936 241.472 170.616 1.00 162.75 103 TYR C N 1
ATOM 3425 C CA . TYR C 2 103 ? 220.927 241.206 171.648 1.00 162.75 103 TYR C CA 1
ATOM 3426 C C . TYR C 2 103 ? 220.387 241.400 173.054 1.00 162.75 103 TYR C C 1
ATOM 3427 O O . TYR C 2 103 ? 220.876 240.762 173.988 1.00 162.75 103 TYR C O 1
ATOM 3429 N N . ASP C 2 104 ? 219.395 242.276 173.230 1.00 162.08 104 ASP C N 1
ATOM 3430 C CA . ASP C 2 104 ? 218.791 242.462 174.546 1.00 162.08 104 ASP C CA 1
ATOM 3431 C C . ASP C 2 104 ? 217.949 241.254 174.940 1.00 162.08 104 ASP C C 1
ATOM 3432 O O . ASP C 2 104 ? 218.002 240.797 176.087 1.00 162.08 104 ASP C O 1
ATOM 3437 N N . ASP C 2 105 ? 217.170 240.723 173.996 1.00 157.90 105 ASP C N 1
ATOM 3438 C CA . ASP C 2 105 ? 216.389 239.520 174.246 1.00 157.90 105 ASP C CA 1
ATOM 3439 C C . ASP C 2 105 ? 217.260 238.277 174.330 1.00 157.90 105 ASP C C 1
ATOM 3440 O O . ASP C 2 105 ? 216.849 237.288 174.943 1.00 157.90 105 ASP C O 1
ATOM 3445 N N . ALA C 2 106 ? 218.446 238.305 173.730 1.00 164.17 106 ALA C N 1
ATOM 3446 C CA . ALA C 2 106 ? 219.403 237.214 173.838 1.00 164.17 106 ALA C CA 1
ATOM 3447 C C . ALA C 2 106 ? 220.298 237.340 175.062 1.00 164.17 106 ALA C C 1
ATOM 3448 O O . ALA C 2 106 ? 221.180 236.498 175.258 1.00 164.17 106 ALA C O 1
ATOM 3450 N N . ILE C 2 107 ? 220.108 238.376 175.874 1.00 165.62 107 ILE C N 1
ATOM 3451 C CA . ILE C 2 107 ? 220.840 238.558 177.119 1.00 165.62 107 ILE C CA 1
ATOM 3452 C C . ILE C 2 107 ? 219.905 238.503 178.321 1.00 165.62 107 ILE C C 1
ATOM 3453 O O . ILE C 2 107 ? 220.251 237.947 179.364 1.00 165.62 107 ILE C O 1
ATOM 3455 N N . ARG C 2 108 ? 218.713 239.095 178.194 1.00 158.53 108 ARG C N 1
ATOM 3456 C CA . ARG C 2 108 ? 217.747 239.057 179.286 1.00 158.53 108 ARG C CA 1
ATOM 3457 C C . ARG C 2 108 ? 217.175 237.658 179.466 1.00 158.53 108 ARG C C 1
ATOM 3458 O O . ARG C 2 108 ? 217.075 237.160 180.593 1.00 158.53 108 ARG C O 1
ATOM 3460 N N . LYS C 2 109 ? 216.798 237.005 178.367 1.00 144.98 109 LYS C N 1
ATOM 3461 C CA . LYS C 2 109 ? 216.315 235.634 178.448 1.00 144.98 109 LYS C CA 1
ATOM 3462 C C . LYS C 2 109 ? 217.443 234.629 178.631 1.00 144.98 109 LYS C C 1
ATOM 3463 O O . LYS C 2 109 ? 217.188 233.514 179.097 1.00 144.98 109 LYS C O 1
ATOM 3465 N N . PHE C 2 110 ? 218.679 234.996 178.286 1.00 149.17 110 PHE C N 1
ATOM 3466 C CA . PHE C 2 110 ? 219.833 234.104 178.385 1.00 149.17 110 PHE C CA 1
ATOM 3467 C C . PHE C 2 110 ? 220.879 234.735 179.295 1.00 149.17 110 PHE C C 1
ATOM 3468 O O . PHE C 2 110 ? 221.751 235.484 178.827 1.00 149.17 110 PHE C O 1
ATOM 3476 N N . PRO C 2 111 ? 220.838 234.456 180.601 1.00 152.54 111 PRO C N 1
ATOM 3477 C CA . PRO C 2 111 ? 221.914 234.933 181.484 1.00 152.54 111 PRO C CA 1
ATOM 3478 C C . PRO C 2 111 ? 223.204 234.138 181.363 1.00 152.54 111 PRO C C 1
ATOM 3479 O O . PRO C 2 111 ? 224.183 234.491 182.033 1.00 152.54 111 PRO C O 1
ATOM 3483 N N . GLN C 2 112 ? 223.227 233.065 180.563 1.00 153.61 112 GLN C N 1
ATOM 3484 C CA . GLN C 2 112 ? 224.454 232.298 180.363 1.00 153.61 112 GLN C CA 1
ATOM 3485 C C . GLN C 2 112 ? 225.517 233.129 179.656 1.00 153.61 112 GLN C C 1
ATOM 3486 O O . GLN C 2 112 ? 226.702 233.061 180.003 1.00 153.61 112 GLN C O 1
ATOM 3488 N N . PHE C 2 113 ? 225.116 233.915 178.661 1.00 163.06 113 PHE C N 1
ATOM 3489 C CA . PHE C 2 113 ? 226.011 234.866 178.023 1.00 163.06 113 PHE C CA 1
ATOM 3490 C C . PHE C 2 113 ? 225.219 236.104 177.637 1.00 163.06 113 PHE C C 1
ATOM 3491 O O . PHE C 2 113 ? 224.097 236.004 177.134 1.00 163.06 113 PHE C O 1
ATOM 3499 N N . LYS C 2 114 ? 225.807 237.272 177.891 1.00 168.30 114 LYS C N 1
ATOM 3500 C CA . LYS C 2 114 ? 225.197 238.541 177.528 1.00 168.30 114 LYS C CA 1
ATOM 3501 C C . LYS C 2 114 ? 226.020 239.316 176.511 1.00 168.30 114 LYS C C 1
ATOM 3502 O O . LYS C 2 114 ? 225.588 240.390 176.079 1.00 168.30 114 LYS C O 1
ATOM 3504 N N . ASP C 2 115 ? 227.184 238.805 176.117 1.00 181.71 115 ASP C N 1
ATOM 3505 C CA . ASP C 2 115 ? 228.049 239.489 175.166 1.00 181.71 115 ASP C CA 1
ATOM 3506 C C . ASP C 2 115 ? 228.385 238.569 174.000 1.00 181.71 115 ASP C C 1
ATOM 3507 O O . ASP C 2 115 ? 227.783 237.498 173.862 1.00 181.71 115 ASP C O 1
ATOM 3509 N N . VAL C 2 116 ? 229.336 239.004 173.163 1.00 190.34 116 VAL C N 1
ATOM 3510 C CA . VAL C 2 116 ? 229.831 238.308 171.974 1.00 190.34 116 VAL C CA 1
ATOM 3511 C C . VAL C 2 116 ? 228.693 238.011 171.003 1.00 190.34 116 VAL C C 1
ATOM 3512 O O . VAL C 2 116 ? 228.640 236.933 170.401 1.00 190.34 116 VAL C O 1
ATOM 3514 N N . ALA C 2 117 ? 227.776 238.965 170.851 1.00 187.20 117 ALA C N 1
ATOM 3515 C CA . ALA C 2 117 ? 226.689 238.867 169.886 1.00 187.20 117 ALA C CA 1
ATOM 3516 C C . ALA C 2 117 ? 226.714 239.997 168.872 1.00 187.20 117 ALA C C 1
ATOM 3517 O O . ALA C 2 117 ? 226.596 239.747 167.666 1.00 187.20 117 ALA C O 1
ATOM 3519 N N . GLY C 2 118 ? 226.857 241.241 169.328 1.00 186.46 118 GLY C N 1
ATOM 3520 C CA . GLY C 2 118 ? 226.945 242.383 168.445 1.00 186.46 118 GLY C CA 1
ATOM 3521 C C . GLY C 2 118 ? 225.638 242.837 167.836 1.00 186.46 118 GLY C C 1
ATOM 3522 O O . GLY C 2 118 ? 225.664 243.721 166.967 1.00 186.46 118 GLY C O 1
ATOM 3523 N N . LYS C 2 119 ? 224.506 242.261 168.272 1.00 174.73 119 LYS C N 1
ATOM 3524 C CA . LYS C 2 119 ? 223.164 242.517 167.729 1.00 174.73 119 LYS C CA 1
ATOM 3525 C C . LYS C 2 119 ? 223.106 242.275 166.222 1.00 174.73 119 LYS C C 1
ATOM 3526 O O . LYS C 2 119 ? 222.450 243.007 165.480 1.00 174.73 119 LYS C O 1
ATOM 3528 N N . ASP C 2 120 ? 223.806 241.238 165.765 1.00 175.76 120 ASP C N 1
ATOM 3529 C CA . ASP C 2 120 ? 223.831 240.882 164.353 1.00 175.76 120 ASP C CA 1
ATOM 3530 C C . ASP C 2 120 ? 223.638 239.398 164.086 1.00 175.76 120 ASP C C 1
ATOM 3531 O O . ASP C 2 120 ? 223.227 239.045 162.974 1.00 175.76 120 ASP C O 1
ATOM 3533 N N . SER C 2 121 ? 223.920 238.521 165.053 1.00 176.24 121 SER C N 1
ATOM 3534 C CA . SER C 2 121 ? 223.723 237.092 164.838 1.00 176.24 121 SER C CA 1
ATOM 3535 C C . SER C 2 121 ? 222.246 236.722 164.845 1.00 176.24 121 SER C C 1
ATOM 3536 O O . SER C 2 121 ? 221.849 235.750 164.194 1.00 176.24 121 SER C O 1
ATOM 3539 N N . PHE C 2 122 ? 221.423 237.479 165.567 1.00 160.72 122 PHE C N 1
ATOM 3540 C CA . PHE C 2 122 ? 219.995 237.214 165.610 1.00 160.72 122 PHE C CA 1
ATOM 3541 C C . PHE C 2 122 ? 219.304 238.062 164.557 1.00 160.72 122 PHE C C 1
ATOM 3542 O O . PHE C 2 122 ? 219.339 239.298 164.650 1.00 160.72 122 PHE C O 1
ATOM 3544 N N . PRO C 2 123 ? 218.678 237.465 163.549 1.00 151.06 123 PRO C N 1
ATOM 3545 C CA . PRO C 2 123 ? 217.990 238.263 162.527 1.00 151.06 123 PRO C CA 1
ATOM 3546 C C . PRO C 2 123 ? 216.615 238.730 162.973 1.00 151.06 123 PRO C C 1
ATOM 3547 O O . PRO C 2 123 ? 216.257 238.604 164.148 1.00 151.06 123 PRO C O 1
ATOM 3551 N N . ALA C 2 124 ? 215.851 239.298 162.041 1.00 140.09 124 ALA C N 1
ATOM 3552 C CA . ALA C 2 124 ? 214.482 239.696 162.334 1.00 140.09 124 ALA C CA 1
ATOM 3553 C C . ALA C 2 124 ? 213.611 238.470 162.578 1.00 140.09 124 ALA C C 1
ATOM 3554 O O . ALA C 2 124 ? 213.792 237.423 161.952 1.00 140.09 124 ALA C O 1
ATOM 3556 N N . SER C 2 125 ? 212.659 238.611 163.501 1.00 138.03 125 SER C N 1
ATOM 3557 C CA . SER C 2 125 ? 211.879 237.464 163.954 1.00 138.03 125 SER C CA 1
ATOM 3558 C C . SER C 2 125 ? 210.834 237.061 162.923 1.00 138.03 125 SER C C 1
ATOM 3559 O O . SER C 2 125 ? 210.851 235.930 162.419 1.00 138.03 125 SER C O 1
ATOM 3562 N N . PHE C 2 126 ? 209.912 237.985 162.613 1.00 128.79 126 PHE C N 1
ATOM 3563 C CA . PHE C 2 126 ? 208.756 237.769 161.728 1.00 128.79 126 PHE C CA 1
ATOM 3564 C C . PHE C 2 126 ? 207.901 236.595 162.203 1.00 128.79 126 PHE C C 1
ATOM 3565 O O . PHE C 2 126 ? 207.386 235.812 161.402 1.00 128.79 126 PHE C O 1
ATOM 3573 N N . ILE C 2 127 ? 207.752 236.466 163.519 1.00 123.76 127 ILE C N 1
ATOM 3574 C CA . ILE C 2 127 ? 207.103 235.292 164.092 1.00 123.76 127 ILE C CA 1
ATOM 3575 C C . ILE C 2 127 ? 205.595 235.401 163.926 1.00 123.76 127 ILE C C 1
ATOM 3576 O O . ILE C 2 127 ? 205.032 236.495 163.813 1.00 123.76 127 ILE C O 1
ATOM 3581 N N . VAL C 2 128 ? 204.936 234.245 163.901 1.00 129.17 128 VAL C N 1
ATOM 3582 C CA . VAL C 2 128 ? 203.520 234.168 163.575 1.00 129.17 128 VAL C CA 1
ATOM 3583 C C . VAL C 2 128 ? 202.961 232.911 164.231 1.00 129.17 128 VAL C C 1
ATOM 3584 O O . VAL C 2 128 ? 203.683 231.938 164.465 1.00 129.17 128 VAL C O 1
ATOM 3588 N N . LYS C 2 129 ? 201.678 232.951 164.572 1.00 129.10 129 LYS C N 1
ATOM 3589 C CA . LYS C 2 129 ? 200.985 231.819 165.162 1.00 129.10 129 LYS C CA 1
ATOM 3590 C C . LYS C 2 129 ? 199.908 231.311 164.215 1.00 129.10 129 LYS C C 1
ATOM 3591 O O . LYS C 2 129 ? 199.384 232.046 163.373 1.00 129.10 129 LYS C O 1
ATOM 3597 N N . LEU C 2 130 ? 199.592 230.030 164.361 1.00 143.18 130 LEU C N 1
ATOM 3598 C CA . LEU C 2 130 ? 198.683 229.318 163.477 1.00 143.18 130 LEU C CA 1
ATOM 3599 C C . LEU C 2 130 ? 197.607 228.647 164.322 1.00 143.18 130 LEU C C 1
ATOM 3600 O O . LEU C 2 130 ? 197.529 228.848 165.536 1.00 143.18 130 LEU C O 1
ATOM 3605 N N . GLU C 2 131 ? 196.745 227.864 163.674 1.00 150.95 131 GLU C N 1
ATOM 3606 C CA . GLU C 2 131 ? 195.659 227.184 164.372 1.00 150.95 131 GLU C CA 1
ATOM 3607 C C . GLU C 2 131 ? 196.000 225.732 164.687 1.00 150.95 131 GLU C C 1
ATOM 3608 O O . GLU C 2 131 ? 196.054 225.343 165.857 1.00 150.95 131 GLU C O 1
ATOM 3614 N N . ASN C 2 132 ? 196.245 224.921 163.661 1.00 153.32 132 ASN C N 1
ATOM 3615 C CA . ASN C 2 132 ? 196.510 223.507 163.877 1.00 153.32 132 ASN C CA 1
ATOM 3616 C C . ASN C 2 132 ? 197.999 223.176 163.939 1.00 153.32 132 ASN C C 1
ATOM 3617 O O . ASN C 2 132 ? 198.724 223.389 162.960 1.00 153.32 132 ASN C O 1
ATOM 3622 N N . PRO C 2 133 ? 198.502 222.688 165.070 1.00 144.23 133 PRO C N 1
ATOM 3623 C CA . PRO C 2 133 ? 199.940 222.381 165.193 1.00 144.23 133 PRO C CA 1
ATOM 3624 C C . PRO C 2 133 ? 200.260 220.964 164.727 1.00 144.23 133 PRO C C 1
ATOM 3625 O O . PRO C 2 133 ? 200.783 220.122 165.468 1.00 144.23 133 PRO C O 1
ATOM 3629 N N . GLU C 2 134 ? 199.945 220.686 163.469 1.00 146.81 134 GLU C N 1
ATOM 3630 C CA . GLU C 2 134 ? 200.103 219.348 162.917 1.00 146.81 134 GLU C CA 1
ATOM 3631 C C . GLU C 2 134 ? 200.960 219.305 161.665 1.00 146.81 134 GLU C C 1
ATOM 3632 O O . GLU C 2 134 ? 201.747 218.370 161.501 1.00 146.81 134 GLU C O 1
ATOM 3634 N N . GLN C 2 135 ? 200.828 220.285 160.769 1.00 149.64 135 GLN C N 1
ATOM 3635 C CA . GLN C 2 135 ? 201.574 220.223 159.517 1.00 149.64 135 GLN C CA 1
ATOM 3636 C C . GLN C 2 135 ? 203.039 220.603 159.714 1.00 149.64 135 GLN C C 1
ATOM 3637 O O . GLN C 2 135 ? 203.925 219.947 159.151 1.00 149.64 135 GLN C O 1
ATOM 3643 N N . HIS C 2 136 ? 203.308 221.633 160.531 1.00 141.66 136 HIS C N 1
ATOM 3644 C CA . HIS C 2 136 ? 204.638 222.128 160.893 1.00 141.66 136 HIS C CA 1
ATOM 3645 C C . HIS C 2 136 ? 205.530 222.418 159.690 1.00 141.66 136 HIS C C 1
ATOM 3646 O O . HIS C 2 136 ? 205.739 223.579 159.324 1.00 141.66 136 HIS C O 1
ATOM 3653 N N . LYS C 2 137 ? 206.051 221.350 159.078 1.00 145.48 137 LYS C N 1
ATOM 3654 C CA . LYS C 2 137 ? 207.041 221.478 158.012 1.00 145.48 137 LYS C CA 1
ATOM 3655 C C . LYS C 2 137 ? 206.425 222.054 156.745 1.00 145.48 137 LYS C C 1
ATOM 3656 O O . LYS C 2 137 ? 207.101 222.758 155.986 1.00 145.48 137 LYS C O 1
ATOM 3662 N N . ASP C 2 138 ? 205.151 221.742 156.489 1.00 143.49 138 ASP C N 1
ATOM 3663 C CA . ASP C 2 138 ? 204.468 222.286 155.320 1.00 143.49 138 ASP C CA 1
ATOM 3664 C C . ASP C 2 138 ? 204.297 223.794 155.436 1.00 143.49 138 ASP C C 1
ATOM 3665 O O . ASP C 2 138 ? 204.491 224.527 154.459 1.00 143.49 138 ASP C O 1
ATOM 3667 N N . PHE C 2 139 ? 203.956 224.277 156.632 1.00 149.20 139 PHE C N 1
ATOM 3668 C CA . PHE C 2 139 ? 203.869 225.716 156.833 1.00 149.20 139 PHE C CA 1
ATOM 3669 C C . PHE C 2 139 ? 205.246 226.362 156.856 1.00 149.20 139 PHE C C 1
ATOM 3670 O O . PHE C 2 139 ? 205.375 227.540 156.511 1.00 149.20 139 PHE C O 1
ATOM 3678 N N . ASP C 2 140 ? 206.276 225.621 157.272 1.00 148.03 140 ASP C N 1
ATOM 3679 C CA . ASP C 2 140 ? 207.637 226.143 157.198 1.00 148.03 140 ASP C CA 1
ATOM 3680 C C . ASP C 2 140 ? 208.099 226.299 155.757 1.00 148.03 140 ASP C C 1
ATOM 3681 O O . ASP C 2 140 ? 208.775 227.279 155.423 1.00 148.03 140 ASP C O 1
ATOM 3686 N N . THR C 2 141 ? 207.738 225.354 154.895 1.00 147.54 141 THR C N 1
ATOM 3687 C CA . THR C 2 141 ? 208.059 225.416 153.478 1.00 147.54 141 THR C CA 1
ATOM 3688 C C . THR C 2 141 ? 207.047 226.223 152.679 1.00 147.54 141 THR C C 1
ATOM 3689 O O . THR C 2 141 ? 207.207 226.350 151.461 1.00 147.54 141 THR C O 1
ATOM 3693 N N . ALA C 2 142 ? 206.001 226.741 153.332 1.00 149.15 142 ALA C N 1
ATOM 3694 C CA . ALA C 2 142 ? 205.015 227.566 152.640 1.00 149.15 142 ALA C CA 1
ATOM 3695 C C . ALA C 2 142 ? 205.622 228.877 152.152 1.00 149.15 142 ALA C C 1
ATOM 3696 O O . ALA C 2 142 ? 205.297 229.347 151.056 1.00 149.15 142 ALA C O 1
ATOM 3698 N N . MET C 2 143 ? 206.497 229.486 152.950 1.00 153.89 143 MET C N 1
ATOM 3699 C CA . MET C 2 143 ? 207.162 230.721 152.559 1.00 153.89 143 MET C CA 1
ATOM 3700 C C . MET C 2 143 ? 208.646 230.535 152.267 1.00 153.89 143 MET C C 1
ATOM 3701 O O . MET C 2 143 ? 209.356 231.528 152.072 1.00 153.89 143 MET C O 1
ATOM 3706 N N . LYS C 2 144 ? 209.126 229.295 152.209 1.00 152.87 144 LYS C N 1
ATOM 3707 C CA . LYS C 2 144 ? 210.540 229.024 151.953 1.00 152.87 144 LYS C CA 1
ATOM 3708 C C . LYS C 2 144 ? 210.840 229.338 150.493 1.00 152.87 144 LYS C C 1
ATOM 3709 O O . LYS C 2 144 ? 210.690 228.486 149.615 1.00 152.87 144 LYS C O 1
ATOM 3711 N N . GLY C 2 145 ? 211.267 230.570 150.233 1.00 151.27 145 GLY C N 1
ATOM 3712 C CA . GLY C 2 145 ? 211.570 231.010 148.885 1.00 151.27 145 GLY C CA 1
ATOM 3713 C C . GLY C 2 145 ? 211.638 232.519 148.757 1.00 151.27 145 GLY C C 1
ATOM 3714 O O . GLY C 2 145 ? 211.061 233.246 149.565 1.00 151.27 145 GLY C O 1
ATOM 3715 N N . VAL C 2 152 ? 214.421 229.857 158.657 1.00 128.52 152 VAL C N 1
ATOM 3716 C CA . VAL C 2 152 ? 213.158 229.594 159.333 1.00 128.52 152 VAL C CA 1
ATOM 3717 C C . VAL C 2 152 ? 213.383 228.636 160.487 1.00 128.52 152 VAL C C 1
ATOM 3718 O O . VAL C 2 152 ? 212.756 227.580 160.559 1.00 128.52 152 VAL C O 1
ATOM 3720 N N . LEU C 2 153 ? 214.279 229.015 161.397 1.00 133.82 153 LEU C N 1
ATOM 3721 C CA . LEU C 2 153 ? 214.675 228.146 162.504 1.00 133.82 153 LEU C CA 1
ATOM 3722 C C . LEU C 2 153 ? 213.569 228.197 163.557 1.00 133.82 153 LEU C C 1
ATOM 3723 O O . LEU C 2 153 ? 213.573 229.006 164.489 1.00 133.82 153 LEU C O 1
ATOM 3728 N N . ASN C 2 154 ? 212.586 227.322 163.379 1.00 131.68 154 ASN C N 1
ATOM 3729 C CA . ASN C 2 154 ? 211.486 227.161 164.317 1.00 131.68 154 ASN C CA 1
ATOM 3730 C C . ASN C 2 154 ? 211.449 225.724 164.805 1.00 131.68 154 ASN C C 1
ATOM 3731 O O . ASN C 2 154 ? 211.555 224.789 164.004 1.00 131.68 154 ASN C O 1
ATOM 3736 N N . GLN C 2 155 ? 211.285 225.554 166.113 1.00 134.75 155 GLN C N 1
ATOM 3737 C CA . GLN C 2 155 ? 211.231 224.232 166.718 1.00 134.75 155 GLN C CA 1
ATOM 3738 C C . GLN C 2 155 ? 209.815 223.718 166.932 1.00 134.75 155 GLN C C 1
ATOM 3739 O O . GLN C 2 155 ? 209.571 222.528 166.700 1.00 134.75 155 GLN C O 1
ATOM 3745 N N . LYS C 2 156 ? 208.886 224.594 167.335 1.00 134.19 156 LYS C N 1
ATOM 3746 C CA . LYS C 2 156 ? 207.488 224.286 167.634 1.00 134.19 156 LYS C CA 1
ATOM 3747 C C . LYS C 2 156 ? 207.343 223.136 168.626 1.00 134.19 156 LYS C C 1
ATOM 3748 O O . LYS C 2 156 ? 207.723 223.261 169.793 1.00 134.19 156 LYS C O 1
ATOM 3750 N N . GLU C 2 157 ? 206.766 222.020 168.175 1.00 136.28 157 GLU C N 1
ATOM 3751 C CA . GLU C 2 157 ? 206.611 220.827 168.998 1.00 136.28 157 GLU C CA 1
ATOM 3752 C C . GLU C 2 157 ? 207.315 219.632 168.368 1.00 136.28 157 GLU C C 1
ATOM 3753 O O . GLU C 2 157 ? 206.825 218.503 168.451 1.00 136.28 157 GLU C O 1
ATOM 3759 N N . LEU C 2 158 ? 208.452 219.875 167.709 1.00 135.71 158 LEU C N 1
ATOM 3760 C CA . LEU C 2 158 ? 209.228 218.780 167.133 1.00 135.71 158 LEU C CA 1
ATOM 3761 C C . LEU C 2 158 ? 209.807 217.892 168.225 1.00 135.71 158 LEU C C 1
ATOM 3762 O O . LEU C 2 158 ? 209.872 216.667 168.072 1.00 135.71 158 LEU C O 1
ATOM 3764 N N . ILE C 2 159 ? 210.226 218.491 169.335 1.00 115.58 159 ILE C N 1
ATOM 3765 C CA . ILE C 2 159 ? 210.573 217.763 170.546 1.00 115.58 159 ILE C CA 1
ATOM 3766 C C . ILE C 2 159 ? 209.597 218.190 171.634 1.00 115.58 159 ILE C C 1
ATOM 3767 O O . ILE C 2 159 ? 209.331 219.386 171.807 1.00 115.58 159 ILE C O 1
ATOM 3772 N N . ASP C 2 160 ? 209.016 217.209 172.324 1.00 101.20 160 ASP C N 1
ATOM 3773 C CA . ASP C 2 160 ? 208.048 217.463 173.389 1.00 101.20 160 ASP C CA 1
ATOM 3774 C C . ASP C 2 160 ? 208.603 216.824 174.655 1.00 101.20 160 ASP C C 1
ATOM 3775 O O . ASP C 2 160 ? 208.233 215.703 175.013 1.00 101.20 160 ASP C O 1
ATOM 3780 N N . ARG C 2 161 ? 209.491 217.542 175.333 1.00 87.99 161 ARG C N 1
ATOM 3781 C CA . ARG C 2 161 ? 210.066 217.067 176.582 1.00 87.99 161 ARG C CA 1
ATOM 3782 C C . ARG C 2 161 ? 209.718 217.962 177.756 1.00 87.99 161 ARG C C 1
ATOM 3783 O O . ARG C 2 161 ? 209.112 217.497 178.724 1.00 87.99 161 ARG C O 1
ATOM 3791 N N . LEU C 2 162 ? 210.066 219.248 177.688 1.00 77.31 162 LEU C N 1
ATOM 3792 C CA . LEU C 2 162 ? 209.826 220.145 178.811 1.00 77.31 162 LEU C CA 1
ATOM 3793 C C . LEU C 2 162 ? 208.352 220.461 178.969 1.00 77.31 162 LEU C C 1
ATOM 3794 O O . LEU C 2 162 ? 207.918 220.847 180.059 1.00 77.31 162 LEU C O 1
ATOM 3799 N N . PHE C 2 163 ? 207.585 220.308 177.901 1.00 84.84 163 PHE C N 1
ATOM 3800 C CA . PHE C 2 163 ? 206.143 220.427 177.956 1.00 84.84 163 PHE C CA 1
ATOM 3801 C C . PHE C 2 163 ? 205.492 219.289 178.730 1.00 84.84 163 PHE C C 1
ATOM 3802 O O . PHE C 2 163 ? 204.446 219.506 179.352 1.00 84.84 163 PHE C O 1
ATOM 3810 N N . ALA C 2 164 ? 206.084 218.094 178.726 1.00 85.31 164 ALA C N 1
ATOM 3811 C CA . ALA C 2 164 ? 205.413 216.903 179.230 1.00 85.31 164 ALA C CA 1
ATOM 3812 C C . ALA C 2 164 ? 206.077 216.306 180.464 1.00 85.31 164 ALA C C 1
ATOM 3813 O O . ALA C 2 164 ? 205.409 216.147 181.487 1.00 85.31 164 ALA C O 1
ATOM 3815 N N . VAL C 2 165 ? 207.366 215.958 180.396 1.00 74.26 165 VAL C N 1
ATOM 3816 C CA . VAL C 2 165 ? 207.955 215.139 181.454 1.00 74.26 165 VAL C CA 1
ATOM 3817 C C . VAL C 2 165 ? 208.206 215.961 182.713 1.00 74.26 165 VAL C C 1
ATOM 3818 O O . VAL C 2 165 ? 208.158 215.422 183.823 1.00 74.26 165 VAL C O 1
ATOM 3822 N N . LEU C 2 166 ? 208.399 217.273 182.584 1.00 69.14 166 LEU C N 1
ATOM 3823 C CA . LEU C 2 166 ? 208.620 218.089 183.769 1.00 69.14 166 LEU C CA 1
ATOM 3824 C C . LEU C 2 166 ? 207.329 218.281 184.550 1.00 69.14 166 LEU C C 1
ATOM 3825 O O . LEU C 2 166 ? 207.340 218.283 185.785 1.00 69.14 166 LEU C O 1
ATOM 3830 N N . ASP C 2 167 ? 206.205 218.432 183.850 1.00 75.32 167 ASP C N 1
ATOM 3831 C CA . ASP C 2 167 ? 204.924 218.505 184.541 1.00 75.32 167 ASP C CA 1
ATOM 3832 C C . ASP C 2 167 ? 204.489 217.133 185.037 1.00 75.32 167 ASP C C 1
ATOM 3833 O O . ASP C 2 167 ? 203.843 217.025 186.084 1.00 75.32 167 ASP C O 1
ATOM 3838 N N . GLY C 2 168 ? 204.836 216.073 184.302 1.00 70.42 168 GLY C N 1
ATOM 3839 C CA . GLY C 2 168 ? 204.515 214.724 184.727 1.00 70.42 168 GLY C CA 1
ATOM 3840 C C . GLY C 2 168 ? 205.256 214.281 185.967 1.00 70.42 168 GLY C C 1
ATOM 3841 O O . GLY C 2 168 ? 204.656 213.646 186.839 1.00 70.42 168 GLY C O 1
ATOM 3842 N N . LEU C 2 169 ? 206.543 214.613 186.072 1.00 65.54 169 LEU C N 1
ATOM 3843 C CA . LEU C 2 169 ? 207.292 214.303 187.282 1.00 65.54 169 LEU C CA 1
ATOM 3844 C C . LEU C 2 169 ? 206.836 215.181 188.440 1.00 65.54 169 LEU C C 1
ATOM 3845 O O . LEU C 2 169 ? 206.888 214.763 189.601 1.00 65.54 169 LEU C O 1
ATOM 3850 N N . SER C 2 170 ? 206.375 216.398 188.136 1.00 71.07 170 SER C N 1
ATOM 3851 C CA . SER C 2 170 ? 205.840 217.276 189.170 1.00 71.07 170 SER C CA 1
ATOM 3852 C C . SER C 2 170 ? 204.541 216.735 189.746 1.00 71.07 170 SER C C 1
ATOM 3853 O O . SER C 2 170 ? 204.371 216.675 190.969 1.00 71.07 170 SER C O 1
ATOM 3856 N N . ASN C 2 171 ? 203.611 216.338 188.879 1.00 76.84 171 ASN C N 1
ATOM 3857 C CA . ASN C 2 171 ? 202.342 215.802 189.351 1.00 76.84 171 ASN C CA 1
ATOM 3858 C C . ASN C 2 171 ? 202.519 214.407 189.934 1.00 76.84 171 ASN C C 1
ATOM 3859 O O . ASN C 2 171 ? 201.708 213.965 190.756 1.00 76.84 171 ASN C O 1
ATOM 3864 N N . ALA C 2 172 ? 203.571 213.699 189.523 1.00 73.82 172 ALA C N 1
ATOM 3865 C CA . ALA C 2 172 ? 203.894 212.432 190.163 1.00 73.82 172 ALA C CA 1
ATOM 3866 C C . ALA C 2 172 ? 204.512 212.656 191.535 1.00 73.82 172 ALA C C 1
ATOM 3867 O O . ALA C 2 172 ? 204.369 211.815 192.427 1.00 73.82 172 ALA C O 1
ATOM 3869 N N . ALA C 2 173 ? 205.205 213.783 191.721 1.00 75.14 173 ALA C N 1
ATOM 3870 C CA . ALA C 2 173 ? 205.803 214.073 193.020 1.00 75.14 173 ALA C CA 1
ATOM 3871 C C . ALA C 2 173 ? 204.745 214.468 194.041 1.00 75.14 173 ALA C C 1
ATOM 3872 O O . ALA C 2 173 ? 204.870 214.150 195.228 1.00 75.14 173 ALA C O 1
ATOM 3874 N N . PHE C 2 174 ? 203.702 215.174 193.603 1.00 79.42 174 PHE C N 1
ATOM 3875 C CA . PHE C 2 174 ? 202.634 215.542 194.524 1.00 79.42 174 PHE C CA 1
ATOM 3876 C C . PHE C 2 174 ? 201.768 214.343 194.878 1.00 79.42 174 PHE C C 1
ATOM 3877 O O . PHE C 2 174 ? 201.236 214.265 195.990 1.00 79.42 174 PHE C O 1
ATOM 3885 N N . ALA C 2 175 ? 201.605 213.405 193.942 1.00 85.78 175 ALA C N 1
ATOM 3886 C CA . ALA C 2 175 ? 200.789 212.226 194.211 1.00 85.78 175 ALA C CA 1
ATOM 3887 C C . ALA C 2 175 ? 201.466 211.303 195.215 1.00 85.78 175 ALA C C 1
ATOM 3888 O O . ALA C 2 175 ? 200.813 210.786 196.132 1.00 85.78 175 ALA C O 1
ATOM 3890 N N . VAL C 2 176 ? 202.781 211.109 195.082 1.00 86.63 176 VAL C N 1
ATOM 3891 C CA . VAL C 2 176 ? 203.490 210.269 196.037 1.00 86.63 176 VAL C CA 1
ATOM 3892 C C . VAL C 2 176 ? 203.645 211.005 197.363 1.00 86.63 176 VAL C C 1
ATOM 3893 O O . VAL C 2 176 ? 203.801 210.372 198.414 1.00 86.63 176 VAL C O 1
ATOM 3897 N N . ALA C 2 177 ? 203.551 212.335 197.351 1.00 84.58 177 ALA C N 1
ATOM 3898 C CA . ALA C 2 177 ? 203.507 213.073 198.606 1.00 84.58 177 ALA C CA 1
ATOM 3899 C C . ALA C 2 177 ? 202.168 212.889 199.306 1.00 84.58 177 ALA C C 1
ATOM 3900 O O . ALA C 2 177 ? 202.128 212.665 200.518 1.00 84.58 177 ALA C O 1
ATOM 3902 N N . LEU C 2 178 ? 201.062 212.965 198.563 1.00 90.67 178 LEU C N 1
ATOM 3903 C CA . LEU C 2 178 ? 199.747 212.881 199.192 1.00 90.67 178 LEU C CA 1
ATOM 3904 C C . LEU C 2 178 ? 199.364 211.456 199.561 1.00 90.67 178 LEU C C 1
ATOM 3905 O O . LEU C 2 178 ? 198.492 211.264 200.414 1.00 90.67 178 LEU C O 1
ATOM 3910 N N . VAL C 2 179 ? 199.984 210.445 198.943 1.00 97.02 179 VAL C N 1
ATOM 3911 C CA . VAL C 2 179 ? 199.581 209.078 199.261 1.00 97.02 179 VAL C CA 1
ATOM 3912 C C . VAL C 2 179 ? 200.161 208.648 200.606 1.00 97.02 179 VAL C C 1
ATOM 3913 O O . VAL C 2 179 ? 199.668 207.696 201.220 1.00 97.02 179 VAL C O 1
ATOM 3917 N N . GLN C 2 180 ? 201.182 209.347 201.106 1.00 89.22 180 GLN C N 1
ATOM 3918 C CA . GLN C 2 180 ? 201.717 209.063 202.427 1.00 89.22 180 GLN C CA 1
ATOM 3919 C C . GLN C 2 180 ? 201.697 210.257 203.367 1.00 89.22 180 GLN C C 1
ATOM 3920 O O . GLN C 2 180 ? 202.090 210.112 204.533 1.00 89.22 180 GLN C O 1
ATOM 3926 N N . ALA C 2 181 ? 201.240 211.420 202.904 1.00 100.09 181 ALA C N 1
ATOM 3927 C CA . ALA C 2 181 ? 201.048 212.548 203.801 1.00 100.09 181 ALA C CA 1
ATOM 3928 C C . ALA C 2 181 ? 199.978 212.242 204.835 1.00 100.09 181 ALA C C 1
ATOM 3929 O O . ALA C 2 181 ? 200.138 212.578 206.012 1.00 100.09 181 ALA C O 1
ATOM 3931 N N . ILE C 2 182 ? 198.902 211.567 204.414 1.00 106.93 182 ILE C N 1
ATOM 3932 C CA . ILE C 2 182 ? 197.849 211.146 205.336 1.00 106.93 182 ILE C CA 1
ATOM 3933 C C . ILE C 2 182 ? 198.397 210.152 206.352 1.00 106.93 182 ILE C C 1
ATOM 3934 O O . ILE C 2 182 ? 198.032 210.186 207.537 1.00 106.93 182 ILE C O 1
ATOM 3939 N N . GLY C 2 183 ? 199.303 209.274 205.908 1.00 93.51 183 GLY C N 1
ATOM 3940 C CA . GLY C 2 183 ? 199.980 208.380 206.833 1.00 93.51 183 GLY C CA 1
ATOM 3941 C C . GLY C 2 183 ? 200.832 209.121 207.844 1.00 93.51 183 GLY C C 1
ATOM 3942 O O . GLY C 2 183 ? 200.882 208.746 209.017 1.00 93.51 183 GLY C O 1
ATOM 3943 N N . ALA C 2 184 ? 201.481 210.204 207.411 1.00 93.34 184 ALA C N 1
ATOM 3944 C CA . ALA C 2 184 ? 202.236 211.040 208.343 1.00 93.34 184 ALA C CA 1
ATOM 3945 C C . ALA C 2 184 ? 201.326 211.735 209.357 1.00 93.34 184 ALA C C 1
ATOM 3946 O O . ALA C 2 184 ? 201.645 211.763 210.553 1.00 93.34 184 ALA C O 1
ATOM 3948 N N . ILE C 2 185 ? 200.187 212.284 208.899 1.00 99.19 185 ILE C N 1
ATOM 3949 C CA . ILE C 2 185 ? 199.232 212.943 209.802 1.00 99.19 185 ILE C CA 1
ATOM 3950 C C . ILE C 2 185 ? 198.690 211.974 210.845 1.00 99.19 185 ILE C C 1
ATOM 3951 O O . ILE C 2 185 ? 198.629 212.301 212.037 1.00 99.19 185 ILE C O 1
ATOM 3956 N N . LEU C 2 186 ? 198.311 210.768 210.434 1.00 97.21 186 LEU C N 1
ATOM 3957 C CA . LEU C 2 186 ? 197.819 209.839 211.445 1.00 97.21 186 LEU C CA 1
ATOM 3958 C C . LEU C 2 186 ? 198.945 209.237 212.285 1.00 97.21 186 LEU C C 1
ATOM 3959 O O . LEU C 2 186 ? 198.698 208.838 213.437 1.00 97.21 186 LEU C O 1
ATOM 3964 N N . LEU C 2 187 ? 200.178 209.222 211.763 1.00 93.62 187 LEU C N 1
ATOM 3965 C CA . LEU C 2 187 ? 201.309 208.743 212.547 1.00 93.62 187 LEU C CA 1
ATOM 3966 C C . LEU C 2 187 ? 201.626 209.707 213.681 1.00 93.62 187 LEU C C 1
ATOM 3967 O O . LEU C 2 187 ? 201.962 209.270 214.786 1.00 93.62 187 LEU C O 1
ATOM 3972 N N . ILE C 2 188 ? 201.497 211.019 213.431 1.00 97.54 188 ILE C N 1
ATOM 3973 C CA . ILE C 2 188 ? 201.690 212.008 214.497 1.00 97.54 188 ILE C CA 1
ATOM 3974 C C . ILE C 2 188 ? 200.686 211.784 215.616 1.00 97.54 188 ILE C C 1
ATOM 3975 O O . ILE C 2 188 ? 201.048 211.744 216.801 1.00 97.54 188 ILE C O 1
ATOM 3980 N N . ALA C 2 189 ? 199.417 211.594 215.243 1.00 105.53 189 ALA C N 1
ATOM 3981 C CA . ALA C 2 189 ? 198.339 211.498 216.218 1.00 105.53 189 ALA C CA 1
ATOM 3982 C C . ALA C 2 189 ? 198.472 210.252 217.077 1.00 105.53 189 ALA C C 1
ATOM 3983 O O . ALA C 2 189 ? 198.478 210.345 218.312 1.00 105.53 189 ALA C O 1
ATOM 3985 N N . ASN C 2 190 ? 198.649 209.082 216.454 1.00 105.08 190 ASN C N 1
ATOM 3986 C CA . ASN C 2 190 ? 198.760 207.896 217.296 1.00 105.08 190 ASN C CA 1
ATOM 3987 C C . ASN C 2 190 ? 200.125 207.794 217.972 1.00 105.08 190 ASN C C 1
ATOM 3988 O O . ASN C 2 190 ? 200.249 207.130 219.007 1.00 105.08 190 ASN C O 1
ATOM 3993 N N . MET C 2 191 ? 201.132 208.508 217.461 1.00 101.26 191 MET C N 1
ATOM 3994 C CA . MET C 2 191 ? 202.436 208.482 218.101 1.00 101.26 191 MET C CA 1
ATOM 3995 C C . MET C 2 191 ? 202.437 209.311 219.376 1.00 101.26 191 MET C C 1
ATOM 3996 O O . MET C 2 191 ? 202.984 208.887 220.398 1.00 101.26 191 MET C O 1
ATOM 4001 N N . VAL C 2 192 ? 201.799 210.481 219.356 1.00 96.13 192 VAL C N 1
ATOM 4002 C CA . VAL C 2 192 ? 201.681 211.232 220.601 1.00 96.13 192 VAL C CA 1
ATOM 4003 C C . VAL C 2 192 ? 200.634 210.598 221.510 1.00 96.13 192 VAL C C 1
ATOM 4004 O O . VAL C 2 192 ? 200.684 210.762 222.735 1.00 96.13 192 VAL C O 1
ATOM 4008 N N . GLN C 2 193 ? 199.706 209.818 220.939 1.00 100.98 193 GLN C N 1
ATOM 4009 C CA . GLN C 2 193 ? 198.787 209.041 221.766 1.00 100.98 193 GLN C CA 1
ATOM 4010 C C . GLN C 2 193 ? 199.522 207.964 222.556 1.00 100.98 193 GLN C C 1
ATOM 4011 O O . GLN C 2 193 ? 199.287 207.799 223.757 1.00 100.98 193 GLN C O 1
ATOM 4017 N N . VAL C 2 194 ? 200.447 207.246 221.914 1.00 98.12 194 VAL C N 1
ATOM 4018 C CA . VAL C 2 194 ? 201.183 206.229 222.661 1.00 98.12 194 VAL C CA 1
ATOM 4019 C C . VAL C 2 194 ? 202.263 206.883 223.525 1.00 98.12 194 VAL C C 1
ATOM 4020 O O . VAL C 2 194 ? 202.686 206.313 224.538 1.00 98.12 194 VAL C O 1
ATOM 4024 N N . ALA C 2 195 ? 202.692 208.102 223.178 1.00 98.78 195 ALA C N 1
ATOM 4025 C CA . ALA C 2 195 ? 203.606 208.838 224.049 1.00 98.78 195 ALA C CA 1
ATOM 4026 C C . ALA C 2 195 ? 202.908 209.302 225.322 1.00 98.78 195 ALA C C 1
ATOM 4027 O O . ALA C 2 195 ? 203.538 209.408 226.379 1.00 98.78 195 ALA C O 1
ATOM 4029 N N . ALA C 2 196 ? 201.617 209.614 225.236 1.00 103.77 196 ALA C N 1
ATOM 4030 C CA . ALA C 2 196 ? 200.850 209.875 226.446 1.00 103.77 196 ALA C CA 1
ATOM 4031 C C . ALA C 2 196 ? 200.495 208.587 227.178 1.00 103.77 196 ALA C C 1
ATOM 4032 O O . ALA C 2 196 ? 200.396 208.587 228.410 1.00 103.77 196 ALA C O 1
ATOM 4034 N N . TYR C 2 197 ? 200.302 207.490 226.442 1.00 110.03 197 TYR C N 1
ATOM 4035 C CA . TYR C 2 197 ? 199.903 206.233 227.067 1.00 110.03 197 TYR C CA 1
ATOM 4036 C C . TYR C 2 197 ? 201.066 205.574 227.797 1.00 110.03 197 TYR C C 1
ATOM 4037 O O . TYR C 2 197 ? 200.854 204.810 228.745 1.00 110.03 197 TYR C O 1
ATOM 4039 N N . THR C 2 198 ? 202.300 205.840 227.367 1.00 114.24 198 THR C N 1
ATOM 4040 C CA . THR C 2 198 ? 203.450 205.265 228.051 1.00 114.24 198 THR C CA 1
ATOM 4041 C C . THR C 2 198 ? 203.795 205.998 229.340 1.00 114.24 198 THR C C 1
ATOM 4042 O O . THR C 2 198 ? 204.605 205.489 230.122 1.00 114.24 198 THR C O 1
ATOM 4046 N N . ARG C 2 199 ? 203.217 207.172 229.577 1.00 119.37 199 ARG C N 1
ATOM 4047 C CA . ARG C 2 199 ? 203.358 207.884 230.843 1.00 119.37 199 ARG C CA 1
ATOM 4048 C C . ARG C 2 199 ? 201.951 208.168 231.356 1.00 119.37 199 ARG C C 1
ATOM 4049 O O . ARG C 2 199 ? 201.415 209.261 231.159 1.00 119.37 199 ARG C O 1
ATOM 4057 N N . ARG C 2 200 ? 201.356 207.178 232.023 1.00 117.09 200 ARG C N 1
ATOM 4058 C CA . ARG C 2 200 ? 200.037 207.381 232.609 1.00 117.09 200 ARG C CA 1
ATOM 4059 C C . ARG C 2 200 ? 200.123 208.233 233.865 1.00 117.09 200 ARG C C 1
ATOM 4060 O O . ARG C 2 200 ? 199.255 209.080 234.107 1.00 117.09 200 ARG C O 1
ATOM 4068 N N . THR C 2 201 ? 201.169 208.019 234.669 1.00 117.51 201 THR C N 1
ATOM 4069 C CA . THR C 2 201 ? 201.280 208.703 235.952 1.00 117.51 201 THR C CA 1
ATOM 4070 C C . THR C 2 201 ? 201.589 210.185 235.790 1.00 117.51 201 THR C C 1
ATOM 4071 O O . THR C 2 201 ? 201.168 210.986 236.630 1.00 117.51 201 THR C O 1
ATOM 4075 N N . GLU C 2 202 ? 202.275 210.568 234.706 1.00 123.22 202 GLU C N 1
ATOM 4076 C CA . GLU C 2 202 ? 202.587 211.973 234.453 1.00 123.22 202 GLU C CA 1
ATOM 4077 C C . GLU C 2 202 ? 201.325 212.782 234.192 1.00 123.22 202 GLU C C 1
ATOM 4078 O O . GLU C 2 202 ? 201.170 213.895 234.703 1.00 123.22 202 GLU C O 1
ATOM 4084 N N . ILE C 2 203 ? 200.414 212.234 233.393 1.00 120.35 203 ILE C N 1
ATOM 4085 C CA . ILE C 2 203 ? 199.116 212.857 233.188 1.00 120.35 203 ILE C CA 1
ATOM 4086 C C . ILE C 2 203 ? 198.248 212.768 234.440 1.00 120.35 203 ILE C C 1
ATOM 4087 O O . ILE C 2 203 ? 197.589 213.758 234.796 1.00 120.35 203 ILE C O 1
ATOM 4092 N N . GLY C 2 204 ? 198.277 211.631 235.143 1.00 114.74 204 GLY C N 1
ATOM 4093 C CA . GLY C 2 204 ? 197.398 211.438 236.287 1.00 114.74 204 GLY C CA 1
ATOM 4094 C C . GLY C 2 204 ? 197.712 212.344 237.464 1.00 114.74 204 GLY C C 1
ATOM 4095 O O . GLY C 2 204 ? 196.798 212.828 238.140 1.00 114.74 204 GLY C O 1
ATOM 4096 N N . ILE C 2 205 ? 199.000 212.597 237.719 1.00 109.76 205 ILE C N 1
ATOM 4097 C CA . ILE C 2 205 ? 199.367 213.483 238.820 1.00 109.76 205 ILE C CA 1
ATOM 4098 C C . ILE C 2 205 ? 198.968 214.924 238.504 1.00 109.76 205 ILE C C 1
ATOM 4099 O O . ILE C 2 205 ? 198.663 215.699 239.416 1.00 109.76 205 ILE C O 1
ATOM 4104 N N . MET C 2 206 ? 198.921 215.294 237.218 1.00 107.99 206 MET C N 1
ATOM 4105 C CA . MET C 2 206 ? 198.402 216.604 236.837 1.00 107.99 206 MET C CA 1
ATOM 4106 C C . MET C 2 206 ? 196.913 216.713 237.124 1.00 107.99 206 MET C C 1
ATOM 4107 O O . MET C 2 206 ? 196.444 217.738 237.632 1.00 107.99 206 MET C O 1
ATOM 4112 N N . ARG C 2 207 ? 196.155 215.665 236.798 1.00 105.27 207 ARG C N 1
ATOM 4113 C CA . ARG C 2 207 ? 194.716 215.694 237.023 1.00 105.27 207 ARG C CA 1
ATOM 4114 C C . ARG C 2 207 ? 194.377 215.629 238.504 1.00 105.27 207 ARG C C 1
ATOM 4115 O O . ARG C 2 207 ? 193.323 216.125 238.916 1.00 105.27 207 ARG C O 1
ATOM 4123 N N . LEU C 2 208 ? 195.246 215.027 239.318 1.00 99.90 208 LEU C N 1
ATOM 4124 C CA . LEU C 2 208 ? 194.991 215.009 240.753 1.00 99.90 208 LEU C CA 1
ATOM 4125 C C . LEU C 2 208 ? 195.205 216.376 241.389 1.00 99.90 208 LEU C C 1
ATOM 4126 O O . LEU C 2 208 ? 194.444 216.764 242.282 1.00 99.90 208 LEU C O 1
ATOM 4131 N N . VAL C 2 209 ? 196.216 217.123 240.946 1.00 103.83 209 VAL C N 1
ATOM 4132 C CA . VAL C 2 209 ? 196.556 218.391 241.584 1.00 103.83 209 VAL C CA 1
ATOM 4133 C C . VAL C 2 209 ? 195.868 219.542 240.866 1.00 103.83 209 VAL C C 1
ATOM 4134 O O . VAL C 2 209 ? 196.098 220.713 241.190 1.00 103.83 209 VAL C O 1
ATOM 4138 N N . GLY C 2 210 ? 195.012 219.219 239.903 1.00 110.15 210 GLY C N 1
ATOM 4139 C CA . GLY C 2 210 ? 194.244 220.240 239.206 1.00 110.15 210 GLY C CA 1
ATOM 4140 C C . GLY C 2 210 ? 195.058 221.170 238.334 1.00 110.15 210 GLY C C 1
ATOM 4141 O O . GLY C 2 210 ? 194.863 222.391 238.382 1.00 110.15 210 GLY C O 1
ATOM 4142 N N . ALA C 2 211 ? 195.984 220.623 237.552 1.00 114.70 211 ALA C N 1
ATOM 4143 C CA . ALA C 2 211 ? 196.695 221.420 236.566 1.00 114.70 211 ALA C CA 1
ATOM 4144 C C . ALA C 2 211 ? 195.749 221.839 235.449 1.00 114.70 211 ALA C C 1
ATOM 4145 O O . ALA C 2 211 ? 194.733 221.187 235.191 1.00 114.70 211 ALA C O 1
ATOM 4147 N N . SER C 2 212 ? 196.081 222.951 234.797 1.00 121.21 212 SER C N 1
ATOM 4148 C CA . SER C 2 212 ? 195.244 223.472 233.726 1.00 121.21 212 SER C CA 1
ATOM 4149 C C . SER C 2 212 ? 195.288 222.553 232.511 1.00 121.21 212 SER C C 1
ATOM 4150 O O . SER C 2 212 ? 196.294 221.894 232.241 1.00 121.21 212 SER C O 1
ATOM 4153 N N . ARG C 2 213 ? 194.168 222.512 231.781 1.00 121.69 213 ARG C N 1
ATOM 4154 C CA . ARG C 2 213 ? 194.041 221.595 230.652 1.00 121.69 213 ARG C CA 1
ATOM 4155 C C . ARG C 2 213 ? 194.958 221.992 229.504 1.00 121.69 213 ARG C C 1
ATOM 4156 O O . ARG C 2 213 ? 195.361 221.143 228.701 1.00 121.69 213 ARG C O 1
ATOM 4158 N N . TRP C 2 214 ? 195.286 223.282 229.402 1.00 119.14 214 TRP C N 1
ATOM 4159 C CA . TRP C 2 214 ? 196.270 223.717 228.420 1.00 119.14 214 TRP C CA 1
ATOM 4160 C C . TRP C 2 214 ? 197.659 223.205 228.775 1.00 119.14 214 TRP C C 1
ATOM 4161 O O . TRP C 2 214 ? 198.377 222.695 227.909 1.00 119.14 214 TRP C O 1
ATOM 4172 N N . TYR C 2 215 ? 198.044 223.307 230.048 1.00 119.08 215 TYR C N 1
ATOM 4173 C CA . TYR C 2 215 ? 199.422 223.008 230.422 1.00 119.08 215 TYR C CA 1
ATOM 4174 C C . TYR C 2 215 ? 199.672 221.504 230.493 1.00 119.08 215 TYR C C 1
ATOM 4175 O O . TYR C 2 215 ? 200.826 221.065 230.427 1.00 119.08 215 TYR C O 1
ATOM 4184 N N . THR C 2 216 ? 198.609 220.703 230.612 1.00 117.72 216 THR C N 1
ATOM 4185 C CA . THR C 2 216 ? 198.767 219.251 230.618 1.00 117.72 216 THR C CA 1
ATOM 4186 C C . THR C 2 216 ? 199.199 218.736 229.252 1.00 117.72 216 THR C C 1
ATOM 4187 O O . THR C 2 216 ? 200.077 217.872 229.154 1.00 117.72 216 THR C O 1
ATOM 4191 N N . GLN C 2 217 ? 198.590 219.252 228.191 1.00 118.79 217 GLN C N 1
ATOM 4192 C CA . GLN C 2 217 ? 198.898 218.867 226.823 1.00 118.79 217 GLN C CA 1
ATOM 4193 C C . GLN C 2 217 ? 199.867 219.820 226.136 1.00 118.79 217 GLN C C 1
ATOM 4194 O O . GLN C 2 217 ? 200.188 219.615 224.962 1.00 118.79 217 GLN C O 1
ATOM 4200 N N . LEU C 2 218 ? 200.328 220.854 226.839 1.00 110.60 218 LEU C N 1
ATOM 4201 C CA . LEU C 2 218 ? 201.356 221.744 226.301 1.00 110.60 218 LEU C CA 1
ATOM 4202 C C . LEU C 2 218 ? 202.700 221.089 225.966 1.00 110.60 218 LEU C C 1
ATOM 4203 O O . LEU C 2 218 ? 203.202 221.346 224.857 1.00 110.60 218 LEU C O 1
ATOM 4208 N N . PRO C 2 219 ? 203.359 220.288 226.837 1.00 114.52 219 PRO C N 1
ATOM 4209 C CA . PRO C 2 219 ? 204.714 219.832 226.467 1.00 114.52 219 PRO C CA 1
ATOM 4210 C C . PRO C 2 219 ? 204.743 218.822 225.334 1.00 114.52 219 PRO C C 1
ATOM 4211 O O . PRO C 2 219 ? 205.751 218.751 224.617 1.00 114.52 219 PRO C O 1
ATOM 4215 N N . PHE C 2 220 ? 203.658 218.065 225.136 1.00 109.52 220 PHE C N 1
ATOM 4216 C CA . PHE C 2 220 ? 203.544 217.215 223.955 1.00 109.52 220 PHE C CA 1
ATOM 4217 C C . PHE C 2 22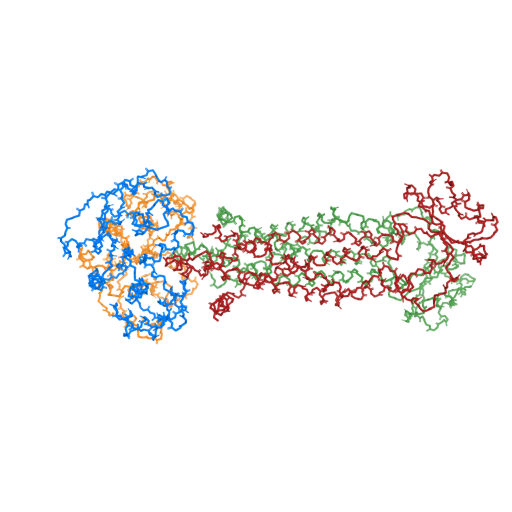0 ? 203.545 218.048 222.681 1.00 109.52 220 PHE C C 1
ATOM 4218 O O . PHE C 2 220 ? 204.227 217.711 221.708 1.00 109.52 220 PHE C O 1
ATOM 4226 N N . LEU C 2 221 ? 202.808 219.160 222.686 1.00 103.94 221 LEU C N 1
ATOM 4227 C CA . LEU C 2 221 ? 202.816 220.072 221.547 1.00 103.94 221 LEU C CA 1
ATOM 4228 C C . LEU C 2 221 ? 204.172 220.736 221.365 1.00 103.94 221 LEU C C 1
ATOM 4229 O O . LEU C 2 221 ? 204.602 220.954 220.229 1.00 103.94 221 LEU C O 1
ATOM 4234 N N . VAL C 2 222 ? 204.864 221.051 222.465 1.00 114.28 222 VAL C N 1
ATOM 4235 C CA . VAL C 2 222 ? 206.168 221.708 222.366 1.00 114.28 222 VAL C CA 1
ATOM 4236 C C . VAL C 2 222 ? 207.191 220.774 221.727 1.00 114.28 222 VAL C C 1
ATOM 4237 O O . VAL C 2 222 ? 207.912 221.160 220.793 1.00 114.28 222 VAL C O 1
ATOM 4241 N N . GLU C 2 223 ? 207.237 219.518 222.187 1.00 125.32 223 GLU C N 1
ATOM 4242 C CA . GLU C 2 223 ? 208.156 218.567 221.570 1.00 125.32 223 GLU C CA 1
ATOM 4243 C C . GLU C 2 223 ? 207.714 218.206 220.157 1.00 125.32 223 GLU C C 1
ATOM 4244 O O . GLU C 2 223 ? 208.561 217.894 219.315 1.00 125.32 223 GLU C O 1
ATOM 4250 N N . ALA C 2 224 ? 206.407 218.268 219.876 1.00 114.91 224 ALA C N 1
ATOM 4251 C CA . ALA C 2 224 ? 205.924 218.021 218.522 1.00 114.91 224 ALA C CA 1
ATOM 4252 C C . ALA C 2 224 ? 206.394 219.100 217.554 1.00 114.91 224 ALA C C 1
ATOM 4253 O O . ALA C 2 224 ? 206.862 218.780 216.456 1.00 114.91 224 ALA C O 1
ATOM 4255 N N . MET C 2 225 ? 206.306 220.377 217.952 1.00 116.61 225 MET C N 1
ATOM 4256 C CA . MET C 2 225 ? 206.808 221.451 217.094 1.00 116.61 225 MET C CA 1
ATOM 4257 C C . MET C 2 225 ? 208.320 221.392 216.938 1.00 116.61 225 MET C C 1
ATOM 4258 O O . MET C 2 225 ? 208.833 221.599 215.834 1.00 116.61 225 MET C O 1
ATOM 4263 N N . LEU C 2 226 ? 209.051 221.116 218.024 1.00 124.59 226 LEU C N 1
ATOM 4264 C CA . LEU C 2 226 ? 210.510 221.045 217.922 1.00 124.59 226 LEU C CA 1
ATOM 4265 C C . LEU C 2 226 ? 210.968 219.881 217.049 1.00 124.59 226 LEU C C 1
ATOM 4266 O O . LEU C 2 226 ? 211.865 220.043 216.207 1.00 124.59 226 LEU C O 1
ATOM 4271 N N . ALA C 2 227 ? 210.334 218.717 217.192 1.00 123.98 227 ALA C N 1
ATOM 4272 C CA . ALA C 2 227 ? 210.737 217.566 216.398 1.00 123.98 227 ALA C CA 1
ATOM 4273 C C . ALA C 2 227 ? 210.279 217.699 214.949 1.00 123.98 227 ALA C C 1
ATOM 4274 O O . ALA C 2 227 ? 210.987 217.267 214.032 1.00 123.98 227 ALA C O 1
ATOM 4276 N N . ALA C 2 228 ? 209.124 218.331 214.710 1.00 121.04 228 ALA C N 1
ATOM 4277 C CA . ALA C 2 228 ? 208.713 218.594 213.335 1.00 121.04 228 ALA C CA 1
ATOM 4278 C C . ALA C 2 228 ? 209.600 219.637 212.670 1.00 121.04 228 ALA C C 1
ATOM 4279 O O . ALA C 2 228 ? 209.855 219.545 211.467 1.00 121.04 228 ALA C O 1
ATOM 4281 N N . THR C 2 229 ? 210.067 220.633 213.428 1.00 126.56 229 THR C N 1
ATOM 4282 C CA . THR C 2 229 ? 211.003 221.613 212.890 1.00 126.56 229 THR C CA 1
ATOM 4283 C C . THR C 2 229 ? 212.330 220.959 212.532 1.00 126.56 229 THR C C 1
ATOM 4284 O O . THR C 2 229 ? 212.926 221.272 211.493 1.00 126.56 229 THR C O 1
ATOM 4288 N N . MET C 2 230 ? 212.786 220.017 213.364 1.00 128.62 230 MET C N 1
ATOM 4289 C CA . MET C 2 230 ? 213.964 219.224 213.020 1.00 128.62 230 MET C CA 1
ATOM 4290 C C . MET C 2 230 ? 213.727 218.379 211.769 1.00 128.62 230 MET C C 1
ATOM 4291 O O . MET C 2 230 ? 214.632 218.214 210.941 1.00 128.62 230 MET C O 1
ATOM 4296 N N . GLY C 2 231 ? 212.510 217.850 211.612 1.00 119.34 231 GLY C N 1
ATOM 4297 C CA . GLY C 2 231 ? 212.189 217.081 210.416 1.00 119.34 231 GLY C CA 1
ATOM 4298 C C . GLY C 2 231 ? 212.174 217.919 209.150 1.00 119.34 231 GLY C C 1
ATOM 4299 O O . GLY C 2 231 ? 212.667 217.492 208.100 1.00 119.34 231 GLY C O 1
ATOM 4300 N N . VAL C 2 232 ? 211.610 219.122 209.229 1.00 112.66 232 VAL C N 1
ATOM 4301 C CA . VAL C 2 232 ? 211.609 220.011 208.073 1.00 112.66 232 VAL C CA 1
ATOM 4302 C C . VAL C 2 232 ? 213.032 220.462 207.758 1.00 112.66 232 VAL C C 1
ATOM 4303 O O . VAL C 2 232 ? 213.415 220.575 206.587 1.00 112.66 232 VAL C O 1
ATOM 4307 N N . GLY C 2 233 ? 213.855 220.655 208.794 1.00 112.39 233 GLY C N 1
ATOM 4308 C CA . GLY C 2 233 ? 215.250 221.007 208.574 1.00 112.39 233 GLY C CA 1
ATOM 4309 C C . GLY C 2 233 ? 216.051 219.910 207.894 1.00 112.39 233 GLY C C 1
ATOM 4310 O O . GLY C 2 233 ? 216.845 220.182 206.988 1.00 112.39 233 GLY C O 1
ATOM 4311 N N . ILE C 2 234 ? 215.842 218.654 208.304 1.00 111.04 234 ILE C N 1
ATOM 4312 C CA . ILE C 2 234 ? 216.574 217.574 207.648 1.00 111.04 234 ILE C CA 1
ATOM 4313 C C . ILE C 2 234 ? 216.017 217.330 206.246 1.00 111.04 234 ILE C C 1
ATOM 4314 O O . ILE C 2 234 ? 216.761 216.913 205.354 1.00 111.04 234 ILE C O 1
ATOM 4319 N N . ALA C 2 235 ? 214.750 217.670 205.988 1.00 112.65 235 ALA C N 1
ATOM 4320 C CA . ALA C 2 235 ? 214.251 217.591 204.617 1.00 112.65 235 ALA C CA 1
ATOM 4321 C C . ALA C 2 235 ? 214.854 218.676 203.729 1.00 112.65 235 ALA C C 1
ATOM 4322 O O . ALA C 2 235 ? 215.168 218.419 202.559 1.00 112.65 235 ALA C O 1
ATOM 4324 N N . VAL C 2 236 ? 215.008 219.893 204.263 1.00 108.57 236 VAL C N 1
ATOM 4325 C CA . VAL C 2 236 ? 215.659 220.969 203.513 1.00 108.57 236 VAL C CA 1
ATOM 4326 C C . VAL C 2 236 ? 217.113 220.609 203.229 1.00 108.57 236 VAL C C 1
ATOM 4327 O O . VAL C 2 236 ? 217.617 220.821 202.116 1.00 108.57 236 VAL C O 1
ATOM 4331 N N . ALA C 2 237 ? 217.784 219.991 204.205 1.00 104.91 237 ALA C N 1
ATOM 4332 C CA . ALA C 2 237 ? 219.130 219.477 203.978 1.00 104.91 237 ALA C CA 1
ATOM 4333 C C . ALA C 2 237 ? 219.146 218.362 202.938 1.00 104.91 237 ALA C C 1
ATOM 4334 O O . ALA C 2 237 ? 220.097 218.269 202.156 1.00 104.91 237 ALA C O 1
ATOM 4336 N N . GLY C 2 238 ? 218.103 217.529 202.905 1.00 98.36 238 GLY C N 1
ATOM 4337 C CA . GLY C 2 238 ? 218.028 216.478 201.902 1.00 98.36 238 GLY C CA 1
ATOM 4338 C C . GLY C 2 238 ? 217.875 217.008 200.488 1.00 98.36 238 GLY C C 1
ATOM 4339 O O . GLY C 2 238 ? 218.509 216.506 199.560 1.00 98.36 238 GLY C O 1
ATOM 4340 N N . LEU C 2 239 ? 217.031 218.027 200.303 1.00 92.64 239 LEU C N 1
ATOM 4341 C CA . LEU C 2 239 ? 216.949 218.659 198.984 1.00 92.64 239 LEU C CA 1
ATOM 4342 C C . LEU C 2 239 ? 218.203 219.444 198.625 1.00 92.64 239 LEU C C 1
ATOM 4343 O O . LEU C 2 239 ? 218.518 219.575 197.438 1.00 92.64 239 LEU C O 1
ATOM 4348 N N . MET C 2 240 ? 218.920 219.990 199.607 1.00 104.50 240 MET C N 1
ATOM 4349 C CA . MET C 2 240 ? 220.195 220.620 199.277 1.00 104.50 240 MET C CA 1
ATOM 4350 C C . MET C 2 240 ? 221.246 219.589 198.883 1.00 104.50 240 MET C C 1
ATOM 4351 O O . MET C 2 240 ? 222.082 219.857 198.014 1.00 104.50 240 MET C O 1
ATOM 4356 N N . VAL C 2 241 ? 221.226 218.405 199.498 1.00 96.53 241 VAL C N 1
ATOM 4357 C CA . VAL C 2 241 ? 222.275 217.439 199.187 1.00 96.53 241 VAL C CA 1
ATOM 4358 C C . VAL C 2 241 ? 221.935 216.617 197.943 1.00 96.53 241 VAL C C 1
ATOM 4359 O O . VAL C 2 241 ? 222.850 216.191 197.226 1.00 96.53 241 VAL C O 1
ATOM 4363 N N . VAL C 2 242 ? 220.650 216.434 197.618 1.00 83.98 242 VAL C N 1
ATOM 4364 C CA . VAL C 2 242 ? 220.314 215.576 196.488 1.00 83.98 242 VAL C CA 1
ATOM 4365 C C . VAL C 2 242 ? 220.505 216.324 195.173 1.00 83.98 242 VAL C C 1
ATOM 4366 O O . VAL C 2 242 ? 220.629 215.697 194.118 1.00 83.98 242 VAL C O 1
ATOM 4370 N N . ARG C 2 243 ? 220.536 217.654 195.206 1.00 88.15 243 ARG C N 1
ATOM 4371 C CA . ARG C 2 243 ? 221.013 218.425 194.067 1.00 88.15 243 ARG C CA 1
ATOM 4372 C C . ARG C 2 243 ? 222.530 218.366 193.949 1.00 88.15 243 ARG C C 1
ATOM 4373 O O . ARG C 2 243 ? 223.063 218.223 192.844 1.00 88.15 243 ARG C O 1
ATOM 4381 N N . ALA C 2 244 ? 223.239 218.447 195.071 1.00 88.03 244 ALA C N 1
ATOM 4382 C CA . ALA C 2 244 ? 224.694 218.510 195.040 1.00 88.03 244 ALA C CA 1
ATOM 4383 C C . ALA C 2 244 ? 225.317 217.137 194.809 1.00 88.03 244 ALA C C 1
ATOM 4384 O O . ALA C 2 244 ? 226.047 216.940 193.834 1.00 88.03 244 ALA C O 1
ATOM 4386 N N . LEU C 2 245 ? 225.038 216.183 195.699 1.00 94.39 245 LEU C N 1
ATOM 4387 C CA . LEU C 2 245 ? 225.712 214.890 195.630 1.00 94.39 245 LEU C CA 1
ATOM 4388 C C . LEU C 2 245 ? 225.180 214.043 194.481 1.00 94.39 245 LEU C C 1
ATOM 4389 O O . LEU C 2 245 ? 225.952 213.372 193.788 1.00 94.39 245 LEU C O 1
ATOM 4394 N N . PHE C 2 246 ? 223.874 214.069 194.253 1.00 82.16 246 PHE C N 1
ATOM 4395 C CA . PHE C 2 246 ? 223.254 213.320 193.174 1.00 82.16 246 PHE C CA 1
ATOM 4396 C C . PHE C 2 246 ? 222.936 214.260 192.020 1.00 82.16 246 PHE C C 1
ATOM 4397 O O . PHE C 2 246 ? 222.688 215.448 192.231 1.00 82.16 246 PHE C O 1
ATOM 4399 N N . LEU C 2 247 ? 222.884 213.716 190.808 1.00 76.20 247 LEU C N 1
ATOM 4400 C CA . LEU C 2 247 ? 222.518 214.520 189.641 1.00 76.20 247 LEU C CA 1
ATOM 4401 C C . LEU C 2 247 ? 223.357 215.778 189.499 1.00 76.20 247 LEU C C 1
ATOM 4402 O O . LEU C 2 247 ? 222.815 216.875 189.364 1.00 76.20 247 LEU C O 1
ATOM 4407 N N . GLU C 2 248 ? 224.675 215.632 189.526 1.00 95.99 248 GLU C N 1
ATOM 4408 C CA . GLU C 2 248 ? 225.531 216.797 189.305 1.00 95.99 248 GLU C CA 1
ATOM 4409 C C . GLU C 2 248 ? 225.504 217.219 187.845 1.00 95.99 248 GLU C C 1
ATOM 4410 O O . GLU C 2 248 ? 225.268 218.391 187.529 1.00 95.99 248 GLU C O 1
ATOM 4416 N N . ASN C 2 249 ? 225.718 216.267 186.944 1.00 100.65 249 ASN C N 1
ATOM 4417 C CA . ASN C 2 249 ? 225.720 216.517 185.505 1.00 100.65 249 ASN C CA 1
ATOM 4418 C C . ASN C 2 249 ? 224.327 216.325 184.901 1.00 100.65 249 ASN C C 1
ATOM 4419 O O . ASN C 2 249 ? 224.122 215.634 183.904 1.00 100.65 249 ASN C O 1
ATOM 4424 N N . ALA C 2 250 ? 223.354 216.984 185.523 1.00 89.90 250 ALA C N 1
ATOM 4425 C CA . ALA C 2 250 ? 221.973 216.943 185.069 1.00 89.90 250 ALA C CA 1
ATOM 4426 C C . ALA C 2 250 ? 221.450 218.310 184.662 1.00 89.90 250 ALA C C 1
ATOM 4427 O O . ALA C 2 250 ? 220.971 218.480 183.539 1.00 89.90 250 ALA C O 1
ATOM 4429 N N . LEU C 2 251 ? 221.543 219.297 185.547 1.00 88.35 251 LEU C N 1
ATOM 4430 C CA . LEU C 2 251 ? 221.018 220.625 185.265 1.00 88.35 251 LEU C CA 1
ATOM 4431 C C . LEU C 2 251 ? 222.048 221.555 184.652 1.00 88.35 251 LEU C C 1
ATOM 4432 O O . LEU C 2 251 ? 221.682 222.422 183.853 1.00 88.35 251 LEU C O 1
ATOM 4437 N N . ASN C 2 252 ? 223.326 221.392 185.003 1.00 96.95 252 ASN C N 1
ATOM 4438 C CA . ASN C 2 252 ? 224.362 222.263 184.462 1.00 96.95 252 ASN C CA 1
ATOM 4439 C C . ASN C 2 252 ? 224.572 222.028 182.971 1.00 96.95 252 ASN C C 1
ATOM 4440 O O . ASN C 2 252 ? 224.753 222.983 182.210 1.00 96.95 252 ASN C O 1
ATOM 4445 N N . GLN C 2 253 ? 224.537 220.768 182.529 1.00 87.13 253 GLN C N 1
ATOM 4446 C CA . GLN C 2 253 ? 224.750 220.506 181.110 1.00 87.13 253 GLN C CA 1
ATOM 4447 C C . GLN C 2 253 ? 223.507 220.815 180.289 1.00 87.13 253 GLN C C 1
ATOM 4448 O O . GLN C 2 253 ? 223.604 221.000 179.072 1.00 87.13 253 GLN C O 1
ATOM 4454 N N . PHE C 2 254 ? 222.339 220.876 180.927 1.00 87.54 254 PHE C N 1
ATOM 4455 C CA . PHE C 2 254 ? 221.176 221.451 180.260 1.00 87.54 254 PHE C CA 1
ATOM 4456 C C . PHE C 2 254 ? 221.254 222.971 180.205 1.00 87.54 254 PHE C C 1
ATOM 4457 O O . PHE C 2 254 ? 220.773 223.584 179.246 1.00 87.54 254 PHE C O 1
ATOM 4465 N N . TYR C 2 255 ? 221.844 223.598 181.224 1.00 103.63 255 TYR C N 1
ATOM 4466 C CA . TYR C 2 255 ? 221.964 225.052 181.214 1.00 103.63 255 TYR C CA 1
ATOM 4467 C C . TYR C 2 255 ? 222.990 225.523 180.192 1.00 103.63 255 TYR C C 1
ATOM 4468 O O . TYR C 2 255 ? 222.775 226.529 179.507 1.00 103.63 255 TYR C O 1
ATOM 4477 N N . GLN C 2 256 ? 224.114 224.812 180.075 1.00 102.03 256 GLN C N 1
ATOM 4478 C CA . GLN C 2 256 ? 225.116 225.167 179.077 1.00 102.03 256 GLN C CA 1
ATOM 4479 C C . GLN C 2 256 ? 224.664 224.831 177.664 1.00 102.03 256 GLN C C 1
ATOM 4480 O O . GLN C 2 256 ? 225.211 225.385 176.705 1.00 102.03 256 GLN C O 1
ATOM 4486 N N . ALA C 2 257 ? 223.682 223.948 177.512 1.00 98.09 257 ALA C N 1
ATOM 4487 C CA . ALA C 2 257 ? 223.067 223.690 176.220 1.00 98.09 257 ALA C CA 1
ATOM 4488 C C . ALA C 2 257 ? 221.988 224.706 175.878 1.00 98.09 257 ALA C C 1
ATOM 4489 O O . ALA C 2 257 ? 221.418 224.625 174.784 1.00 98.09 257 ALA C O 1
ATOM 4491 N N . ASN C 2 258 ? 221.709 225.644 176.796 1.00 105.12 258 ASN C N 1
ATOM 4492 C CA . ASN C 2 258 ? 220.711 226.709 176.641 1.00 105.12 258 ASN C CA 1
ATOM 4493 C C . ASN C 2 258 ? 219.323 226.139 176.353 1.00 105.12 258 ASN C C 1
ATOM 4494 O O . ASN C 2 258 ? 218.573 226.660 175.526 1.00 105.12 258 ASN C O 1
ATOM 4499 N N . LEU C 2 259 ? 218.986 225.059 177.042 1.00 87.49 259 LEU C N 1
ATOM 4500 C CA . LEU C 2 259 ? 217.737 224.341 176.832 1.00 87.49 259 LEU C CA 1
ATOM 4501 C C . LEU C 2 259 ? 216.808 224.398 178.033 1.00 87.49 259 LEU C C 1
ATOM 4502 O O . LEU C 2 259 ? 215.593 224.493 177.862 1.00 87.49 259 LEU C O 1
ATOM 4507 N N . ILE C 2 260 ? 217.352 224.333 179.246 1.00 89.19 260 ILE C N 1
ATOM 4508 C CA . ILE C 2 260 ? 216.584 224.385 180.486 1.00 89.19 260 ILE C CA 1
ATOM 4509 C C . ILE C 2 260 ? 217.197 225.452 181.380 1.00 89.19 260 ILE C C 1
ATOM 4510 O O . ILE C 2 260 ? 218.414 225.454 181.598 1.00 89.19 260 ILE C O 1
ATOM 4515 N N . ALA C 2 261 ? 216.360 226.362 181.880 1.00 89.85 261 ALA C N 1
ATOM 4516 C CA . ALA C 2 261 ? 216.824 227.422 182.764 1.00 89.85 261 ALA C CA 1
ATOM 4517 C C . ALA C 2 261 ? 217.325 226.848 184.084 1.00 89.85 261 ALA C C 1
ATOM 4518 O O . ALA C 2 261 ? 216.741 225.913 184.636 1.00 89.85 261 ALA C O 1
ATOM 4520 N N . LYS C 2 262 ? 218.421 227.414 184.581 1.00 97.95 262 LYS C N 1
ATOM 4521 C CA . LYS C 2 262 ? 219.100 226.883 185.750 1.00 97.95 262 LYS C CA 1
ATOM 4522 C C . LYS C 2 262 ? 218.328 227.196 187.025 1.00 97.95 262 LYS C C 1
ATOM 4523 O O . LYS C 2 262 ? 217.419 228.029 187.050 1.00 97.95 262 LYS C O 1
ATOM 4525 N N . VAL C 2 263 ? 218.709 226.509 188.096 1.00 108.44 263 VAL C N 1
ATOM 4526 C CA . VAL C 2 263 ? 218.161 226.740 189.425 1.00 108.44 263 VAL C CA 1
ATOM 4527 C C . VAL C 2 263 ? 219.320 227.006 190.380 1.00 108.44 263 VAL C C 1
ATOM 4528 O O . VAL C 2 263 ? 220.367 226.351 190.301 1.00 108.44 263 VAL C O 1
ATOM 4532 N N . ASP C 2 264 ? 219.168 228.025 191.217 1.00 129.04 264 ASP C N 1
ATOM 4533 C CA . ASP C 2 264 ? 220.137 228.345 192.247 1.00 129.04 264 ASP C CA 1
ATOM 4534 C C . ASP C 2 264 ? 219.575 227.939 193.607 1.00 129.04 264 ASP C C 1
ATOM 4535 O O . ASP C 2 264 ? 218.484 227.372 193.710 1.00 129.04 264 ASP C O 1
ATOM 4540 N N . TYR C 2 265 ? 220.319 228.229 194.667 1.00 128.89 265 TYR C N 1
ATOM 4541 C CA . TYR C 2 265 ? 219.919 227.824 196.005 1.00 128.89 265 TYR C CA 1
ATOM 4542 C C . TYR C 2 265 ? 219.139 228.899 196.745 1.00 128.89 265 TYR C C 1
ATOM 4543 O O . TYR C 2 265 ? 218.808 228.706 197.918 1.00 128.89 265 TYR C O 1
ATOM 4552 N N . ALA C 2 266 ? 218.838 230.023 196.093 1.00 130.60 266 ALA C N 1
ATOM 4553 C CA . ALA C 2 266 ? 218.099 231.086 196.764 1.00 130.60 266 ALA C CA 1
ATOM 4554 C C . ALA C 2 266 ? 216.617 230.750 196.879 1.00 130.60 266 ALA C C 1
ATOM 4555 O O . ALA C 2 266 ? 215.958 231.150 197.844 1.00 130.60 266 ALA C O 1
ATOM 4557 N N . ASP C 2 267 ? 216.067 230.019 195.907 1.00 125.69 267 ASP C N 1
ATOM 4558 C CA . ASP C 2 267 ? 214.641 229.712 195.954 1.00 125.69 267 ASP C CA 1
ATOM 4559 C C . ASP C 2 267 ? 214.288 228.627 196.973 1.00 125.69 267 ASP C C 1
ATOM 4560 O O . ASP C 2 267 ? 213.141 228.593 197.436 1.00 125.69 267 ASP C O 1
ATOM 4565 N N . ILE C 2 268 ? 215.244 227.769 197.351 1.00 115.02 268 ILE C N 1
ATOM 4566 C CA . ILE C 2 268 ? 215.034 226.881 198.496 1.00 115.02 268 ILE C CA 1
ATOM 4567 C C . ILE C 2 268 ? 214.837 227.702 199.765 1.00 115.02 268 ILE C C 1
ATOM 4568 O O . ILE C 2 268 ? 213.908 227.456 200.543 1.00 115.02 268 ILE C O 1
ATOM 4573 N N . LEU C 2 269 ? 215.676 228.723 199.965 1.00 122.53 269 LEU C N 1
ATOM 4574 C CA . LEU C 2 269 ? 215.499 229.641 201.086 1.00 122.53 269 LEU C CA 1
ATOM 4575 C C . LEU C 2 269 ? 214.208 230.444 200.947 1.00 122.53 269 LEU C C 1
ATOM 4576 O O . LEU C 2 269 ? 213.574 230.774 201.954 1.00 122.53 269 LEU C O 1
ATOM 4581 N N . PHE C 2 270 ? 213.802 230.748 199.712 1.00 120.59 270 PHE C N 1
ATOM 4582 C CA . PHE C 2 270 ? 212.576 231.512 199.494 1.00 120.59 270 PHE C CA 1
ATOM 4583 C C . PHE C 2 270 ? 211.337 230.705 199.866 1.00 120.59 270 PHE C C 1
ATOM 4584 O O . PHE C 2 270 ? 210.362 231.259 200.387 1.00 120.59 270 PHE C O 1
ATOM 4592 N N . ILE C 2 271 ? 211.350 229.394 199.601 1.00 105.06 271 ILE C N 1
ATOM 4593 C CA . ILE C 2 271 ? 210.219 228.547 199.971 1.00 105.06 271 ILE C CA 1
ATOM 4594 C C . ILE C 2 271 ? 210.366 227.942 201.359 1.00 105.06 271 ILE C C 1
ATOM 4595 O O . ILE C 2 271 ? 209.441 227.261 201.823 1.00 105.06 271 ILE C O 1
ATOM 4600 N N . THR C 2 272 ? 211.508 228.143 202.019 1.00 109.43 272 THR C N 1
ATOM 4601 C CA . THR C 2 272 ? 211.725 227.579 203.352 1.00 109.43 272 THR C CA 1
ATOM 4602 C C . THR C 2 272 ? 210.750 228.062 204.432 1.00 109.43 272 THR C C 1
ATOM 4603 O O . THR C 2 272 ? 210.224 227.198 205.155 1.00 109.43 272 THR C O 1
ATOM 4607 N N . PRO C 2 273 ? 210.457 229.372 204.619 1.00 112.96 273 PRO C N 1
ATOM 4608 C CA . PRO C 2 273 ? 209.488 229.728 205.678 1.00 112.96 273 PRO C CA 1
ATOM 4609 C C . PRO C 2 273 ? 208.079 229.238 205.410 1.00 112.96 273 PRO C C 1
ATOM 4610 O O . PRO C 2 273 ? 207.360 228.898 206.359 1.00 112.96 273 PRO C O 1
ATOM 4614 N N . TRP C 2 274 ? 207.684 229.161 204.138 1.00 109.29 274 TRP C N 1
ATOM 4615 C CA . TRP C 2 274 ? 206.417 228.537 203.775 1.00 109.29 274 TRP C CA 1
ATOM 4616 C C . TRP C 2 274 ? 206.413 227.059 204.148 1.00 109.29 274 TRP C C 1
ATOM 4617 O O . TRP C 2 274 ? 205.401 226.535 204.631 1.00 109.29 274 TRP C O 1
ATOM 4628 N N . LEU C 2 275 ? 207.552 226.389 203.969 1.00 101.35 275 LEU C N 1
ATOM 4629 C CA . LEU C 2 275 ? 207.653 224.971 204.292 1.00 101.35 275 LEU C CA 1
ATOM 4630 C C . LEU C 2 275 ? 207.587 224.735 205.799 1.00 101.35 275 LEU C C 1
ATOM 4631 O O . LEU C 2 275 ? 206.913 223.801 206.262 1.00 101.35 275 LEU C O 1
ATOM 4636 N N . LEU C 2 276 ? 208.275 225.579 206.580 1.00 104.65 276 LEU C N 1
ATOM 4637 C CA . LEU C 2 276 ? 208.182 225.502 208.037 1.00 104.65 276 LEU C CA 1
ATOM 4638 C C . LEU C 2 276 ? 206.775 225.800 208.527 1.00 104.65 276 LEU C C 1
ATOM 4639 O O . LEU C 2 276 ? 206.302 225.156 209.469 1.00 104.65 276 LEU C O 1
ATOM 4644 N N . LEU C 2 277 ? 206.100 226.780 207.914 1.00 103.93 277 LEU C N 1
ATOM 4645 C CA . LEU C 2 277 ? 204.733 227.101 208.311 1.00 103.93 277 LEU C CA 1
ATOM 4646 C C . LEU C 2 277 ? 203.793 225.941 208.015 1.00 103.93 277 LEU C C 1
ATOM 4647 O O . LEU C 2 277 ? 202.921 225.624 208.832 1.00 103.93 277 LEU C O 1
ATOM 4652 N N . LEU C 2 278 ? 203.984 225.276 206.869 1.00 100.28 278 LEU C N 1
ATOM 4653 C CA . LEU C 2 278 ? 203.180 224.101 206.540 1.00 100.28 278 LEU C CA 1
ATOM 4654 C C . LEU C 2 278 ? 203.400 222.970 207.534 1.00 100.28 278 LEU C C 1
ATOM 4655 O O . LEU C 2 278 ? 202.430 222.392 208.042 1.00 100.28 278 LEU C O 1
ATOM 4660 N N . GLY C 2 279 ? 204.663 222.668 207.850 1.00 97.28 279 GLY C N 1
ATOM 4661 C CA . GLY C 2 279 ? 204.947 221.584 208.782 1.00 97.28 279 GLY C CA 1
ATOM 4662 C C . GLY C 2 279 ? 204.457 221.861 210.192 1.00 97.28 279 GLY C C 1
ATOM 4663 O O . GLY C 2 279 ? 203.852 220.991 210.830 1.00 97.28 279 GLY C O 1
ATOM 4664 N N . VAL C 2 280 ? 204.672 223.088 210.677 1.00 106.29 280 VAL C N 1
ATOM 4665 C CA . VAL C 2 280 ? 204.252 223.471 212.021 1.00 106.29 280 VAL C CA 1
ATOM 4666 C C . VAL C 2 280 ? 202.731 223.487 212.133 1.00 106.29 280 VAL C C 1
ATOM 4667 O O . VAL C 2 280 ? 202.168 222.959 213.103 1.00 106.29 280 VAL C O 1
ATOM 4671 N N . ALA C 2 281 ? 202.040 224.062 211.138 1.00 105.73 281 ALA C N 1
ATOM 4672 C CA . ALA C 2 281 ? 200.582 224.123 211.178 1.00 105.73 281 ALA C CA 1
ATOM 4673 C C . ALA C 2 281 ? 199.962 222.738 211.076 1.00 105.73 281 ALA C C 1
ATOM 4674 O O . ALA C 2 281 ? 198.997 222.435 211.791 1.00 105.73 281 ALA C O 1
ATOM 4676 N N . MET C 2 282 ? 200.521 221.875 210.216 1.00 101.93 282 MET C N 1
ATOM 4677 C CA . MET C 2 282 ? 200.019 220.511 210.094 1.00 101.93 282 MET C CA 1
ATOM 4678 C C . MET C 2 282 ? 200.214 219.728 211.385 1.00 101.93 282 MET C C 1
ATOM 4679 O O . MET C 2 282 ? 199.279 219.066 211.851 1.00 101.93 282 MET C O 1
ATOM 4684 N N . SER C 2 283 ? 201.402 219.832 211.998 1.00 107.99 283 SER C N 1
ATOM 4685 C CA . SER C 2 283 ? 201.680 219.102 213.232 1.00 107.99 283 SER C CA 1
ATOM 4686 C C . SER C 2 283 ? 200.830 219.603 214.395 1.00 107.99 283 SER C C 1
ATOM 4687 O O . SER C 2 283 ? 200.336 218.799 215.194 1.00 107.99 283 SER C O 1
ATOM 4690 N N . GLY C 2 284 ? 200.629 220.920 214.494 1.00 99.91 284 GLY C N 1
ATOM 4691 C CA . GLY C 2 284 ? 199.776 221.453 215.544 1.00 99.91 284 GLY C CA 1
ATOM 4692 C C . GLY C 2 284 ? 198.320 221.062 215.382 1.00 99.91 284 GLY C C 1
ATOM 4693 O O . GLY C 2 284 ? 197.651 220.713 216.363 1.00 99.91 284 GLY C O 1
ATOM 4694 N N . LEU C 2 285 ? 197.819 221.090 214.139 1.00 103.93 285 LEU C N 1
ATOM 4695 C CA . LEU C 2 285 ? 196.443 220.683 213.872 1.00 103.93 285 LEU C CA 1
ATOM 4696 C C . LEU C 2 285 ? 196.226 219.209 214.180 1.00 103.93 285 LEU C C 1
ATOM 4697 O O . LEU C 2 285 ? 195.193 218.835 214.744 1.00 103.93 285 LEU C O 1
ATOM 4702 N N . THR C 2 286 ? 197.190 218.355 213.838 1.00 95.21 286 THR C N 1
ATOM 4703 C CA . THR C 2 286 ? 197.000 216.936 214.111 1.00 95.21 286 THR C CA 1
ATOM 4704 C C . THR C 2 286 ? 197.438 216.516 215.506 1.00 95.21 286 THR C C 1
ATOM 4705 O O . THR C 2 286 ? 197.247 215.350 215.865 1.00 95.21 286 THR C O 1
ATOM 4709 N N . ALA C 2 287 ? 198.032 217.409 216.293 1.00 91.34 287 ALA C N 1
ATOM 4710 C CA . ALA C 2 287 ? 198.273 217.061 217.685 1.00 91.34 287 ALA C CA 1
ATOM 4711 C C . ALA C 2 287 ? 197.156 217.551 218.596 1.00 91.34 287 ALA C C 1
ATOM 4712 O O . ALA C 2 287 ? 196.787 216.855 219.549 1.00 91.34 287 ALA C O 1
ATOM 4714 N N . TYR C 2 288 ? 196.592 218.730 218.315 1.00 91.83 288 TYR C N 1
ATOM 4715 C CA . TYR C 2 288 ? 195.472 219.206 219.119 1.00 91.83 288 TYR C CA 1
ATOM 4716 C C . TYR C 2 288 ? 194.223 218.366 218.858 1.00 91.83 288 TYR C C 1
ATOM 4717 O O . TYR C 2 288 ? 193.426 218.144 219.775 1.00 91.83 288 TYR C O 1
ATOM 4726 N N . LEU C 2 289 ? 194.069 217.853 217.631 1.00 96.56 289 LEU C N 1
ATOM 4727 C CA . LEU C 2 289 ? 192.905 217.039 217.291 1.00 96.56 289 LEU C CA 1
ATOM 4728 C C . LEU C 2 289 ? 192.905 215.719 218.052 1.00 96.56 289 LEU C C 1
ATOM 4729 O O . LEU C 2 289 ? 191.839 215.189 218.385 1.00 96.56 289 LEU C O 1
ATOM 4734 N N . THR C 2 290 ? 194.084 215.165 218.329 1.00 100.33 290 THR C N 1
ATOM 4735 C CA . THR C 2 290 ? 194.127 213.920 219.083 1.00 100.33 290 THR C CA 1
ATOM 4736 C C . THR C 2 290 ? 194.301 214.138 220.581 1.00 100.33 290 THR C C 1
ATOM 4737 O O . THR C 2 290 ? 194.009 213.224 221.358 1.00 100.33 290 THR C O 1
ATOM 4741 N N . LEU C 2 291 ? 194.757 215.315 221.011 1.00 100.77 291 LEU C N 1
ATOM 4742 C CA . LEU C 2 291 ? 194.795 215.604 222.438 1.00 100.77 291 LEU C CA 1
ATOM 4743 C C . LEU C 2 291 ? 193.522 216.264 222.946 1.00 100.77 291 LEU C C 1
ATOM 4744 O O . LEU C 2 291 ? 193.410 216.503 224.153 1.00 100.77 291 LEU C O 1
ATOM 4749 N N . ARG C 2 292 ? 192.574 216.578 222.059 1.00 106.91 292 ARG C N 1
ATOM 4750 C CA . ARG C 2 292 ? 191.234 216.935 222.511 1.00 106.91 292 ARG C CA 1
ATOM 4751 C C . ARG C 2 292 ? 190.574 215.759 223.219 1.00 106.91 292 ARG C C 1
ATOM 4752 O O . ARG C 2 292 ? 189.821 215.947 224.182 1.00 106.91 292 ARG C O 1
ATOM 4760 N N . LEU C 2 293 ? 190.855 214.538 222.758 1.00 111.30 293 LEU C N 1
ATOM 4761 C CA . LEU C 2 293 ? 190.371 213.346 223.445 1.00 111.30 293 LEU C CA 1
ATOM 4762 C C . LEU C 2 293 ? 191.063 213.159 224.790 1.00 111.30 293 LEU C C 1
ATOM 4763 O O . LEU C 2 293 ? 190.439 212.711 225.759 1.00 111.30 293 LEU C O 1
ATOM 4768 N N . TYR C 2 294 ? 192.347 213.495 224.871 1.00 112.06 294 TYR C N 1
ATOM 4769 C CA . TYR C 2 294 ? 193.122 213.269 226.089 1.00 112.06 294 TYR C CA 1
ATOM 4770 C C . TYR C 2 294 ? 193.499 214.592 226.746 1.00 112.06 294 TYR C C 1
ATOM 4771 O O . TYR C 2 294 ? 194.228 214.616 227.737 1.00 112.06 294 TYR C O 1
ATOM 4780 N N . MET D 2 1 ? 191.808 174.202 211.785 1.00 168.02 1 MET D N 1
ATOM 4781 C CA . MET D 2 1 ? 192.440 173.678 212.989 1.00 168.02 1 MET D CA 1
ATOM 4782 C C . MET D 2 1 ? 193.811 174.307 213.203 1.00 168.02 1 MET D C 1
ATOM 4783 O O . MET D 2 1 ? 193.965 175.220 214.014 1.00 168.02 1 MET D O 1
ATOM 4785 N N . ARG D 2 2 ? 194.808 173.810 212.466 1.00 178.63 2 ARG D N 1
ATOM 4786 C CA . ARG D 2 2 ? 196.162 174.338 212.584 1.00 178.63 2 ARG D CA 1
ATOM 4787 C C . ARG D 2 2 ? 196.316 175.699 211.917 1.00 178.63 2 ARG D C 1
ATOM 4788 O O . ARG D 2 2 ? 197.250 176.436 212.250 1.00 178.63 2 ARG D O 1
ATOM 4790 N N . PHE D 2 3 ? 195.431 176.044 210.983 1.00 173.11 3 PHE D N 1
ATOM 4791 C CA . PHE D 2 3 ? 195.442 177.346 210.331 1.00 173.11 3 PHE D CA 1
ATOM 4792 C C . PHE D 2 3 ? 194.284 178.228 210.780 1.00 173.11 3 PHE D C 1
ATOM 4793 O O . PHE D 2 3 ? 194.075 179.302 210.207 1.00 173.11 3 PHE D O 1
ATOM 4795 N N . GLY D 2 4 ? 193.530 177.801 211.790 1.00 160.12 4 GLY D N 1
ATOM 4796 C CA . GLY D 2 4 ? 192.371 178.546 212.239 1.00 160.12 4 GLY D CA 1
ATOM 4797 C C . GLY D 2 4 ? 192.435 178.938 213.699 1.00 160.12 4 GLY D C 1
ATOM 4798 O O . GLY D 2 4 ? 191.779 179.897 214.118 1.00 160.12 4 GLY D O 1
ATOM 4799 N N . PHE D 2 5 ? 193.224 178.199 214.488 1.00 148.85 5 PHE D N 1
ATOM 4800 C CA . PHE D 2 5 ? 193.403 178.549 215.893 1.00 148.85 5 PHE D CA 1
ATOM 4801 C C . PHE D 2 5 ? 194.252 179.802 216.043 1.00 148.85 5 PHE D C 1
ATOM 4802 O O . PHE D 2 5 ? 194.162 180.499 217.060 1.00 148.85 5 PHE D O 1
ATOM 4810 N N . LEU D 2 6 ? 195.077 180.097 215.044 1.00 138.04 6 LEU D N 1
ATOM 4811 C CA . LEU D 2 6 ? 195.895 181.296 215.005 1.00 138.04 6 LEU D CA 1
ATOM 4812 C C . LEU D 2 6 ? 195.250 182.409 214.190 1.00 138.04 6 LEU D C 1
ATOM 4813 O O . LEU D 2 6 ? 195.630 183.571 214.346 1.00 138.04 6 LEU D O 1
ATOM 4818 N N . LEU D 2 7 ? 194.285 182.094 213.331 1.00 143.95 7 LEU D N 1
ATOM 4819 C CA . LEU D 2 7 ? 193.664 183.121 212.509 1.00 143.95 7 LEU D CA 1
ATOM 4820 C C . LEU D 2 7 ? 192.558 183.887 213.222 1.00 143.95 7 LEU D C 1
ATOM 4821 O O . LEU D 2 7 ? 192.151 184.946 212.731 1.00 143.95 7 LEU D O 1
ATOM 4823 N N . ASN D 2 8 ? 192.073 183.396 214.365 1.00 144.11 8 ASN D N 1
ATOM 4824 C CA . ASN D 2 8 ? 190.893 183.992 214.985 1.00 144.11 8 ASN D CA 1
ATOM 4825 C C . ASN D 2 8 ? 191.186 185.274 215.765 1.00 144.11 8 ASN D C 1
ATOM 4826 O O . ASN D 2 8 ? 190.348 186.183 215.773 1.00 144.11 8 ASN D O 1
ATOM 4831 N N . GLU D 2 9 ? 192.345 185.381 216.418 1.00 134.23 9 GLU D N 1
ATOM 4832 C CA . GLU D 2 9 ? 192.611 186.548 217.251 1.00 134.23 9 GLU D CA 1
ATOM 4833 C C . GLU D 2 9 ? 193.522 187.574 216.596 1.00 134.23 9 GLU D C 1
ATOM 4834 O O . GLU D 2 9 ? 193.666 188.677 217.136 1.00 134.23 9 GLU D O 1
ATOM 4840 N N . VAL D 2 10 ? 194.150 187.243 215.466 1.00 123.90 10 VAL D N 1
ATOM 4841 C CA . VAL D 2 10 ? 195.019 188.210 214.802 1.00 123.90 10 VAL D CA 1
ATOM 4842 C C . VAL D 2 10 ? 194.203 189.315 214.143 1.00 123.90 10 VAL D C 1
ATOM 4843 O O . VAL D 2 10 ? 194.670 190.452 214.021 1.00 123.90 10 VAL D O 1
ATOM 4847 N N . LEU D 2 11 ? 192.970 189.011 213.723 1.00 123.36 11 LEU D N 1
ATOM 4848 C CA . LEU D 2 11 ? 192.102 190.053 213.185 1.00 123.36 11 LEU D CA 1
ATOM 4849 C C . LEU D 2 11 ? 191.630 190.997 214.282 1.00 123.36 11 LEU D C 1
ATOM 4850 O O . LEU D 2 11 ? 191.330 192.167 214.010 1.00 123.36 11 LEU D O 1
ATOM 4852 N N . THR D 2 12 ? 191.583 190.514 215.527 1.00 128.87 12 THR D N 1
ATOM 4853 C CA . THR D 2 12 ? 191.267 191.381 216.655 1.00 128.87 12 THR D CA 1
ATOM 4854 C C . THR D 2 12 ? 192.377 192.389 216.924 1.00 128.87 12 THR D C 1
ATOM 4855 O O . THR D 2 12 ? 192.126 193.424 217.548 1.00 128.87 12 THR D O 1
ATOM 4859 N N . GLY D 2 13 ? 193.602 192.104 216.476 1.00 121.40 13 GLY D N 1
ATOM 4860 C CA . GLY D 2 13 ? 194.657 193.101 216.553 1.00 121.40 13 GLY D CA 1
ATOM 4861 C C . GLY D 2 13 ? 194.395 194.298 215.659 1.00 121.40 13 GLY D C 1
ATOM 4862 O O . GLY D 2 13 ? 194.623 195.443 216.058 1.00 121.40 13 GLY D O 1
ATOM 4863 N N . PHE D 2 14 ? 193.908 194.053 214.440 1.00 116.38 14 PHE D N 1
ATOM 4864 C CA . PHE D 2 14 ? 193.532 195.161 213.569 1.00 116.38 14 PHE D CA 1
ATOM 4865 C C . PHE D 2 14 ? 192.243 195.815 214.042 1.00 116.38 14 PHE D C 1
ATOM 4866 O O . PHE D 2 14 ? 192.062 197.027 213.881 1.00 116.38 14 PHE D O 1
ATOM 4874 N N . ARG D 2 15 ? 191.327 195.023 214.605 1.00 119.95 15 ARG D N 1
ATOM 4875 C CA . ARG D 2 15 ? 190.056 195.569 215.073 1.00 119.95 15 ARG D CA 1
ATOM 4876 C C . ARG D 2 15 ? 190.247 196.479 216.281 1.00 119.95 15 ARG D C 1
ATOM 4877 O O . ARG D 2 15 ? 189.603 197.529 216.382 1.00 119.95 15 ARG D O 1
ATOM 4879 N N . ARG D 2 16 ? 191.130 196.096 217.205 1.00 114.83 16 ARG D N 1
ATOM 4880 C CA . ARG D 2 16 ? 191.348 196.887 218.408 1.00 114.83 16 ARG D CA 1
ATOM 4881 C C . ARG D 2 16 ? 192.197 198.122 218.147 1.00 114.83 16 ARG D C 1
ATOM 4882 O O . ARG D 2 16 ? 192.142 199.073 218.933 1.00 114.83 16 ARG D O 1
ATOM 4884 N N . ASN D 2 17 ? 192.977 198.131 217.070 1.00 109.52 17 ASN D N 1
ATOM 4885 C CA . ASN D 2 17 ? 193.845 199.263 216.751 1.00 109.52 17 ASN D CA 1
ATOM 4886 C C . ASN D 2 17 ? 193.840 199.425 215.234 1.00 109.52 17 ASN D C 1
ATOM 4887 O O . ASN D 2 17 ? 194.435 198.616 214.516 1.00 109.52 17 ASN D O 1
ATOM 4892 N N . VAL D 2 18 ? 193.169 200.472 214.756 1.00 112.60 18 VAL D N 1
ATOM 4893 C CA . VAL D 2 18 ? 192.950 200.677 213.330 1.00 112.60 18 VAL D CA 1
ATOM 4894 C C . VAL D 2 18 ? 193.883 201.735 212.754 1.00 112.60 18 VAL D C 1
ATOM 4895 O O . VAL D 2 18 ? 193.920 201.925 211.536 1.00 112.60 18 VAL D O 1
ATOM 4899 N N . THR D 2 19 ? 194.641 202.426 213.601 1.00 102.26 19 THR D N 1
ATOM 4900 C CA . THR D 2 19 ? 195.404 203.595 213.186 1.00 102.26 19 THR D CA 1
ATOM 4901 C C . THR D 2 19 ? 196.877 203.280 212.951 1.00 102.26 19 THR D C 1
ATOM 4902 O O . THR D 2 19 ? 197.496 203.833 212.041 1.00 102.26 19 THR D O 1
ATOM 4906 N N . MET D 2 20 ? 197.463 202.405 213.759 1.00 95.05 20 MET D N 1
ATOM 4907 C CA . MET D 2 20 ? 198.883 202.122 213.596 1.00 95.05 20 MET D CA 1
ATOM 4908 C C . MET D 2 20 ? 199.123 201.180 212.417 1.00 95.05 20 MET D C 1
ATOM 4909 O O . MET D 2 20 ? 200.158 201.265 211.735 1.00 95.05 20 MET D O 1
ATOM 4914 N N . THR D 2 21 ? 198.151 200.304 212.146 1.00 103.82 21 THR D N 1
ATOM 4915 C CA . THR D 2 21 ? 198.248 199.386 211.017 1.00 103.82 21 THR D CA 1
ATOM 4916 C C . THR D 2 21 ? 198.247 200.127 209.689 1.00 103.82 21 THR D C 1
ATOM 4917 O O . THR D 2 21 ? 199.053 199.820 208.804 1.00 103.82 21 THR D O 1
ATOM 4921 N N . ILE D 2 22 ? 197.371 201.124 209.539 1.00 101.44 22 ILE D N 1
ATOM 4922 C CA . ILE D 2 22 ? 197.331 201.868 208.285 1.00 101.44 22 ILE D CA 1
ATOM 4923 C C . ILE D 2 22 ? 198.562 202.766 208.165 1.00 101.44 22 ILE D C 1
ATOM 4924 O O . ILE D 2 22 ? 199.012 203.063 207.050 1.00 101.44 22 ILE D O 1
ATOM 4929 N N . ALA D 2 23 ? 199.163 203.158 209.298 1.00 91.07 23 ALA D N 1
ATOM 4930 C CA . ALA D 2 23 ? 200.443 203.861 209.263 1.00 91.07 23 ALA D CA 1
ATOM 4931 C C . ALA D 2 23 ? 201.536 202.985 208.677 1.00 91.07 23 ALA D C 1
ATOM 4932 O O . ALA D 2 23 ? 202.309 203.433 207.820 1.00 91.07 23 ALA D O 1
ATOM 4934 N N . MET D 2 24 ? 201.597 201.723 209.109 1.00 97.44 24 MET D N 1
ATOM 4935 C CA . MET D 2 24 ? 202.561 200.795 208.519 1.00 97.44 24 MET D CA 1
ATOM 4936 C C . MET D 2 24 ? 202.266 200.484 207.054 1.00 97.44 24 MET D C 1
ATOM 4937 O O . MET D 2 24 ? 203.203 200.351 206.260 1.00 97.44 24 MET D O 1
ATOM 4942 N N . ILE D 2 25 ? 200.987 200.394 206.667 1.00 98.56 25 ILE D N 1
ATOM 4943 C CA . ILE D 2 25 ? 200.660 200.193 205.249 1.00 98.56 25 ILE D CA 1
ATOM 4944 C C . ILE D 2 25 ? 201.145 201.368 204.404 1.00 98.56 25 ILE D C 1
ATOM 4945 O O . ILE D 2 25 ? 201.859 201.185 203.407 1.00 98.56 25 ILE D O 1
ATOM 4950 N N . LEU D 2 26 ? 200.814 202.589 204.817 1.00 90.70 26 LEU D N 1
ATOM 4951 C CA . LEU D 2 26 ? 201.144 203.765 204.026 1.00 90.70 26 LEU D CA 1
ATOM 4952 C C . LEU D 2 26 ? 202.621 204.129 204.080 1.00 90.70 26 LEU D C 1
ATOM 4953 O O . LEU D 2 26 ? 203.097 204.827 203.180 1.00 90.70 26 LEU D O 1
ATOM 4958 N N . THR D 2 27 ? 203.363 203.671 205.089 1.00 93.95 27 THR D N 1
ATOM 4959 C CA . THR D 2 27 ? 204.797 203.930 205.114 1.00 93.95 27 THR D CA 1
ATOM 4960 C C . THR D 2 27 ? 205.596 202.827 204.425 1.00 93.95 27 THR D C 1
ATOM 4961 O O . THR D 2 27 ? 206.549 203.123 203.696 1.00 93.95 27 THR D O 1
ATOM 4965 N N . THR D 2 28 ? 205.208 201.558 204.600 1.00 91.52 28 THR D N 1
ATOM 4966 C CA . THR D 2 28 ? 205.888 200.460 203.922 1.00 91.52 28 THR D CA 1
ATOM 4967 C C . THR D 2 28 ? 205.616 200.500 202.423 1.00 91.52 28 THR D C 1
ATOM 4968 O O . THR D 2 28 ? 206.459 200.086 201.619 1.00 91.52 28 THR D O 1
ATOM 4972 N N . ALA D 2 29 ? 204.459 201.045 202.026 1.00 85.82 29 ALA D N 1
ATOM 4973 C CA . ALA D 2 29 ? 204.148 201.207 200.608 1.00 85.82 29 ALA D CA 1
ATOM 4974 C C . ALA D 2 29 ? 205.109 202.160 199.909 1.00 85.82 29 ALA D C 1
ATOM 4975 O O . ALA D 2 29 ? 205.359 202.018 198.708 1.00 85.82 29 ALA D O 1
ATOM 4977 N N . ILE D 2 30 ? 205.651 203.139 200.627 1.00 78.62 30 ILE D N 1
ATOM 4978 C CA . ILE D 2 30 ? 206.610 204.039 200.004 1.00 78.62 30 ILE D CA 1
ATOM 4979 C C . ILE D 2 30 ? 207.991 203.395 199.949 1.00 78.62 30 ILE D C 1
ATOM 4980 O O . ILE D 2 30 ? 208.726 203.562 198.973 1.00 78.62 30 ILE D O 1
ATOM 4985 N N . SER D 2 31 ? 208.351 202.612 200.969 1.00 83.57 31 SER D N 1
ATOM 4986 C CA . SER D 2 31 ? 209.645 201.933 200.982 1.00 83.57 31 SER D CA 1
ATOM 4987 C C . SER D 2 31 ? 209.747 200.822 199.949 1.00 83.57 31 SER D C 1
ATOM 4988 O O . SER D 2 31 ? 210.855 200.350 199.679 1.00 83.57 31 SER D O 1
ATOM 4991 N N . VAL D 2 32 ? 208.632 200.396 199.380 1.00 77.54 32 VAL D N 1
ATOM 4992 C CA . VAL D 2 32 ? 208.610 199.440 198.288 1.00 77.54 32 VAL D CA 1
ATOM 4993 C C . VAL D 2 32 ? 208.281 200.123 196.966 1.00 77.54 32 VAL D C 1
ATOM 4994 O O . VAL D 2 32 ? 208.887 199.825 195.937 1.00 77.54 32 VAL D O 1
ATOM 4998 N N . GLY D 2 33 ? 207.338 201.069 196.986 1.00 78.05 33 GLY D N 1
ATOM 4999 C CA . GLY D 2 33 ? 206.959 201.762 195.762 1.00 78.05 33 GLY D CA 1
ATOM 5000 C C . GLY D 2 33 ? 208.053 202.655 195.204 1.00 78.05 33 GLY D C 1
ATOM 5001 O O . GLY D 2 33 ? 208.313 202.651 193.998 1.00 78.05 33 GLY D O 1
ATOM 5002 N N . LEU D 2 34 ? 208.717 203.422 196.070 1.00 66.67 34 LEU D N 1
ATOM 5003 C CA . LEU D 2 34 ? 209.788 204.295 195.599 1.00 66.67 34 LEU D CA 1
ATOM 5004 C C . LEU D 2 34 ? 211.010 203.487 195.186 1.00 66.67 34 LEU D C 1
ATOM 5005 O O . LEU D 2 34 ? 211.724 203.865 194.251 1.00 66.67 34 LEU D O 1
ATOM 5010 N N . PHE D 2 35 ? 211.246 202.355 195.853 1.00 69.56 35 PHE D N 1
ATOM 5011 C CA . PHE D 2 35 ? 212.312 201.454 195.429 1.00 69.56 35 PHE D CA 1
ATOM 5012 C C . PHE D 2 35 ? 212.008 200.835 194.071 1.00 69.56 35 PHE D C 1
ATOM 5013 O O . PHE D 2 35 ? 212.913 200.651 193.251 1.00 69.56 35 PHE D O 1
ATOM 5021 N N . GLY D 2 36 ? 210.742 200.497 193.819 1.00 78.39 36 GLY D N 1
ATOM 5022 C CA . GLY D 2 36 ? 210.369 200.001 192.504 1.00 78.39 36 GLY D CA 1
ATOM 5023 C C . GLY D 2 36 ? 210.499 201.061 191.428 1.00 78.39 36 GLY D C 1
ATOM 5024 O O . GLY D 2 36 ? 210.898 200.764 190.297 1.00 78.39 36 GLY D O 1
ATOM 5025 N N . GLY D 2 37 ? 210.171 202.308 191.769 1.00 72.80 37 GLY D N 1
ATOM 5026 C CA . GLY D 2 37 ? 210.393 203.406 190.841 1.00 72.80 37 GLY D CA 1
ATOM 5027 C C . GLY D 2 37 ? 211.864 203.631 190.550 1.00 72.80 37 GLY D C 1
ATOM 5028 O O . GLY D 2 37 ? 212.239 203.971 189.425 1.00 72.80 37 GLY D O 1
ATOM 5029 N N . GLY D 2 38 ? 212.715 203.436 191.550 1.00 69.58 38 GLY D N 1
ATOM 5030 C CA . GLY D 2 38 ? 214.142 203.502 191.315 1.00 69.58 38 GLY D CA 1
ATOM 5031 C C . GLY D 2 38 ? 214.736 202.298 190.618 1.00 69.58 38 GLY D C 1
ATOM 5032 O O . GLY D 2 38 ? 215.832 202.399 190.063 1.00 69.58 38 GLY D O 1
ATOM 5033 N N . MET D 2 39 ? 214.059 201.157 190.656 1.00 74.60 39 MET D N 1
ATOM 5034 C CA . MET D 2 39 ? 214.546 199.972 189.962 1.00 74.60 39 MET D CA 1
ATOM 5035 C C . MET D 2 39 ? 214.113 199.951 188.502 1.00 74.60 39 MET D C 1
ATOM 5036 O O . MET D 2 39 ? 214.854 199.446 187.645 1.00 74.60 39 MET D O 1
ATOM 5041 N N . LEU D 2 40 ? 212.935 200.512 188.205 1.00 74.82 40 LEU D N 1
ATOM 5042 C CA . LEU D 2 40 ? 212.455 200.574 186.827 1.00 74.82 40 LEU D CA 1
ATOM 5043 C C . LEU D 2 40 ? 213.351 201.438 185.952 1.00 74.82 40 LEU D C 1
ATOM 5044 O O . LEU D 2 40 ? 213.585 201.109 184.785 1.00 74.82 40 LEU D O 1
ATOM 5049 N N . VAL D 2 41 ? 213.863 202.545 186.492 1.00 63.33 41 VAL D N 1
ATOM 5050 C CA . VAL D 2 41 ? 214.716 203.413 185.688 1.00 63.33 41 VAL D CA 1
ATOM 5051 C C . VAL D 2 41 ? 216.071 202.756 185.433 1.00 63.33 41 VAL D C 1
ATOM 5052 O O . VAL D 2 41 ? 216.679 202.961 184.378 1.00 63.33 41 VAL D O 1
ATOM 5056 N N . VAL D 2 42 ? 216.544 201.926 186.366 1.00 71.53 42 VAL D N 1
ATOM 5057 C CA . VAL D 2 42 ? 217.770 201.166 186.132 1.00 71.53 42 VAL D CA 1
ATOM 5058 C C . VAL D 2 42 ? 217.539 200.102 185.068 1.00 71.53 42 VAL D C 1
ATOM 5059 O O . VAL D 2 42 ? 218.353 199.929 184.153 1.00 71.53 42 VAL D O 1
ATOM 5063 N N . ARG D 2 43 ? 216.403 199.403 185.141 1.00 90.42 43 ARG D N 1
ATOM 5064 C CA . ARG D 2 43 ? 216.081 198.409 184.120 1.00 90.42 43 ARG D CA 1
ATOM 5065 C C . ARG D 2 43 ? 215.657 199.034 182.795 1.00 90.42 43 ARG D C 1
ATOM 5066 O O . ARG D 2 43 ? 215.498 198.305 181.810 1.00 90.42 43 ARG D O 1
ATOM 5074 N N . LEU D 2 44 ? 215.442 200.347 182.758 1.00 80.81 44 LEU D N 1
ATOM 5075 C CA . LEU D 2 44 ? 215.218 201.089 181.525 1.00 80.81 44 LEU D CA 1
ATOM 5076 C C . LEU D 2 44 ? 216.505 201.623 180.910 1.00 80.81 44 LEU D C 1
ATOM 5077 O O . LEU D 2 44 ? 216.638 201.631 179.679 1.00 80.81 44 LEU D O 1
ATOM 5082 N N . ALA D 2 45 ? 217.448 202.062 181.749 1.00 84.54 45 ALA D N 1
ATOM 5083 C CA . ALA D 2 45 ? 218.711 202.601 181.258 1.00 84.54 45 ALA D CA 1
ATOM 5084 C C . ALA D 2 45 ? 219.544 201.536 180.561 1.00 84.54 45 ALA D C 1
ATOM 5085 O O . ALA D 2 45 ? 220.106 201.788 179.490 1.00 84.54 45 ALA D O 1
ATOM 5087 N N . ASP D 2 46 ? 219.627 200.337 181.140 1.00 97.45 46 ASP D N 1
ATOM 5088 C CA . ASP D 2 46 ? 220.355 199.265 180.474 1.00 97.45 46 ASP D CA 1
ATOM 5089 C C . ASP D 2 46 ? 219.604 198.712 179.269 1.00 97.45 46 ASP D C 1
ATOM 5090 O O . ASP D 2 46 ? 220.231 198.141 178.372 1.00 97.45 46 ASP D O 1
ATOM 5095 N N . SER D 2 47 ? 218.282 198.871 179.229 1.00 99.91 47 SER D N 1
ATOM 5096 C CA . SER D 2 47 ? 217.524 198.465 178.057 1.00 99.91 47 SER D CA 1
ATOM 5097 C C . SER D 2 47 ? 217.533 199.519 176.962 1.00 99.91 47 SER D C 1
ATOM 5098 O O . SER D 2 47 ? 217.076 199.234 175.852 1.00 99.91 47 SER D O 1
ATOM 5101 N N . SER D 2 48 ? 218.034 200.721 177.241 1.00 93.07 48 SER D N 1
ATOM 5102 C CA . SER D 2 48 ? 218.182 201.747 176.217 1.00 93.07 48 SER D CA 1
ATOM 5103 C C . SER D 2 48 ? 219.504 201.648 175.454 1.00 93.07 48 SER D C 1
ATOM 5104 O O . SER D 2 48 ? 219.897 202.614 174.795 1.00 93.07 48 SER D O 1
ATOM 5107 N N . ARG D 2 49 ? 220.194 200.509 175.529 1.00 101.17 49 ARG D N 1
ATOM 5108 C CA . ARG D 2 49 ? 221.405 200.277 174.749 1.00 101.17 49 ARG D CA 1
ATOM 5109 C C . ARG D 2 49 ? 221.130 199.804 173.331 1.00 101.17 49 ARG D C 1
ATOM 5110 O O . ARG D 2 49 ? 222.040 199.856 172.498 1.00 101.17 49 ARG D O 1
ATOM 5118 N N . ALA D 2 50 ? 219.913 199.344 173.037 1.00 120.78 50 ALA D N 1
ATOM 5119 C CA . ALA D 2 50 ? 219.644 198.749 171.732 1.00 120.78 50 ALA D CA 1
ATOM 5120 C C . ALA D 2 50 ? 219.554 199.802 170.636 1.00 120.78 50 ALA D C 1
ATOM 5121 O O . ALA D 2 50 ? 219.822 199.502 169.467 1.00 120.78 50 ALA D O 1
ATOM 5123 N N . ILE D 2 51 ? 219.184 201.030 170.989 1.00 118.71 51 ILE D N 1
ATOM 5124 C CA . ILE D 2 51 ? 219.031 202.104 170.015 1.00 118.71 51 ILE D CA 1
ATOM 5125 C C . ILE D 2 51 ? 220.078 203.189 170.165 1.00 118.71 51 ILE D C 1
ATOM 5126 O O . ILE D 2 51 ? 220.078 204.141 169.368 1.00 118.71 51 ILE D O 1
ATOM 5131 N N . TYR D 2 52 ? 220.961 203.089 171.149 1.00 103.52 52 TYR D N 1
ATOM 5132 C CA . TYR D 2 52 ? 222.003 204.076 171.369 1.00 103.52 52 TYR D CA 1
ATOM 5133 C C . TYR D 2 52 ? 223.360 203.415 171.203 1.00 103.52 52 TYR D C 1
ATOM 5134 O O . TYR D 2 52 ? 223.515 202.216 171.446 1.00 103.52 52 TYR D O 1
ATOM 5143 N N . LEU D 2 53 ? 224.341 204.202 170.784 1.00 93.69 53 LEU D N 1
ATOM 5144 C CA . LEU D 2 53 ? 225.722 203.750 170.836 1.00 93.69 53 LEU D CA 1
ATOM 5145 C C . LEU D 2 53 ? 226.217 203.914 172.268 1.00 93.69 53 LEU D C 1
ATOM 5146 O O . LEU D 2 53 ? 225.608 204.610 173.084 1.00 93.69 53 LEU D O 1
ATOM 5151 N N . ASP D 2 54 ? 227.335 203.280 172.595 1.00 108.66 54 ASP D N 1
ATOM 5152 C CA . ASP D 2 54 ? 227.931 203.422 173.916 1.00 108.66 54 ASP D CA 1
ATOM 5153 C C . ASP D 2 54 ? 228.801 204.678 173.950 1.00 108.66 54 ASP D C 1
ATOM 5154 O O . ASP D 2 54 ? 228.683 205.562 173.096 1.00 108.66 54 ASP D O 1
ATOM 5159 N N . ARG D 2 55 ? 229.685 204.731 174.961 1.00 115.06 55 ARG D N 1
ATOM 5160 C CA . ARG D 2 55 ? 230.279 205.963 175.494 1.00 115.06 55 ARG D CA 1
ATOM 5161 C C . ARG D 2 55 ? 230.944 206.839 174.437 1.00 115.06 55 ARG D C 1
ATOM 5162 O O . ARG D 2 55 ? 230.777 208.064 174.455 1.00 115.06 55 ARG D O 1
ATOM 5170 N N . VAL D 2 56 ? 231.672 206.246 173.496 1.00 106.69 56 VAL D N 1
ATOM 5171 C CA . VAL D 2 56 ? 232.285 207.027 172.427 1.00 106.69 56 VAL D CA 1
ATOM 5172 C C . VAL D 2 56 ? 232.388 206.204 171.147 1.00 106.69 56 VAL D C 1
ATOM 5173 O O . VAL D 2 56 ? 232.942 205.101 171.143 1.00 106.69 56 VAL D O 1
ATOM 5177 N N . GLU D 2 57 ? 231.764 206.711 170.084 1.00 112.18 57 GLU D N 1
ATOM 5178 C CA . GLU D 2 57 ? 232.139 206.446 168.700 1.00 112.18 57 GLU D CA 1
ATOM 5179 C C . GLU D 2 57 ? 231.892 207.706 167.889 1.00 112.18 57 GLU D C 1
ATOM 5180 O O . GLU D 2 57 ? 231.578 208.772 168.424 1.00 112.18 57 GLU D O 1
ATOM 5186 N N . SER D 2 58 ? 232.029 207.555 166.576 1.00 118.42 58 SER D N 1
ATOM 5187 C CA . SER D 2 58 ? 231.601 208.558 165.607 1.00 118.42 58 SER D CA 1
ATOM 5188 C C . SER D 2 58 ? 231.114 207.781 164.389 1.00 118.42 58 SER D C 1
ATOM 5189 O O . SER D 2 58 ? 231.922 207.328 163.574 1.00 118.42 58 SER D O 1
ATOM 5192 N N . GLN D 2 59 ? 229.799 207.598 164.301 1.00 113.36 59 GLN D N 1
ATOM 5193 C CA . GLN D 2 59 ? 229.186 206.906 163.176 1.00 113.36 59 GLN D CA 1
ATOM 5194 C C . GLN D 2 59 ? 229.387 207.717 161.905 1.00 113.36 59 GLN D C 1
ATOM 5195 O O . GLN D 2 59 ? 229.126 208.922 161.883 1.00 113.36 59 GLN D O 1
ATOM 5201 N N . VAL D 2 60 ? 229.852 207.058 160.850 1.00 109.92 60 VAL D N 1
ATOM 5202 C CA . VAL D 2 60 ? 230.062 207.698 159.559 1.00 109.92 60 VAL D CA 1
ATOM 5203 C C . VAL D 2 60 ? 229.203 206.976 158.526 1.00 109.92 60 VAL D C 1
ATOM 5204 O O . VAL D 2 60 ? 229.032 205.753 158.590 1.00 109.92 60 VAL D O 1
ATOM 5208 N N . PHE D 2 61 ? 228.584 207.743 157.638 1.00 119.71 61 PHE D N 1
ATOM 5209 C CA . PHE D 2 61 ? 227.784 207.200 156.555 1.00 119.71 61 PHE D CA 1
ATOM 5210 C C . PHE D 2 61 ? 228.463 207.497 155.228 1.00 119.71 61 PHE D C 1
ATOM 5211 O O . PHE D 2 61 ? 228.906 208.623 154.985 1.00 119.71 61 PHE D O 1
ATOM 5219 N N . LEU D 2 62 ? 228.560 206.480 154.385 1.00 132.45 62 LEU D N 1
ATOM 5220 C CA . LEU D 2 62 ? 229.253 206.581 153.112 1.00 132.45 62 LEU D CA 1
ATOM 5221 C C . LEU D 2 62 ? 228.278 206.327 151.969 1.00 132.45 62 LEU D C 1
ATOM 5222 O O . LEU D 2 62 ? 227.104 206.013 152.179 1.00 132.45 62 LEU D O 1
ATOM 5227 N N . THR D 2 63 ? 228.786 206.482 150.748 1.00 146.87 63 THR D N 1
ATOM 5228 C CA . THR D 2 63 ? 227.976 206.285 149.556 1.00 146.87 63 THR D CA 1
ATOM 5229 C C . THR D 2 63 ? 227.609 204.817 149.397 1.00 146.87 63 THR D C 1
ATOM 5230 O O . THR D 2 63 ? 228.386 203.923 149.742 1.00 146.87 63 THR D O 1
ATOM 5234 N N . GLU D 2 64 ? 226.405 204.574 148.880 1.00 170.93 64 GLU D N 1
ATOM 5235 C CA . GLU D 2 64 ? 225.878 203.218 148.803 1.00 170.93 64 GLU D CA 1
ATOM 5236 C C . GLU D 2 64 ? 226.557 202.394 147.717 1.00 170.93 64 GLU D C 1
ATOM 5237 O O . GLU D 2 64 ? 226.741 201.185 147.895 1.00 170.93 64 GLU D O 1
ATOM 5243 N N . ASP D 2 65 ? 226.963 203.035 146.614 1.00 172.58 65 ASP D N 1
ATOM 5244 C CA . ASP D 2 65 ? 227.437 202.313 145.435 1.00 172.58 65 ASP D CA 1
ATOM 5245 C C . ASP D 2 65 ? 228.772 201.617 145.671 1.00 172.58 65 ASP D C 1
ATOM 5246 O O . ASP D 2 65 ? 229.032 200.566 145.075 1.00 172.58 65 ASP D O 1
ATOM 5251 N N . VAL D 2 66 ? 229.628 202.177 146.530 1.00 176.28 66 VAL D N 1
ATOM 5252 C CA . VAL D 2 66 ? 230.887 201.516 146.848 1.00 176.28 66 VAL D CA 1
ATOM 5253 C C . VAL D 2 66 ? 230.653 200.366 147.825 1.00 176.28 66 VAL D C 1
ATOM 5254 O O . VAL D 2 66 ? 231.480 199.452 147.925 1.00 176.28 66 VAL D O 1
ATOM 5258 N N . SER D 2 67 ? 229.520 200.366 148.526 1.00 175.93 67 SER D N 1
ATOM 5259 C CA . SER D 2 67 ? 229.149 199.276 149.417 1.00 175.93 67 SER D CA 1
ATOM 5260 C C . SER D 2 67 ? 228.094 198.359 148.812 1.00 175.93 67 SER D C 1
ATOM 5261 O O . SER D 2 67 ? 227.739 197.349 149.429 1.00 175.93 67 SER D O 1
ATOM 5264 N N . ALA D 2 68 ? 227.588 198.676 147.622 1.00 186.34 68 ALA D N 1
ATOM 5265 C CA . ALA D 2 68 ? 226.555 197.871 146.984 1.00 186.34 68 ALA D CA 1
ATOM 5266 C C . ALA D 2 68 ? 227.108 196.649 146.268 1.00 186.34 68 ALA D C 1
ATOM 5267 O O . ALA D 2 68 ? 226.327 195.778 145.871 1.00 186.34 68 ALA D O 1
ATOM 5269 N N . ASN D 2 69 ? 228.422 196.558 146.096 1.00 202.03 69 ASN D N 1
ATOM 5270 C CA . ASN D 2 69 ? 229.038 195.447 145.386 1.00 202.03 69 ASN D CA 1
ATOM 5271 C C . ASN D 2 69 ? 229.629 194.441 146.369 1.00 202.03 69 ASN D C 1
ATOM 5272 O O . ASN D 2 69 ? 230.084 194.819 147.455 1.00 202.03 69 ASN D O 1
ATOM 5277 N N . ASP D 2 70 ? 229.578 193.166 145.987 1.00 207.51 70 ASP D N 1
ATOM 5278 C CA . ASP D 2 70 ? 230.017 191.988 146.754 1.00 207.51 70 ASP D CA 1
ATOM 5279 C C . ASP D 2 70 ? 229.261 191.961 148.087 1.00 207.51 70 ASP D C 1
ATOM 5280 O O . ASP D 2 70 ? 228.101 192.387 148.168 1.00 207.51 70 ASP D O 1
ATOM 5282 N N . SER D 2 71 ? 229.900 191.458 149.140 1.00 194.41 71 SER D N 1
ATOM 5283 C CA . SER D 2 71 ? 229.349 191.573 150.485 1.00 194.41 71 SER D CA 1
ATOM 5284 C C . SER D 2 71 ? 229.825 192.862 151.142 1.00 194.41 71 SER D C 1
ATOM 5285 O O . SER D 2 71 ? 229.018 193.655 151.635 1.00 194.41 71 SER D O 1
ATOM 5288 N N . SER D 2 72 ? 231.139 193.079 151.153 1.00 193.19 72 SER D N 1
ATOM 5289 C CA . SER D 2 72 ? 231.710 194.318 151.667 1.00 193.19 72 SER D CA 1
ATOM 5290 C C . SER D 2 72 ? 231.949 195.326 150.546 1.00 193.19 72 SER D C 1
ATOM 5291 O O . SER D 2 72 ? 231.292 196.370 150.493 1.00 193.19 72 SER D O 1
ATOM 5294 N N . CYS D 2 73 ? 232.880 194.979 149.658 1.00 200.32 73 CYS D N 1
ATOM 5295 C CA . CYS D 2 73 ? 233.206 195.839 148.531 1.00 200.32 73 CYS D CA 1
ATOM 5296 C C . CYS D 2 73 ? 234.025 195.051 147.519 1.00 200.32 73 CYS D C 1
ATOM 5297 O O . CYS D 2 73 ? 234.457 193.935 147.807 1.00 200.32 73 CYS D O 1
ATOM 5300 N N . ASP D 2 74 ? 234.243 195.615 146.341 1.00 206.46 74 ASP D N 1
ATOM 5301 C CA . ASP D 2 74 ? 235.027 194.975 145.295 1.00 206.46 74 ASP D CA 1
ATOM 5302 C C . ASP D 2 74 ? 236.154 195.840 144.758 1.00 206.46 74 ASP D C 1
ATOM 5303 O O . ASP D 2 74 ? 237.106 195.301 144.191 1.00 206.46 74 ASP D O 1
ATOM 5305 N N . THR D 2 75 ? 236.075 197.158 144.918 1.00 192.84 75 THR D N 1
ATOM 5306 C CA . THR D 2 75 ? 237.081 198.060 144.387 1.00 192.84 75 THR D CA 1
ATOM 5307 C C . THR D 2 75 ? 238.210 198.258 145.396 1.00 192.84 75 THR D C 1
ATOM 5308 O O . THR D 2 75 ? 238.215 197.688 146.489 1.00 192.84 75 THR D O 1
ATOM 5312 N N . THR D 2 76 ? 239.186 199.076 145.016 1.00 179.85 76 THR D N 1
ATOM 5313 C CA . THR D 2 76 ? 240.276 199.449 145.904 1.00 179.85 76 THR D CA 1
ATOM 5314 C C . THR D 2 76 ? 239.987 200.725 146.680 1.00 179.85 76 THR D C 1
ATOM 5315 O O . THR D 2 76 ? 240.788 201.102 147.541 1.00 179.85 76 THR D O 1
ATOM 5317 N N . ALA D 2 77 ? 238.867 201.394 146.394 1.00 171.90 77 ALA D N 1
ATOM 5318 C CA . ALA D 2 77 ? 238.523 202.614 147.118 1.00 171.90 77 ALA D CA 1
ATOM 5319 C C . ALA D 2 77 ? 238.130 202.309 148.557 1.00 171.90 77 ALA D C 1
ATOM 5320 O O . ALA D 2 77 ? 238.465 203.072 149.472 1.00 171.90 77 ALA D O 1
ATOM 5322 N N . CYS D 2 78 ? 237.442 201.194 148.769 1.00 172.13 78 CYS D N 1
ATOM 5323 C CA . CYS D 2 78 ? 237.091 200.803 150.127 1.00 172.13 78 CYS D CA 1
ATOM 5324 C C . CYS D 2 78 ? 238.358 200.480 150.904 1.00 172.13 78 CYS D C 1
ATOM 5325 O O . CYS D 2 78 ? 238.517 200.907 152.047 1.00 172.13 78 CYS D O 1
ATOM 5328 N N . LYS D 2 79 ? 239.266 199.735 150.281 1.00 165.13 79 LYS D N 1
ATOM 5329 C CA . LYS D 2 79 ? 240.523 199.392 150.940 1.00 165.13 79 LYS D CA 1
ATOM 5330 C C . LYS D 2 79 ? 241.353 200.636 151.236 1.00 165.13 79 LYS D C 1
ATOM 5331 O O . LYS D 2 79 ? 242.019 200.713 152.276 1.00 165.13 79 LYS D O 1
ATOM 5337 N N . ALA D 2 80 ? 241.319 201.621 150.332 1.00 161.00 80 ALA D N 1
ATOM 5338 C CA . ALA D 2 80 ? 242.037 202.874 150.554 1.00 161.00 80 ALA D CA 1
ATOM 5339 C C . ALA D 2 80 ? 241.433 203.666 151.708 1.00 161.00 80 ALA D C 1
ATOM 5340 O O . ALA D 2 80 ? 242.162 204.211 152.546 1.00 161.00 80 ALA D O 1
ATOM 5342 N N . LEU D 2 81 ? 240.099 203.732 151.772 1.00 154.28 81 LEU D N 1
ATOM 5343 C CA . LEU D 2 81 ? 239.437 204.352 152.915 1.00 154.28 81 LEU D CA 1
ATOM 5344 C C . LEU D 2 81 ? 239.699 203.584 154.202 1.00 154.28 81 LEU D C 1
ATOM 5345 O O . LEU D 2 81 ? 239.830 204.200 155.264 1.00 154.28 81 LEU D O 1
ATOM 5350 N N . ARG D 2 82 ? 239.809 202.254 154.118 1.00 146.74 82 ARG D N 1
ATOM 5351 C CA . ARG D 2 82 ? 240.156 201.443 155.281 1.00 146.74 82 ARG D CA 1
ATOM 5352 C C . ARG D 2 82 ? 241.549 201.767 155.802 1.00 146.74 82 ARG D C 1
ATOM 5353 O O . ARG D 2 82 ? 241.733 201.949 157.010 1.00 146.74 82 ARG D O 1
ATOM 5361 N N . GLU D 2 83 ? 242.543 201.864 154.913 1.00 152.64 83 GLU D N 1
ATOM 5362 C CA . GLU D 2 83 ? 243.894 202.126 155.404 1.00 152.64 83 GLU D CA 1
ATOM 5363 C C . GLU D 2 83 ? 244.064 203.587 155.802 1.00 152.64 83 GLU D C 1
ATOM 5364 O O . GLU D 2 83 ? 244.932 203.905 156.622 1.00 152.64 83 GLU D O 1
ATOM 5370 N N . LYS D 2 84 ? 243.250 204.487 155.240 1.00 145.10 84 LYS D N 1
ATOM 5371 C CA . LYS D 2 84 ? 243.282 205.875 155.689 1.00 145.10 84 LYS D CA 1
ATOM 5372 C C . LYS D 2 84 ? 242.631 206.020 157.058 1.00 145.10 84 LYS D C 1
ATOM 5373 O O . LYS D 2 84 ? 243.110 206.786 157.902 1.00 145.10 84 LYS D O 1
ATOM 5379 N N . ILE D 2 85 ? 241.543 205.285 157.302 1.00 143.14 85 ILE D N 1
ATOM 5380 C CA . ILE D 2 85 ? 240.823 205.405 158.565 1.00 143.14 85 ILE D CA 1
ATOM 5381 C C . ILE D 2 85 ? 241.421 204.524 159.649 1.00 143.14 85 ILE D C 1
ATOM 5382 O O . ILE D 2 85 ? 241.083 204.690 160.828 1.00 143.14 85 ILE D O 1
ATOM 5387 N N . GLU D 2 86 ? 242.312 203.599 159.282 1.00 148.89 86 GLU D N 1
ATOM 5388 C CA . GLU D 2 86 ? 242.906 202.705 160.268 1.00 148.89 86 GLU D CA 1
ATOM 5389 C C . GLU D 2 86 ? 243.874 203.448 161.177 1.00 148.89 86 GLU D C 1
ATOM 5390 O O . GLU D 2 86 ? 243.864 203.255 162.398 1.00 148.89 86 GLU D O 1
ATOM 5392 N N . THR D 2 87 ? 244.715 204.308 160.606 1.00 143.66 87 THR D N 1
ATOM 5393 C CA . THR D 2 87 ? 245.683 205.012 161.436 1.00 143.66 87 THR D CA 1
ATOM 5394 C C . THR D 2 87 ? 245.041 206.205 162.132 1.00 143.66 87 THR D C 1
ATOM 5395 O O . THR D 2 87 ? 244.856 206.190 163.355 1.00 143.66 87 THR D O 1
ATOM 5397 N N . ARG D 2 88 ? 244.662 207.227 161.348 1.00 139.29 88 ARG D N 1
ATOM 5398 C CA . ARG D 2 88 ? 243.997 208.458 161.815 1.00 139.29 88 ARG D CA 1
ATOM 5399 C C . ARG D 2 88 ? 244.733 209.147 162.962 1.00 139.29 88 ARG D C 1
ATOM 5400 O O . ARG D 2 88 ? 244.101 209.745 163.835 1.00 139.29 88 ARG D O 1
ATOM 5408 N N . SER D 2 89 ? 246.065 209.026 162.974 1.00 134.74 89 SER D N 1
ATOM 5409 C CA . SER D 2 89 ? 246.983 209.614 163.951 1.00 134.74 89 SER D CA 1
ATOM 5410 C C . SER D 2 89 ? 246.731 209.132 165.378 1.00 134.74 89 SER D C 1
ATOM 5411 O O . SER D 2 89 ? 247.558 208.408 165.941 1.00 134.74 89 SER D O 1
ATOM 5414 N N . ASP D 2 90 ? 245.595 209.509 165.971 1.00 145.37 90 ASP D N 1
ATOM 5415 C CA . ASP D 2 90 ? 245.442 209.349 167.413 1.00 145.37 90 ASP D CA 1
ATOM 5416 C C . ASP D 2 90 ? 244.868 207.985 167.790 1.00 145.37 90 ASP D C 1
ATOM 5417 O O . ASP D 2 90 ? 245.367 207.331 168.712 1.00 145.37 90 ASP D O 1
ATOM 5422 N N . VAL D 2 91 ? 243.821 207.543 167.095 1.00 145.57 91 VAL D N 1
ATOM 5423 C CA . VAL D 2 91 ? 243.155 206.290 167.435 1.00 145.57 91 VAL D CA 1
ATOM 5424 C C . VAL D 2 91 ? 243.991 205.114 166.951 1.00 145.57 91 VAL D C 1
ATOM 5425 O O . VAL D 2 91 ? 244.913 205.281 166.145 1.00 145.57 91 VAL D O 1
ATOM 5429 N N . LYS D 2 92 ? 243.677 203.918 167.449 1.00 156.70 92 LYS D N 1
ATOM 5430 C CA . LYS D 2 92 ? 244.397 202.714 167.058 1.00 156.70 92 LYS D CA 1
ATOM 5431 C C . LYS D 2 92 ? 243.502 201.553 166.657 1.00 156.70 92 LYS D C 1
ATOM 5432 O O . LYS D 2 92 ? 243.966 200.678 165.916 1.00 156.70 92 LYS D O 1
ATOM 5438 N N . ALA D 2 93 ? 242.250 201.506 167.103 1.00 136.18 93 ALA D N 1
ATOM 5439 C CA . ALA D 2 93 ? 241.364 200.395 166.794 1.00 136.18 93 ALA D CA 1
ATOM 5440 C C . ALA D 2 93 ? 240.094 200.908 166.132 1.00 136.18 93 ALA D C 1
ATOM 5441 O O . ALA D 2 93 ? 239.473 201.864 166.605 1.00 136.18 93 ALA D O 1
ATOM 5443 N N . VAL D 2 94 ? 239.721 200.255 165.033 1.00 137.10 94 VAL D N 1
ATOM 5444 C CA . VAL D 2 94 ? 238.551 200.600 164.241 1.00 137.10 94 VAL D CA 1
ATOM 5445 C C . VAL D 2 94 ? 237.638 199.385 164.209 1.00 137.10 94 VAL D C 1
ATOM 5446 O O . VAL D 2 94 ? 238.019 198.282 164.606 1.00 137.10 94 VAL D O 1
ATOM 5450 N N . ARG D 2 95 ? 236.416 199.596 163.732 1.00 129.79 95 ARG D N 1
ATOM 5451 C CA . ARG D 2 95 ? 235.487 198.504 163.484 1.00 129.79 95 ARG D CA 1
ATOM 5452 C C . ARG D 2 95 ? 234.962 198.604 162.062 1.00 129.79 95 ARG D C 1
ATOM 5453 O O . ARG D 2 95 ? 234.524 199.674 161.627 1.00 129.79 95 ARG D O 1
ATOM 5461 N N . PHE D 2 96 ? 235.011 197.487 161.346 1.00 146.07 96 PHE D N 1
ATOM 5462 C CA . PHE D 2 96 ? 234.502 197.381 159.989 1.00 146.07 96 PHE D CA 1
ATOM 5463 C C . PHE D 2 96 ? 233.200 196.597 160.015 1.00 146.07 96 PHE D C 1
ATOM 5464 O O . PHE D 2 96 ? 233.172 195.453 160.478 1.00 146.07 96 PHE D O 1
ATOM 5472 N N . LEU D 2 97 ? 232.131 197.207 159.516 1.00 137.50 97 LEU D N 1
ATOM 5473 C CA . LEU D 2 97 ? 230.819 196.582 159.516 1.00 137.50 97 LEU D CA 1
ATOM 5474 C C . LEU D 2 97 ? 230.212 196.673 158.125 1.00 137.50 97 LEU D C 1
ATOM 5475 O O . LEU D 2 97 ? 230.548 197.557 157.333 1.00 137.50 97 LEU D O 1
ATOM 5480 N N . ASN D 2 98 ? 229.311 195.741 157.836 1.00 159.06 98 ASN D N 1
ATOM 5481 C CA . ASN D 2 98 ? 228.676 195.621 156.532 1.00 159.06 98 ASN D CA 1
ATOM 5482 C C . ASN D 2 98 ? 227.168 195.831 156.667 1.00 159.06 98 ASN D C 1
ATOM 5483 O O . ASN D 2 98 ? 226.647 196.098 157.753 1.00 159.06 98 ASN D O 1
ATOM 5488 N N . ARG D 2 99 ? 226.465 195.695 155.544 1.00 157.40 99 ARG D N 1
ATOM 5489 C CA . ARG D 2 99 ? 225.042 195.998 155.494 1.00 157.40 99 ARG D CA 1
ATOM 5490 C C . ARG D 2 99 ? 224.160 194.828 155.897 1.00 157.40 99 ARG D C 1
ATOM 5491 O O . ARG D 2 99 ? 222.935 194.991 155.933 1.00 157.40 99 ARG D O 1
ATOM 5499 N N . GLN D 2 100 ? 224.743 193.659 156.175 1.00 163.66 100 GLN D N 1
ATOM 5500 C CA . GLN D 2 100 ? 223.940 192.500 156.554 1.00 163.66 100 GLN D CA 1
ATOM 5501 C C . GLN D 2 100 ? 223.306 192.695 157.925 1.00 163.66 100 GLN D C 1
ATOM 5502 O O . GLN D 2 100 ? 222.112 192.429 158.111 1.00 163.66 100 GLN D O 1
ATOM 5508 N N . GLN D 2 101 ? 224.089 193.161 158.893 1.00 159.85 101 GLN D N 1
ATOM 5509 C CA . GLN D 2 101 ? 223.598 193.462 160.228 1.00 159.85 101 GLN D CA 1
ATOM 5510 C C . GLN D 2 101 ? 223.295 194.940 160.423 1.00 159.85 101 GLN D C 1
ATOM 5511 O O . GLN D 2 101 ? 222.907 195.339 161.525 1.00 159.85 101 GLN D O 1
ATOM 5517 N N . ALA D 2 102 ? 223.465 195.762 159.384 1.00 150.84 102 ALA D N 1
ATOM 5518 C CA . ALA D 2 102 ? 223.111 197.172 159.500 1.00 150.84 102 ALA D CA 1
ATOM 5519 C C . ALA D 2 102 ? 221.601 197.355 159.555 1.00 150.84 102 ALA D C 1
ATOM 5520 O O . ALA D 2 102 ? 221.110 198.339 160.119 1.00 150.84 102 ALA D O 1
ATOM 5522 N N . TYR D 2 103 ? 220.848 196.422 158.969 1.00 155.13 103 TYR D N 1
ATOM 5523 C CA . TYR D 2 103 ? 219.404 196.421 159.155 1.00 155.13 103 TYR D CA 1
ATOM 5524 C C . TYR D 2 103 ? 219.015 196.013 160.568 1.00 155.13 103 TYR D C 1
ATOM 5525 O O . TYR D 2 103 ? 217.943 196.419 161.033 1.00 155.13 103 TYR D O 1
ATOM 5527 N N . ASP D 2 104 ? 219.889 195.252 161.253 1.00 155.27 104 ASP D N 1
ATOM 5528 C CA . ASP D 2 104 ? 219.793 194.706 162.614 1.00 155.27 104 ASP D CA 1
ATOM 5529 C C . ASP D 2 104 ? 218.399 194.206 162.981 1.00 155.27 104 ASP D C 1
ATOM 5530 O O . ASP D 2 104 ? 217.727 193.578 162.156 1.00 155.27 104 ASP D O 1
ATOM 5535 N N . ASP D 2 105 ? 217.955 194.477 164.206 1.00 162.10 105 ASP D N 1
ATOM 5536 C CA . ASP D 2 105 ? 216.580 194.198 164.601 1.00 162.10 105 ASP D CA 1
ATOM 5537 C C . ASP D 2 105 ? 215.642 195.344 164.209 1.00 162.10 105 ASP D C 1
ATOM 5538 O O . ASP D 2 105 ? 215.693 196.446 164.760 1.00 162.10 105 ASP D O 1
ATOM 5543 N N . ALA D 2 106 ? 214.800 195.075 163.210 1.00 169.42 106 ALA D N 1
ATOM 5544 C CA . ALA D 2 106 ? 213.919 196.082 162.637 1.00 169.42 106 ALA D CA 1
ATOM 5545 C C . ALA D 2 106 ? 212.649 196.293 163.447 1.00 169.42 106 ALA D C 1
ATOM 5546 O O . ALA D 2 106 ? 211.896 197.225 163.149 1.00 169.42 106 ALA D O 1
ATOM 5548 N N . ILE D 2 107 ? 212.384 195.447 164.444 1.00 166.26 107 ILE D N 1
ATOM 5549 C CA . ILE D 2 107 ? 211.188 195.577 165.269 1.00 166.26 107 ILE D CA 1
ATOM 5550 C C . ILE D 2 107 ? 211.481 196.226 166.610 1.00 166.26 107 ILE D C 1
ATOM 5551 O O . ILE D 2 107 ? 210.536 196.564 167.342 1.00 166.26 107 ILE D O 1
ATOM 5553 N N . ARG D 2 108 ? 212.752 196.396 166.963 1.00 164.05 108 ARG D N 1
ATOM 5554 C CA . ARG D 2 108 ? 213.165 197.005 168.219 1.00 164.05 108 ARG D CA 1
ATOM 5555 C C . ARG D 2 108 ? 213.972 198.275 168.008 1.00 164.05 108 ARG D C 1
ATOM 5556 O O . ARG D 2 108 ? 213.700 199.290 168.659 1.00 164.05 108 ARG D O 1
ATOM 5558 N N . LYS D 2 109 ? 214.968 198.249 167.119 1.00 152.90 109 LYS D N 1
ATOM 5559 C CA . LYS D 2 109 ? 215.761 199.449 166.872 1.00 152.90 109 LYS D CA 1
ATOM 5560 C C . LYS D 2 109 ? 214.968 200.489 166.096 1.00 152.90 109 LYS D C 1
ATOM 5561 O O . LYS D 2 109 ? 215.148 201.695 166.302 1.00 152.90 109 LYS D O 1
ATOM 5563 N N . PHE D 2 110 ? 214.097 200.047 165.191 1.00 176.76 110 PHE D N 1
ATOM 5564 C CA . PHE D 2 110 ? 213.214 200.934 164.435 1.00 176.76 110 PHE D CA 1
ATOM 5565 C C . PHE D 2 110 ? 211.799 200.374 164.464 1.00 176.76 110 PHE D C 1
ATOM 5566 O O . PHE D 2 110 ? 211.243 200.002 163.424 1.00 176.76 110 PHE D O 1
ATOM 5568 N N . PRO D 2 111 ? 211.183 200.308 165.650 1.00 175.28 111 PRO D N 1
ATOM 5569 C CA . PRO D 2 111 ? 209.801 199.804 165.733 1.00 175.28 111 PRO D CA 1
ATOM 5570 C C . PRO D 2 111 ? 208.781 200.700 165.052 1.00 175.28 111 PRO D C 1
ATOM 5571 O O . PRO D 2 111 ? 207.718 200.216 164.645 1.00 175.28 111 PRO D O 1
ATOM 5573 N N . GLN D 2 112 ? 209.074 201.995 164.914 1.00 191.28 112 GLN D N 1
ATOM 5574 C CA . GLN D 2 112 ? 208.197 202.880 164.160 1.00 191.28 112 GLN D CA 1
ATOM 5575 C C . GLN D 2 112 ? 208.301 202.650 162.659 1.00 191.28 112 GLN D C 1
ATOM 5576 O O . GLN D 2 112 ? 207.382 203.021 161.921 1.00 191.28 112 GLN D O 1
ATOM 5578 N N . PHE D 2 113 ? 209.391 202.047 162.193 1.00 183.77 113 PHE D N 1
ATOM 5579 C CA . PHE D 2 113 ? 209.599 201.749 160.782 1.00 183.77 113 PHE D CA 1
ATOM 5580 C C . PHE D 2 113 ? 209.894 200.270 160.592 1.00 183.77 113 PHE D C 1
ATOM 5581 O O . PHE D 2 113 ? 210.813 199.887 159.862 1.00 183.77 113 PHE D O 1
ATOM 5583 N N . LYS D 2 114 ? 209.115 199.413 161.256 1.00 179.28 114 LYS D N 1
ATOM 5584 C CA . LYS D 2 114 ? 209.311 197.974 161.131 1.00 179.28 114 LYS D CA 1
ATOM 5585 C C . LYS D 2 114 ? 208.809 197.433 159.800 1.00 179.28 114 LYS D C 1
ATOM 5586 O O . LYS D 2 114 ? 209.196 196.326 159.411 1.00 179.28 114 LYS D O 1
ATOM 5588 N N . ASP D 2 115 ? 207.960 198.182 159.097 1.00 184.32 115 ASP D N 1
ATOM 5589 C CA . ASP D 2 115 ? 207.431 197.745 157.809 1.00 184.32 115 ASP D CA 1
ATOM 5590 C C . ASP D 2 115 ? 208.291 198.247 156.652 1.00 184.32 115 ASP D C 1
ATOM 5591 O O . ASP D 2 115 ? 208.845 197.450 155.888 1.00 184.32 115 ASP D O 1
ATOM 5593 N N . VAL D 2 116 ? 208.419 199.565 156.519 1.00 179.57 116 VAL D N 1
ATOM 5594 C CA . VAL D 2 116 ? 209.197 200.165 155.434 1.00 179.57 116 VAL D CA 1
ATOM 5595 C C . VAL D 2 116 ? 210.639 200.236 155.927 1.00 179.57 116 VAL D C 1
ATOM 5596 O O . VAL D 2 116 ? 211.092 201.248 156.463 1.00 179.57 116 VAL D O 1
ATOM 5598 N N . ALA D 2 117 ? 211.371 199.137 155.742 1.00 176.75 117 ALA D N 1
ATOM 5599 C CA . ALA D 2 117 ? 212.771 199.074 156.154 1.00 176.75 117 ALA D CA 1
ATOM 5600 C C . ALA D 2 117 ? 213.502 198.162 155.173 1.00 176.75 117 ALA D C 1
ATOM 5601 O O . ALA D 2 117 ? 213.520 196.941 155.354 1.00 176.75 117 ALA D O 1
ATOM 5603 N N . GLY D 2 118 ? 214.099 198.761 154.145 1.00 166.83 118 GLY D N 1
ATOM 5604 C CA . GLY D 2 118 ? 214.867 197.990 153.196 1.00 166.83 118 GLY D CA 1
ATOM 5605 C C . GLY D 2 118 ? 216.234 197.611 153.730 1.00 166.83 118 GLY D C 1
ATOM 5606 O O . GLY D 2 118 ? 216.787 198.254 154.621 1.00 166.83 118 GLY D O 1
ATOM 5607 N N . LYS D 2 119 ? 216.785 196.535 153.168 1.00 169.73 119 LYS D N 1
ATOM 5608 C CA . LYS D 2 119 ? 218.126 196.100 153.532 1.00 169.73 119 LYS D CA 1
ATOM 5609 C C . LYS D 2 119 ? 219.213 196.892 152.820 1.00 169.73 119 LYS D C 1
ATOM 5610 O O . LYS D 2 119 ? 220.386 196.778 153.195 1.00 169.73 119 LYS D O 1
ATOM 5612 N N . ASP D 2 120 ? 218.856 197.686 151.811 1.00 167.94 120 ASP D N 1
ATOM 5613 C CA . ASP D 2 120 ? 219.810 198.517 151.094 1.00 167.94 120 ASP D CA 1
ATOM 5614 C C . ASP D 2 120 ? 219.760 199.982 151.501 1.00 167.94 120 ASP D C 1
ATOM 5615 O O . ASP D 2 120 ? 220.617 200.756 151.061 1.00 167.94 120 ASP D O 1
ATOM 5617 N N . SER D 2 121 ? 218.788 200.385 152.322 1.00 163.28 121 SER D N 1
ATOM 5618 C CA . SER D 2 121 ? 218.746 201.762 152.798 1.00 163.28 121 SER D CA 1
ATOM 5619 C C . SER D 2 121 ? 219.754 202.016 153.909 1.00 163.28 121 SER D C 1
ATOM 5620 O O . SER D 2 121 ? 220.031 203.178 154.224 1.00 163.28 121 SER D O 1
ATOM 5623 N N . PHE D 2 122 ? 220.305 200.961 154.509 1.00 158.52 122 PHE D N 1
ATOM 5624 C CA . PHE D 2 122 ? 221.309 201.104 155.549 1.00 158.52 122 PHE D CA 1
ATOM 5625 C C . PHE D 2 122 ? 222.680 200.809 154.961 1.00 158.52 122 PHE D C 1
ATOM 5626 O O . PHE D 2 122 ? 222.944 199.658 154.582 1.00 158.52 122 PHE D O 1
ATOM 5628 N N . PRO D 2 123 ? 223.570 201.787 154.858 1.00 146.84 123 PRO D N 1
ATOM 5629 C CA . PRO D 2 123 ? 224.911 201.537 154.324 1.00 146.84 123 PRO D CA 1
ATOM 5630 C C . PRO D 2 123 ? 225.823 200.943 155.394 1.00 146.84 123 PRO D C 1
ATOM 5631 O O . PRO D 2 123 ? 225.401 200.627 156.504 1.00 146.84 123 PRO D O 1
ATOM 5635 N N . ALA D 2 124 ? 227.095 200.791 155.033 1.00 138.42 124 ALA D N 1
ATOM 5636 C CA . ALA D 2 124 ? 228.085 200.265 155.959 1.00 138.42 124 ALA D CA 1
ATOM 5637 C C . ALA D 2 124 ? 228.402 201.288 157.049 1.00 138.42 124 ALA D C 1
ATOM 5638 O O . ALA D 2 124 ? 228.174 202.492 156.900 1.00 138.42 124 ALA D O 1
ATOM 5640 N N . SER D 2 125 ? 228.933 200.788 158.163 1.00 141.01 125 SER D N 1
ATOM 5641 C CA . SER D 2 125 ? 229.079 201.601 159.367 1.00 141.01 125 SER D CA 1
ATOM 5642 C C . SER D 2 125 ? 230.443 202.282 159.452 1.00 141.01 125 SER D C 1
ATOM 5643 O O . SER D 2 125 ? 230.508 203.507 159.593 1.00 141.01 125 SER D O 1
ATOM 5646 N N . PHE D 2 126 ? 231.526 201.490 159.382 1.00 133.84 126 PHE D N 1
ATOM 5647 C CA . PHE D 2 126 ? 232.918 201.953 159.518 1.00 133.84 126 PHE D CA 1
ATOM 5648 C C . PHE D 2 126 ? 233.139 202.705 160.827 1.00 133.84 126 PHE D C 1
ATOM 5649 O O . PHE D 2 126 ? 233.802 203.743 160.864 1.00 133.84 126 PHE D O 1
ATOM 5657 N N . ILE D 2 127 ? 232.566 202.187 161.913 1.00 123.67 127 ILE D N 1
ATOM 5658 C CA . ILE D 2 127 ? 232.553 202.939 163.160 1.00 123.67 127 ILE D CA 1
ATOM 5659 C C . ILE D 2 127 ? 233.908 202.852 163.846 1.00 123.67 127 ILE D C 1
ATOM 5660 O O . ILE D 2 127 ? 234.640 201.861 163.713 1.00 123.67 127 ILE D O 1
ATOM 5665 N N . VAL D 2 128 ? 234.249 203.911 164.573 1.00 119.89 128 VAL D N 1
ATOM 5666 C CA . VAL D 2 128 ? 235.502 204.000 165.310 1.00 119.89 128 VAL D CA 1
ATOM 5667 C C . VAL D 2 128 ? 235.270 204.911 166.508 1.00 119.89 128 VAL D C 1
ATOM 5668 O O . VAL D 2 128 ? 234.513 205.884 166.430 1.00 119.89 128 VAL D O 1
ATOM 5672 N N . LYS D 2 129 ? 235.872 204.558 167.639 1.00 120.24 129 LYS D N 1
ATOM 5673 C CA . LYS D 2 129 ? 235.791 205.384 168.828 1.00 120.24 129 LYS D CA 1
ATOM 5674 C C . LYS D 2 129 ? 236.855 206.477 168.780 1.00 120.24 129 LYS D C 1
ATOM 5675 O O . LYS D 2 129 ? 237.586 206.635 167.800 1.00 120.24 129 LYS D O 1
ATOM 5681 N N . LEU D 2 130 ? 236.937 207.244 169.858 1.00 132.79 130 LEU D N 1
ATOM 5682 C CA . LEU D 2 130 ? 237.982 208.235 170.042 1.00 132.79 130 LEU D CA 1
ATOM 5683 C C . LEU D 2 130 ? 238.606 208.015 171.410 1.00 132.79 130 LEU D C 1
ATOM 5684 O O . LEU D 2 130 ? 237.950 207.527 172.334 1.00 132.79 130 LEU D O 1
ATOM 5689 N N . GLU D 2 131 ? 239.887 208.368 171.530 1.00 138.30 131 GLU D N 1
ATOM 5690 C CA . GLU D 2 131 ? 240.594 208.171 172.791 1.00 138.30 131 GLU D CA 1
ATOM 5691 C C . GLU D 2 131 ? 240.120 209.146 173.864 1.00 138.30 131 GLU D C 1
ATOM 5692 O O . GLU D 2 131 ? 240.318 208.893 175.058 1.00 138.30 131 GLU D O 1
ATOM 5698 N N . ASN D 2 132 ? 239.500 210.251 173.467 1.00 140.63 132 ASN D N 1
ATOM 5699 C CA . ASN D 2 132 ? 238.980 211.243 174.392 1.00 140.63 132 ASN D CA 1
ATOM 5700 C C . ASN D 2 132 ? 237.638 211.777 173.905 1.00 140.63 132 ASN D C 1
ATOM 5701 O O . ASN D 2 132 ? 237.355 211.747 172.702 1.00 140.63 132 ASN D O 1
ATOM 5706 N N . PRO D 2 133 ? 236.769 212.217 174.821 1.00 134.98 133 PRO D N 1
ATOM 5707 C CA . PRO D 2 133 ? 235.475 212.766 174.394 1.00 134.98 133 PRO D CA 1
ATOM 5708 C C . PRO D 2 133 ? 235.512 214.234 174.002 1.00 134.98 133 PRO D C 1
ATOM 5709 O O . PRO D 2 133 ? 234.494 214.748 173.518 1.00 134.98 133 PRO D O 1
ATOM 5713 N N . GLU D 2 134 ? 236.634 214.922 174.182 1.00 140.35 134 GLU D N 1
ATOM 5714 C CA . GLU D 2 134 ? 236.690 216.362 173.971 1.00 140.35 134 GLU D CA 1
ATOM 5715 C C . GLU D 2 134 ? 237.126 216.753 172.564 1.00 140.35 134 GLU D C 1
ATOM 5716 O O . GLU D 2 134 ? 237.210 217.950 172.273 1.00 140.35 134 GLU D O 1
ATOM 5718 N N . GLN D 2 135 ? 237.401 215.788 171.686 1.00 138.11 135 GLN D N 1
ATOM 5719 C CA . GLN D 2 135 ? 237.855 216.082 170.332 1.00 138.11 135 GLN D CA 1
ATOM 5720 C C . GLN D 2 135 ? 236.867 215.601 169.275 1.00 138.11 135 GLN D C 1
ATOM 5721 O O . GLN D 2 135 ? 237.258 215.360 168.126 1.00 138.11 135 GLN D O 1
ATOM 5727 N N . HIS D 2 136 ? 235.593 215.457 169.650 1.00 125.57 136 HIS D N 1
ATOM 5728 C CA . HIS D 2 136 ? 234.576 214.982 168.716 1.00 125.57 136 HIS D CA 1
ATOM 5729 C C . HIS D 2 136 ? 234.337 215.981 167.594 1.00 125.57 136 HIS D C 1
ATOM 5730 O O . HIS D 2 136 ? 234.231 215.590 166.427 1.00 125.57 136 HIS D O 1
ATOM 5737 N N . LYS D 2 137 ? 234.263 217.272 167.929 1.00 128.12 137 LYS D N 1
ATOM 5738 C CA . LYS D 2 137 ? 234.068 218.299 166.911 1.00 128.12 137 LYS D CA 1
ATOM 5739 C C . LYS D 2 137 ? 235.281 218.405 165.996 1.00 128.12 137 LYS D C 1
ATOM 5740 O O . LYS D 2 137 ? 235.137 218.642 164.791 1.00 128.12 137 LYS D O 1
ATOM 5742 N N . ASP D 2 138 ? 236.482 218.213 166.552 1.00 125.28 138 ASP D N 1
ATOM 5743 C CA . ASP D 2 138 ? 237.695 218.202 165.739 1.00 125.28 138 ASP D CA 1
ATOM 5744 C C . ASP D 2 138 ? 237.711 217.022 164.775 1.00 125.28 138 ASP D C 1
ATOM 5745 O O . ASP D 2 138 ? 238.095 217.174 163.608 1.00 125.28 138 ASP D O 1
ATOM 5747 N N . PHE D 2 139 ? 237.277 215.845 165.236 1.00 125.95 139 PHE D N 1
ATOM 5748 C CA . PHE D 2 139 ? 237.219 214.687 164.348 1.00 125.95 139 PHE D CA 1
ATOM 5749 C C . PHE D 2 139 ? 236.141 214.848 163.284 1.00 125.95 139 PHE D C 1
ATOM 5750 O O . PHE D 2 139 ? 236.314 214.390 162.149 1.00 125.95 139 PHE D O 1
ATOM 5758 N N . ASP D 2 140 ? 235.016 215.477 163.634 1.00 126.53 140 ASP D N 1
ATOM 5759 C CA . ASP D 2 140 ? 233.966 215.701 162.644 1.00 126.53 140 ASP D CA 1
ATOM 5760 C C . ASP D 2 140 ? 234.389 216.741 161.615 1.00 126.53 140 ASP D C 1
ATOM 5761 O O . ASP D 2 140 ? 234.008 216.652 160.442 1.00 126.53 140 ASP D O 1
ATOM 5766 N N . THR D 2 141 ? 235.171 217.738 162.036 1.00 131.93 141 THR D N 1
ATOM 5767 C CA . THR D 2 141 ? 235.709 218.705 161.087 1.00 131.93 141 THR D CA 1
ATOM 5768 C C . THR D 2 141 ? 236.760 218.068 160.188 1.00 131.93 141 THR D C 1
ATOM 5769 O O . THR D 2 141 ? 236.845 218.389 158.996 1.00 131.93 141 THR D O 1
ATOM 5771 N N . ALA D 2 142 ? 237.571 217.161 160.740 1.00 135.39 142 ALA D N 1
ATOM 5772 C CA . ALA D 2 142 ? 238.607 216.510 159.948 1.00 135.39 142 ALA D CA 1
ATOM 5773 C C . ALA D 2 142 ? 238.050 215.463 158.992 1.00 135.39 142 ALA D C 1
ATOM 5774 O O . ALA D 2 142 ? 238.615 215.267 157.911 1.00 135.39 142 ALA D O 1
ATOM 5776 N N . MET D 2 143 ? 236.965 214.781 159.363 1.00 135.70 143 MET D N 1
ATOM 5777 C CA . MET D 2 143 ? 236.429 213.730 158.507 1.00 135.70 143 MET D CA 1
ATOM 5778 C C . MET D 2 143 ? 235.651 214.296 157.324 1.00 135.70 143 MET D C 1
ATOM 5779 O O . MET D 2 143 ? 235.737 213.763 156.211 1.00 135.70 143 MET D O 1
ATOM 5784 N N . LYS D 2 144 ? 234.894 215.369 157.542 1.00 131.58 144 LYS D N 1
ATOM 5785 C CA . LYS D 2 144 ? 234.096 215.952 156.473 1.00 131.58 144 LYS D CA 1
ATOM 5786 C C . LYS D 2 144 ? 234.978 216.648 155.444 1.00 131.58 144 LYS D C 1
ATOM 5787 O O . LYS D 2 144 ? 236.051 217.172 155.757 1.00 131.58 144 LYS D O 1
ATOM 5793 N N . GLY D 2 145 ? 234.508 216.645 154.200 1.00 138.01 145 GLY D N 1
ATOM 5794 C CA . GLY D 2 145 ? 235.253 217.153 153.075 1.00 138.01 145 GLY D CA 1
ATOM 5795 C C . GLY D 2 145 ? 235.926 216.084 152.242 1.00 138.01 145 GLY D C 1
ATOM 5796 O O . GLY D 2 145 ? 236.268 216.345 151.083 1.00 138.01 145 GLY D O 1
ATOM 5797 N N . GLN D 2 146 ? 236.119 214.894 152.796 1.00 135.31 146 GLN D N 1
ATOM 5798 C CA . GLN D 2 146 ? 236.669 213.788 152.028 1.00 135.31 146 GLN D CA 1
ATOM 5799 C C . GLN D 2 146 ? 235.559 213.158 151.195 1.00 135.31 146 GLN D C 1
ATOM 5800 O O . GLN D 2 146 ? 234.525 212.775 151.755 1.00 135.31 146 GLN D O 1
ATOM 5806 N N . PRO D 2 147 ? 235.708 213.069 149.873 1.00 138.41 147 PRO D N 1
ATOM 5807 C CA . PRO D 2 147 ? 234.645 212.482 149.046 1.00 138.41 147 PRO D CA 1
ATOM 5808 C C . PRO D 2 147 ? 234.507 210.984 149.279 1.00 138.41 147 PRO D C 1
ATOM 5809 O O . PRO D 2 147 ? 235.486 210.280 149.531 1.00 138.41 147 PRO D O 1
ATOM 5813 N N . GLY D 2 148 ? 233.274 210.501 149.175 1.00 134.47 148 GLY D N 1
ATOM 5814 C CA . GLY D 2 148 ? 232.958 209.111 149.419 1.00 134.47 148 GLY D CA 1
ATOM 5815 C C . GLY D 2 148 ? 232.115 208.869 150.648 1.00 134.47 148 GLY D C 1
ATOM 5816 O O . GLY D 2 148 ? 231.565 207.770 150.791 1.00 134.47 148 GLY D O 1
ATOM 5817 N N . VAL D 2 149 ? 231.983 209.852 151.535 1.00 131.36 149 VAL D N 1
ATOM 5818 C CA . VAL D 2 149 ? 231.149 209.720 152.721 1.00 131.36 149 VAL D CA 1
ATOM 5819 C C . VAL D 2 149 ? 230.002 210.712 152.625 1.00 131.36 149 VAL D C 1
ATOM 5820 O O . VAL D 2 149 ? 230.061 211.689 151.872 1.00 131.36 149 VAL D O 1
ATOM 5824 N N . LEU D 2 150 ? 228.943 210.446 153.390 1.00 134.30 150 LEU D N 1
ATOM 5825 C CA . LEU D 2 150 ? 227.753 211.288 153.381 1.00 134.30 150 LEU D CA 1
ATOM 5826 C C . LEU D 2 150 ? 227.732 212.254 154.561 1.00 134.30 150 LEU D C 1
ATOM 5827 O O . LEU D 2 150 ? 227.728 213.474 154.368 1.00 134.30 150 LEU D O 1
ATOM 5832 N N . ASP D 2 151 ? 227.736 211.728 155.784 1.00 131.01 151 ASP D N 1
ATOM 5833 C CA . ASP D 2 151 ? 227.709 212.558 156.981 1.00 131.01 151 ASP D CA 1
ATOM 5834 C C . ASP D 2 151 ? 228.246 211.749 158.150 1.00 131.01 151 ASP D C 1
ATOM 5835 O O . ASP D 2 151 ? 228.344 210.520 158.088 1.00 131.01 151 ASP D O 1
ATOM 5840 N N . VAL D 2 152 ? 228.587 212.460 159.221 1.00 121.23 152 VAL D N 1
ATOM 5841 C CA . VAL D 2 152 ? 229.174 211.868 160.417 1.00 121.23 152 VAL D CA 1
ATOM 5842 C C . VAL D 2 152 ? 228.210 212.072 161.578 1.00 121.23 152 VAL D C 1
ATOM 5843 O O . VAL D 2 152 ? 227.753 213.195 161.822 1.00 121.23 152 VAL D O 1
ATOM 5847 N N . LEU D 2 153 ? 227.904 210.989 162.289 1.00 110.02 153 LEU D N 1
ATOM 5848 C CA . LEU D 2 153 ? 226.918 210.988 163.363 1.00 110.02 153 LEU D CA 1
ATOM 5849 C C . LEU D 2 153 ? 227.630 210.660 164.674 1.00 110.02 153 LEU D C 1
ATOM 5850 O O . LEU D 2 153 ? 228.388 209.689 164.742 1.00 110.02 153 LEU D O 1
ATOM 5855 N N . ASN D 2 154 ? 227.389 211.467 165.713 1.00 108.77 154 ASN D N 1
ATOM 5856 C CA . ASN D 2 154 ? 228.338 211.521 166.825 1.00 108.77 154 ASN D CA 1
ATOM 5857 C C . AS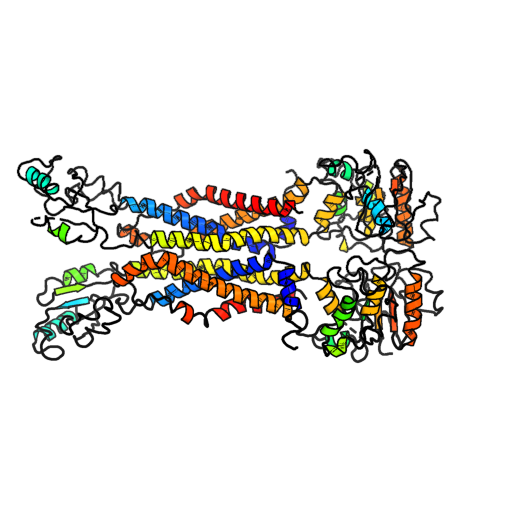N D 2 154 ? 227.849 210.757 168.058 1.00 108.77 154 ASN D C 1
ATOM 5858 O O . ASN D 2 154 ? 228.627 210.010 168.663 1.00 108.77 154 ASN D O 1
ATOM 5863 N N . GLN D 2 155 ? 226.600 211.010 168.488 1.00 98.72 155 GLN D N 1
ATOM 5864 C CA . GLN D 2 155 ? 225.869 210.410 169.617 1.00 98.72 155 GLN D CA 1
ATOM 5865 C C . GLN D 2 155 ? 226.346 210.819 171.008 1.00 98.72 155 GLN D C 1
ATOM 5866 O O . GLN D 2 155 ? 225.702 210.464 171.999 1.00 98.72 155 GLN D O 1
ATOM 5872 N N . LYS D 2 156 ? 227.443 211.559 171.120 1.00 109.13 156 LYS D N 1
ATOM 5873 C CA . LYS D 2 156 ? 227.868 212.007 172.439 1.00 109.13 156 LYS D CA 1
ATOM 5874 C C . LYS D 2 156 ? 227.683 213.514 172.583 1.00 109.13 156 LYS D C 1
ATOM 5875 O O . LYS D 2 156 ? 227.950 214.284 171.656 1.00 109.13 156 LYS D O 1
ATOM 5881 N N . GLU D 2 157 ? 227.161 213.918 173.747 1.00 111.02 157 GLU D N 1
ATOM 5882 C CA . GLU D 2 157 ? 226.968 215.288 174.225 1.00 111.02 157 GLU D CA 1
ATOM 5883 C C . GLU D 2 157 ? 225.934 216.056 173.418 1.00 111.02 157 GLU D C 1
ATOM 5884 O O . GLU D 2 157 ? 225.781 217.265 173.624 1.00 111.02 157 GLU D O 1
ATOM 5886 N N . LEU D 2 158 ? 225.225 215.404 172.509 1.00 122.88 158 LEU D N 1
ATOM 5887 C CA . LEU D 2 158 ? 224.028 215.947 171.894 1.00 122.88 158 LEU D CA 1
ATOM 5888 C C . LEU D 2 158 ? 222.796 215.109 172.183 1.00 122.88 158 LEU D C 1
ATOM 5889 O O . LEU D 2 158 ? 221.704 215.666 172.319 1.00 122.88 158 LEU D O 1
ATOM 5894 N N . ILE D 2 159 ? 222.949 213.791 172.289 1.00 106.35 159 ILE D N 1
ATOM 5895 C CA . ILE D 2 159 ? 221.846 212.894 172.607 1.00 106.35 159 ILE D CA 1
ATOM 5896 C C . ILE D 2 159 ? 222.027 212.247 173.981 1.00 106.35 159 ILE D C 1
ATOM 5897 O O . ILE D 2 159 ? 221.024 211.975 174.659 1.00 106.35 159 ILE D O 1
ATOM 5902 N N . ASP D 2 160 ? 223.267 212.082 174.453 1.00 89.93 160 ASP D N 1
ATOM 5903 C CA . ASP D 2 160 ? 223.544 211.301 175.655 1.00 89.93 160 ASP D CA 1
ATOM 5904 C C . ASP D 2 160 ? 223.208 212.045 176.947 1.00 89.93 160 ASP D C 1
ATOM 5905 O O . ASP D 2 160 ? 223.341 211.464 178.032 1.00 89.93 160 ASP D O 1
ATOM 5910 N N . ARG D 2 161 ? 222.795 213.314 176.851 1.00 92.33 161 ARG D N 1
ATOM 5911 C CA . ARG D 2 161 ? 222.401 214.086 178.028 1.00 92.33 161 ARG D CA 1
ATOM 5912 C C . ARG D 2 161 ? 221.190 213.470 178.711 1.00 92.33 161 ARG D C 1
ATOM 5913 O O . ARG D 2 161 ? 221.094 213.462 179.945 1.00 92.33 161 ARG D O 1
ATOM 5921 N N . LEU D 2 162 ? 220.242 212.976 177.917 1.00 94.10 162 LEU D N 1
ATOM 5922 C CA . LEU D 2 162 ? 219.022 212.413 178.477 1.00 94.10 162 LEU D CA 1
ATOM 5923 C C . LEU D 2 162 ? 219.301 211.079 179.155 1.00 94.10 162 LEU D C 1
ATOM 5924 O O . LEU D 2 162 ? 218.663 210.739 180.156 1.00 94.10 162 LEU D O 1
ATOM 5929 N N . PHE D 2 163 ? 220.273 210.322 178.643 1.00 83.28 163 PHE D N 1
ATOM 5930 C CA . PHE D 2 163 ? 220.722 209.137 179.364 1.00 83.28 163 PHE D CA 1
ATOM 5931 C C . PHE D 2 163 ? 221.479 209.514 180.630 1.00 83.28 163 PHE D C 1
ATOM 5932 O O . PHE D 2 163 ? 221.444 208.777 181.623 1.00 83.28 163 PHE D O 1
ATOM 5940 N N . ALA D 2 164 ? 222.188 210.644 180.609 1.00 70.80 164 ALA D N 1
ATOM 5941 C CA . ALA D 2 164 ? 222.892 211.087 181.807 1.00 70.80 164 ALA D CA 1
ATOM 5942 C C . ALA D 2 164 ? 221.919 211.497 182.907 1.00 70.80 164 ALA D C 1
ATOM 5943 O O . ALA D 2 164 ? 222.144 211.199 184.085 1.00 70.80 164 ALA D O 1
ATOM 5945 N N . VAL D 2 165 ? 220.829 212.173 182.540 1.00 75.80 165 VAL D N 1
ATOM 5946 C CA . VAL D 2 165 ? 219.857 212.592 183.547 1.00 75.80 165 VAL D CA 1
ATOM 5947 C C . VAL D 2 165 ? 218.923 211.434 183.894 1.00 75.80 165 VAL D C 1
ATOM 5948 O O . VAL D 2 165 ? 218.264 211.445 184.941 1.00 75.80 165 VAL D O 1
ATOM 5952 N N . LEU D 2 166 ? 218.862 210.411 183.036 1.00 62.94 166 LEU D N 1
ATOM 5953 C CA . LEU D 2 166 ? 218.075 209.223 183.346 1.00 62.94 166 LEU D CA 1
ATOM 5954 C C . LEU D 2 166 ? 218.681 208.440 184.499 1.00 62.94 166 LEU D C 1
ATOM 5955 O O . LEU D 2 166 ? 217.980 208.070 185.446 1.00 62.94 166 LEU D O 1
ATOM 5960 N N . ASP D 2 167 ? 219.989 208.190 184.444 1.00 62.92 167 ASP D N 1
ATOM 5961 C CA . ASP D 2 167 ? 220.660 207.501 185.538 1.00 62.92 167 ASP D CA 1
ATOM 5962 C C . ASP D 2 167 ? 220.879 208.407 186.739 1.00 62.92 167 ASP D C 1
ATOM 5963 O O . ASP D 2 167 ? 221.262 207.914 187.803 1.00 62.92 167 ASP D O 1
ATOM 5965 N N . GLY D 2 168 ? 220.668 209.715 186.583 1.00 60.28 168 GLY D N 1
ATOM 5966 C CA . GLY D 2 168 ? 220.767 210.614 187.719 1.00 60.28 168 GLY D CA 1
ATOM 5967 C C . GLY D 2 168 ? 219.689 210.369 188.756 1.00 60.28 168 GLY D C 1
ATOM 5968 O O . GLY D 2 168 ? 219.934 210.491 189.957 1.00 60.28 168 GLY D O 1
ATOM 5969 N N . LEU D 2 169 ? 218.483 210.012 188.310 1.00 53.81 169 LEU D N 1
ATOM 5970 C CA . LEU D 2 169 ? 217.423 209.672 189.251 1.00 53.81 169 LEU D CA 1
ATOM 5971 C C . LEU D 2 169 ? 217.637 208.312 189.899 1.00 53.81 169 LEU D C 1
ATOM 5972 O O . LEU D 2 169 ? 217.042 208.045 190.948 1.00 53.81 169 LEU D O 1
ATOM 5977 N N . SER D 2 170 ? 218.451 207.447 189.286 1.00 54.72 170 SER D N 1
ATOM 5978 C CA . SER D 2 170 ? 218.721 206.133 189.859 1.00 54.72 170 SER D CA 1
ATOM 5979 C C . SER D 2 170 ? 219.485 206.247 191.171 1.00 54.72 170 SER D C 1
ATOM 5980 O O . SER D 2 170 ? 219.182 205.540 192.138 1.00 54.72 170 SER D O 1
ATOM 5983 N N . ASN D 2 171 ? 220.470 207.136 191.229 1.00 63.66 171 ASN D N 1
ATOM 5984 C CA . ASN D 2 171 ? 221.146 207.442 192.480 1.00 63.66 171 ASN D CA 1
ATOM 5985 C C . ASN D 2 171 ? 220.512 208.618 193.209 1.00 63.66 171 ASN D C 1
ATOM 5986 O O . ASN D 2 171 ? 221.150 209.203 194.089 1.00 63.66 171 ASN D O 1
ATOM 5991 N N . ALA D 2 172 ? 219.287 208.988 192.846 1.00 61.65 172 ALA D N 1
ATOM 5992 C CA . ALA D 2 172 ? 218.502 209.973 193.577 1.00 61.65 172 ALA D CA 1
ATOM 5993 C C . ALA D 2 172 ? 217.246 209.391 194.200 1.00 61.65 172 ALA D C 1
ATOM 5994 O O . ALA D 2 172 ? 216.882 209.777 195.311 1.00 61.65 172 ALA D O 1
ATOM 5996 N N . ALA D 2 173 ? 216.565 208.476 193.507 1.00 55.66 173 ALA D N 1
ATOM 5997 C CA . ALA D 2 173 ? 215.398 207.833 194.099 1.00 55.66 173 ALA D CA 1
ATOM 5998 C C . ALA D 2 173 ? 215.809 206.827 195.166 1.00 55.66 173 ALA D C 1
ATOM 5999 O O . ALA D 2 173 ? 215.102 206.652 196.165 1.00 55.66 173 ALA D O 1
ATOM 6001 N N . PHE D 2 174 ? 216.951 206.158 194.973 1.00 56.23 174 PHE D N 1
ATOM 6002 C CA . PHE D 2 174 ? 217.456 205.244 195.994 1.00 56.23 174 PHE D CA 1
ATOM 6003 C C . PHE D 2 174 ? 217.870 205.978 197.259 1.00 56.23 174 PHE D C 1
ATOM 6004 O O . PHE D 2 174 ? 217.737 205.433 198.356 1.00 56.23 174 PHE D O 1
ATOM 6012 N N . ALA D 2 175 ? 218.366 207.210 197.131 1.00 60.80 175 ALA D N 1
ATOM 6013 C CA . ALA D 2 175 ? 218.754 207.970 198.316 1.00 60.80 175 ALA D CA 1
ATOM 6014 C C . ALA D 2 175 ? 217.541 208.350 199.154 1.00 60.80 175 ALA D C 1
ATOM 6015 O O . ALA D 2 175 ? 217.541 208.162 200.377 1.00 60.80 175 ALA D O 1
ATOM 6017 N N . VAL D 2 176 ? 216.486 208.850 198.507 1.00 58.28 176 VAL D N 1
ATOM 6018 C CA . VAL D 2 176 ? 215.267 209.222 199.218 1.00 58.28 176 VAL D CA 1
ATOM 6019 C C . VAL D 2 176 ? 214.575 207.980 199.769 1.00 58.28 176 VAL D C 1
ATOM 6020 O O . VAL D 2 176 ? 214.013 208.001 200.871 1.00 58.28 176 VAL D O 1
ATOM 6024 N N . ALA D 2 177 ? 214.637 206.870 199.028 1.00 63.43 177 ALA D N 1
ATOM 6025 C CA . ALA D 2 177 ? 214.085 205.612 199.517 1.00 63.43 177 ALA D CA 1
ATOM 6026 C C . ALA D 2 177 ? 214.843 205.086 200.729 1.00 63.43 177 ALA D C 1
ATOM 6027 O O . ALA D 2 177 ? 214.219 204.659 201.701 1.00 63.43 177 ALA D O 1
ATOM 6029 N N . LEU D 2 178 ? 216.176 205.137 200.709 1.00 73.21 178 LEU D N 1
ATOM 6030 C CA . LEU D 2 178 ? 216.952 204.560 201.799 1.00 73.21 178 LEU D CA 1
ATOM 6031 C C . LEU D 2 178 ? 217.020 205.486 203.004 1.00 73.21 178 LEU D C 1
ATOM 6032 O O . LEU D 2 178 ? 217.403 205.045 204.093 1.00 73.21 178 LEU D O 1
ATOM 6034 N N . VAL D 2 179 ? 216.683 206.769 202.835 1.00 74.98 179 VAL D N 1
ATOM 6035 C CA . VAL D 2 179 ? 216.553 207.647 203.997 1.00 74.98 179 VAL D CA 1
ATOM 6036 C C . VAL D 2 179 ? 215.376 207.210 204.857 1.00 74.98 179 VAL D C 1
ATOM 6037 O O . VAL D 2 179 ? 215.511 207.014 206.067 1.00 74.98 179 VAL D O 1
ATOM 6041 N N . GLN D 2 180 ? 214.222 206.993 204.239 1.00 79.34 180 GLN D N 1
ATOM 6042 C CA . GLN D 2 180 ? 213.021 206.649 204.985 1.00 79.34 180 GLN D CA 1
ATOM 6043 C C . GLN D 2 180 ? 212.850 205.148 205.167 1.00 79.34 180 GLN D C 1
ATOM 6044 O O . GLN D 2 180 ? 212.012 204.729 205.976 1.00 79.34 180 GLN D O 1
ATOM 6050 N N . ALA D 2 181 ? 213.666 204.343 204.481 1.00 89.24 181 ALA D N 1
ATOM 6051 C CA . ALA D 2 181 ? 213.590 202.896 204.619 1.00 89.24 181 ALA D CA 1
ATOM 6052 C C . ALA D 2 181 ? 213.976 202.449 206.019 1.00 89.24 181 ALA D C 1
ATOM 6053 O O . ALA D 2 181 ? 213.343 201.550 206.575 1.00 89.24 181 ALA D O 1
ATOM 6055 N N . ILE D 2 182 ? 214.995 203.076 206.612 1.00 98.90 182 ILE D N 1
ATOM 6056 C CA . ILE D 2 182 ? 215.391 202.710 207.970 1.00 98.90 182 ILE D CA 1
ATOM 6057 C C . ILE D 2 182 ? 214.340 203.160 208.979 1.00 98.90 182 ILE D C 1
ATOM 6058 O O . ILE D 2 182 ? 214.149 202.517 210.019 1.00 98.90 182 ILE D O 1
ATOM 6063 N N . GLY D 2 183 ? 213.626 204.250 208.683 1.00 92.78 183 GLY D N 1
ATOM 6064 C CA . GLY D 2 183 ? 212.479 204.614 209.500 1.00 92.78 183 GLY D CA 1
ATOM 6065 C C . GLY D 2 183 ? 211.361 203.595 209.408 1.00 92.78 183 GLY D C 1
ATOM 6066 O O . GLY D 2 183 ? 210.713 203.277 210.410 1.00 92.78 183 GLY D O 1
ATOM 6067 N N . ALA D 2 184 ? 211.136 203.056 208.210 1.00 96.54 184 ALA D N 1
ATOM 6068 C CA . ALA D 2 184 ? 210.152 201.991 208.045 1.00 96.54 184 ALA D CA 1
ATOM 6069 C C . ALA D 2 184 ? 210.585 200.703 208.738 1.00 96.54 184 ALA D C 1
ATOM 6070 O O . ALA D 2 184 ? 209.733 199.946 209.217 1.00 96.54 184 ALA D O 1
ATOM 6072 N N . ILE D 2 185 ? 211.893 200.429 208.771 1.00 102.45 185 ILE D N 1
ATOM 6073 C CA . ILE D 2 185 ? 212.416 199.297 209.536 1.00 102.45 185 ILE D CA 1
ATOM 6074 C C . ILE D 2 185 ? 212.159 199.484 211.023 1.00 102.45 185 ILE D C 1
ATOM 6075 O O . ILE D 2 185 ? 211.620 198.597 211.695 1.00 102.45 185 ILE D O 1
ATOM 6080 N N . LEU D 2 186 ? 212.580 200.624 211.557 1.00 100.64 186 LEU D N 1
ATOM 6081 C CA . LEU D 2 186 ? 212.449 200.836 212.996 1.00 100.64 186 LEU D CA 1
ATOM 6082 C C . LEU D 2 186 ? 210.995 200.953 213.444 1.00 100.64 186 LEU D C 1
ATOM 6083 O O . LEU D 2 186 ? 210.672 200.606 214.580 1.00 100.64 186 LEU D O 1
ATOM 6088 N N . LEU D 2 187 ? 210.111 201.424 212.570 1.00 100.19 187 LEU D N 1
ATOM 6089 C CA . LEU D 2 187 ? 208.709 201.467 212.973 1.00 100.19 187 LEU D CA 1
ATOM 6090 C C . LEU D 2 187 ? 208.199 200.067 213.305 1.00 100.19 187 LEU D C 1
ATOM 6091 O O . LEU D 2 187 ? 207.329 199.897 214.172 1.00 100.19 187 LEU D O 1
ATOM 6096 N N . ILE D 2 188 ? 208.743 199.048 212.632 1.00 111.54 188 ILE D N 1
ATOM 6097 C CA . ILE D 2 188 ? 208.323 197.669 212.869 1.00 111.54 188 ILE D CA 1
ATOM 6098 C C . ILE D 2 188 ? 208.776 197.175 214.235 1.00 111.54 188 ILE D C 1
ATOM 6099 O O . ILE D 2 188 ? 208.177 196.248 214.791 1.00 111.54 188 ILE D O 1
ATOM 6101 N N . ALA D 2 189 ? 209.848 197.754 214.783 1.00 113.64 189 ALA D N 1
ATOM 6102 C CA . ALA D 2 189 ? 210.292 197.372 216.119 1.00 113.64 189 ALA D CA 1
ATOM 6103 C C . ALA D 2 189 ? 209.287 197.804 217.177 1.00 113.64 189 ALA D C 1
ATOM 6104 O O . ALA D 2 189 ? 209.072 197.095 218.167 1.00 113.64 189 ALA D O 1
ATOM 6106 N N . ASN D 2 190 ? 208.669 198.967 216.991 1.00 110.62 190 ASN D N 1
ATOM 6107 C CA . ASN D 2 190 ? 207.691 199.466 217.944 1.00 110.62 190 ASN D CA 1
ATOM 6108 C C . ASN D 2 190 ? 206.254 199.107 217.589 1.00 110.62 190 ASN D C 1
ATOM 6109 O O . ASN D 2 190 ? 205.356 199.443 218.363 1.00 110.62 190 ASN D O 1
ATOM 6114 N N . MET D 2 191 ? 206.009 198.455 216.445 1.00 112.19 191 MET D N 1
ATOM 6115 C CA . MET D 2 191 ? 204.699 197.830 216.226 1.00 112.19 191 MET D CA 1
ATOM 6116 C C . MET D 2 191 ? 204.381 196.803 217.303 1.00 112.19 191 MET D C 1
ATOM 6117 O O . MET D 2 191 ? 203.270 196.785 217.852 1.00 112.19 191 MET D O 1
ATOM 6122 N N . VAL D 2 192 ? 205.345 195.933 217.607 1.00 124.84 192 VAL D N 1
ATOM 6123 C CA . VAL D 2 192 ? 205.176 194.950 218.669 1.00 124.84 192 VAL D CA 1
ATOM 6124 C C . VAL D 2 192 ? 205.082 195.639 220.020 1.00 124.84 192 VAL D C 1
ATOM 6125 O O . VAL D 2 192 ? 204.396 195.158 220.927 1.00 124.84 192 VAL D O 1
ATOM 6127 N N . GLN D 2 193 ? 205.775 196.770 220.180 1.00 127.72 193 GLN D N 1
ATOM 6128 C CA . GLN D 2 193 ? 205.692 197.519 221.430 1.00 127.72 193 GLN D CA 1
ATOM 6129 C C . GLN D 2 193 ? 204.311 198.123 221.636 1.00 127.72 193 GLN D C 1
ATOM 6130 O O . GLN D 2 193 ? 203.781 198.098 222.752 1.00 127.72 193 GLN D O 1
ATOM 6136 N N . VAL D 2 194 ? 203.718 198.681 220.579 1.00 119.70 194 VAL D N 1
ATOM 6137 C CA . VAL D 2 194 ? 202.367 199.230 220.684 1.00 119.70 194 VAL D CA 1
ATOM 6138 C C . VAL D 2 194 ? 201.352 198.107 220.880 1.00 119.70 194 VAL D C 1
ATOM 6139 O O . VAL D 2 194 ? 200.379 198.258 221.630 1.00 119.70 194 VAL D O 1
ATOM 6143 N N . ALA D 2 195 ? 201.584 196.948 220.250 1.00 120.00 195 ALA D N 1
ATOM 6144 C CA . ALA D 2 195 ? 200.720 195.793 220.495 1.00 120.00 195 ALA D CA 1
ATOM 6145 C C . ALA D 2 195 ? 200.846 195.290 221.931 1.00 120.00 195 ALA D C 1
ATOM 6146 O O . ALA D 2 195 ? 199.861 194.834 222.523 1.00 120.00 195 ALA D O 1
ATOM 6148 N N . ALA D 2 196 ? 202.045 195.372 222.507 1.00 118.78 196 ALA D N 1
ATOM 6149 C CA . ALA D 2 196 ? 202.247 194.914 223.876 1.00 118.78 196 ALA D CA 1
ATOM 6150 C C . ALA D 2 196 ? 201.665 195.897 224.881 1.00 118.78 196 ALA D C 1
ATOM 6151 O O . ALA D 2 196 ? 201.158 195.492 225.931 1.00 118.78 196 ALA D O 1
ATOM 6153 N N . TYR D 2 197 ? 201.758 197.195 224.593 1.00 121.02 197 TYR D N 1
ATOM 6154 C CA . TYR D 2 197 ? 201.164 198.188 225.480 1.00 121.02 197 TYR D CA 1
ATOM 6155 C C . TYR D 2 197 ? 199.645 198.166 225.384 1.00 121.02 197 TYR D C 1
ATOM 6156 O O . TYR D 2 197 ? 198.948 198.349 226.389 1.00 121.02 197 TYR D O 1
ATOM 6158 N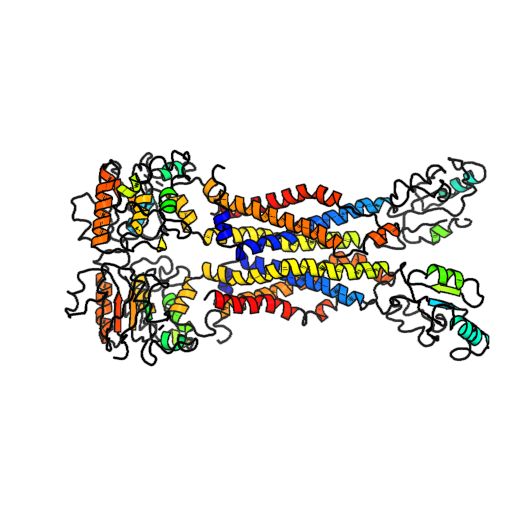 N . THR D 2 198 ? 199.113 197.943 224.181 1.00 128.04 198 THR D N 1
ATOM 6159 C CA . THR D 2 198 ? 197.669 197.836 224.010 1.00 128.04 198 THR D CA 1
ATOM 6160 C C . THR D 2 198 ? 197.145 196.496 224.504 1.00 128.04 198 THR D C 1
ATOM 6161 O O . THR D 2 198 ? 195.974 196.393 224.885 1.00 128.04 198 THR D O 1
ATOM 6163 N N . ARG D 2 199 ? 197.985 195.462 224.498 1.00 126.15 199 ARG D N 1
ATOM 6164 C CA . ARG D 2 199 ? 197.589 194.132 224.963 1.00 126.15 199 ARG D CA 1
ATOM 6165 C C . ARG D 2 199 ? 198.745 193.571 225.789 1.00 126.15 199 ARG D C 1
ATOM 6166 O O . ARG D 2 199 ? 199.650 192.922 225.258 1.00 126.15 199 ARG D O 1
ATOM 6174 N N . ARG D 2 200 ? 198.717 193.847 227.093 1.00 119.64 200 ARG D N 1
ATOM 6175 C CA . ARG D 2 200 ? 199.698 193.311 228.023 1.00 119.64 200 ARG D CA 1
ATOM 6176 C C . ARG D 2 200 ? 199.136 192.229 228.926 1.00 119.64 200 ARG D C 1
ATOM 6177 O O . ARG D 2 200 ? 199.912 191.443 229.477 1.00 119.64 200 ARG D O 1
ATOM 6179 N N . THR D 2 201 ? 197.815 192.177 229.092 1.00 128.47 201 THR D N 1
ATOM 6180 C CA . THR D 2 201 ? 197.212 191.165 229.948 1.00 128.47 201 THR D CA 1
ATOM 6181 C C . THR D 2 201 ? 197.288 189.784 229.311 1.00 128.47 201 THR D C 1
ATOM 6182 O O . THR D 2 201 ? 197.532 188.791 230.004 1.00 128.47 201 THR D O 1
ATOM 6186 N N . GLU D 2 202 ? 197.085 189.702 227.993 1.00 121.62 202 GLU D N 1
ATOM 6187 C CA . GLU D 2 202 ? 197.123 188.410 227.315 1.00 121.62 202 GLU D CA 1
ATOM 6188 C C . GLU D 2 202 ? 198.542 187.863 227.241 1.00 121.62 202 GLU D C 1
ATOM 6189 O O . GLU D 2 202 ? 198.768 186.673 227.489 1.00 121.62 202 GLU D O 1
ATOM 6191 N N . ILE D 2 203 ? 199.510 188.724 226.916 1.00 123.11 203 ILE D N 1
ATOM 6192 C CA . ILE D 2 203 ? 200.906 188.301 226.866 1.00 123.11 203 ILE D CA 1
ATOM 6193 C C . ILE D 2 203 ? 201.410 187.956 228.260 1.00 123.11 203 ILE D C 1
ATOM 6194 O O . ILE D 2 203 ? 202.163 186.991 228.441 1.00 123.11 203 ILE D O 1
ATOM 6196 N N . GLY D 2 204 ? 200.982 188.721 229.265 1.00 124.63 204 GLY D N 1
ATOM 6197 C CA . GLY D 2 204 ? 201.360 188.416 230.635 1.00 124.63 204 GLY D CA 1
ATOM 6198 C C . GLY D 2 204 ? 200.765 187.114 231.134 1.00 124.63 204 GLY D C 1
ATOM 6199 O O . GLY D 2 204 ? 201.439 186.339 231.816 1.00 124.63 204 GLY D O 1
ATOM 6200 N N . ILE D 2 205 ? 199.508 186.840 230.773 1.00 122.58 205 ILE D N 1
ATOM 6201 C CA . ILE D 2 205 ? 198.864 185.594 231.182 1.00 122.58 205 ILE D CA 1
ATOM 6202 C C . ILE D 2 205 ? 199.499 184.405 230.476 1.00 122.58 205 ILE D C 1
ATOM 6203 O O . ILE D 2 205 ? 199.691 183.341 231.077 1.00 122.58 205 ILE D O 1
ATOM 6205 N N . MET D 2 206 ? 199.850 184.573 229.195 1.00 126.98 206 MET D N 1
ATOM 6206 C CA . MET D 2 206 ? 200.493 183.498 228.446 1.00 126.98 206 MET D CA 1
ATOM 6207 C C . MET D 2 206 ? 201.905 183.230 228.955 1.00 126.98 206 MET D C 1
ATOM 6208 O O . MET D 2 206 ? 202.365 182.082 228.954 1.00 126.98 206 MET D O 1
ATOM 6210 N N . ARG D 2 207 ? 202.610 184.275 229.391 1.00 118.43 207 ARG D N 1
ATOM 6211 C CA . ARG D 2 207 ? 203.921 184.067 229.992 1.00 118.43 207 ARG D CA 1
ATOM 6212 C C . ARG D 2 207 ? 203.799 183.460 231.384 1.00 118.43 207 ARG D C 1
ATOM 6213 O O . ARG D 2 207 ? 204.685 182.718 231.822 1.00 118.43 207 ARG D O 1
ATOM 6215 N N . LEU D 2 208 ? 202.712 183.771 232.095 1.00 118.39 208 LEU D N 1
ATOM 6216 C CA . LEU D 2 208 ? 202.530 183.245 233.443 1.00 118.39 208 LEU D CA 1
ATOM 6217 C C . LEU D 2 208 ? 202.191 181.761 233.426 1.00 118.39 208 LEU D C 1
ATOM 6218 O O . LEU D 2 208 ? 202.770 180.982 234.192 1.00 118.39 208 LEU D O 1
ATOM 6220 N N . VAL D 2 209 ? 201.260 181.344 232.564 1.00 130.20 209 VAL D N 1
ATOM 6221 C CA . VAL D 2 209 ? 200.915 179.925 232.525 1.00 130.20 209 VAL D CA 1
ATOM 6222 C C . VAL D 2 209 ? 201.981 179.128 231.774 1.00 130.20 209 VAL D C 1
ATOM 6223 O O . VAL D 2 209 ? 202.184 177.942 232.063 1.00 130.20 209 VAL D O 1
ATOM 6227 N N . GLY D 2 210 ? 202.713 179.761 230.862 1.00 128.70 210 GLY D N 1
ATOM 6228 C CA . GLY D 2 210 ? 203.774 179.058 230.149 1.00 128.70 210 GLY D CA 1
ATOM 6229 C C . GLY D 2 210 ? 203.531 179.112 228.655 1.00 128.70 210 GLY D C 1
ATOM 6230 O O . GLY D 2 210 ? 202.464 178.764 228.155 1.00 128.70 210 GLY D O 1
ATOM 6231 N N . ALA D 2 211 ? 204.552 179.559 227.929 1.00 141.24 211 ALA D N 1
ATOM 6232 C CA . ALA D 2 211 ? 204.498 179.681 226.480 1.00 141.24 211 ALA D CA 1
ATOM 6233 C C . ALA D 2 211 ? 205.715 179.007 225.866 1.00 141.24 211 ALA D C 1
ATOM 6234 O O . ALA D 2 211 ? 206.809 179.044 226.436 1.00 141.24 211 ALA D O 1
ATOM 6236 N N . SER D 2 212 ? 205.521 178.405 224.696 1.00 149.56 212 SER D N 1
ATOM 6237 C CA . SER D 2 212 ? 206.561 177.648 224.018 1.00 149.56 212 SER D CA 1
ATOM 6238 C C . SER D 2 212 ? 207.478 178.587 223.235 1.00 149.56 212 SER D C 1
ATOM 6239 O O . SER D 2 212 ? 207.463 179.808 223.420 1.00 149.56 212 SER D O 1
ATOM 6242 N N . ARG D 2 213 ? 208.313 178.006 222.365 1.00 152.91 213 ARG D N 1
ATOM 6243 C CA . ARG D 2 213 ? 209.187 178.804 221.508 1.00 152.91 213 ARG D CA 1
ATOM 6244 C C . ARG D 2 213 ? 208.384 179.639 220.518 1.00 152.91 213 ARG D C 1
ATOM 6245 O O . ARG D 2 213 ? 208.698 180.812 220.290 1.00 152.91 213 ARG D O 1
ATOM 6253 N N . TRP D 2 214 ? 207.337 179.058 219.932 1.00 143.08 214 TRP D N 1
ATOM 6254 C CA . TRP D 2 214 ? 206.441 179.768 219.018 1.00 143.08 214 TRP D CA 1
ATOM 6255 C C . TRP D 2 214 ? 205.026 179.623 219.573 1.00 143.08 214 TRP D C 1
ATOM 6256 O O . TRP D 2 214 ? 204.254 178.755 219.160 1.00 143.08 214 TRP D O 1
ATOM 6267 N N . TYR D 2 215 ? 204.682 180.486 220.523 1.00 132.13 215 TYR D N 1
ATOM 6268 C CA . TYR D 2 215 ? 203.356 180.465 221.122 1.00 132.13 215 TYR D CA 1
ATOM 6269 C C . TYR D 2 215 ? 202.645 181.801 221.016 1.00 132.13 215 TYR D C 1
ATOM 6270 O O . TYR D 2 215 ? 201.490 181.853 220.577 1.00 132.13 215 TYR D O 1
ATOM 6272 N N . THR D 2 216 ? 203.308 182.890 221.398 1.00 122.54 216 THR D N 1
ATOM 6273 C CA . THR D 2 216 ? 202.664 184.187 221.479 1.00 122.54 216 THR D CA 1
ATOM 6274 C C . THR D 2 216 ? 203.297 185.245 220.592 1.00 122.54 216 THR D C 1
ATOM 6275 O O . THR D 2 216 ? 202.687 186.301 220.397 1.00 122.54 216 THR D O 1
ATOM 6279 N N . GLN D 2 217 ? 204.493 185.011 220.061 1.00 114.68 217 GLN D N 1
ATOM 6280 C CA . GLN D 2 217 ? 205.062 185.967 219.126 1.00 114.68 217 GLN D CA 1
ATOM 6281 C C . GLN D 2 217 ? 204.525 185.777 217.716 1.00 114.68 217 GLN D C 1
ATOM 6282 O O . GLN D 2 217 ? 204.627 186.703 216.904 1.00 114.68 217 GLN D O 1
ATOM 6288 N N . LEU D 2 218 ? 203.935 184.612 217.432 1.00 101.64 218 LEU D N 1
ATOM 6289 C CA . LEU D 2 218 ? 203.380 184.329 216.108 1.00 101.64 218 LEU D CA 1
ATOM 6290 C C . LEU D 2 218 ? 202.274 185.289 215.664 1.00 101.64 218 LEU D C 1
ATOM 6291 O O . LEU D 2 218 ? 202.267 185.648 214.474 1.00 101.64 218 LEU D O 1
ATOM 6293 N N . PRO D 2 219 ? 201.315 185.725 216.509 1.00 100.94 219 PRO D N 1
ATOM 6294 C CA . PRO D 2 219 ? 200.419 186.805 216.053 1.00 100.94 219 PRO D CA 1
ATOM 6295 C C . PRO D 2 219 ? 201.121 188.110 215.724 1.00 100.94 219 PRO D C 1
ATOM 6296 O O . PRO D 2 219 ? 200.705 188.788 214.779 1.00 100.94 219 PRO D O 1
ATOM 6300 N N . PHE D 2 220 ? 202.188 188.466 216.445 1.00 92.34 220 PHE D N 1
ATOM 6301 C CA . PHE D 2 220 ? 202.929 189.679 216.110 1.00 92.34 220 PHE D CA 1
ATOM 6302 C C . PHE D 2 220 ? 203.651 189.541 214.772 1.00 92.34 220 PHE D C 1
ATOM 6303 O O . PHE D 2 220 ? 203.647 190.474 213.957 1.00 92.34 220 PHE D O 1
ATOM 6305 N N . LEU D 2 221 ? 204.251 188.372 214.514 1.00 96.27 221 LEU D N 1
ATOM 6306 C CA . LEU D 2 221 ? 204.914 188.150 213.229 1.00 96.27 221 LEU D CA 1
ATOM 6307 C C . LEU D 2 221 ? 203.927 188.109 212.068 1.00 96.27 221 LEU D C 1
ATOM 6308 O O . LEU D 2 221 ? 204.230 188.621 210.985 1.00 96.27 221 LEU D O 1
ATOM 6313 N N . VAL D 2 222 ? 202.750 187.508 212.261 1.00 93.07 222 VAL D N 1
ATOM 6314 C CA . VAL D 2 222 ? 201.750 187.496 211.193 1.00 93.07 222 VAL D CA 1
ATOM 6315 C C . VAL D 2 222 ? 201.199 188.900 210.958 1.00 93.07 222 VAL D C 1
ATOM 6316 O O . VAL D 2 222 ? 201.009 189.323 209.809 1.00 93.07 222 VAL D O 1
ATOM 6320 N N . GLU D 2 223 ? 200.994 189.667 212.037 1.00 97.63 223 GLU D N 1
ATOM 6321 C CA . GLU D 2 223 ? 200.512 191.039 211.902 1.00 97.63 223 GLU D CA 1
ATOM 6322 C C . GLU D 2 223 ? 201.547 191.945 211.249 1.00 97.63 223 GLU D C 1
ATOM 6323 O O . GLU D 2 223 ? 201.185 192.958 210.644 1.00 97.63 223 GLU D O 1
ATOM 6325 N N . ALA D 2 224 ? 202.830 191.615 211.371 1.00 90.82 224 ALA D N 1
ATOM 6326 C CA . ALA D 2 224 ? 203.841 192.346 210.617 1.00 90.82 224 ALA D CA 1
ATOM 6327 C C . ALA D 2 224 ? 203.924 191.897 209.160 1.00 90.82 224 ALA D C 1
ATOM 6328 O O . ALA D 2 224 ? 204.004 192.739 208.257 1.00 90.82 224 ALA D O 1
ATOM 6330 N N . MET D 2 225 ? 203.885 190.585 208.914 1.00 83.95 225 MET D N 1
ATOM 6331 C CA . MET D 2 225 ? 204.135 190.065 207.573 1.00 83.95 225 MET D CA 1
ATOM 6332 C C . MET D 2 225 ? 202.968 190.339 206.631 1.00 83.95 225 MET D C 1
ATOM 6333 O O . MET D 2 225 ? 203.177 190.678 205.459 1.00 83.95 225 MET D O 1
ATOM 6335 N N . LEU D 2 226 ? 201.732 190.198 207.117 1.00 83.49 226 LEU D N 1
ATOM 6336 C CA . LEU D 2 226 ? 200.584 190.485 206.264 1.00 83.49 226 LEU D CA 1
ATOM 6337 C C . LEU D 2 226 ? 200.451 191.980 206.007 1.00 83.49 226 LEU D C 1
ATOM 6338 O O . LEU D 2 226 ? 199.999 192.391 204.932 1.00 83.49 226 LEU D O 1
ATOM 6343 N N . ALA D 2 227 ? 200.867 192.806 206.971 1.00 84.10 227 ALA D N 1
ATOM 6344 C CA . ALA D 2 227 ? 200.937 194.244 206.735 1.00 84.10 227 ALA D CA 1
ATOM 6345 C C . ALA D 2 227 ? 201.988 194.580 205.684 1.00 84.10 227 ALA D C 1
ATOM 6346 O O . ALA D 2 227 ? 201.771 195.459 204.845 1.00 84.10 227 ALA D O 1
ATOM 6348 N N . ALA D 2 228 ? 203.127 193.883 205.709 1.00 87.94 228 ALA D N 1
ATOM 6349 C CA . ALA D 2 228 ? 204.145 194.090 204.680 1.00 87.94 228 ALA D CA 1
ATOM 6350 C C . ALA D 2 228 ? 203.644 193.669 203.303 1.00 87.94 228 ALA D C 1
ATOM 6351 O O . ALA D 2 228 ? 203.903 194.357 202.309 1.00 87.94 228 ALA D O 1
ATOM 6353 N N . THR D 2 229 ? 202.917 192.551 203.230 1.00 83.29 229 THR D N 1
ATOM 6354 C CA . THR D 2 229 ? 202.378 192.093 201.951 1.00 83.29 229 THR D CA 1
ATOM 6355 C C . THR D 2 229 ? 201.315 193.049 201.415 1.00 83.29 229 THR D C 1
ATOM 6356 O O . THR D 2 229 ? 201.292 193.354 200.214 1.00 83.29 229 THR D O 1
ATOM 6360 N N . MET D 2 230 ? 200.448 193.558 202.296 1.00 85.35 230 MET D N 1
ATOM 6361 C CA . MET D 2 230 ? 199.450 194.535 201.870 1.00 85.35 230 MET D CA 1
ATOM 6362 C C . MET D 2 230 ? 200.102 195.848 201.460 1.00 85.35 230 MET D C 1
ATOM 6363 O O . MET D 2 230 ? 199.633 196.517 200.531 1.00 85.35 230 MET D O 1
ATOM 6365 N N . GLY D 2 231 ? 201.197 196.220 202.129 1.00 83.69 231 GLY D N 1
ATOM 6366 C CA . GLY D 2 231 ? 201.933 197.407 201.732 1.00 83.69 231 GLY D CA 1
ATOM 6367 C C . GLY D 2 231 ? 202.589 197.267 200.372 1.00 83.69 231 GLY D C 1
ATOM 6368 O O . GLY D 2 231 ? 202.590 198.207 199.580 1.00 83.69 231 GLY D O 1
ATOM 6369 N N . VAL D 2 232 ? 203.143 196.087 200.081 1.00 80.31 232 VAL D N 1
ATOM 6370 C CA . VAL D 2 232 ? 203.718 195.826 198.762 1.00 80.31 232 VAL D CA 1
ATOM 6371 C C . VAL D 2 232 ? 202.632 195.847 197.688 1.00 80.31 232 VAL D C 1
ATOM 6372 O O . VAL D 2 232 ? 202.834 196.389 196.592 1.00 80.31 232 VAL D O 1
ATOM 6376 N N . GLY D 2 233 ? 201.457 195.286 197.997 1.00 84.56 233 GLY D N 1
ATOM 6377 C CA . GLY D 2 233 ? 200.360 195.291 197.036 1.00 84.56 233 GLY D CA 1
ATOM 6378 C C . GLY D 2 233 ? 199.839 196.683 196.719 1.00 84.56 233 GLY D C 1
ATOM 6379 O O . GLY D 2 233 ? 199.682 197.044 195.546 1.00 84.56 233 GLY D O 1
ATOM 6380 N N . ILE D 2 234 ? 199.602 197.497 197.752 1.00 84.96 234 ILE D N 1
ATOM 6381 C CA . ILE D 2 234 ? 199.185 198.875 197.502 1.00 84.96 234 ILE D CA 1
ATOM 6382 C C . ILE D 2 234 ? 200.333 199.690 196.911 1.00 84.96 234 ILE D C 1
ATOM 6383 O O . ILE D 2 234 ? 200.082 200.632 196.153 1.00 84.96 234 ILE D O 1
ATOM 6388 N N . ALA D 2 235 ? 201.586 199.288 197.149 1.00 84.35 235 ALA D N 1
ATOM 6389 C CA . ALA D 2 235 ? 202.726 199.964 196.547 1.00 84.35 235 ALA D CA 1
ATOM 6390 C C . ALA D 2 235 ? 202.769 199.752 195.041 1.00 84.35 235 ALA D C 1
ATOM 6391 O O . ALA D 2 235 ? 202.934 200.710 194.279 1.00 84.35 235 ALA D O 1
ATOM 6393 N N . VAL D 2 236 ? 202.615 198.506 194.592 1.00 80.27 236 VAL D N 1
ATOM 6394 C CA . VAL D 2 236 ? 202.683 198.255 193.155 1.00 80.27 236 VAL D CA 1
ATOM 6395 C C . VAL D 2 236 ? 201.424 198.762 192.462 1.00 80.27 236 VAL D C 1
ATOM 6396 O O . VAL D 2 236 ? 201.480 199.203 191.308 1.00 80.27 236 VAL D O 1
ATOM 6400 N N . ALA D 2 237 ? 200.282 198.769 193.165 1.00 92.27 237 ALA D N 1
ATOM 6401 C CA . ALA D 2 237 ? 199.079 199.366 192.590 1.00 92.27 237 ALA D CA 1
ATOM 6402 C C . ALA D 2 237 ? 199.217 200.878 192.444 1.00 92.27 237 ALA D C 1
ATOM 6403 O O . ALA D 2 237 ? 198.828 201.447 191.414 1.00 92.27 237 ALA D O 1
ATOM 6405 N N . GLY D 2 238 ? 199.780 201.542 193.458 1.00 90.59 238 GLY D N 1
ATOM 6406 C CA . GLY D 2 238 ? 200.010 202.972 193.366 1.00 90.59 238 GLY D CA 1
ATOM 6407 C C . GLY D 2 238 ? 201.046 203.327 192.320 1.00 90.59 238 GLY D C 1
ATOM 6408 O O . GLY D 2 238 ? 200.910 204.336 191.623 1.00 90.59 238 GLY D O 1
ATOM 6409 N N . LEU D 2 239 ? 202.081 202.492 192.184 1.00 80.35 239 LEU D N 1
ATOM 6410 C CA . LEU D 2 239 ? 203.090 202.692 191.150 1.00 80.35 239 LEU D CA 1
ATOM 6411 C C . LEU D 2 239 ? 202.481 202.548 189.762 1.00 80.35 239 LEU D C 1
ATOM 6412 O O . LEU D 2 239 ? 202.767 203.356 188.868 1.00 80.35 239 LEU D O 1
ATOM 6417 N N . MET D 2 240 ? 201.610 201.547 189.582 1.00 87.07 240 MET D N 1
ATOM 6418 C CA . MET D 2 240 ? 200.920 201.354 188.311 1.00 87.07 240 MET D CA 1
ATOM 6419 C C . MET D 2 240 ? 200.021 202.532 187.972 1.00 87.07 240 MET D C 1
ATOM 6420 O O . MET D 2 240 ? 200.033 203.017 186.833 1.00 87.07 240 MET D O 1
ATOM 6425 N N . VAL D 2 241 ? 199.241 203.014 188.945 1.00 93.99 241 VAL D N 1
ATOM 6426 C CA . VAL D 2 241 ? 198.295 204.081 188.637 1.00 93.99 241 VAL D CA 1
ATOM 6427 C C . VAL D 2 241 ? 199.024 205.405 188.425 1.00 93.99 241 VAL D C 1
ATOM 6428 O O . VAL D 2 241 ? 198.639 206.193 187.554 1.00 93.99 241 VAL D O 1
ATOM 6432 N N . VAL D 2 242 ? 200.135 205.639 189.137 1.00 86.65 242 VAL D N 1
ATOM 6433 C CA . VAL D 2 242 ? 200.850 206.892 188.920 1.00 86.65 242 VAL D CA 1
ATOM 6434 C C . VAL D 2 242 ? 201.617 206.848 187.603 1.00 86.65 242 VAL D C 1
ATOM 6435 O O . VAL D 2 242 ? 201.709 207.868 186.910 1.00 86.65 242 VAL D O 1
ATOM 6439 N N . ARG D 2 243 ? 202.087 205.664 187.183 1.00 85.26 243 ARG D N 1
ATOM 6440 C CA . ARG D 2 243 ? 202.747 205.555 185.890 1.00 85.26 243 ARG D CA 1
ATOM 6441 C C . ARG D 2 243 ? 201.757 205.745 184.750 1.00 85.26 243 ARG D C 1
ATOM 6442 O O . ARG D 2 243 ? 201.979 206.579 183.864 1.00 85.26 243 ARG D O 1
ATOM 6444 N N . ALA D 2 244 ? 200.627 205.036 184.794 1.00 87.67 244 ALA D N 1
ATOM 6445 C CA . ALA D 2 244 ? 199.636 205.138 183.732 1.00 87.67 244 ALA D CA 1
ATOM 6446 C C . ALA D 2 244 ? 198.840 206.435 183.775 1.00 87.67 244 ALA D C 1
ATOM 6447 O O . ALA D 2 244 ? 198.132 206.732 182.808 1.00 87.67 244 ALA D O 1
ATOM 6449 N N . LEU D 2 245 ? 198.925 207.211 184.858 1.00 85.50 245 LEU D N 1
ATOM 6450 C CA . LEU D 2 245 ? 198.227 208.482 184.919 1.00 85.50 245 LEU D CA 1
ATOM 6451 C C . LEU D 2 245 ? 199.116 209.693 184.688 1.00 85.50 245 LEU D C 1
ATOM 6452 O O . LEU D 2 245 ? 198.607 210.724 184.241 1.00 85.50 245 LEU D O 1
ATOM 6454 N N . PHE D 2 246 ? 200.421 209.605 184.962 1.00 85.10 246 PHE D N 1
ATOM 6455 C CA . PHE D 2 246 ? 201.276 210.775 184.872 1.00 85.10 246 PHE D CA 1
ATOM 6456 C C . PHE D 2 246 ? 202.553 210.565 184.074 1.00 85.10 246 PHE D C 1
ATOM 6457 O O . PHE D 2 246 ? 203.343 211.509 183.966 1.00 85.10 246 PHE D O 1
ATOM 6465 N N . LEU D 2 247 ? 202.789 209.376 183.519 1.00 90.14 247 LEU D N 1
ATOM 6466 C CA . LEU D 2 247 ? 204.029 209.133 182.796 1.00 90.14 247 LEU D CA 1
ATOM 6467 C C . LEU D 2 247 ? 203.821 208.667 181.364 1.00 90.14 247 LEU D C 1
ATOM 6468 O O . LEU D 2 247 ? 204.751 208.768 180.558 1.00 90.14 247 LEU D O 1
ATOM 6473 N N . GLU D 2 248 ? 202.636 208.156 181.025 1.00 101.49 248 GLU D N 1
ATOM 6474 C CA . GLU D 2 248 ? 202.388 207.727 179.653 1.00 101.49 248 GLU D CA 1
ATOM 6475 C C . GLU D 2 248 ? 202.313 208.912 178.702 1.00 101.49 248 GLU D C 1
ATOM 6476 O O . GLU D 2 248 ? 202.710 208.804 177.538 1.00 101.49 248 GLU D O 1
ATOM 6482 N N . ASN D 2 249 ? 201.833 210.060 179.182 1.00 100.21 249 ASN D N 1
ATOM 6483 C CA . ASN D 2 249 ? 201.760 211.245 178.335 1.00 100.21 249 ASN D CA 1
ATOM 6484 C C . ASN D 2 249 ? 203.126 211.857 178.032 1.00 100.21 249 ASN D C 1
ATOM 6485 O O . ASN D 2 249 ? 203.216 212.738 177.170 1.00 100.21 249 ASN D O 1
ATOM 6490 N N . ALA D 2 250 ? 204.175 211.431 178.731 1.00 93.09 250 ALA D N 1
ATOM 6491 C CA . ALA D 2 250 ? 205.529 211.895 178.473 1.00 93.09 250 ALA D CA 1
ATOM 6492 C C . ALA D 2 250 ? 206.406 210.855 177.798 1.00 93.09 250 ALA D C 1
ATOM 6493 O O . ALA D 2 250 ? 207.442 211.212 177.231 1.00 93.09 250 ALA D O 1
ATOM 6495 N N . LEU D 2 251 ? 206.030 209.581 177.844 1.00 92.95 251 LEU D N 1
ATOM 6496 C CA . LEU D 2 251 ? 206.865 208.537 177.270 1.00 92.95 251 LEU D CA 1
ATOM 6497 C C . LEU D 2 251 ? 206.397 208.072 175.898 1.00 92.95 251 LEU D C 1
ATOM 6498 O O . LEU D 2 251 ? 207.150 207.370 175.215 1.00 92.95 251 LEU D O 1
ATOM 6503 N N . ASN D 2 252 ? 205.183 208.442 175.480 1.00 102.75 252 ASN D N 1
ATOM 6504 C CA . ASN D 2 252 ? 204.727 208.090 174.139 1.00 102.75 252 ASN D CA 1
ATOM 6505 C C . ASN D 2 252 ? 205.521 208.811 173.061 1.00 102.75 252 ASN D C 1
ATOM 6506 O O . ASN D 2 252 ? 205.881 208.200 172.051 1.00 102.75 252 ASN D O 1
ATOM 6511 N N . GLN D 2 253 ? 205.804 210.101 173.251 1.00 96.92 253 GLN D N 1
ATOM 6512 C CA . GLN D 2 253 ? 206.586 210.828 172.259 1.00 96.92 253 GLN D CA 1
ATOM 6513 C C . GLN D 2 253 ? 208.048 210.415 172.311 1.00 96.92 253 GLN D C 1
ATOM 6514 O O . GLN D 2 253 ? 208.742 210.438 171.289 1.00 96.92 253 GLN D O 1
ATOM 6520 N N . PHE D 2 254 ? 208.531 210.027 173.493 1.00 98.35 254 PHE D N 1
ATOM 6521 C CA . PHE D 2 254 ? 209.910 209.571 173.617 1.00 98.35 254 PHE D CA 1
ATOM 6522 C C . PHE D 2 254 ? 210.098 208.213 172.960 1.00 98.35 254 PHE D C 1
ATOM 6523 O O . PHE D 2 254 ? 211.156 207.934 172.385 1.00 98.35 254 PHE D O 1
ATOM 6531 N N . TYR D 2 255 ? 209.083 207.354 173.039 1.00 107.61 255 TYR D N 1
ATOM 6532 C CA . TYR D 2 255 ? 209.091 206.137 172.239 1.00 107.61 255 TYR D CA 1
ATOM 6533 C C . TYR D 2 255 ? 208.926 206.461 170.760 1.00 107.61 255 TYR D C 1
ATOM 6534 O O . TYR D 2 255 ? 209.473 205.764 169.898 1.00 107.61 255 TYR D O 1
ATOM 6543 N N . GLN D 2 256 ? 208.168 207.516 170.450 1.00 108.60 256 GLN D N 1
ATOM 6544 C CA . GLN D 2 256 ? 207.969 207.920 169.063 1.00 108.60 256 GLN D CA 1
ATOM 6545 C C . GLN D 2 256 ? 209.233 208.532 168.475 1.00 108.60 256 GLN D C 1
ATOM 6546 O O . GLN D 2 256 ? 209.534 208.331 167.294 1.00 108.60 256 GLN D O 1
ATOM 6548 N N . ALA D 2 257 ? 209.988 209.274 169.280 1.00 100.69 257 ALA D N 1
ATOM 6549 C CA . ALA D 2 257 ? 211.231 209.877 168.823 1.00 100.69 257 ALA D CA 1
ATOM 6550 C C . ALA D 2 257 ? 212.418 208.934 168.938 1.00 100.69 257 ALA D C 1
ATOM 6551 O O . ALA D 2 257 ? 213.544 209.358 168.656 1.00 100.69 257 ALA D O 1
ATOM 6553 N N . ASN D 2 258 ? 212.178 207.690 169.365 1.00 109.88 258 ASN D N 1
ATOM 6554 C CA . ASN D 2 258 ? 213.169 206.612 169.445 1.00 109.88 258 ASN D CA 1
ATOM 6555 C C . ASN D 2 258 ? 214.321 206.988 170.381 1.00 109.88 258 ASN D C 1
ATOM 6556 O O . ASN D 2 258 ? 215.489 207.038 169.995 1.00 109.88 258 ASN D O 1
ATOM 6561 N N . LEU D 2 259 ? 213.959 207.264 171.632 1.00 98.27 259 LEU D N 1
ATOM 6562 C CA . LEU D 2 259 ? 214.920 207.618 172.667 1.00 98.27 259 LEU D CA 1
ATOM 6563 C C . LEU D 2 259 ? 214.969 206.620 173.811 1.00 98.27 259 LEU D C 1
ATOM 6564 O O . LEU D 2 259 ? 215.962 206.581 174.538 1.00 98.27 259 LEU D O 1
ATOM 6569 N N . ILE D 2 260 ? 213.914 205.831 173.994 1.00 105.31 260 ILE D N 1
ATOM 6570 C CA . ILE D 2 260 ? 213.877 204.722 174.940 1.00 105.31 260 ILE D CA 1
ATOM 6571 C C . ILE D 2 260 ? 213.380 203.495 174.191 1.00 105.31 260 ILE D C 1
ATOM 6572 O O . ILE D 2 260 ? 212.331 203.544 173.538 1.00 105.31 260 ILE D O 1
ATOM 6577 N N . ALA D 2 261 ? 214.134 202.398 174.282 1.00 124.34 261 ALA D N 1
ATOM 6578 C CA . ALA D 2 261 ? 213.851 201.235 173.448 1.00 124.34 261 ALA D CA 1
ATOM 6579 C C . ALA D 2 261 ? 212.639 200.456 173.949 1.00 124.34 261 ALA D C 1
ATOM 6580 O O . ALA D 2 261 ? 211.725 200.153 173.173 1.00 124.34 261 ALA D O 1
ATOM 6582 N N . LYS D 2 262 ? 212.605 200.127 175.240 1.00 118.84 262 LYS D N 1
ATOM 6583 C CA . LYS D 2 262 ? 211.639 199.139 175.714 1.00 118.84 262 LYS D CA 1
ATOM 6584 C C . LYS D 2 262 ? 210.300 199.767 176.093 1.00 118.84 262 LYS D C 1
ATOM 6585 O O . LYS D 2 262 ? 209.313 199.582 175.375 1.00 118.84 262 LYS D O 1
ATOM 6587 N N . VAL D 2 263 ? 210.298 200.590 177.154 1.00 107.33 263 VAL D N 1
ATOM 6588 C CA . VAL D 2 263 ? 209.158 201.204 177.854 1.00 107.33 263 VAL D CA 1
ATOM 6589 C C . VAL D 2 263 ? 207.855 200.388 177.836 1.00 107.33 263 VAL D C 1
ATOM 6590 O O . VAL D 2 263 ? 207.071 200.420 176.878 1.00 107.33 263 VAL D O 1
ATOM 6594 N N . ASP D 2 264 ? 207.620 199.627 178.904 1.00 112.01 264 ASP D N 1
ATOM 6595 C CA . ASP D 2 264 ? 206.410 198.819 178.987 1.00 112.01 264 ASP D CA 1
ATOM 6596 C C . ASP D 2 264 ? 206.023 198.630 180.446 1.00 112.01 264 ASP D C 1
ATOM 6597 O O . ASP D 2 264 ? 206.880 198.618 181.332 1.00 112.01 264 ASP D O 1
ATOM 6602 N N . TYR D 2 265 ? 204.718 198.481 180.681 1.00 106.50 265 TYR D N 1
ATOM 6603 C CA . TYR D 2 265 ? 204.195 198.217 182.023 1.00 106.50 265 TYR D CA 1
ATOM 6604 C C . TYR D 2 265 ? 204.011 196.714 182.236 1.00 106.50 265 TYR D C 1
ATOM 6605 O O . TYR D 2 265 ? 202.956 196.227 182.638 1.00 106.50 265 TYR D O 1
ATOM 6614 N N . ALA D 2 266 ? 205.081 195.979 181.945 1.00 105.63 266 ALA D N 1
ATOM 6615 C CA . ALA D 2 266 ? 205.146 194.549 182.187 1.00 105.63 266 ALA D CA 1
ATOM 6616 C C . ALA D 2 266 ? 206.384 194.135 182.958 1.00 105.63 266 ALA D C 1
ATOM 6617 O O . ALA D 2 266 ? 206.405 193.030 183.510 1.00 105.63 266 ALA D O 1
ATOM 6619 N N . ASP D 2 267 ? 207.409 194.988 183.018 1.00 114.68 267 ASP D N 1
ATOM 6620 C CA . ASP D 2 267 ? 208.560 194.722 183.868 1.00 114.68 267 ASP D CA 1
ATOM 6621 C C . ASP D 2 267 ? 208.237 194.936 185.338 1.00 114.68 267 ASP D C 1
ATOM 6622 O O . ASP D 2 267 ? 208.990 194.469 186.199 1.00 114.68 267 ASP D O 1
ATOM 6627 N N . ILE D 2 268 ? 207.143 195.641 185.637 1.00 106.57 268 ILE D N 1
ATOM 6628 C CA . ILE D 2 268 ? 206.698 195.811 187.016 1.00 106.57 268 ILE D CA 1
ATOM 6629 C C . ILE D 2 268 ? 206.258 194.475 187.597 1.00 106.57 268 ILE D C 1
ATOM 6630 O O . ILE D 2 268 ? 206.591 194.136 188.739 1.00 106.57 268 ILE D O 1
ATOM 6635 N N . LEU D 2 269 ? 205.515 193.689 186.817 1.00 120.84 269 LEU D N 1
ATOM 6636 C CA . LEU D 2 269 ? 205.162 192.342 187.248 1.00 120.84 269 LEU D CA 1
ATOM 6637 C C . LEU D 2 269 ? 206.324 191.371 187.102 1.00 120.84 269 LEU D C 1
ATOM 6638 O O . LEU D 2 269 ? 206.295 190.294 187.706 1.00 120.84 269 LEU D O 1
ATOM 6643 N N . PHE D 2 270 ? 207.340 191.722 186.318 1.00 115.23 270 PHE D N 1
ATOM 6644 C CA . PHE D 2 270 ? 208.493 190.851 186.158 1.00 115.23 270 PHE D CA 1
ATOM 6645 C C . PHE D 2 270 ? 209.484 190.964 187.307 1.00 115.23 270 PHE D C 1
ATOM 6646 O O . PHE D 2 270 ? 210.427 190.168 187.365 1.00 115.23 270 PHE D O 1
ATOM 6648 N N . ILE D 2 271 ? 209.305 191.925 188.215 1.00 114.27 271 ILE D N 1
ATOM 6649 C CA . ILE D 2 271 ? 210.209 192.100 189.341 1.00 114.27 271 ILE D CA 1
ATOM 6650 C C . ILE D 2 271 ? 209.506 191.917 190.676 1.00 114.27 271 ILE D C 1
ATOM 6651 O O . ILE D 2 271 ? 210.120 192.116 191.719 1.00 114.27 271 ILE D O 1
ATOM 6656 N N . THR D 2 272 ? 208.222 191.573 190.672 1.00 117.51 272 THR D N 1
ATOM 6657 C CA . THR D 2 272 ? 207.501 191.478 191.939 1.00 117.51 272 THR D CA 1
ATOM 6658 C C . THR D 2 272 ? 207.871 190.206 192.706 1.00 117.51 272 THR D C 1
ATOM 6659 O O . THR D 2 272 ? 207.872 190.244 193.950 1.00 117.51 272 THR D O 1
ATOM 6663 N N . PRO D 2 273 ? 208.396 189.181 192.012 1.00 130.76 273 PRO D N 1
ATOM 6664 C CA . PRO D 2 273 ? 208.935 188.079 192.813 1.00 130.76 273 PRO D CA 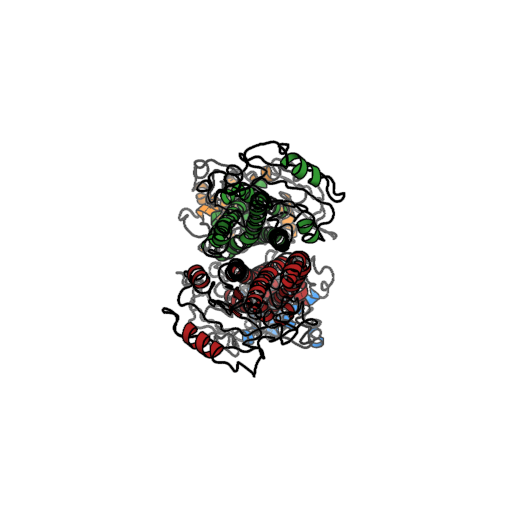1
ATOM 6665 C C . PRO D 2 273 ? 210.230 188.614 193.433 1.00 130.76 273 PRO D C 1
ATOM 6666 O O . PRO D 2 273 ? 210.521 188.272 194.579 1.00 130.76 273 PRO D O 1
ATOM 6670 N N . TRP D 2 274 ? 210.989 189.444 192.706 1.00 131.69 274 TRP D N 1
ATOM 6671 C CA . TRP D 2 274 ? 212.212 190.049 193.219 1.00 131.69 274 TRP D CA 1
ATOM 6672 C C . TRP D 2 274 ? 211.929 191.115 194.269 1.00 131.69 274 TRP D C 1
ATOM 6673 O O . TRP D 2 274 ? 212.837 191.477 195.026 1.00 131.69 274 TRP D O 1
ATOM 6684 N N . LEU D 2 275 ? 210.689 191.590 194.367 1.00 109.45 275 LEU D N 1
ATOM 6685 C CA . LEU D 2 275 ? 210.350 192.712 195.228 1.00 109.45 275 LEU D CA 1
ATOM 6686 C C . LEU D 2 275 ? 209.606 192.320 196.495 1.00 109.45 275 LEU D C 1
ATOM 6687 O O . LEU D 2 275 ? 209.723 193.023 197.501 1.00 109.45 275 LEU D O 1
ATOM 6692 N N . LEU D 2 276 ? 208.856 191.213 196.476 1.00 113.37 276 LEU D N 1
ATOM 6693 C CA . LEU D 2 276 ? 208.010 190.865 197.614 1.00 113.37 276 LEU D CA 1
ATOM 6694 C C . LEU D 2 276 ? 208.832 190.413 198.814 1.00 113.37 276 LEU D C 1
ATOM 6695 O O . LEU D 2 276 ? 208.461 190.688 199.960 1.00 113.37 276 LEU D O 1
ATOM 6700 N N . LEU D 2 277 ? 209.949 189.718 198.577 1.00 113.94 277 LEU D N 1
ATOM 6701 C CA . LEU D 2 277 ? 210.739 189.210 199.694 1.00 113.94 277 LEU D CA 1
ATOM 6702 C C . LEU D 2 277 ? 211.490 190.329 200.398 1.00 113.94 277 LEU D C 1
ATOM 6703 O O . LEU D 2 277 ? 211.738 190.240 201.603 1.00 113.94 277 LEU D O 1
ATOM 6708 N N . LEU D 2 278 ? 211.851 191.387 199.673 1.00 114.77 278 LEU D N 1
ATOM 6709 C CA . LEU D 2 278 ? 212.492 192.526 200.317 1.00 114.77 278 LEU D CA 1
ATOM 6710 C C . LEU D 2 278 ? 211.488 193.357 201.100 1.00 114.77 278 LEU D C 1
ATOM 6711 O O . LEU D 2 278 ? 211.872 194.091 202.015 1.00 114.77 278 LEU D O 1
ATOM 6716 N N . GLY D 2 279 ? 210.206 193.267 200.748 1.00 108.34 279 GLY D N 1
ATOM 6717 C CA . GLY D 2 279 ? 209.193 193.976 201.509 1.00 108.34 279 GLY D CA 1
ATOM 6718 C C . GLY D 2 279 ? 208.847 193.290 202.817 1.00 108.34 279 GLY D C 1
ATOM 6719 O O . GLY D 2 279 ? 208.532 193.952 203.809 1.00 108.34 279 GLY D O 1
ATOM 6720 N N . VAL D 2 280 ? 208.900 191.957 202.842 1.00 103.09 280 VAL D N 1
ATOM 6721 C CA . VAL D 2 280 ? 208.481 191.223 204.030 1.00 103.09 280 VAL D CA 1
ATOM 6722 C C . VAL D 2 280 ? 209.635 190.875 204.963 1.00 103.09 280 VAL D C 1
ATOM 6723 O O . VAL D 2 280 ? 209.397 190.624 206.152 1.00 103.09 280 VAL D O 1
ATOM 6727 N N . ALA D 2 281 ? 210.874 190.848 204.467 1.00 112.55 281 ALA D N 1
ATOM 6728 C CA . ALA D 2 281 ? 212.003 190.575 205.351 1.00 112.55 281 ALA D CA 1
ATOM 6729 C C . ALA D 2 281 ? 212.289 191.766 206.253 1.00 112.55 281 ALA D C 1
ATOM 6730 O O . ALA D 2 281 ? 212.526 191.596 207.454 1.00 112.55 281 ALA D O 1
ATOM 6732 N N . MET D 2 282 ? 212.233 192.979 205.701 1.00 106.48 282 MET D N 1
ATOM 6733 C CA . MET D 2 282 ? 212.468 194.198 206.465 1.00 106.48 282 MET D CA 1
ATOM 6734 C C . MET D 2 282 ? 211.361 194.500 207.465 1.00 106.48 282 MET D C 1
ATOM 6735 O O . MET D 2 282 ? 211.547 195.371 208.320 1.00 106.48 282 MET D O 1
ATOM 6740 N N . SER D 2 283 ? 210.210 193.835 207.365 1.00 104.29 283 SER D N 1
ATOM 6741 C CA . SER D 2 283 ? 209.182 193.932 208.387 1.00 104.29 283 SER D CA 1
ATOM 6742 C C . SER D 2 283 ? 209.012 192.656 209.194 1.00 104.29 283 SER D C 1
ATOM 6743 O O . SER D 2 283 ? 208.396 192.701 210.262 1.00 104.29 283 SER D O 1
ATOM 6746 N N . GLY D 2 284 ? 209.539 191.532 208.719 1.00 105.30 284 GLY D N 1
ATOM 6747 C CA . GLY D 2 284 ? 209.382 190.275 209.421 1.00 105.30 284 GLY D CA 1
ATOM 6748 C C . GLY D 2 284 ? 210.554 189.919 210.309 1.00 105.30 284 GLY D C 1
ATOM 6749 O O . GLY D 2 284 ? 210.363 189.558 211.473 1.00 105.30 284 GLY D O 1
ATOM 6750 N N . LEU D 2 285 ? 211.773 190.015 209.773 1.00 110.84 285 LEU D N 1
ATOM 6751 C CA . LEU D 2 285 ? 212.953 189.660 210.555 1.00 110.84 285 LEU D CA 1
ATOM 6752 C C . LEU D 2 285 ? 213.188 190.668 211.672 1.00 110.84 285 LEU D C 1
ATOM 6753 O O . LEU D 2 285 ? 213.666 190.304 212.754 1.00 110.84 285 LEU D O 1
ATOM 6758 N N . THR D 2 286 ? 212.824 191.930 211.436 1.00 99.50 286 THR D N 1
ATOM 6759 C CA . THR D 2 286 ? 212.925 192.949 212.475 1.00 99.50 286 THR D CA 1
ATOM 6760 C C . THR D 2 286 ? 211.960 192.675 213.621 1.00 99.50 286 THR D C 1
ATOM 6761 O O . THR D 2 286 ? 212.323 192.831 214.794 1.00 99.50 286 THR D O 1
ATOM 6765 N N . ALA D 2 287 ? 210.733 192.256 213.301 1.00 103.39 287 ALA D N 1
ATOM 6766 C CA . ALA D 2 287 ? 209.788 191.866 214.341 1.00 103.39 287 ALA D CA 1
ATOM 6767 C C . ALA D 2 287 ? 210.231 190.595 215.055 1.00 103.39 287 ALA D C 1
ATOM 6768 O O . ALA D 2 287 ? 210.017 190.460 216.264 1.00 103.39 287 ALA D O 1
ATOM 6770 N N . TYR D 2 288 ? 210.854 189.664 214.328 1.00 98.20 288 TYR D N 1
ATOM 6771 C CA . TYR D 2 288 ? 211.332 188.434 214.949 1.00 98.20 288 TYR D CA 1
ATOM 6772 C C . TYR D 2 288 ? 212.532 188.682 215.851 1.00 98.20 288 TYR D C 1
ATOM 6773 O O . TYR D 2 288 ? 212.785 187.891 216.765 1.00 98.20 288 TYR D O 1
ATOM 6775 N N . LEU D 2 289 ? 213.294 189.749 215.605 1.00 107.86 289 LEU D N 1
ATOM 6776 C CA . LEU D 2 289 ? 214.405 190.052 216.501 1.00 107.86 289 LEU D CA 1
ATOM 6777 C C . LEU D 2 289 ? 214.016 190.971 217.652 1.00 107.86 289 LEU D C 1
ATOM 6778 O O . LEU D 2 289 ? 214.583 190.841 218.743 1.00 107.86 289 LEU D O 1
ATOM 6783 N N . THR D 2 290 ? 213.077 191.903 217.446 1.00 113.57 290 THR D N 1
ATOM 6784 C CA . THR D 2 290 ? 212.762 192.858 218.505 1.00 113.57 290 THR D CA 1
ATOM 6785 C C . THR D 2 290 ? 211.972 192.227 219.645 1.00 113.57 290 THR D C 1
ATOM 6786 O O . THR D 2 290 ? 211.962 192.773 220.753 1.00 113.57 290 THR D O 1
ATOM 6790 N N . LEU D 2 291 ? 211.333 191.081 219.411 1.00 115.49 291 LEU D N 1
ATOM 6791 C CA . LEU D 2 291 ? 210.635 190.404 220.493 1.00 115.49 291 LEU D CA 1
ATOM 6792 C C . LEU D 2 291 ? 211.604 189.687 221.418 1.00 115.49 291 LEU D C 1
ATOM 6793 O O . LEU D 2 291 ? 211.273 189.433 222.581 1.00 115.49 291 LEU D O 1
ATOM 6798 N N . ARG D 2 292 ? 212.796 189.349 220.922 1.00 130.29 292 ARG D N 1
ATOM 6799 C CA . ARG D 2 292 ? 213.846 188.869 221.810 1.00 130.29 292 ARG D CA 1
ATOM 6800 C C . ARG D 2 292 ? 214.324 189.990 222.722 1.00 130.29 292 ARG D C 1
ATOM 6801 O O . ARG D 2 292 ? 214.659 189.756 223.889 1.00 130.29 292 ARG D O 1
ATOM 6809 N N . LEU D 2 293 ? 214.359 191.219 222.201 1.00 130.35 293 LEU D N 1
ATOM 6810 C CA . LEU D 2 293 ? 214.736 192.367 223.019 1.00 130.35 293 LEU D CA 1
ATOM 6811 C C . LEU D 2 293 ? 213.641 192.712 224.022 1.00 130.35 293 LEU D C 1
ATOM 6812 O O . LEU D 2 293 ? 213.934 193.101 225.158 1.00 130.35 293 LEU D O 1
ATOM 6817 N N . TYR D 2 294 ? 212.377 192.575 223.622 1.00 136.85 294 TYR D N 1
ATOM 6818 C CA . TYR D 2 294 ? 211.285 192.973 224.504 1.00 136.85 294 TYR D CA 1
ATOM 6819 C C . TYR D 2 294 ? 210.977 191.912 225.553 1.00 136.85 294 TYR D C 1
ATOM 6820 O O . TYR D 2 294 ? 210.938 192.216 226.750 1.00 136.85 294 TYR D O 1
ATOM 6829 N N . VAL D 2 295 ? 210.756 190.671 225.134 1.00 122.03 295 VAL D N 1
ATOM 6830 C CA . VAL D 2 295 ? 210.405 189.608 226.069 1.00 122.03 295 VAL D CA 1
ATOM 6831 C C . VAL D 2 295 ? 211.265 188.372 225.840 1.00 122.03 295 VAL D C 1
ATOM 6832 O O . VAL D 2 295 ? 211.851 187.829 226.778 1.00 122.03 295 VAL D O 1
#

Solvent-accessible surface area: 51326 Å² total; per-residue (Å²): 160,91,10,47,32,77,149,54,81,50,40,153,92,105,56,114,56,93,46,19,37,52,40,63,66,73,14,82,118,33,35,63,36,22,14,60,24,37,112,14,54,42,42,90,45,61,10,62,48,27,40,91,50,141,26,47,107,32,110,73,116,50,126,45,41,67,95,70,26,78,36,6,50,39,7,9,30,4,71,62,76,46,90,27,64,130,96,69,52,14,83,61,12,0,10,72,6,20,80,32,84,49,64,64,123,76,21,15,85,164,47,2,86,101,10,16,89,53,12,35,7,95,87,51,31,69,83,56,24,59,82,29,72,41,43,11,31,8,72,2,7,2,0,39,11,30,11,54,98,12,41,0,1,12,3,41,48,14,54,25,72,44,23,44,90,69,21,63,74,18,64,64,21,7,66,112,15,21,179,92,57,12,1,0,25,27,3,13,44,69,90,113,43,107,92,86,71,88,117,93,55,87,130,85,103,100,87,46,88,167,56,129,88,102,76,71,26,56,60,61,72,125,120,101,73,76,94,23,66,16,37,5,22,26,4,76,63,18,78,8,13,58,39,51,21,49,57,75,32,97,59,81,63,79,131,80,75,42,60,90,63,52,101,97,43,28,72,36,32,38,55,14,15,25,6,93,48,78,51,17,26,16,110,93,32,38,12,79,38,1,5,16,46,9,38,40,19,70,63,49,63,91,81,56,41,56,75,99,53,82,48,27,27,62,47,8,65,68,78,52,63,38,143,90,48,2,72,77,27,68,47,36,8,37,40,49,9,3,29,2,21,15,23,28,81,98,25,60,25,16,5,3,24,9,15,36,20,53,31,18,46,84,22,16,51,47,35,39,62,17,13,57,131,33,12,89,122,64,17,10,4,58,22,21,8,37,31,99,88,55,22,92,77,76,177,68,144,63,47,164,86,89,98,198,78,128,131,54,20,89,70,19,45,192,103,31,88,94,60,24,75,2,19,11,20,7,10,10,12,4,4,5,39,53,0,19,0,61,36,27,54,87,15,10,103,55,0,89,78,40,34,67,77,143,24,17,7,6,23,67,68,54,38,97,40,11,63,82,45,70,46,7,56,68,100,51,3,40,60,52,62,49,77,16,88,104,52,118,47,23,109,36,58,96,72,68,50,53,112,56,3,30,52,57,25,27,86,39,47,101,53,105,79,73,116,30,73,33,76,96,35,36,5,10,18,37,5,54,6,86,80,55,83,55,31,145,62,8,30,93,61,36,66,94,49,147,32,59,7,31,88,76,28,31,7,40,15,35,25,65,4,75,4,64,15,18,57,37,38,0,106,73,6,10,98,1,5,57,35,2,15,17,8,34,10,66,37,28,8,47,52,42,161,50,41,35,23,10,25,132,28,32,9,5,60,76,189,64,24,24,64,34,11,28,52,34,10,42,98,1,7,57,102,0,4,37,90,5,23,51,30,32,92,76,37,67,54,138,4,26,93,79,1,40,58,47,10,56,142,44,50,59,5,19,47,33,94,113,62,20,17,130,142,12,30,86,153,16,46,122,78,6,60,56,45,3,17,129,7,1,142,122,10,11,184,124,116,118,90,92,34,110,47,54,103,76,20,61,74,28,73,78,92,43,102,44,6,28,65,0,3,25,23,9,0,10,10,14,6,13,41,53,0,27,0,34,37,31,57,107,34,11,99,35,6,114,61,30,26,60,89,132,29,21,4,22,12,56,15,42,57,110,27,4,55,50,79,65,37,18,76,61,75,49,8,116,43,42,66,117,68,11,41,67,60,114,74,13,183,41,45,138,71,46,33,44,124,86,25,41,88,74,38,81,46,20,40,38,98,45,55,104,94,55,46,73,64,92,23,22,5,13,22,13,7,88,9,102,49,64,92,82,11,82,52,17,34,77,57,6,94,73,52,114,32,24,99,65,30,66,27,38,44,54,116,69,32,47,36,48,30,23,36,39,7,66,14,81,7,21,64,46,47,5,62,75,1,22,99,1,1,63,43,3,1,34,16,36,12,51,20,34,23,70,78,99,64,55,24,43,32,17,6,63,25,25,2,24,66,164,188,34,57,57,18,22,21,40,45,37,12,34,107,6,0,77,51,0,9,35,78,6,26,57,26,17,59,99,38,5,61,59,63,53,58,92,1,34,88,44,8,102,72,53,68,35,14,19,60,32,102,64,56,41,3,112,65,6,28,90,160,6,91,98,99,1,43,49,33,2,12,122,18,2,58,98,9,26,207,146,116,137

Secondary structure (DSSP, 8-state):
--EEE-S--B-TTS-SS--B----EEE-TT--B----SSS--TTTTTGGGSS----SS-SS---TTTHHHHTSSEEEE-SSTT--TTS-HHHHGGGGHHHH---TTTSTTTGGGTTTTTT-TTSSSSSSSS--SHHHHHHHHHHHTSS--SEEEEESTTTTS-GGGTHHHHHHHHTTGGGT-EEEEE---SS-HHHH--------/----SSSS--SS-S------SS-SS--B--SSSHHHHHHHHTTSS----SSTTSS-STTHHHHHHHH-EE-SS----SSS-HHHHHHHHHHSS---HHHHTSSSHHHHHSSS--S-TT--GGGS-STTTTHHHHHHHTSS--S-EEESSSS-S--HHHHHHHHHHHHHHGGGS--EE-B-S-SSSTTSS--------/----TTTHHHHHH-HHHHHHHHTTHHHHHHHHHHHHHHHHHHHHHTTTS--SS-B---S--TTTTT-SSS-STHHHHHHHTTTTSSSEEEE----SSTTTSHHHHS-TT--SS-TTTSS-----EEES-TT-THHHHTTS------TTSS-STTTHHHHHHHHHHHHHHHHHHHHHHHHHHHHHHHHHT-HHHHHHHHHTT--HHHHHHHHHHHHHHHHHHHHHHHHHHHHHHHHTS-HHHHHHHHHTTSS----SHHHHHHHHHHHHHHHHHHHHHHHHHHTT-/-TTTTTHHHHHHHHHH-SHHHHHHHHHHHHHHHHHHHHHHHHHHHGGGGSSS--SS--EEEE-HHHHSSSSS-SSHHHHHHHHHHHH-TT---B----STTTS--TTTTSGGGSSS--SSSS-----B--S-GGGHHHHHHHHTTSTTEEEEE--SSSSHHHHHHHHHTHHHHHHHHHHHHHHHHHHHHHHHHHHHHH--HHHHHHHHH---TTSSSHHHHHHHHHHHHHHHHHHHHHHHHHHHHHTHHHHHHHHHTT--S---TTTTTTSHHHHHHHHHHHHHHHHHHHHHHH-

Radius of gyration: 42.03 Å; Cα contacts (8 Å, |Δi|>4): 1256; chains: 4; bounding box: 76×83×124 Å

Foldseek 3Di:
DFAWQAQDWDDDVPDPDRQRGGDTDDADFLREAAAPQPVPDDLVTPQPLVAPHCGPPDHSPDDDPVPRPVVVLQEAEFDFVLPAALVDFLQCSLLPVVPVVNDDPVVSPPCSVVQLCLLHPPVPHGPCRNVDDPLCSLVSRVSSRPSDPHAEYYYAPHQHDDDVVSRVVVVVSVVVVSVVTHYYYHYYNDDPPCVPPPDDDDDDD/DADDPDDDDQQLRPVDDDDDLFDQEEAAEDPPLVSRVVVLCQQADDVQVDDTCPPPDPCRVVRCLFAFEFDQDDPDDQVAWLQCLLLVSPPVVPDDPCGSVVPRCPLVVLLVHGDPRGHGLVPDDPLCSCSSVVSSRPVDPHSEYEYENVLHDHDPVSSVSVVVSVSVVSPVRYYYYYYDDDDPRVPPPPHYYDDGD/DVDDCPLCVLCVVDVPVVVVQLQVCLLLLLLVVVLVVLVVQLVLQVVVADDQFKFWDPQDFVQLPQDADQCDVCSVVVQVVVVPDPFFDDWDKGGLVVQQVCCCVSAVVDRDPGPSPVGGMTRMTGGDDPPPVVCVCVVPNCHPHDNVVDCDSVPVSVVVSVVSVVVSVVCNVVSLVCLLVVVVVSCVVCVPLLVVCVVVVPDLCVSLVSSLVVLLVSLLSSNVVSLVVVVVCCPVPCVVPQVVCSVVVNGDHDDCVVSVVCSVVSSVVSSVSSNVSHVVNSVVD/DVVVVLVPCLVVLCVLPVPLLVVLLVLLLLLQLLVLVLVVLVVQLVQLCVQAPDDFKKWWAFDLVQQVPDFGGDDCVVVVVVVVLCCVPAFHDKDWFALPCQLPDLCFNPVVCSPVGDSSVGGITRMDGGPDPPCQVVVQVVVPPDHGTDHMHIRPPPQCVVSVVSCVVSVVSVVVSVVCLVVSLVSLLCLVVVVCVSPVPVVVVCVVVDADPPGPLVSSLVSQQVSLQSSNVVSLVVSVCCCVPPPCVPCVVVVVVSRTRDDDPPVSVVCVVVRSVVSRCSNRVSSVPSVVVVD

InterPro domains:
  IPR003439 ABC transporter-like, ATP-binding domain [PF00005] (20-167)
  IPR003439 ABC transporter-like, ATP-binding domain [PS50893] (3-228)
  IPR003593 AAA+ ATPase domain [SM00382] (29-216)
  IPR005286 Cell division protein FtsE [TIGR02673] (2-215)
  IPR015854 ABC transporter, lipoprotein release, LolD-like [PTHR24220] (2-224)
  IPR017871 ABC transporter-like, conserved site [PS00211] (140-154)
  IPR027417 P-loop containing nucleoside triphosphate hydrolase [G3DSA:3.40.50.300] (1-226)
  IPR027417 P-loop containing nucleoside triphosphate hydrolase [SSF52540] (2-221)

B-factor: mean 121.47, std 28.72, range [53.81, 207.51]

GO terms:
  GO:0000287 magnesium ion binding (F, IDA)
  GO:0005524 ATP binding (F, IDA)
  GO:0005886 plasma membrane (C, IDA)
  GO:0030145 manganese ion binding (F, IDA)
  GO:0016887 ATP hydrolysis activity (F, IDA)
  GO:0005886 plasma membrane (C, HDA)
  GO:0005515 protein binding (F, IPI)

Sequence (982 aa):
MMITLDHVTKQYKSSARPALDDINVKIDKGEFVFLIGPSGSGKSTFMRLLLAAEVSKFHVNKLRGRHVPKLRQVIGCVFQDFRLLQQKTVYDNVAFALEVIGKRTDAINRVVPEVLETVGLSGKANRLPDELSGGEQQRVAIARAFVNRPLVLLADEPTGNLDPETSRDIMDLLERINRTGTTVLMATHDHHIVDSMRQRVVELSVTKQYKSSARPALDDINVKIDKGEFVFLIGPSGSGKSTFMRLLLAAESKFHVNKLRGRHVPKLRQVIGCVFQDFRLLQQKTVYDNVAFALEVIGKRTDAINRVVPEVLETVGLSGKANRLPDELSGGEQQRVAIARAFVNRPLVLLADEPTGNLDPETSRDIMDLLERINRTGTTVLMATHDHHIVDSMRQRVVELSGFLLNEVLTGFRRNVTMTIAMILTTAISVGLFGGGMLVVRLADSSRAIYLDRVESQVFLTEDVSANDSSCDTTACKALREKIETRSDVKAVRFLNRQQAYDDAIRKFPQFKDVAGKDSFPASFIVKLENPEQHKDFDTAMKGVLNQKELIDRLFAVLDGLSNAAFAVALVQAIGAILLIANMVQVAAYTRRTEIGIMRLVGASRWYTQLPFLVEAMLAATMGVGIAVAGLMVVRALFLENALNQFYQANLIAKVDYADILFITPWLLLLGVAMSGLTAYLTLRLYMRFGFLLNEVLTGFRRNVTMTIAMILTTAISVGLFGGGMLVVRLADSSRAIYLDRVESQVFLTEDVSANDSSCDTTACKALREKIETRSDVKAVRFLNRQQAYDDAIRKFPQFKDVAGKDSFPASFIVKLENPEQHKDFDTAMKGQPGVLDVLNQKELIDRLFAVLDGLSNAAFAVALVQAIGAILLIANMVQVAAYTRRTEIGIMRLVGASRWYTQLPFLVEAMLAATMGVGIAVAGLMVVRALFLENALNQFYQANLIAKVDYADILFITPWLLLLGVAMSGLTAYLTLRLYV